Protein AF-A0A1C5U249-F1 (afdb_monomer)

pLDDT: mean 70.0, std 23.32, range [23.61, 98.5]

Radius of gyration: 36.92 Å; Cα contacts (8 Å, |Δi|>4): 1337; chains: 1; bounding box: 97×87×102 Å

Sequence (829 aa):
MNDYHTDPLNPDTDRDGLPDGDEPHIGLDPSDPETFEVPDADFVFEQSIPAESKALEDINTEDNAYELTVEFKSSGYAVNSAEIKQSPYSNAIKNDAVLGKSVEISYESTCKVDECVLYYKIKDNYTNNISDKYTAYTEELDGIKRLQAFRFDEDLHMLLSVETTYDLENNTVICEASELGTYCLMDIEMWLDSLGFEVEEPEIAVMALAETVTEEFIESSMIKANYNGHTYGICSVSGYDWDSAEDICEALGGHLVTINDSDEQCFIEEKLLSKGTKNSYWIGGQYTSSGWRWLTGEDFSACTKWTPTQPDNYLGQEDKLMMYRNTNPLCTSGTFGYWNDLNNDGTCNGEAFFGLNNFGFIYEKDSYKPKTYYIVIGNNFKKLTLVSPLKRGAWTNSDTDSLTDWQEFDSRNSMLAWDSDNEPVLPTLKTVLKLKGDVKISNELTRELNGLDDYLDVVRVAPFLSDPTVEDTDGDNLLDNFDPKPKSVNNNGAVMKELSIERIYNAYMLHLEDNVSEVYDIYTATGKDSEMSWEEFIEFYSGVVDFNFSLKNASETELKITTLQRCLEYLGFLDMGGSAYGAMGGATQSAIQNFQLNYGLNISEQVEFYGKWFIEIDDITYLTIANVAANHGFYVGDKPVEAHTEYKMLCNLTAEGYGKTFFDYIPSVVPILNIEQINNDISIYSDINGKFDTVYYLDYTEPLKNIITDMTNAAESFIYYPSFNGYVQFYTNVNHGGIWDVKVRESWNNTISTIHYFSQGFKFVYNDIIMNSENLGNYLYGCTGHATGFTLNILYKGSGYAASTGNTIDNQDDLDFIKRGYDYYDEIC

Secondary structure (DSSP, 8-state):
--SS---TT-SSSS-SSS-TTTHHHHT--TT-SEETTEEGGG--EEEEE-TTSGGGTTTS-TTSSEEEEEEEEESS-HHHHEEEEE-GGGTTT--TTB-S--EEEEE-TTS-EEEEEEEEEE-TTTSS-SS-SSTTT-GGGSGGGGEEEEEEETTTTEEEE--EEEETTTTEEEEE-SS-EEEEEEEHHHHHHHHT--PPPHHHHHHHHHHHHHHHHHHHHSEEEEETTEEEEEE------HHHHHHHHHHTTSEEPP--SHHHHHHHHHHTGGG--SSEEEEEEEEETTEEEETT---TTSS--BPTT----GGG---EEEEESSPPSS-TTS-TT-EEEE-TTS-STT-TT-SGGGEEEEEEEES-------EEETTT--EE--SS---TT----SS-SSS-TTTSB-TT-TT-EE-TTS-EEPPBHHHHTTSSS--HHHHTHHHHSTTHHHHHHH-EEE-BSS-TT-SSSSSSS--TTT-SSTT-S--TT-EEEE--HHHHHHHHHTT-SS-----SSSSS------S--HHHHHHHHS-S--SS---S-HHHHHHHHHHHHHHHHHTTS---TTPPSS---HHHHHHHHHHHHHTTPPPPPEEEETTEEEE---HHHHHHHHHHHHHTT--SSSS---TTSSHHHHHTTS-SS-TTTSTTSS-----SS-TTTTSSSSS----SS------EEEE-HHHHHHHHHHHHHHHHGGGG--SHHHHHHHHHHTSTTSTT-TTSHHHHHHHSTTSPPPPTT--EEETTEEE-HHHHHHHHHHHHHHHTT--HHHHHHHHHHHTTTT----SHHHHHHHHHHHHHHHHH-

Structure (mmCIF, N/CA/C/O backbone):
data_AF-A0A1C5U249-F1
#
_entry.id   AF-A0A1C5U249-F1
#
loop_
_atom_site.group_PDB
_atom_site.id
_atom_site.type_symbol
_atom_site.label_atom_id
_atom_site.label_alt_id
_atom_site.label_comp_id
_atom_site.label_asym_id
_atom_site.label_entity_id
_atom_site.label_seq_id
_atom_site.pdbx_PDB_ins_code
_atom_site.Cartn_x
_atom_site.Cartn_y
_atom_site.Cartn_z
_atom_site.occupancy
_atom_site.B_iso_or_equiv
_atom_site.auth_seq_id
_atom_site.auth_comp_id
_atom_site.auth_asym_id
_atom_site.auth_atom_id
_atom_site.pdbx_PDB_model_num
ATOM 1 N N . MET A 1 1 ? -37.284 7.489 39.355 1.00 51.53 1 MET A N 1
ATOM 2 C CA . MET A 1 1 ? -37.362 6.404 40.358 1.00 51.53 1 MET A CA 1
ATOM 3 C C . MET A 1 1 ? -36.491 5.293 39.793 1.00 51.53 1 MET A C 1
ATOM 5 O O . MET A 1 1 ? -35.504 5.662 39.173 1.00 51.53 1 MET A O 1
ATOM 9 N N . ASN A 1 2 ? -36.779 4.006 39.983 1.00 67.44 2 ASN A N 1
ATOM 10 C CA . ASN A 1 2 ? -36.387 3.048 38.951 1.00 67.44 2 ASN A CA 1
ATOM 11 C C . ASN A 1 2 ? -37.600 2.950 38.023 1.00 67.44 2 ASN A C 1
ATOM 13 O O . ASN A 1 2 ? -38.597 2.335 38.402 1.00 67.44 2 ASN A O 1
ATOM 17 N N . ASP A 1 3 ? -37.560 3.712 36.932 1.00 72.19 3 ASP A N 1
ATOM 18 C CA . ASP A 1 3 ? -38.716 3.929 36.058 1.00 72.19 3 ASP A CA 1
ATOM 19 C C . ASP A 1 3 ? -38.857 2.824 34.986 1.00 72.19 3 ASP A C 1
ATOM 21 O O . ASP A 1 3 ? -39.957 2.662 34.467 1.00 72.19 3 ASP A O 1
ATOM 25 N N . TYR A 1 4 ? -37.799 2.026 34.757 1.00 77.19 4 TYR A N 1
ATOM 26 C CA . TYR A 1 4 ? -37.741 0.890 33.814 1.00 77.19 4 TYR A CA 1
ATOM 27 C C . TYR A 1 4 ? -37.528 -0.482 34.491 1.00 77.19 4 TYR A C 1
ATOM 29 O O . TYR A 1 4 ? -37.341 -1.491 33.836 1.00 77.19 4 TYR A O 1
ATOM 37 N N . HIS A 1 5 ? -37.560 -0.548 35.825 1.00 82.50 5 HIS A N 1
ATOM 38 C CA . HIS A 1 5 ? -37.411 -1.788 36.609 1.00 82.50 5 HIS A CA 1
ATOM 39 C C . HIS A 1 5 ? -36.068 -2.551 36.498 1.00 82.50 5 HIS A C 1
ATOM 41 O O . HIS A 1 5 ? -35.963 -3.635 37.074 1.00 82.50 5 HIS A O 1
ATOM 47 N N . THR A 1 6 ? -35.034 -1.933 35.923 1.00 85.94 6 THR A N 1
ATOM 48 C CA . THR A 1 6 ? -33.656 -2.447 35.771 1.00 85.94 6 THR A CA 1
ATOM 49 C C . THR A 1 6 ? -32.936 -2.809 37.082 1.00 85.94 6 THR A C 1
ATOM 51 O O . THR A 1 6 ? -33.312 -2.325 38.156 1.00 85.94 6 THR A O 1
ATOM 54 N N . ASP A 1 7 ? -31.885 -3.637 37.041 1.00 82.81 7 ASP A N 1
ATOM 55 C CA . ASP A 1 7 ? -31.022 -3.908 38.206 1.00 82.81 7 ASP A CA 1
ATOM 56 C C . ASP A 1 7 ? -29.832 -2.928 38.249 1.00 82.81 7 ASP A C 1
ATOM 58 O O . ASP A 1 7 ? -28.909 -3.069 37.462 1.00 82.81 7 ASP A O 1
ATOM 62 N N . PRO A 1 8 ? -29.740 -1.986 39.213 1.00 82.56 8 PRO A N 1
ATOM 63 C CA . PRO A 1 8 ? -28.646 -1.007 39.266 1.00 82.56 8 PRO A CA 1
ATOM 64 C C . PRO A 1 8 ? -27.235 -1.582 39.505 1.00 82.56 8 PRO A C 1
ATOM 66 O O . PRO A 1 8 ? -26.289 -0.805 39.653 1.00 82.56 8 PRO A O 1
ATOM 69 N N . LEU A 1 9 ? -27.094 -2.904 39.653 1.00 84.25 9 LEU A N 1
ATOM 70 C CA . LEU A 1 9 ? -25.816 -3.618 39.729 1.00 84.25 9 LEU A CA 1
ATOM 71 C C . LEU A 1 9 ? -25.462 -4.378 38.440 1.00 84.25 9 LEU A C 1
ATOM 73 O O . LEU A 1 9 ? -24.367 -4.935 38.370 1.00 84.25 9 LEU A O 1
ATOM 77 N N . ASN A 1 10 ? -26.356 -4.403 37.452 1.00 83.81 10 ASN A N 1
ATOM 78 C CA . ASN A 1 10 ? -26.179 -5.049 36.160 1.00 83.81 10 ASN A CA 1
ATOM 79 C C . ASN A 1 10 ? -26.337 -3.975 35.064 1.00 83.81 10 ASN A C 1
ATOM 81 O O . ASN A 1 10 ? -27.384 -3.345 35.024 1.00 83.81 10 ASN A O 1
ATOM 85 N N . PRO A 1 11 ? -25.325 -3.690 34.227 1.00 84.62 11 PRO A N 1
ATOM 86 C CA . PRO A 1 11 ? -25.423 -2.620 33.226 1.00 84.62 11 PRO A CA 1
ATOM 87 C C . PRO A 1 11 ? -26.308 -2.967 32.014 1.00 84.62 11 PRO A C 1
ATOM 89 O O . PRO A 1 11 ? -26.599 -2.071 31.232 1.00 84.62 11 PRO A O 1
ATOM 92 N N . ASP A 1 12 ? -26.684 -4.238 31.880 1.00 86.19 12 ASP A N 1
ATOM 93 C CA . ASP A 1 12 ? -27.521 -4.843 30.836 1.00 86.19 12 ASP A CA 1
ATOM 94 C C . ASP A 1 12 ? -28.430 -5.862 31.556 1.00 86.19 12 ASP A C 1
ATOM 96 O O . ASP A 1 12 ? -27.982 -6.935 31.983 1.00 86.19 12 ASP A O 1
ATOM 100 N N . THR A 1 13 ? -29.668 -5.463 31.853 1.00 88.62 13 THR A N 1
ATOM 101 C CA . THR A 1 13 ? -30.573 -6.146 32.785 1.00 88.62 13 THR A CA 1
ATOM 102 C C . THR A 1 13 ? -31.124 -7.452 32.215 1.00 88.62 13 THR A C 1
ATOM 104 O O . THR A 1 13 ? -31.196 -8.442 32.960 1.00 88.62 13 THR A O 1
ATOM 107 N N . ASP A 1 14 ? -31.518 -7.472 30.943 1.00 84.38 14 ASP A N 1
ATOM 108 C CA . ASP A 1 14 ? -32.159 -8.619 30.293 1.00 84.38 14 ASP A CA 1
ATOM 109 C C . ASP A 1 14 ? -31.203 -9.504 29.475 1.00 84.38 14 ASP A C 1
ATOM 111 O O . ASP A 1 14 ? -31.507 -10.691 29.291 1.00 84.38 14 ASP A O 1
ATOM 115 N N . ARG A 1 15 ? -29.986 -9.011 29.201 1.00 85.62 15 ARG A N 1
ATOM 116 C CA . ARG A 1 15 ? -28.846 -9.714 28.594 1.00 85.62 15 ARG A CA 1
ATOM 117 C C . ARG A 1 15 ? -28.960 -9.889 27.088 1.00 85.62 15 ARG A C 1
ATOM 119 O O . ARG A 1 15 ? -28.537 -10.930 26.570 1.00 85.62 15 ARG A O 1
ATOM 126 N N . ASP A 1 16 ? -29.528 -8.901 26.407 1.00 81.50 16 ASP A N 1
ATOM 127 C CA . ASP A 1 16 ? -29.554 -8.837 24.946 1.00 81.50 16 ASP A CA 1
ATOM 128 C C . ASP A 1 16 ? -28.209 -8.361 24.343 1.00 81.50 16 ASP A C 1
ATOM 130 O O . ASP A 1 16 ? -27.890 -8.711 23.204 1.00 81.50 16 ASP A O 1
ATOM 134 N N . GLY A 1 17 ? -27.376 -7.665 25.129 1.00 82.19 17 GLY A N 1
ATOM 135 C CA . GLY A 1 17 ? -26.087 -7.103 24.714 1.00 82.19 17 GLY A CA 1
ATOM 136 C C . GLY A 1 17 ? -26.073 -5.582 24.506 1.00 82.19 17 GLY A C 1
ATOM 137 O O . GLY A 1 17 ? -25.045 -5.055 24.057 1.00 82.19 17 GLY A O 1
ATOM 138 N N . LEU A 1 18 ? -27.165 -4.884 24.831 1.00 85.56 18 LEU A N 1
ATOM 139 C CA . LEU A 1 18 ? -27.286 -3.430 24.888 1.00 85.56 18 LEU A CA 1
ATOM 140 C C . LEU A 1 18 ? -27.265 -2.931 26.352 1.00 85.56 18 LEU A C 1
ATOM 142 O O . LEU A 1 18 ? -27.715 -3.623 27.261 1.00 85.56 18 LEU A O 1
ATOM 146 N N . PRO A 1 19 ? -26.716 -1.733 26.638 1.00 88.12 19 PRO A N 1
ATOM 147 C CA . PRO A 1 19 ? -26.771 -1.179 27.990 1.00 88.12 19 PRO A CA 1
ATOM 148 C C . PRO A 1 19 ? -28.143 -0.585 28.352 1.00 88.12 19 PRO A C 1
ATOM 150 O O . PRO A 1 19 ? -28.661 0.257 27.613 1.00 88.12 19 PRO A O 1
ATOM 153 N N . ASP A 1 20 ? -28.599 -0.822 29.590 1.00 86.25 20 ASP A N 1
ATOM 154 C CA . ASP A 1 20 ? -29.842 -0.286 30.191 1.00 86.25 20 ASP A CA 1
ATOM 155 C C . ASP A 1 20 ? -30.018 1.242 30.028 1.00 86.25 20 ASP A C 1
ATOM 157 O O . ASP A 1 20 ? -31.112 1.808 30.136 1.00 86.25 20 ASP A O 1
ATOM 161 N N . GLY A 1 21 ? -28.889 1.951 29.925 1.00 87.56 21 GLY A N 1
ATOM 162 C CA . GLY A 1 21 ? -28.825 3.404 29.796 1.00 87.56 21 GLY A CA 1
ATOM 163 C C . GLY A 1 21 ? -29.001 3.916 28.368 1.00 87.56 21 GLY A C 1
ATOM 164 O O . GLY A 1 21 ? -29.367 5.080 28.205 1.00 87.56 21 GLY A O 1
ATOM 165 N N . ASP A 1 22 ? -28.768 3.067 27.369 1.00 90.25 22 ASP A N 1
ATOM 166 C CA . ASP A 1 22 ? -28.690 3.408 25.947 1.00 90.25 22 ASP A CA 1
ATOM 167 C C . ASP A 1 22 ? -29.998 3.091 25.217 1.00 90.25 22 ASP A C 1
ATOM 169 O O . ASP A 1 22 ? -30.484 3.901 24.426 1.00 90.25 22 ASP A O 1
ATOM 173 N N . GLU A 1 23 ? -30.636 1.973 25.547 1.00 89.94 23 GLU A N 1
ATOM 174 C CA . GLU A 1 23 ? -31.926 1.555 24.990 1.00 89.94 23 GLU A CA 1
ATOM 175 C C . GLU A 1 23 ? -33.030 2.632 25.053 1.00 89.94 23 GLU A C 1
ATOM 177 O O . GLU A 1 23 ? -33.683 2.882 24.029 1.00 89.94 23 GLU A O 1
ATOM 182 N N . PRO A 1 24 ? -33.214 3.397 26.156 1.00 91.06 24 PRO A N 1
ATOM 183 C CA . PRO A 1 24 ? -34.218 4.461 26.193 1.00 91.06 24 PRO A CA 1
ATOM 184 C C . PRO A 1 24 ? -33.909 5.652 25.269 1.00 91.06 24 PRO A C 1
ATOM 186 O O . PRO A 1 24 ? -34.801 6.469 25.025 1.00 91.06 24 PRO A O 1
ATOM 189 N N . HIS A 1 25 ? -32.672 5.791 24.769 1.00 89.50 25 HIS A N 1
ATOM 190 C CA . HIS A 1 25 ? -32.316 6.812 23.775 1.00 89.50 25 HIS A CA 1
ATOM 191 C C . HIS A 1 25 ? -32.785 6.443 22.362 1.00 89.50 25 HIS A C 1
ATOM 193 O O . HIS A 1 25 ? -33.129 7.345 21.594 1.00 89.50 25 HIS A O 1
ATOM 199 N N . ILE A 1 26 ? -32.858 5.146 22.049 1.00 89.50 26 ILE A N 1
ATOM 200 C CA . ILE A 1 26 ? -33.366 4.604 20.776 1.00 89.50 26 ILE A CA 1
ATOM 201 C C . ILE A 1 26 ? -34.835 4.143 20.857 1.00 89.50 26 ILE A C 1
ATOM 203 O O . ILE A 1 26 ? -35.501 4.003 19.833 1.00 89.50 26 ILE A O 1
ATOM 207 N N . GLY A 1 27 ? -35.397 4.060 22.067 1.00 89.00 27 GLY A N 1
ATOM 208 C CA . GLY A 1 27 ? -36.828 3.848 22.315 1.00 89.00 27 GLY A CA 1
ATOM 209 C C . GLY A 1 27 ? -37.219 2.404 22.633 1.00 89.00 27 GLY A C 1
ATOM 210 O O . GLY A 1 27 ? -38.396 2.067 22.485 1.00 89.00 27 GLY A O 1
ATOM 211 N N . LEU A 1 28 ? -36.245 1.600 23.056 1.00 90.56 28 LEU A N 1
ATOM 212 C CA . LEU A 1 28 ? -36.385 0.217 23.512 1.00 90.56 28 LEU A CA 1
ATOM 213 C C . LEU A 1 28 ? -36.671 0.167 25.034 1.00 90.56 28 LEU A C 1
ATOM 215 O O . LEU A 1 28 ? -36.662 1.213 25.701 1.00 90.56 28 LEU A O 1
ATOM 219 N N . ASP A 1 29 ? -37.005 -1.009 25.575 1.00 89.88 29 ASP A N 1
ATOM 220 C CA . ASP A 1 29 ? -37.320 -1.219 27.001 1.00 89.88 29 ASP A CA 1
ATOM 221 C C . ASP A 1 29 ? -36.227 -2.096 27.640 1.00 89.88 29 ASP A C 1
ATOM 223 O O . ASP A 1 29 ? -36.220 -3.284 27.333 1.00 89.88 29 ASP A O 1
ATOM 227 N N . PRO A 1 30 ? -35.382 -1.562 28.555 1.00 90.62 30 PRO A N 1
ATOM 228 C CA . PRO A 1 30 ? -34.212 -2.244 29.145 1.00 90.62 30 PRO A CA 1
ATOM 229 C C . PRO A 1 30 ? -34.579 -3.337 30.165 1.00 90.62 30 PRO A C 1
ATOM 231 O O . PRO A 1 30 ? -34.042 -3.445 31.272 1.00 90.62 30 PRO A O 1
ATOM 234 N N . SER A 1 31 ? -35.629 -4.085 29.862 1.00 89.06 31 SER A N 1
ATOM 235 C CA . SER A 1 31 ? -36.142 -5.209 30.628 1.00 89.06 31 SER A CA 1
ATOM 236 C C . SER A 1 31 ? -36.871 -6.248 29.759 1.00 89.06 31 SER A C 1
ATOM 238 O O . SER A 1 31 ? -37.415 -7.213 30.314 1.00 89.06 31 SER A O 1
ATOM 240 N N . ASP A 1 32 ? -36.901 -6.059 28.434 1.00 89.19 32 ASP A N 1
ATOM 241 C CA . ASP A 1 32 ? -37.526 -6.931 27.439 1.00 89.19 32 ASP A CA 1
ATOM 242 C C . ASP A 1 32 ? -36.605 -7.057 26.199 1.00 89.19 32 ASP A C 1
ATOM 244 O O . ASP A 1 32 ? -36.629 -6.182 25.339 1.00 89.19 32 ASP A O 1
ATOM 248 N N . PRO A 1 33 ? -35.845 -8.160 26.042 1.00 88.69 33 PRO A N 1
ATOM 249 C CA . PRO A 1 33 ? -34.730 -8.269 25.086 1.00 88.69 33 PRO A CA 1
ATOM 250 C C . PRO A 1 33 ? -35.163 -8.410 23.608 1.00 88.69 33 PRO A C 1
ATOM 252 O O . PRO A 1 33 ? -34.361 -8.788 22.748 1.00 88.69 33 PRO A O 1
ATOM 255 N N . GLU A 1 34 ? -36.453 -8.214 23.304 1.00 89.50 34 GLU A N 1
ATOM 256 C CA . GLU A 1 34 ? -37.037 -8.375 21.967 1.00 89.50 34 GLU A CA 1
ATOM 257 C C . GLU A 1 34 ? -38.200 -7.397 21.679 1.00 89.50 34 GLU A C 1
ATOM 259 O O . GLU A 1 34 ? -39.355 -7.608 22.073 1.00 89.50 34 GLU A O 1
ATOM 264 N N . THR A 1 35 ? -37.966 -6.403 20.829 1.00 86.25 35 THR A N 1
ATOM 265 C CA . THR A 1 35 ? -38.977 -5.476 20.322 1.00 86.25 35 THR A CA 1
ATOM 266 C C . THR A 1 35 ? -39.618 -6.008 19.033 1.00 86.25 35 THR A C 1
ATOM 268 O O . THR A 1 35 ? -39.006 -6.155 17.978 1.00 86.25 35 THR A O 1
ATOM 271 N N . PHE A 1 36 ? -40.929 -6.270 19.095 1.00 86.81 36 PHE A N 1
ATOM 272 C CA . PHE A 1 36 ? -41.739 -6.845 18.001 1.00 86.81 36 PHE A CA 1
ATOM 273 C C . PHE A 1 36 ? -41.323 -8.259 17.527 1.00 86.81 36 PHE A C 1
ATOM 275 O O . PHE A 1 36 ? -41.491 -8.567 16.346 1.00 86.81 36 PHE A O 1
ATOM 282 N N . GLU A 1 37 ? -40.880 -9.139 18.436 1.00 84.62 37 GLU A N 1
ATOM 283 C CA . GLU A 1 37 ? -40.365 -10.495 18.118 1.00 84.62 37 GLU A CA 1
ATOM 284 C C . GLU A 1 37 ? -39.041 -10.469 17.309 1.00 84.62 37 GLU A C 1
ATOM 286 O O . GLU A 1 37 ? -38.740 -11.402 16.559 1.00 84.62 37 GLU A O 1
ATOM 291 N N . VAL A 1 38 ? -38.262 -9.388 17.438 1.00 83.69 38 VAL A N 1
ATOM 292 C CA . VAL A 1 38 ? -36.900 -9.229 16.904 1.00 83.69 38 VAL A CA 1
ATOM 293 C C . VAL A 1 38 ? -35.984 -8.900 18.087 1.00 83.69 38 VAL A C 1
ATOM 295 O O . VAL A 1 38 ? -36.377 -8.036 18.863 1.00 83.69 38 VAL A O 1
ATOM 298 N N . PRO A 1 39 ? -34.810 -9.542 18.247 1.00 88.31 39 PRO A N 1
ATOM 299 C CA . PRO A 1 39 ? -33.842 -9.164 19.278 1.00 88.31 39 PRO A CA 1
ATOM 300 C C . PRO A 1 39 ? -33.421 -7.702 19.149 1.00 88.31 39 PRO A C 1
ATOM 302 O O . PRO A 1 39 ? -33.207 -7.215 18.036 1.00 88.31 39 PRO A O 1
ATOM 305 N N . ASP A 1 40 ? -33.263 -7.016 20.272 1.00 84.62 40 ASP A N 1
ATOM 306 C CA . ASP A 1 40 ? -33.030 -5.570 20.278 1.00 84.62 40 ASP A CA 1
ATOM 307 C C . ASP A 1 40 ? -31.628 -5.198 19.764 1.00 84.62 40 ASP A C 1
ATOM 309 O O . ASP A 1 40 ? -31.490 -4.301 18.922 1.00 84.62 40 ASP A O 1
ATOM 313 N N . ALA A 1 41 ? -30.622 -6.024 20.056 1.00 82.56 41 ALA A N 1
ATOM 314 C CA . ALA A 1 41 ? -29.324 -6.029 19.375 1.00 82.56 41 ALA A CA 1
ATOM 315 C C . ALA A 1 41 ? -29.374 -6.208 17.830 1.00 82.56 41 ALA A C 1
ATOM 317 O O . ALA A 1 41 ? -28.441 -5.787 17.141 1.00 82.56 41 ALA A O 1
ATOM 318 N N . ASP A 1 42 ? -30.444 -6.766 17.244 1.00 84.75 42 ASP A N 1
ATOM 319 C CA . ASP A 1 42 ? -30.645 -6.881 15.782 1.00 84.75 42 ASP A CA 1
ATOM 320 C C . ASP A 1 42 ? -31.487 -5.722 15.189 1.00 84.75 42 ASP A C 1
ATOM 322 O O . ASP A 1 42 ? -31.584 -5.580 13.959 1.00 84.75 42 ASP A O 1
ATOM 326 N N . PHE A 1 43 ? -32.111 -4.886 16.029 1.00 87.69 43 PHE A N 1
ATOM 327 C CA . PHE A 1 43 ? -33.082 -3.871 15.616 1.00 87.69 43 PHE A CA 1
ATOM 328 C C . PHE A 1 43 ? -32.412 -2.515 15.318 1.00 87.69 43 PHE A C 1
ATOM 330 O O . PHE A 1 43 ? -31.957 -1.802 16.211 1.00 87.69 43 PHE A O 1
ATOM 337 N N . VAL A 1 44 ? -32.341 -2.142 14.034 1.00 90.94 44 VAL A N 1
ATOM 338 C CA . VAL A 1 44 ? -31.569 -0.971 13.570 1.00 90.94 44 VAL A CA 1
ATOM 339 C C . VAL A 1 44 ? -32.387 0.325 13.462 1.00 90.94 44 VAL A C 1
ATOM 341 O O . VAL A 1 44 ? -33.528 0.330 12.992 1.00 90.94 44 VAL A O 1
ATOM 344 N N . PHE A 1 45 ? -31.754 1.448 13.806 1.00 92.56 45 PHE A N 1
ATOM 345 C CA . PHE A 1 45 ? -32.305 2.805 13.761 1.00 92.56 45 PHE A CA 1
ATOM 346 C C . PHE A 1 45 ? -31.409 3.752 12.955 1.00 92.56 45 PHE A C 1
ATOM 348 O O . PHE A 1 45 ? -30.187 3.658 13.028 1.00 92.56 45 PHE A O 1
ATOM 355 N N . GLU A 1 46 ? -32.013 4.710 12.246 1.00 95.56 46 GLU A N 1
ATOM 356 C CA . GLU A 1 46 ? -31.303 5.865 11.675 1.00 95.56 46 GLU A CA 1
ATOM 357 C C . GLU A 1 46 ? -30.926 6.841 12.803 1.00 95.56 46 GLU A C 1
ATOM 359 O O . GLU A 1 46 ? -31.796 7.370 13.501 1.00 95.56 46 GLU A O 1
ATOM 364 N N . GLN A 1 47 ? -29.626 7.064 12.994 1.00 95.56 47 GLN A N 1
ATOM 365 C CA . GLN A 1 47 ? -29.050 7.843 14.089 1.00 95.56 47 GLN A CA 1
ATOM 366 C C . GLN A 1 47 ? -27.953 8.771 13.559 1.00 95.56 47 GLN A C 1
ATOM 368 O O . GLN A 1 47 ? -27.144 8.375 12.727 1.00 95.56 47 GLN A O 1
ATOM 373 N N . SER A 1 48 ? -27.896 10.003 14.065 1.00 96.00 48 SER A N 1
ATOM 374 C CA . SER A 1 48 ? -26.902 11.005 13.662 1.00 96.00 48 SER A CA 1
ATOM 375 C C . SER A 1 48 ? -26.055 11.408 14.866 1.00 96.00 48 SER A C 1
ATOM 377 O O . SER A 1 48 ? -26.595 11.762 15.917 1.00 96.00 48 SER A O 1
ATOM 379 N N . ILE A 1 49 ? -24.732 11.351 14.714 1.00 97.12 49 ILE A N 1
ATOM 380 C CA . ILE A 1 49 ? -23.741 11.851 15.667 1.00 97.12 49 ILE A CA 1
ATOM 381 C C . ILE A 1 49 ? -23.325 13.248 15.175 1.00 97.12 49 ILE A C 1
ATOM 383 O O . ILE A 1 49 ? -22.496 13.353 14.263 1.00 97.12 49 ILE A O 1
ATOM 387 N N . PRO A 1 50 ? -23.911 14.331 15.723 1.00 96.31 50 PRO A N 1
ATOM 388 C CA . PRO A 1 50 ? -23.698 15.684 15.218 1.00 96.31 50 PRO A CA 1
ATOM 389 C C . PRO A 1 50 ? -22.286 16.182 15.538 1.00 96.31 50 PRO A C 1
ATOM 391 O O . PRO A 1 50 ? -21.665 15.727 16.498 1.00 96.31 50 PRO A O 1
ATOM 394 N N . ALA A 1 51 ? -21.790 17.155 14.770 1.00 95.56 51 ALA A N 1
ATOM 395 C CA . ALA A 1 51 ? -20.413 17.643 14.873 1.00 95.56 51 ALA A CA 1
ATOM 396 C C . ALA A 1 51 ? -19.994 18.137 16.274 1.00 95.56 51 ALA A C 1
ATOM 398 O O . ALA A 1 51 ? -18.823 18.024 16.634 1.00 95.56 51 ALA A O 1
ATOM 399 N N . GLU A 1 52 ? -20.922 18.667 17.075 1.00 95.00 52 GLU A N 1
ATOM 400 C CA . GLU A 1 52 ? -20.682 19.081 18.463 1.00 95.00 52 GLU A CA 1
ATOM 401 C C . GLU A 1 52 ? -20.731 17.936 19.494 1.00 95.00 52 GLU A C 1
ATOM 403 O O . GLU A 1 52 ? -20.577 18.182 20.695 1.00 95.00 52 GLU A O 1
ATOM 408 N N . SER A 1 53 ? -20.984 16.699 19.058 1.00 95.31 53 SER A N 1
ATOM 409 C CA . SER A 1 53 ? -20.994 15.521 19.923 1.00 95.31 53 SER A CA 1
ATOM 410 C C . SER A 1 53 ? -19.617 15.275 20.525 1.00 95.31 53 SER A C 1
ATOM 412 O O . SER A 1 53 ? -18.590 15.371 19.852 1.00 95.31 53 SER A O 1
ATOM 414 N N . LYS A 1 54 ? -19.601 14.851 21.791 1.00 91.62 54 LYS A N 1
ATOM 415 C CA . LYS A 1 54 ? -18.365 14.454 22.466 1.00 91.62 54 LYS A CA 1
ATOM 416 C C . LYS A 1 54 ? -17.672 13.281 21.752 1.00 91.62 54 LYS A C 1
ATOM 418 O O . LYS A 1 54 ? -16.450 13.240 21.717 1.00 91.62 54 LYS A O 1
ATOM 423 N N . ALA A 1 55 ? -18.437 12.389 21.120 1.00 91.81 55 ALA A N 1
ATOM 424 C CA . ALA A 1 55 ? -17.911 11.270 20.331 1.00 91.81 55 ALA A CA 1
ATOM 425 C C . ALA A 1 55 ? -17.075 11.700 19.105 1.00 91.81 55 ALA A C 1
ATOM 427 O O . ALA A 1 55 ? -16.447 10.859 18.477 1.00 91.81 55 ALA A O 1
ATOM 428 N N . LEU A 1 56 ? -17.061 12.994 18.757 1.00 96.62 56 LEU A N 1
ATOM 429 C CA . LEU A 1 56 ? -16.278 13.558 17.656 1.00 96.62 56 LEU A CA 1
ATOM 430 C C . LEU A 1 56 ? -15.244 14.601 18.121 1.00 96.62 56 LEU A C 1
ATOM 432 O O . LEU A 1 56 ? -14.623 15.248 17.276 1.00 96.62 56 LEU A O 1
ATOM 436 N N . GLU A 1 57 ? -15.028 14.782 19.434 1.00 94.44 57 GLU A N 1
ATOM 437 C CA . GLU A 1 57 ? -14.183 15.872 19.961 1.00 94.44 57 GLU A CA 1
ATOM 438 C C . GLU A 1 57 ? -12.708 15.774 19.523 1.00 94.44 57 GLU A C 1
ATOM 440 O O . GLU A 1 57 ? -12.064 16.800 19.292 1.00 94.44 57 GLU A O 1
ATOM 445 N N . ASP A 1 58 ? -12.207 14.556 19.294 1.00 92.19 58 ASP A N 1
ATOM 446 C CA . ASP A 1 58 ? -10.850 14.298 18.795 1.00 92.19 58 ASP A CA 1
ATOM 447 C C . ASP A 1 58 ? -10.680 14.600 17.294 1.00 92.19 58 ASP A C 1
ATOM 449 O O . ASP A 1 58 ? -9.570 14.903 16.844 1.00 92.19 58 ASP A O 1
ATOM 453 N N . ILE A 1 59 ? -11.759 14.553 16.505 1.00 97.44 59 ILE A N 1
ATOM 454 C CA . ILE A 1 59 ? -11.743 14.862 15.065 1.00 97.44 59 ILE A CA 1
ATOM 455 C C . ILE A 1 59 ? -12.070 16.333 14.807 1.00 97.44 59 ILE A C 1
ATOM 457 O O . ILE A 1 59 ? -11.377 16.993 14.029 1.00 97.44 59 ILE A O 1
ATOM 461 N N . ASN A 1 60 ? -13.084 16.876 15.479 1.00 97.50 60 ASN A N 1
ATOM 462 C CA . ASN A 1 60 ? -13.630 18.212 15.227 1.00 97.50 60 ASN A CA 1
ATOM 463 C C . ASN A 1 60 ? -12.862 19.318 15.967 1.00 97.50 60 ASN A C 1
ATOM 465 O O . ASN A 1 60 ? -13.436 20.201 16.606 1.00 97.50 60 ASN A O 1
ATOM 469 N N . THR A 1 61 ? -11.534 19.282 15.858 1.00 95.94 61 THR A N 1
ATOM 470 C CA . THR A 1 61 ? -10.640 20.275 16.456 1.00 95.94 61 THR A CA 1
ATOM 471 C C . THR A 1 61 ? -10.609 21.579 15.647 1.00 95.94 61 THR A C 1
ATOM 473 O O . THR A 1 61 ? -10.962 21.625 14.463 1.00 95.94 61 THR A O 1
ATOM 476 N N . GLU A 1 62 ? -10.192 22.682 16.283 1.00 93.50 62 GLU A N 1
ATOM 477 C CA . GLU A 1 62 ? -10.142 24.015 15.654 1.00 93.50 62 GLU A CA 1
ATOM 478 C C . GLU A 1 62 ? -9.255 24.023 14.393 1.00 93.50 62 GLU A C 1
ATOM 480 O O . GLU A 1 62 ? -9.621 24.631 13.386 1.00 93.50 62 GLU A O 1
ATOM 485 N N . ASP A 1 63 ? -8.151 23.276 14.432 1.00 93.12 63 ASP A N 1
ATOM 486 C CA . ASP A 1 63 ? -7.115 23.148 13.405 1.00 93.12 63 ASP A CA 1
ATOM 487 C C . ASP A 1 63 ? -7.399 22.108 12.305 1.00 93.12 63 ASP A C 1
ATOM 489 O O . ASP A 1 63 ? -6.766 22.175 11.251 1.00 93.12 63 ASP A O 1
ATOM 493 N N . ASN A 1 64 ? -8.346 21.178 12.494 1.00 97.19 64 ASN A N 1
ATOM 494 C CA . ASN A 1 64 ? -8.719 20.230 11.436 1.00 97.19 64 ASN A CA 1
ATOM 495 C C . ASN A 1 64 ? -9.360 20.966 10.238 1.00 97.19 64 ASN A C 1
ATOM 497 O O . ASN A 1 64 ? -9.991 22.010 10.407 1.00 97.19 64 ASN A O 1
ATOM 501 N N . ALA A 1 65 ? -9.237 20.430 9.023 1.00 97.31 65 ALA A N 1
ATOM 502 C CA . ALA A 1 65 ? -9.694 21.098 7.801 1.00 97.31 65 ALA A CA 1
ATOM 503 C C . ALA A 1 65 ? -11.226 21.133 7.623 1.00 97.31 65 ALA A C 1
ATOM 505 O O . ALA A 1 65 ? -11.758 21.947 6.863 1.00 97.31 65 ALA A O 1
ATOM 506 N N . TYR A 1 66 ? -11.937 20.263 8.336 1.00 98.31 66 TYR A N 1
ATOM 507 C CA . TYR A 1 66 ? -13.378 20.071 8.238 1.00 98.31 66 TYR A CA 1
ATOM 508 C C . TYR A 1 66 ? -14.017 19.882 9.623 1.00 98.31 66 TYR A C 1
ATOM 510 O O . TYR A 1 66 ? -13.326 19.690 10.625 1.00 98.31 66 TYR A O 1
ATOM 518 N N . GLU A 1 67 ? -15.345 19.948 9.666 1.00 98.12 67 GLU A N 1
ATOM 519 C CA . GLU A 1 67 ? -16.193 19.450 10.752 1.00 98.12 67 GLU A CA 1
ATOM 520 C C . GLU A 1 67 ? -16.873 18.165 10.251 1.00 98.12 67 GLU A C 1
ATOM 522 O O . GLU A 1 67 ? -17.546 18.184 9.221 1.00 98.12 67 GLU A O 1
ATOM 527 N N . LEU A 1 68 ? -16.668 17.042 10.936 1.00 98.44 68 LEU A N 1
ATOM 528 C CA . LEU A 1 68 ? -17.297 15.760 10.633 1.00 98.44 68 LEU A CA 1
ATOM 529 C C . LEU A 1 68 ? -18.671 15.668 11.305 1.00 98.44 68 LEU A C 1
ATOM 531 O O . LEU A 1 68 ? -18.849 16.094 12.444 1.00 98.44 68 LEU A O 1
ATOM 535 N N . THR A 1 69 ? -19.631 15.065 10.619 1.00 98.50 69 THR A N 1
ATOM 536 C CA . THR A 1 69 ? -20.852 14.478 11.189 1.00 98.50 69 THR A CA 1
ATOM 537 C C . THR A 1 69 ? -20.965 13.060 10.640 1.00 98.50 69 THR A C 1
ATOM 539 O O . THR A 1 69 ? -20.592 12.826 9.490 1.00 98.50 69 THR A O 1
ATOM 542 N N . VAL A 1 70 ? -21.424 12.113 11.457 1.00 98.00 70 VAL A N 1
ATOM 543 C CA . VAL A 1 70 ? -21.554 10.705 11.053 1.00 98.00 70 VAL A CA 1
ATOM 544 C C . VAL A 1 70 ? -22.987 10.254 11.263 1.00 98.00 70 VAL A C 1
ATOM 546 O O . VAL A 1 70 ? -23.543 10.454 12.341 1.00 98.00 70 VAL A O 1
ATOM 549 N N . GLU A 1 71 ? -23.576 9.647 10.240 1.00 97.75 71 GLU A N 1
ATOM 550 C CA . GLU A 1 71 ? -24.888 9.012 10.329 1.00 97.75 71 GLU A CA 1
ATOM 551 C C . GLU A 1 71 ? -24.734 7.499 10.226 1.00 97.75 71 GLU A C 1
ATOM 553 O O . GLU A 1 71 ? -24.013 6.990 9.369 1.00 97.75 71 GLU A O 1
ATOM 558 N N . PHE A 1 72 ? -25.416 6.788 11.116 1.00 95.94 72 PHE A N 1
ATOM 559 C CA . PHE A 1 72 ? -25.466 5.337 11.154 1.00 95.94 72 PHE A CA 1
ATOM 560 C C . PHE A 1 72 ? -26.898 4.855 10.988 1.00 95.94 72 PHE A C 1
ATOM 562 O O . PHE A 1 72 ? -27.852 5.476 11.460 1.00 95.94 72 PHE A O 1
ATOM 569 N N . LYS A 1 73 ? -27.028 3.677 10.390 1.00 95.38 73 LYS A N 1
ATOM 570 C CA . LYS A 1 73 ? -28.211 2.835 10.497 1.00 95.38 73 LYS A CA 1
ATOM 571 C C . LYS A 1 73 ? -27.817 1.582 11.259 1.00 95.38 73 LYS A C 1
ATOM 573 O O . LYS A 1 73 ? -27.247 0.655 10.683 1.00 95.38 73 LYS A O 1
ATOM 578 N N . SER A 1 74 ? -28.057 1.589 12.561 1.00 93.06 74 SER A N 1
ATOM 579 C CA . SER A 1 74 ? -27.466 0.618 13.483 1.00 93.06 74 SER A CA 1
ATOM 580 C C . SER A 1 74 ? -28.354 0.324 14.687 1.00 93.06 74 SER A C 1
ATOM 582 O O . SER A 1 74 ? -29.223 1.128 15.032 1.00 93.06 74 SER A O 1
ATOM 584 N N . SER A 1 75 ? -28.145 -0.834 15.314 1.00 90.50 75 SER A N 1
ATOM 585 C CA . SER A 1 75 ? -28.641 -1.121 16.665 1.00 90.50 75 SER A CA 1
ATOM 586 C C . SER A 1 75 ? -27.691 -0.542 17.723 1.00 90.50 75 SER A C 1
ATOM 588 O O . SER A 1 75 ? -26.590 -0.072 17.405 1.00 90.50 75 SER A O 1
ATOM 590 N N . GLY A 1 76 ? -28.141 -0.506 18.979 1.00 90.56 76 GLY A N 1
ATOM 591 C CA . GLY A 1 76 ? -27.475 0.249 20.044 1.00 90.56 76 GLY A CA 1
ATOM 592 C C . GLY A 1 76 ? -27.522 1.766 19.821 1.00 90.56 76 GLY A C 1
ATOM 593 O O . GLY A 1 76 ? -27.916 2.253 18.760 1.00 90.56 76 GLY A O 1
ATOM 594 N N . TYR A 1 77 ? -27.155 2.546 20.836 1.00 93.44 77 TYR A N 1
ATOM 595 C CA . TYR A 1 77 ? -27.203 4.007 20.758 1.00 93.44 77 TYR A CA 1
ATOM 596 C C . TYR A 1 77 ? -25.892 4.561 20.191 1.00 93.44 77 TYR A C 1
ATOM 598 O O . TYR A 1 77 ? -24.887 4.662 20.893 1.00 93.44 77 TYR A O 1
ATOM 606 N N . ALA A 1 78 ? -25.904 4.975 18.921 1.00 93.56 78 ALA A N 1
ATOM 607 C CA . ALA A 1 78 ? -24.693 5.237 18.137 1.00 93.56 78 ALA A CA 1
ATOM 608 C C . ALA A 1 78 ? -23.713 6.247 18.768 1.00 93.56 78 ALA A C 1
ATOM 610 O O . ALA A 1 78 ? -22.509 6.126 18.580 1.00 93.56 78 ALA A O 1
ATOM 611 N N . VAL A 1 79 ? -24.192 7.220 19.553 1.00 92.69 79 VAL A N 1
ATOM 612 C CA . VAL A 1 79 ? -23.328 8.206 20.241 1.00 92.69 79 VAL A CA 1
ATOM 613 C C . VAL A 1 79 ? -22.441 7.570 21.324 1.00 92.69 79 VAL A C 1
ATOM 615 O O . VAL A 1 79 ? -21.382 8.119 21.624 1.00 92.69 79 VAL A O 1
ATOM 618 N N . ASN A 1 80 ? -22.869 6.444 21.902 1.00 90.38 80 ASN A N 1
ATOM 619 C CA . ASN A 1 80 ? -22.121 5.683 22.904 1.00 90.38 80 ASN A CA 1
ATOM 620 C C . ASN A 1 80 ? -21.492 4.412 22.307 1.00 90.38 80 ASN A C 1
ATOM 622 O O . ASN A 1 80 ? -20.405 4.031 22.729 1.00 90.38 80 ASN A O 1
ATOM 626 N N . SER A 1 81 ? -22.151 3.783 21.326 1.00 90.06 81 SER A N 1
ATOM 627 C CA . SER A 1 81 ? -21.712 2.530 20.696 1.00 90.06 81 SER A CA 1
ATOM 628 C C . SER A 1 81 ? -20.707 2.705 19.548 1.00 90.06 81 SER A C 1
ATOM 630 O O . SER A 1 81 ? -20.088 1.721 19.154 1.00 90.06 81 SER A O 1
ATOM 632 N N . ALA A 1 82 ? -20.535 3.908 18.987 1.00 91.88 82 ALA A N 1
ATOM 633 C CA . ALA A 1 82 ? -19.503 4.187 17.986 1.00 91.88 82 ALA A CA 1
ATOM 634 C C . ALA A 1 82 ? -18.267 4.836 18.625 1.00 91.88 82 ALA A C 1
ATOM 636 O O . ALA A 1 82 ? -18.379 5.832 19.342 1.00 91.88 82 ALA A O 1
ATOM 637 N N . GLU A 1 83 ? -17.075 4.340 18.291 1.00 93.44 83 GLU A N 1
ATOM 638 C CA . GLU A 1 83 ? -15.813 5.006 18.612 1.00 93.44 83 GLU A CA 1
ATOM 639 C C . GLU A 1 83 ? -15.261 5.660 17.337 1.00 93.44 83 GLU A C 1
ATOM 641 O O . GLU A 1 83 ? -14.959 4.988 16.349 1.00 93.44 83 GLU A O 1
ATOM 646 N N . ILE A 1 84 ? -15.145 6.992 17.352 1.00 94.81 84 ILE A N 1
ATOM 647 C CA . ILE A 1 84 ? -14.672 7.782 16.212 1.00 94.81 84 ILE A CA 1
ATOM 648 C C . ILE A 1 84 ? -13.499 8.644 16.671 1.00 94.81 84 ILE A C 1
ATOM 650 O O . ILE A 1 84 ? -13.647 9.548 17.492 1.00 94.81 84 ILE A O 1
ATOM 654 N N . LYS A 1 85 ? -12.313 8.362 16.137 1.00 94.31 85 LYS A N 1
ATOM 655 C CA . LYS A 1 85 ? -11.049 8.958 16.592 1.00 94.31 85 LYS A CA 1
ATOM 656 C C . LYS A 1 85 ? -10.086 9.167 15.436 1.00 94.31 85 LYS A C 1
ATOM 658 O O . LYS A 1 85 ? -10.324 8.714 14.319 1.00 94.31 85 LYS A O 1
ATOM 663 N N . GLN A 1 86 ? -8.981 9.866 15.687 1.00 94.50 86 GLN A N 1
ATOM 664 C CA . GLN A 1 86 ? -7.917 9.957 14.691 1.00 94.50 86 GLN A CA 1
ATOM 665 C C . GLN A 1 86 ? -7.341 8.558 14.425 1.00 94.50 86 GLN A C 1
ATOM 667 O O . GLN A 1 86 ? -7.048 7.818 15.363 1.00 94.50 86 GLN A O 1
ATOM 672 N N . SER A 1 87 ? -7.187 8.201 13.150 1.00 94.75 87 SER A N 1
ATOM 673 C CA . SER A 1 87 ? -6.783 6.850 12.762 1.00 94.75 87 SER A CA 1
ATOM 674 C C . SER A 1 87 ? -5.369 6.498 13.234 1.00 94.75 87 SER A C 1
ATOM 676 O O . SER A 1 87 ? -4.469 7.331 13.074 1.00 94.75 87 SER A O 1
ATOM 678 N N . PRO A 1 88 ? -5.127 5.270 13.741 1.00 87.12 88 PRO A N 1
ATOM 679 C CA . PRO A 1 88 ? -3.777 4.823 14.071 1.00 87.12 88 PRO A CA 1
ATOM 680 C C . PRO A 1 88 ? -2.890 4.715 12.822 1.00 87.12 88 PRO A C 1
ATOM 682 O O . PRO A 1 88 ? -1.685 4.918 12.917 1.00 87.12 88 PRO A O 1
ATOM 685 N N . TYR A 1 89 ? -3.487 4.514 11.642 1.00 91.06 89 TYR A N 1
ATOM 686 C CA . TYR A 1 89 ? -2.797 4.490 10.352 1.00 91.06 89 TYR A CA 1
ATOM 687 C C . TYR A 1 89 ? -2.471 5.883 9.791 1.00 91.06 89 TYR A C 1
ATOM 689 O O . TYR A 1 89 ? -1.917 5.989 8.696 1.00 91.06 89 TYR A O 1
ATOM 697 N N . SER A 1 90 ? -2.792 6.970 10.512 1.00 91.38 90 SER A N 1
ATOM 698 C CA . SER A 1 90 ? -2.649 8.357 10.028 1.00 91.38 90 SER A CA 1
ATOM 699 C C . SER A 1 90 ? -1.262 8.690 9.472 1.00 91.38 90 SER A C 1
ATOM 701 O O . SER A 1 90 ? -1.180 9.484 8.540 1.00 91.38 90 SER A O 1
ATOM 703 N N . ASN A 1 91 ? -0.191 8.130 10.044 1.00 88.88 91 ASN A N 1
ATOM 704 C CA . ASN A 1 91 ? 1.178 8.383 9.592 1.00 88.88 91 ASN A CA 1
ATOM 705 C C . ASN A 1 91 ? 1.536 7.529 8.368 1.00 88.88 91 ASN A C 1
ATOM 707 O O . ASN A 1 91 ? 1.973 8.085 7.363 1.00 88.88 91 ASN A O 1
ATOM 711 N N . ALA A 1 92 ? 1.226 6.230 8.386 1.00 87.69 92 ALA A N 1
ATOM 712 C CA . ALA A 1 92 ? 1.456 5.341 7.249 1.00 87.69 92 ALA A CA 1
ATOM 713 C C . ALA A 1 92 ? 0.689 5.756 5.980 1.00 87.69 92 ALA A C 1
ATOM 715 O O . ALA A 1 92 ? 1.199 5.578 4.872 1.00 87.69 92 ALA A O 1
ATOM 716 N N . ILE A 1 93 ? -0.520 6.323 6.108 1.00 92.56 93 ILE A N 1
ATOM 717 C CA . ILE A 1 93 ? -1.323 6.791 4.958 1.00 92.56 93 ILE A CA 1
ATOM 718 C C . ILE A 1 93 ? -1.087 8.261 4.582 1.00 92.56 93 ILE A C 1
ATOM 720 O O . ILE A 1 93 ? -1.743 8.796 3.687 1.00 92.56 93 ILE A O 1
ATOM 724 N N . LYS A 1 94 ? -0.154 8.935 5.260 1.00 89.94 94 LYS A N 1
ATOM 725 C CA . LYS A 1 94 ? 0.101 10.366 5.096 1.00 89.94 94 LYS A CA 1
ATOM 726 C C . LYS A 1 94 ? 0.725 10.687 3.740 1.00 89.94 94 LYS A C 1
ATOM 728 O O . LYS A 1 94 ? 1.770 10.154 3.373 1.00 89.94 94 LYS A O 1
ATOM 733 N N . ASN A 1 95 ? 0.141 11.657 3.047 1.00 90.12 95 ASN A N 1
ATOM 734 C CA . ASN A 1 95 ? 0.753 12.349 1.916 1.00 90.12 95 ASN A CA 1
ATOM 735 C C . ASN A 1 95 ? 0.304 13.826 1.916 1.00 90.12 95 ASN A C 1
ATOM 737 O O . ASN A 1 95 ? -0.627 14.188 2.637 1.00 90.12 95 ASN A O 1
ATOM 741 N N . ASP A 1 96 ? 0.948 14.673 1.109 1.00 90.75 96 ASP A N 1
ATOM 742 C CA . ASP A 1 96 ? 0.662 16.119 1.059 1.00 90.75 96 ASP A CA 1
ATOM 743 C C . ASP A 1 96 ? -0.738 16.470 0.512 1.00 90.75 96 ASP A C 1
ATOM 745 O O . ASP A 1 96 ? -1.192 17.600 0.675 1.00 90.75 96 ASP A O 1
ATOM 749 N N . ALA A 1 97 ? -1.426 15.519 -0.126 1.00 93.69 97 ALA A N 1
ATOM 750 C CA . ALA A 1 97 ? -2.783 15.658 -0.644 1.00 93.69 97 ALA A CA 1
ATOM 751 C C . ALA A 1 97 ? -3.876 15.188 0.340 1.00 93.69 97 ALA A C 1
ATOM 753 O O . ALA A 1 97 ? -5.055 15.415 0.073 1.00 93.69 97 ALA A O 1
ATOM 754 N N . VAL A 1 98 ? -3.541 14.555 1.473 1.00 95.69 98 VAL A N 1
ATOM 755 C CA . VAL A 1 98 ? -4.536 14.224 2.510 1.00 95.69 98 VAL A CA 1
ATOM 756 C C . VAL A 1 98 ? -4.946 15.498 3.253 1.00 95.69 98 VAL A C 1
ATOM 758 O O . VAL A 1 98 ? -4.132 16.166 3.892 1.00 95.69 98 VAL A O 1
ATOM 761 N N . LEU A 1 99 ? -6.233 15.832 3.182 1.00 96.06 99 LEU A N 1
ATOM 762 C CA . LEU A 1 99 ? -6.820 17.021 3.783 1.00 96.06 99 LEU A CA 1
ATOM 763 C C . LEU A 1 99 ? -7.369 16.726 5.186 1.00 96.06 99 LEU A C 1
ATOM 765 O O . LEU A 1 99 ? -8.379 16.044 5.350 1.00 96.06 99 LEU A O 1
ATOM 769 N N . GLY A 1 100 ? -6.757 17.344 6.197 1.00 95.94 100 GLY A N 1
ATOM 770 C CA . GLY A 1 100 ? -7.190 17.231 7.590 1.00 95.94 100 GLY A CA 1
ATOM 771 C C . GLY A 1 100 ? -6.721 15.938 8.259 1.00 95.94 100 GLY A C 1
ATOM 772 O O . GLY A 1 100 ? -5.694 15.370 7.892 1.00 95.94 100 GLY A O 1
ATOM 773 N N . LYS A 1 101 ? -7.449 15.495 9.287 1.00 97.06 101 LYS A N 1
ATOM 774 C CA . LYS A 1 101 ? -7.171 14.231 9.984 1.00 97.06 101 LYS A CA 1
ATOM 775 C C . LYS A 1 101 ? -7.712 13.035 9.197 1.00 97.06 101 LYS A C 1
ATOM 777 O O . LYS A 1 101 ? -8.788 13.121 8.607 1.00 97.06 101 LYS A O 1
ATOM 782 N N . SER A 1 102 ? -7.018 11.905 9.270 1.00 97.00 102 SER A N 1
ATOM 783 C CA . SER A 1 102 ? -7.595 10.598 8.938 1.00 97.00 102 SER A CA 1
ATOM 784 C C . SER A 1 102 ? -8.413 10.089 10.126 1.00 97.00 102 SER A C 1
ATOM 786 O O . SER A 1 102 ? -8.016 10.277 11.278 1.00 97.00 102 SER A O 1
ATOM 788 N N . VAL A 1 103 ? -9.550 9.456 9.859 1.00 96.75 103 VAL A N 1
ATOM 789 C CA . VAL A 1 103 ? -10.547 9.049 10.857 1.00 96.75 103 VAL A CA 1
ATOM 790 C C . VAL A 1 103 ? -10.599 7.531 10.916 1.00 96.75 103 VAL A C 1
ATOM 792 O O . VAL A 1 103 ? -10.716 6.896 9.877 1.00 96.75 103 VAL A O 1
ATOM 795 N N . GLU A 1 104 ? -10.522 6.957 12.111 1.00 95.88 104 GLU A N 1
ATOM 796 C CA . GLU A 1 104 ? -10.885 5.564 12.374 1.00 95.88 104 GLU A CA 1
ATOM 797 C C . GLU A 1 104 ? -12.296 5.528 12.947 1.00 95.88 104 GLU A C 1
ATOM 799 O O . GLU A 1 104 ? -12.636 6.340 13.814 1.00 95.88 104 GLU A O 1
ATOM 804 N N . ILE A 1 105 ? -13.100 4.594 12.445 1.00 94.25 105 ILE A N 1
ATOM 805 C CA . ILE A 1 105 ? -14.486 4.390 12.851 1.00 94.25 105 ILE A CA 1
ATOM 806 C C . ILE A 1 105 ? -14.657 2.921 13.203 1.00 94.25 105 ILE A C 1
ATOM 808 O O . ILE A 1 105 ? -14.564 2.063 12.326 1.00 94.25 105 ILE A O 1
ATOM 812 N N . SER A 1 106 ? -14.972 2.647 14.461 1.00 92.50 106 SER A N 1
ATOM 813 C CA . SER A 1 106 ? -15.395 1.334 14.942 1.00 92.50 106 SER A CA 1
ATOM 814 C C . SER A 1 106 ? -16.745 1.444 15.656 1.00 92.50 106 SER A C 1
ATOM 816 O O . SER A 1 106 ? -17.239 2.537 15.947 1.00 92.50 106 SER A O 1
ATOM 818 N N . TYR A 1 107 ? -17.382 0.300 15.886 1.00 89.69 107 TYR A N 1
ATOM 819 C CA . TYR A 1 107 ? -18.683 0.202 16.541 1.00 89.69 107 TYR A CA 1
ATOM 820 C C . TYR A 1 107 ? -18.688 -1.027 17.455 1.00 89.69 107 TYR A C 1
ATOM 822 O O . TYR A 1 107 ? -17.984 -2.001 17.172 1.00 89.69 107 TYR A O 1
ATOM 830 N N . GLU A 1 108 ? -19.451 -0.979 18.545 1.00 85.56 108 GLU A N 1
ATOM 831 C CA . GLU A 1 108 ? -19.542 -2.065 19.522 1.00 85.56 108 GLU A CA 1
ATOM 832 C C . GLU A 1 108 ? -19.938 -3.399 18.880 1.00 85.56 108 GLU A C 1
ATOM 834 O O . GLU A 1 108 ? -20.899 -3.487 18.118 1.00 85.56 108 GLU A O 1
ATOM 839 N N . SER A 1 109 ? -19.194 -4.456 19.215 1.00 80.00 109 SER A N 1
ATOM 840 C CA . SER A 1 109 ? -19.275 -5.752 18.518 1.00 80.00 109 SER A CA 1
ATOM 841 C C . SER A 1 109 ? -20.567 -6.544 18.759 1.00 80.00 109 SER A C 1
ATOM 843 O O . SER A 1 109 ? -20.859 -7.471 18.003 1.00 80.00 109 SER A O 1
ATOM 845 N N . THR A 1 110 ? -21.342 -6.190 19.790 1.00 78.69 110 THR A N 1
ATOM 846 C CA . THR A 1 110 ? -22.691 -6.730 20.035 1.00 78.69 110 THR A CA 1
ATOM 847 C C . THR A 1 110 ? -23.746 -6.096 19.132 1.00 78.69 110 THR A C 1
ATOM 849 O O . THR A 1 110 ? -24.824 -6.658 18.966 1.00 78.69 110 THR A O 1
ATOM 852 N N . CYS A 1 111 ? -23.444 -4.941 18.540 1.00 82.00 111 CYS A N 1
ATOM 853 C CA . CYS A 1 111 ? -24.375 -4.176 17.734 1.00 82.00 111 CYS A CA 1
ATOM 854 C C . CYS A 1 111 ? -24.165 -4.417 16.235 1.00 82.00 111 CYS A C 1
ATOM 856 O O . CYS A 1 111 ? -23.076 -4.719 15.744 1.00 82.00 111 CYS A O 1
ATOM 858 N N . LYS A 1 112 ? -25.239 -4.215 15.480 1.00 87.94 112 LYS A N 1
ATOM 859 C CA . LYS A 1 112 ? -25.306 -4.387 14.034 1.00 87.94 112 LYS A CA 1
ATOM 860 C C . LYS A 1 112 ? -25.312 -3.025 13.350 1.00 87.94 112 LYS A C 1
ATOM 862 O O . LYS A 1 112 ? -26.123 -2.169 13.692 1.00 87.94 112 LYS A O 1
ATOM 867 N N . VAL A 1 113 ? -24.462 -2.846 12.340 1.00 92.19 113 VAL A N 1
ATOM 868 C CA . VAL A 1 113 ? -24.430 -1.654 11.476 1.00 92.19 113 VAL A CA 1
ATOM 869 C C . VAL A 1 113 ? -24.788 -2.073 10.051 1.00 92.19 113 VAL A C 1
ATOM 871 O O . VAL A 1 113 ? -24.087 -2.890 9.460 1.00 92.19 113 VAL A O 1
ATOM 874 N N . ASP A 1 114 ? -25.880 -1.530 9.510 1.00 93.25 114 ASP A N 1
ATOM 875 C CA . ASP A 1 114 ? -26.310 -1.761 8.123 1.00 93.25 114 ASP A CA 1
ATOM 876 C C . ASP A 1 114 ? -25.739 -0.704 7.162 1.00 93.25 114 ASP A C 1
ATOM 878 O O . ASP A 1 114 ? -25.355 -1.041 6.045 1.00 93.25 114 ASP A O 1
ATOM 882 N N . GLU A 1 115 ? -25.698 0.569 7.573 1.00 94.62 115 GLU A N 1
ATOM 883 C CA . GLU A 1 115 ? -25.234 1.703 6.753 1.00 94.62 115 GLU A CA 1
ATOM 884 C C . GLU A 1 115 ? -24.444 2.703 7.625 1.00 94.62 115 GLU A C 1
ATOM 886 O O . GLU A 1 115 ? -24.767 2.901 8.800 1.00 94.62 115 GLU A O 1
ATOM 891 N N . CYS A 1 116 ? -23.420 3.341 7.050 1.00 95.44 116 CYS A N 1
ATOM 892 C CA . CYS A 1 116 ? -22.617 4.401 7.668 1.00 95.44 116 CYS A CA 1
ATOM 893 C C . CYS A 1 116 ? -22.320 5.488 6.621 1.00 95.44 116 CYS A C 1
ATOM 895 O O . CYS A 1 116 ? -21.914 5.174 5.501 1.00 95.44 116 CYS A O 1
ATOM 897 N N . VAL A 1 117 ? -22.528 6.763 6.959 1.00 97.25 117 VAL A N 1
ATOM 898 C CA . VAL A 1 117 ? -22.334 7.900 6.042 1.00 97.25 117 VAL A CA 1
ATOM 899 C C . VAL A 1 117 ? -21.565 9.020 6.737 1.00 97.25 117 VAL A C 1
ATOM 901 O O . VAL A 1 117 ? -21.910 9.447 7.840 1.00 97.25 117 VAL A O 1
ATOM 904 N N . LEU A 1 118 ? -20.512 9.508 6.078 1.00 97.94 118 LEU A N 1
ATOM 905 C CA . LEU A 1 118 ? -19.586 10.508 6.610 1.00 97.94 118 LEU A CA 1
ATOM 906 C C . LEU A 1 118 ? -19.783 11.847 5.902 1.00 97.94 118 LEU A C 1
ATOM 908 O O . LEU A 1 118 ? -19.632 11.944 4.683 1.00 97.94 118 LEU A O 1
ATOM 912 N N . TYR A 1 119 ? -20.076 12.887 6.678 1.00 98.44 119 TYR A N 1
ATOM 913 C CA . TYR A 1 119 ? -20.326 14.245 6.205 1.00 98.44 119 TYR A CA 1
ATOM 914 C C . TYR A 1 119 ? -19.163 15.155 6.611 1.00 98.44 119 TYR A C 1
ATOM 916 O O . TYR A 1 119 ? -19.097 15.637 7.742 1.00 98.44 119 TYR A O 1
ATOM 924 N N . TYR A 1 120 ? -18.242 15.400 5.681 1.00 98.50 120 TYR A N 1
ATOM 925 C CA . TYR A 1 120 ? -17.075 16.263 5.855 1.00 98.50 120 TYR A CA 1
ATOM 926 C C . TYR A 1 120 ? -17.411 17.698 5.441 1.00 98.50 120 TYR A C 1
ATOM 928 O O . TYR A 1 120 ? -17.292 18.070 4.272 1.00 98.50 120 TYR A O 1
ATOM 936 N N . LYS A 1 121 ? -17.835 18.530 6.391 1.00 98.38 121 LYS A N 1
ATOM 937 C CA . LYS A 1 121 ? -18.126 19.946 6.146 1.00 98.38 121 LYS A CA 1
ATOM 938 C C . LYS A 1 121 ? -16.828 20.754 6.131 1.00 98.38 121 LYS A C 1
ATOM 940 O O . LYS A 1 121 ? -16.225 21.006 7.174 1.00 98.38 121 LYS A O 1
ATOM 945 N N . ILE A 1 122 ? -16.379 21.147 4.944 1.00 98.50 122 ILE A N 1
ATOM 946 C CA . ILE A 1 122 ? -15.083 21.795 4.718 1.00 98.50 122 ILE A CA 1
ATOM 947 C C . ILE A 1 122 ? -15.118 23.240 5.229 1.00 98.50 122 ILE A C 1
ATOM 949 O O . ILE A 1 122 ? -16.004 24.017 4.866 1.00 98.50 122 ILE A O 1
ATOM 953 N N . LYS A 1 123 ? -14.142 23.629 6.060 1.00 97.56 123 LYS A N 1
ATOM 954 C CA . LYS A 1 123 ? -14.039 25.006 6.571 1.00 97.56 123 LYS A CA 1
ATOM 955 C C . LYS A 1 123 ? -13.609 25.957 5.446 1.00 97.56 123 LYS A C 1
ATOM 957 O O . LYS A 1 123 ? -12.773 25.602 4.616 1.00 97.56 123 LYS A O 1
ATOM 962 N N . ASP A 1 124 ? -14.135 27.186 5.444 1.00 94.75 124 ASP A N 1
ATOM 963 C CA . ASP A 1 124 ? -13.994 28.181 4.359 1.00 94.75 124 ASP A CA 1
ATOM 964 C C . ASP A 1 124 ? -12.559 28.393 3.836 1.00 94.75 124 ASP A C 1
ATOM 966 O O . ASP A 1 124 ? -12.358 28.722 2.669 1.00 94.75 124 ASP A O 1
ATOM 970 N N . ASN A 1 125 ? -11.541 28.233 4.683 1.00 93.25 125 ASN A N 1
ATOM 971 C CA . ASN A 1 125 ? -10.139 28.415 4.309 1.00 93.25 125 ASN A CA 1
ATOM 972 C C . ASN A 1 125 ? -9.519 27.230 3.540 1.00 93.25 125 ASN A C 1
ATOM 974 O O . ASN A 1 125 ? -8.396 27.371 3.064 1.00 93.25 125 ASN A O 1
ATOM 978 N N . TYR A 1 126 ? -10.238 26.112 3.391 1.00 95.25 126 TYR A N 1
ATOM 979 C CA . TYR A 1 126 ? -9.828 24.923 2.627 1.00 95.25 126 TYR A CA 1
ATOM 980 C C . TYR A 1 126 ? -10.741 24.629 1.420 1.00 95.25 126 TYR A C 1
ATOM 982 O O . TYR A 1 126 ? -10.497 23.677 0.675 1.00 95.25 126 TYR A O 1
ATOM 990 N N . THR A 1 127 ? -11.790 25.432 1.198 1.00 93.69 127 THR A N 1
ATOM 991 C CA . THR A 1 127 ? -12.759 25.206 0.109 1.00 93.69 127 THR A CA 1
ATOM 992 C C . THR A 1 127 ? -12.188 25.506 -1.273 1.00 93.69 127 THR A C 1
ATOM 994 O O . THR A 1 127 ? -12.527 24.798 -2.215 1.00 93.69 127 THR A O 1
ATOM 997 N N . ASN A 1 128 ? -11.303 26.499 -1.398 1.00 92.69 128 ASN A N 1
ATOM 998 C CA . ASN A 1 128 ? -10.656 26.857 -2.665 1.00 92.69 128 ASN A CA 1
ATOM 999 C C . ASN A 1 128 ? -9.525 25.886 -3.029 1.00 92.69 128 ASN A C 1
ATOM 1001 O O . ASN A 1 128 ? -8.873 25.318 -2.151 1.00 92.69 128 ASN A O 1
ATOM 1005 N N . ASN A 1 129 ? -9.267 25.768 -4.328 1.00 90.94 129 ASN A N 1
ATOM 1006 C CA . ASN A 1 129 ? -8.133 25.060 -4.907 1.00 90.94 129 ASN A CA 1
ATOM 1007 C C . ASN A 1 129 ? -6.783 25.618 -4.434 1.00 90.94 129 ASN A C 1
ATOM 1009 O O . ASN A 1 129 ? -6.652 26.796 -4.092 1.00 90.94 129 ASN A O 1
ATOM 1013 N N . ILE A 1 130 ? -5.772 24.746 -4.431 1.00 85.38 130 ILE A N 1
ATOM 1014 C CA . ILE A 1 130 ? -4.388 25.089 -4.070 1.00 85.38 130 ILE A CA 1
ATOM 1015 C C . ILE A 1 130 ? -3.510 25.221 -5.323 1.00 85.38 130 ILE A C 1
ATOM 1017 O O . ILE A 1 130 ? -2.622 26.074 -5.350 1.00 85.38 130 ILE A O 1
ATOM 1021 N N . SER A 1 131 ? -3.761 24.396 -6.349 1.00 78.69 131 SER A N 1
ATOM 1022 C CA . SER A 1 131 ? -2.964 24.344 -7.582 1.00 78.69 131 SER A CA 1
ATOM 1023 C C . SER A 1 131 ? -3.609 25.119 -8.740 1.00 78.69 131 SER A C 1
ATOM 1025 O O . SER A 1 131 ? -2.897 25.815 -9.465 1.00 78.69 131 SER A O 1
ATOM 1027 N N . ASP A 1 132 ? -4.940 25.027 -8.914 1.00 82.62 132 ASP A N 1
ATOM 1028 C CA . ASP A 1 132 ? -5.686 25.577 -10.071 1.00 82.62 132 ASP A CA 1
ATOM 1029 C C . ASP A 1 132 ? -5.185 25.056 -11.441 1.00 82.62 132 ASP A C 1
ATOM 1031 O O . ASP A 1 132 ? -5.512 25.592 -12.504 1.00 82.62 132 ASP A O 1
ATOM 1035 N N . LYS A 1 133 ? -4.365 24.000 -11.442 1.00 86.12 133 LYS A N 1
ATOM 1036 C CA . LYS A 1 133 ? -3.717 23.458 -12.641 1.00 86.12 133 LYS A CA 1
ATOM 1037 C C . LYS A 1 133 ? -4.706 22.700 -13.522 1.00 86.12 133 LYS A C 1
ATOM 1039 O O . LYS A 1 133 ? -4.583 22.745 -14.747 1.00 86.12 133 LYS A O 1
ATOM 1044 N N . TYR A 1 134 ? -5.681 22.018 -12.920 1.00 88.50 134 TYR A N 1
ATOM 1045 C CA . TYR A 1 134 ? -6.629 21.162 -13.632 1.00 88.50 134 TYR A CA 1
ATOM 1046 C C . TYR A 1 134 ? -8.002 21.825 -13.822 1.00 88.50 134 TYR A C 1
ATOM 1048 O O . TYR A 1 134 ? -8.713 21.479 -14.768 1.00 88.50 134 TYR A O 1
ATOM 1056 N N . THR A 1 135 ? -8.344 22.840 -13.017 1.00 85.25 135 THR A N 1
ATOM 1057 C CA . THR A 1 135 ? -9.595 23.623 -13.144 1.00 85.25 135 THR A CA 1
ATOM 1058 C C . THR A 1 135 ? -9.732 24.355 -14.487 1.00 85.25 135 THR A C 1
ATOM 1060 O O . THR A 1 135 ? -10.841 24.645 -14.932 1.00 85.25 135 THR A O 1
ATOM 1063 N N . ALA A 1 136 ? -8.624 24.590 -15.199 1.00 82.56 136 ALA A N 1
ATOM 1064 C CA . ALA A 1 136 ? -8.628 25.097 -16.575 1.00 82.56 136 ALA A CA 1
ATOM 1065 C C . ALA A 1 136 ? -9.202 24.105 -17.614 1.00 82.56 136 ALA A C 1
ATOM 1067 O O . ALA A 1 136 ? -9.603 24.531 -18.700 1.00 82.56 136 ALA A O 1
ATOM 1068 N N . TYR A 1 137 ? -9.237 22.807 -17.291 1.00 86.94 137 TYR A N 1
ATOM 1069 C CA . TYR A 1 137 ? -9.665 21.720 -18.179 1.00 86.94 137 TYR A CA 1
ATOM 1070 C C . TYR A 1 137 ? -10.981 21.066 -17.732 1.00 86.94 137 TYR A C 1
ATOM 1072 O O . TYR A 1 137 ? -11.755 20.633 -18.585 1.00 86.94 137 TYR A O 1
ATOM 1080 N N . THR A 1 138 ? -11.263 21.017 -16.424 1.00 88.94 138 THR A N 1
ATOM 1081 C CA . THR A 1 138 ? -12.489 20.418 -15.870 1.00 88.94 138 THR A CA 1
ATOM 1082 C C . THR A 1 138 ? -13.051 21.194 -14.673 1.00 88.94 138 THR A C 1
ATOM 1084 O O . THR A 1 138 ? -12.337 21.530 -13.730 1.00 88.94 138 THR A O 1
ATOM 1087 N N . GLU A 1 139 ? -14.370 21.415 -14.674 1.00 89.56 139 GLU A N 1
ATOM 1088 C CA . GLU A 1 139 ? -15.124 21.937 -13.521 1.00 89.56 139 GLU A CA 1
ATOM 1089 C C . GLU A 1 139 ? -15.372 20.856 -12.444 1.00 89.56 139 GLU A C 1
ATOM 1091 O O . GLU A 1 139 ? -15.968 21.138 -11.403 1.00 89.56 139 GLU A O 1
ATOM 1096 N N . GLU A 1 140 ? -14.950 19.603 -12.663 1.00 89.81 140 GLU A N 1
ATOM 1097 C CA . GLU A 1 140 ? -15.074 18.520 -11.677 1.00 89.81 140 GLU A CA 1
ATOM 1098 C C . GLU A 1 140 ? -13.972 18.513 -10.616 1.00 89.81 140 GLU A C 1
ATOM 1100 O O . GLU A 1 140 ? -14.089 17.790 -9.627 1.00 89.81 140 GLU A O 1
ATOM 1105 N N . LEU A 1 141 ? -12.960 19.367 -10.766 1.00 91.56 141 LEU A N 1
ATOM 1106 C CA . LEU A 1 141 ? -11.949 19.644 -9.745 1.00 91.56 141 LEU A CA 1
ATOM 1107 C C . LEU A 1 141 ? -12.083 21.063 -9.157 1.00 91.56 141 LEU A C 1
ATOM 1109 O O . LEU A 1 141 ? -11.191 21.504 -8.445 1.00 91.56 141 LEU A O 1
ATOM 1113 N N . ASP A 1 142 ? -13.180 21.785 -9.411 1.00 91.94 142 ASP A N 1
ATOM 1114 C CA . ASP A 1 142 ? -13.402 23.127 -8.847 1.00 91.94 142 ASP A CA 1
ATOM 1115 C C . ASP A 1 142 ? -13.910 23.084 -7.391 1.00 91.94 142 ASP A C 1
ATOM 1117 O O . ASP A 1 142 ? -14.818 22.321 -7.034 1.00 91.94 142 ASP A O 1
ATOM 1121 N N . GLY A 1 143 ? -13.328 23.920 -6.533 1.00 94.31 143 GLY A N 1
ATOM 1122 C CA . GLY A 1 143 ? -13.678 24.035 -5.121 1.00 94.31 143 GLY A CA 1
ATOM 1123 C C . GLY A 1 143 ? -13.583 22.700 -4.377 1.00 94.31 143 GLY A C 1
ATOM 1124 O O . GLY A 1 143 ? -12.623 21.942 -4.536 1.00 94.31 143 GLY A O 1
ATOM 1125 N N . ILE A 1 144 ? -14.594 22.376 -3.562 1.00 95.69 144 ILE A N 1
ATOM 1126 C CA . ILE A 1 144 ? -14.627 21.114 -2.801 1.00 95.69 144 ILE A CA 1
ATOM 1127 C C . ILE A 1 144 ? -14.769 19.861 -3.680 1.00 95.69 144 ILE A C 1
ATOM 1129 O O . ILE A 1 144 ? -14.545 18.760 -3.184 1.00 95.69 144 ILE A O 1
ATOM 1133 N N . LYS A 1 145 ? -15.099 19.987 -4.976 1.00 93.38 145 LYS A N 1
ATOM 1134 C CA . LYS A 1 145 ? -15.223 18.821 -5.864 1.00 93.38 145 LYS A CA 1
ATOM 1135 C C . LYS A 1 145 ? -13.893 18.108 -6.114 1.00 93.38 145 LYS A C 1
ATOM 1137 O O . LYS A 1 145 ? -13.910 16.936 -6.482 1.00 93.38 145 LYS A O 1
ATOM 1142 N N . ARG A 1 146 ? -12.753 18.777 -5.911 1.00 93.81 146 ARG A N 1
ATOM 1143 C CA . ARG A 1 146 ? -11.432 18.128 -5.978 1.00 93.81 146 ARG A CA 1
ATOM 1144 C C . ARG A 1 146 ? -11.195 17.112 -4.861 1.00 93.81 146 ARG A C 1
ATOM 1146 O O . ARG A 1 146 ? -10.215 16.387 -4.924 1.00 93.81 146 ARG A O 1
ATOM 1153 N N . LEU A 1 147 ? -12.043 17.085 -3.835 1.00 94.81 147 LEU A N 1
ATOM 1154 C CA . LEU A 1 147 ? -11.892 16.211 -2.679 1.00 94.81 147 LEU A CA 1
ATOM 1155 C C . LEU A 1 147 ? -12.599 14.871 -2.929 1.00 94.81 147 LEU A C 1
ATOM 1157 O O . LEU A 1 147 ? -13.726 14.839 -3.423 1.00 94.81 147 LEU A O 1
ATOM 1161 N N . GLN A 1 148 ? -11.943 13.769 -2.577 1.00 93.06 148 GLN A N 1
ATOM 1162 C CA . GLN A 1 148 ? -12.436 12.398 -2.736 1.00 93.06 148 GLN A CA 1
ATOM 1163 C C . GLN A 1 148 ? -12.150 11.610 -1.456 1.00 93.06 148 GLN A C 1
ATOM 1165 O O . GLN A 1 148 ? -11.040 11.690 -0.928 1.00 93.06 148 GLN A O 1
ATOM 1170 N N . ALA A 1 149 ? -13.112 10.836 -0.957 1.00 94.12 149 ALA A N 1
ATOM 1171 C CA . ALA A 1 149 ? -12.857 9.943 0.167 1.00 94.12 149 ALA A CA 1
ATOM 1172 C C . ALA A 1 149 ? -12.105 8.678 -0.281 1.00 94.12 149 ALA A C 1
ATOM 1174 O O . ALA A 1 149 ? -12.415 8.075 -1.313 1.00 94.12 149 ALA A O 1
ATOM 1175 N N . PHE A 1 150 ? -11.136 8.259 0.529 1.00 94.12 150 PHE A N 1
ATOM 1176 C CA . PHE A 1 150 ? -10.453 6.974 0.426 1.00 94.12 150 PHE A CA 1
ATOM 1177 C C . PHE A 1 150 ? -10.560 6.232 1.759 1.00 94.12 150 PHE A C 1
ATOM 1179 O O . PHE A 1 150 ? -10.545 6.848 2.824 1.00 94.12 150 PHE A O 1
ATOM 1186 N N . ARG A 1 151 ? -10.635 4.905 1.693 1.00 93.50 151 ARG A N 1
ATOM 1187 C CA . ARG A 1 151 ? -10.557 3.991 2.834 1.00 93.50 151 ARG A CA 1
ATOM 1188 C C . ARG A 1 151 ? -9.218 3.267 2.797 1.00 93.50 151 ARG A C 1
ATOM 1190 O O . ARG A 1 151 ? -8.798 2.853 1.720 1.00 93.50 151 ARG A O 1
ATOM 1197 N N . PHE A 1 152 ? -8.568 3.076 3.938 1.00 93.56 152 PHE A N 1
ATOM 1198 C CA . PHE A 1 152 ? -7.432 2.159 4.030 1.00 93.56 152 PHE A CA 1
ATOM 1199 C C . PHE A 1 152 ? -7.931 0.723 4.224 1.00 93.56 152 PHE A C 1
ATOM 1201 O O . PHE A 1 152 ? -8.700 0.444 5.141 1.00 93.56 152 PHE A O 1
ATOM 1208 N N . ASP A 1 153 ? -7.518 -0.172 3.332 1.00 91.06 153 ASP A N 1
ATOM 1209 C CA . ASP A 1 153 ? -7.835 -1.596 3.362 1.00 91.06 153 ASP A CA 1
ATOM 1210 C C . ASP A 1 153 ? -6.642 -2.358 3.956 1.00 91.06 153 ASP A C 1
ATOM 1212 O O . ASP A 1 153 ? -5.552 -2.377 3.374 1.00 91.06 153 ASP A O 1
ATOM 1216 N N . GLU A 1 154 ? -6.831 -2.934 5.148 1.00 84.06 154 GLU A N 1
ATOM 1217 C CA . GLU A 1 154 ? -5.761 -3.608 5.894 1.00 84.06 154 GLU A CA 1
ATOM 1218 C C . GLU A 1 154 ? -5.297 -4.907 5.225 1.00 84.06 154 GLU A C 1
ATOM 1220 O O . GLU A 1 154 ? -4.101 -5.182 5.240 1.00 84.06 154 GLU A O 1
ATOM 1225 N N . ASP A 1 155 ? -6.205 -5.674 4.609 1.00 82.75 155 ASP A N 1
ATOM 1226 C CA . ASP A 1 155 ? -5.893 -6.953 3.952 1.00 82.75 155 ASP A CA 1
ATOM 1227 C C . ASP A 1 155 ? -5.147 -6.754 2.624 1.00 82.75 155 ASP A C 1
ATOM 1229 O O . ASP A 1 155 ? -4.336 -7.592 2.224 1.00 82.75 155 ASP A O 1
ATOM 1233 N N . LEU A 1 156 ? -5.426 -5.654 1.916 1.00 82.69 156 LEU A N 1
ATOM 1234 C CA . LEU A 1 156 ? -4.708 -5.285 0.695 1.00 82.69 156 LEU A CA 1
ATOM 1235 C C . LEU A 1 156 ? -3.492 -4.387 0.952 1.00 82.69 156 LEU A C 1
ATOM 1237 O O . LEU A 1 156 ? -2.675 -4.224 0.046 1.00 82.69 156 LEU A O 1
ATOM 1241 N N . HIS A 1 157 ? -3.367 -3.802 2.144 1.00 84.69 157 HIS A N 1
ATOM 1242 C CA . HIS A 1 157 ? -2.393 -2.759 2.481 1.00 84.69 157 HIS A CA 1
ATOM 1243 C C . HIS A 1 157 ? -2.427 -1.544 1.526 1.00 84.69 157 HIS A C 1
ATOM 1245 O O . HIS A 1 157 ? -1.392 -0.925 1.248 1.00 84.69 157 HIS A O 1
ATOM 1251 N N . MET A 1 158 ? -3.617 -1.182 1.026 1.00 90.06 158 MET A N 1
ATOM 1252 C CA . MET A 1 158 ? -3.820 -0.101 0.050 1.00 90.06 158 MET A CA 1
ATOM 1253 C C . MET A 1 158 ? -4.912 0.889 0.463 1.00 90.06 158 MET A C 1
ATOM 1255 O O . MET A 1 158 ? -5.894 0.515 1.097 1.00 90.06 158 MET A O 1
ATOM 1259 N N . LEU A 1 159 ? -4.791 2.146 0.030 1.00 91.75 159 LEU A N 1
ATOM 1260 C CA . LEU A 1 159 ? -5.937 3.050 -0.046 1.00 91.75 159 LEU A CA 1
ATOM 1261 C C . LEU A 1 159 ? -6.833 2.652 -1.224 1.00 91.75 159 LEU A C 1
ATOM 1263 O O . LEU A 1 159 ? -6.368 2.484 -2.349 1.00 91.75 159 LEU A O 1
ATOM 1267 N N . LEU A 1 160 ? -8.134 2.555 -0.977 1.00 91.00 160 LEU A N 1
ATOM 1268 C CA . LEU A 1 160 ? -9.166 2.325 -1.980 1.00 91.00 160 LEU A CA 1
ATOM 1269 C C . LEU A 1 160 ? -10.084 3.544 -2.032 1.00 91.00 160 LEU A C 1
ATOM 1271 O O . LEU A 1 160 ? -10.535 4.038 -1.001 1.00 91.00 160 LEU A O 1
ATOM 1275 N N . SER A 1 161 ? -10.366 4.042 -3.229 1.00 89.12 161 SER A N 1
ATOM 1276 C CA . SER A 1 161 ? -11.305 5.146 -3.433 1.00 89.12 161 SER A CA 1
ATOM 1277 C C . SER A 1 161 ? -12.739 4.723 -3.114 1.00 89.12 161 SER A C 1
ATOM 1279 O O . SER A 1 161 ? -13.180 3.654 -3.539 1.00 89.12 161 SER A O 1
ATOM 1281 N N . VAL A 1 162 ? -13.467 5.588 -2.408 1.00 88.94 162 VAL A N 1
ATOM 1282 C CA . VAL A 1 162 ? -14.843 5.363 -1.940 1.00 88.94 162 VAL A CA 1
ATOM 1283 C C . VAL A 1 162 ? -15.787 6.318 -2.664 1.00 88.94 162 VAL A C 1
ATOM 1285 O O . VAL A 1 162 ? -15.401 7.450 -2.970 1.00 88.94 162 VAL A O 1
ATOM 1288 N N . GLU A 1 163 ? -17.014 5.885 -2.961 1.00 85.50 163 GLU A N 1
ATOM 1289 C CA . GLU A 1 163 ? -18.008 6.738 -3.619 1.00 85.50 163 GLU A CA 1
ATOM 1290 C C . GLU A 1 163 ? -18.242 8.024 -2.809 1.00 85.50 163 GLU A C 1
ATOM 1292 O O . GLU A 1 163 ? -18.375 8.008 -1.586 1.00 85.50 163 GLU A O 1
ATOM 1297 N N . THR A 1 164 ? -18.191 9.165 -3.499 1.00 90.62 164 THR A N 1
ATOM 1298 C CA . THR A 1 164 ? -18.181 10.494 -2.882 1.00 90.62 164 THR A CA 1
ATOM 1299 C C . THR A 1 164 ? -19.135 11.416 -3.631 1.00 90.62 164 THR A C 1
ATOM 1301 O O . THR A 1 164 ? -19.040 11.558 -4.851 1.00 90.62 164 THR A O 1
ATOM 1304 N N . THR A 1 165 ? -20.029 12.078 -2.898 1.00 93.25 165 THR A N 1
ATOM 1305 C CA . THR A 1 165 ? -20.952 13.095 -3.419 1.00 93.25 165 THR A CA 1
ATOM 1306 C C . THR A 1 165 ? -20.758 14.434 -2.695 1.00 93.25 165 THR A C 1
ATOM 1308 O O . THR A 1 165 ? -19.963 14.538 -1.760 1.00 93.25 165 THR A O 1
ATOM 1311 N N . TYR A 1 166 ? -21.418 15.498 -3.164 1.00 94.94 166 TYR A N 1
ATOM 1312 C CA . TYR A 1 166 ? -21.115 16.871 -2.744 1.00 94.94 166 TYR A CA 1
ATOM 1313 C C . TYR A 1 166 ? -22.379 17.702 -2.512 1.00 94.94 166 TYR A C 1
ATOM 1315 O O . TYR A 1 166 ? -23.205 17.854 -3.414 1.00 94.94 166 TYR A O 1
ATOM 1323 N N . ASP A 1 167 ? -22.468 18.334 -1.344 1.00 97.38 167 ASP A N 1
ATOM 1324 C CA . ASP A 1 167 ? -23.355 19.466 -1.087 1.00 97.38 167 ASP A CA 1
ATOM 1325 C C . ASP A 1 167 ? -22.554 20.771 -1.224 1.00 97.38 167 ASP A C 1
ATOM 1327 O O . ASP A 1 167 ? -21.834 21.203 -0.320 1.00 97.38 167 ASP A O 1
ATOM 1331 N N . LEU A 1 168 ? -22.693 21.402 -2.391 1.00 95.50 168 LEU A N 1
ATOM 1332 C CA . LEU A 1 168 ? -22.027 22.661 -2.730 1.00 95.50 168 LEU A CA 1
ATOM 1333 C C . LEU A 1 168 ? -22.662 23.894 -2.056 1.00 95.50 168 LEU A C 1
ATOM 1335 O O . LEU A 1 168 ? -22.063 24.965 -2.094 1.00 95.50 168 LEU A O 1
ATOM 1339 N N . GLU A 1 169 ? -23.863 23.789 -1.471 1.00 95.75 169 GLU A N 1
ATOM 1340 C CA . GLU A 1 169 ? -24.486 24.899 -0.728 1.00 95.75 169 GLU A CA 1
ATOM 1341 C C . GLU A 1 169 ? -23.931 24.975 0.702 1.00 95.75 169 GLU A C 1
ATOM 1343 O O . GLU A 1 169 ? -23.718 26.071 1.222 1.00 95.75 169 GLU A O 1
ATOM 1348 N N . ASN A 1 170 ? -23.632 23.819 1.307 1.00 95.38 170 ASN A N 1
ATOM 1349 C CA . ASN A 1 170 ? -23.096 23.714 2.669 1.00 95.38 170 ASN A CA 1
ATOM 1350 C C . ASN A 1 170 ? -21.584 23.415 2.745 1.00 95.38 170 ASN A C 1
ATOM 1352 O O . ASN A 1 170 ? -21.058 23.268 3.848 1.00 95.38 170 ASN A O 1
ATOM 1356 N N . ASN A 1 171 ? -20.880 23.371 1.605 1.00 97.75 171 ASN A N 1
ATOM 1357 C CA . ASN A 1 171 ? -19.466 22.979 1.491 1.00 97.75 171 ASN A CA 1
ATOM 1358 C C . ASN A 1 171 ? -19.166 21.598 2.109 1.00 97.75 171 ASN A C 1
ATOM 1360 O O . ASN A 1 171 ? -18.121 21.408 2.730 1.00 97.75 171 ASN A O 1
ATOM 1364 N N . THR A 1 172 ? -20.065 20.627 1.938 1.00 98.44 172 THR A N 1
ATOM 1365 C CA . THR A 1 172 ? -19.940 19.294 2.548 1.00 98.44 172 THR A CA 1
ATOM 1366 C C . THR A 1 172 ? -19.615 18.235 1.502 1.00 98.44 172 THR A C 1
ATOM 1368 O O . THR A 1 172 ? -20.310 18.106 0.495 1.00 98.44 172 THR A O 1
ATOM 1371 N N . VAL A 1 173 ? -18.571 17.450 1.760 1.00 98.00 173 VAL A N 1
ATOM 1372 C CA . VAL A 1 173 ? -18.243 16.231 1.011 1.00 98.00 173 VAL A CA 1
ATOM 1373 C C . VAL A 1 173 ? -18.866 15.042 1.743 1.00 98.00 173 VAL A C 1
ATOM 1375 O O . VAL A 1 173 ? -18.748 14.948 2.963 1.00 98.00 173 VAL A O 1
ATOM 1378 N N . ILE A 1 174 ? -19.555 14.162 1.022 1.00 97.25 174 ILE A N 1
ATOM 1379 C CA . ILE A 1 174 ? -20.351 13.065 1.587 1.00 97.25 174 ILE A CA 1
ATOM 1380 C C . ILE A 1 174 ? -19.784 11.738 1.084 1.00 97.25 174 ILE A C 1
ATOM 1382 O O . ILE A 1 174 ? -19.629 11.562 -0.122 1.00 97.25 174 ILE A O 1
ATOM 1386 N N . CYS A 1 175 ? -19.483 10.816 1.994 1.00 93.56 175 CYS A N 1
ATOM 1387 C CA . CYS A 1 175 ? -18.906 9.501 1.711 1.00 93.56 175 CYS A CA 1
ATOM 1388 C C . CYS A 1 175 ? -19.818 8.398 2.262 1.00 93.56 175 CYS A C 1
ATOM 1390 O O . CYS A 1 175 ? -20.132 8.407 3.453 1.00 93.56 175 CYS A O 1
ATOM 1392 N N . GLU A 1 176 ? -20.224 7.450 1.416 1.00 90.81 176 GLU A N 1
ATOM 1393 C CA . GLU A 1 176 ? -20.956 6.252 1.847 1.00 90.81 176 GLU A CA 1
ATOM 1394 C C . GLU A 1 176 ? -19.949 5.171 2.272 1.00 90.81 176 GLU A C 1
ATOM 1396 O O . GLU A 1 176 ? -19.293 4.523 1.452 1.00 90.81 176 GLU A O 1
ATOM 1401 N N . ALA A 1 177 ? -19.792 4.996 3.584 1.00 87.38 177 ALA A N 1
ATOM 1402 C CA . ALA A 1 177 ? -18.839 4.071 4.177 1.00 87.38 177 ALA A CA 1
ATOM 1403 C C . ALA A 1 177 ? -19.401 2.640 4.149 1.00 87.38 177 ALA A C 1
ATOM 1405 O O . ALA A 1 177 ? -20.035 2.179 5.096 1.00 87.38 177 ALA A O 1
ATOM 1406 N N . SER A 1 178 ? -19.148 1.928 3.045 1.00 80.12 178 SER A N 1
ATOM 1407 C CA . SER A 1 178 ? -19.597 0.534 2.841 1.00 80.12 178 SER A CA 1
ATOM 1408 C C . SER A 1 178 ? -19.116 -0.465 3.907 1.00 80.12 178 SER A C 1
ATOM 1410 O O . SER A 1 178 ? -19.703 -1.533 4.059 1.00 80.12 178 SER A O 1
ATOM 1412 N N . GLU A 1 179 ? -18.047 -0.126 4.629 1.00 88.75 179 GLU A N 1
ATOM 1413 C CA . GLU A 1 179 ? -17.441 -0.908 5.706 1.00 88.75 179 GLU A CA 1
ATOM 1414 C C . GLU A 1 179 ? -16.841 0.050 6.751 1.00 88.75 179 GLU A C 1
ATOM 1416 O O . GLU A 1 179 ? -16.485 1.185 6.428 1.00 88.75 179 GLU A O 1
ATOM 1421 N N . LEU A 1 180 ? -16.672 -0.396 7.994 1.00 92.69 180 LEU A N 1
ATOM 1422 C CA . LEU A 1 180 ? -15.989 0.384 9.035 1.00 92.69 180 LEU A CA 1
ATOM 1423 C C . LEU A 1 180 ? -14.448 0.343 8.871 1.00 92.69 180 LEU A C 1
ATOM 1425 O O . LEU A 1 180 ? -13.926 -0.345 7.981 1.00 92.69 180 LEU A O 1
ATOM 1429 N N . GLY A 1 181 ? -13.724 1.111 9.692 1.00 92.75 181 GLY A N 1
ATOM 1430 C CA . GLY A 1 181 ? -12.259 1.242 9.668 1.00 92.75 181 GLY A CA 1
ATOM 1431 C C . GLY A 1 181 ? -11.759 2.654 9.334 1.00 92.75 181 GLY A C 1
ATOM 1432 O O . GLY A 1 181 ? -12.426 3.652 9.622 1.00 92.75 181 GLY A O 1
ATOM 1433 N N . THR A 1 182 ? -10.578 2.738 8.712 1.00 95.81 182 THR A N 1
ATOM 1434 C CA . THR A 1 182 ? -9.869 4.004 8.459 1.00 95.81 182 THR A CA 1
ATOM 1435 C C . THR A 1 182 ? -10.284 4.681 7.154 1.00 95.81 182 THR A C 1
ATOM 1437 O O . THR A 1 182 ? -10.201 4.086 6.081 1.00 95.81 182 THR A O 1
ATOM 1440 N N . TYR A 1 183 ? -10.604 5.974 7.235 1.00 96.75 183 TYR A N 1
ATOM 1441 C CA . TYR A 1 183 ? -10.943 6.856 6.119 1.00 96.75 183 TYR A CA 1
ATOM 1442 C C . TYR A 1 183 ? -10.083 8.128 6.103 1.00 96.75 183 TYR A C 1
ATOM 1444 O O . TYR A 1 183 ? -9.781 8.711 7.146 1.00 96.75 183 TYR A O 1
ATOM 1452 N N . CYS A 1 184 ? -9.735 8.615 4.914 1.00 96.69 184 CYS A N 1
ATOM 1453 C CA . CYS A 1 184 ? -9.105 9.918 4.709 1.00 96.69 184 CYS A CA 1
ATOM 1454 C C . CYS A 1 184 ? -9.742 10.661 3.524 1.00 96.69 184 CYS A C 1
ATOM 1456 O O . CYS A 1 184 ? -10.340 10.057 2.632 1.00 96.69 184 CYS A O 1
ATOM 1458 N N . LEU A 1 185 ? -9.630 11.990 3.524 1.00 96.38 185 LEU A N 1
ATOM 1459 C CA . LEU A 1 185 ? -10.128 12.844 2.449 1.00 96.38 185 LEU A CA 1
ATOM 1460 C C . LEU A 1 185 ? -8.934 13.345 1.629 1.00 96.38 185 LEU A C 1
ATOM 1462 O O . LEU A 1 185 ? -8.032 13.956 2.191 1.00 96.38 185 LEU A O 1
ATOM 1466 N N . MET A 1 186 ? -8.908 13.079 0.325 1.00 94.12 186 MET A N 1
ATOM 1467 C CA . MET A 1 186 ? -7.765 13.360 -0.549 1.00 94.12 186 MET A CA 1
ATOM 1468 C C . MET A 1 186 ? -8.093 14.440 -1.583 1.00 94.12 186 MET A C 1
ATOM 1470 O O . MET A 1 186 ? -9.122 14.375 -2.253 1.00 94.12 186 MET A O 1
ATOM 1474 N N . ASP A 1 187 ? -7.201 15.415 -1.728 1.00 94.94 187 ASP A N 1
ATOM 1475 C CA . ASP A 1 187 ? -7.229 16.465 -2.744 1.00 94.94 187 ASP A CA 1
ATOM 1476 C C . ASP A 1 187 ? -6.638 15.940 -4.062 1.00 94.94 187 ASP A C 1
ATOM 1478 O O . ASP A 1 187 ? -5.430 15.755 -4.204 1.00 94.94 187 ASP A O 1
ATOM 1482 N N . ILE A 1 188 ? -7.503 15.669 -5.038 1.00 92.50 188 ILE A N 1
ATOM 1483 C CA . ILE A 1 188 ? -7.129 15.024 -6.299 1.00 92.50 188 ILE A CA 1
ATOM 1484 C C . ILE A 1 188 ? -6.250 15.920 -7.182 1.00 92.50 188 ILE A C 1
ATOM 1486 O O . ILE A 1 188 ? -5.423 15.381 -7.916 1.00 92.50 188 ILE A O 1
ATOM 1490 N N . GLU A 1 189 ? -6.337 17.256 -7.090 1.00 91.25 189 GLU A N 1
ATOM 1491 C CA . GLU A 1 189 ? -5.381 18.121 -7.803 1.00 91.25 189 GLU A CA 1
ATOM 1492 C C . GLU A 1 189 ? -3.970 17.934 -7.237 1.00 91.25 189 GLU A C 1
ATOM 1494 O O . GLU A 1 189 ? -3.031 17.647 -7.984 1.00 91.25 189 GLU A O 1
ATOM 1499 N N . MET A 1 190 ? -3.829 18.050 -5.910 1.00 91.88 190 MET A N 1
ATOM 1500 C CA . MET A 1 190 ? -2.539 17.880 -5.235 1.00 91.88 190 MET A CA 1
ATOM 1501 C C . MET A 1 190 ? -1.983 16.469 -5.419 1.00 91.88 190 MET A C 1
ATOM 1503 O O . MET A 1 190 ? -0.775 16.297 -5.586 1.00 91.88 190 MET A O 1
ATOM 1507 N N . TRP A 1 191 ? -2.851 15.458 -5.423 1.00 91.06 191 TRP A N 1
ATOM 1508 C CA . TRP A 1 191 ? -2.447 14.078 -5.639 1.00 91.06 191 TRP A CA 1
ATOM 1509 C C . TRP A 1 191 ? -1.905 13.856 -7.055 1.00 91.06 191 TRP A C 1
ATOM 1511 O O . TRP A 1 191 ? -0.773 13.390 -7.196 1.00 91.06 191 TRP A O 1
ATOM 1521 N N . LEU A 1 192 ? -2.638 14.262 -8.099 1.00 89.62 192 LEU A N 1
ATOM 1522 C CA . LEU A 1 192 ? -2.175 14.167 -9.491 1.00 89.62 192 LEU A CA 1
ATOM 1523 C C . LEU A 1 192 ? -0.865 14.942 -9.715 1.00 89.62 192 LEU A C 1
ATOM 1525 O O . LEU A 1 192 ? 0.041 14.444 -10.388 1.00 89.62 192 LEU A O 1
ATOM 1529 N N . ASP A 1 193 ? -0.721 16.115 -9.090 1.00 87.88 193 ASP A N 1
ATOM 1530 C CA . ASP A 1 193 ? 0.538 16.868 -9.081 1.00 87.88 193 ASP A CA 1
ATOM 1531 C C . ASP A 1 193 ? 1.683 16.109 -8.396 1.00 87.88 193 ASP A C 1
ATOM 1533 O O . ASP A 1 193 ? 2.788 16.067 -8.938 1.00 87.88 193 ASP A O 1
ATOM 1537 N N . SER A 1 194 ? 1.432 15.453 -7.258 1.00 86.31 194 SER A N 1
ATOM 1538 C CA . SER A 1 194 ? 2.444 14.664 -6.536 1.00 86.31 194 SER A CA 1
ATOM 1539 C C . SER A 1 194 ? 2.952 13.448 -7.326 1.00 86.31 194 SER A C 1
ATOM 1541 O O . SER A 1 194 ? 4.124 13.078 -7.227 1.00 86.31 194 SER A O 1
ATOM 1543 N N . LEU A 1 195 ? 2.099 12.855 -8.169 1.00 83.88 195 LEU A N 1
ATOM 1544 C CA . LEU A 1 195 ? 2.478 11.770 -9.081 1.00 83.88 195 LEU A CA 1
ATOM 1545 C C . LEU A 1 195 ? 3.295 12.285 -10.285 1.00 83.88 195 LEU A C 1
ATOM 1547 O O . LEU A 1 195 ? 4.101 11.550 -10.878 1.00 83.88 195 LEU A O 1
ATOM 1551 N N . GLY A 1 196 ? 3.134 13.571 -10.610 1.00 84.69 196 GLY A N 1
ATOM 1552 C CA . GLY A 1 196 ? 3.706 14.227 -11.781 1.00 84.69 196 GLY A CA 1
ATOM 1553 C C . GLY A 1 196 ? 2.879 13.999 -13.044 1.00 84.69 196 GLY A C 1
ATOM 1554 O O . GLY A 1 196 ? 3.457 13.804 -14.111 1.00 84.69 196 GLY A O 1
ATOM 1555 N N . PHE A 1 197 ? 1.549 13.961 -12.926 1.00 86.31 197 PHE A N 1
ATOM 1556 C CA . PHE A 1 197 ? 0.656 13.956 -14.083 1.00 86.31 197 PHE A CA 1
ATOM 1557 C C . PHE A 1 197 ? 0.613 15.350 -14.734 1.00 86.31 197 PHE A C 1
ATOM 1559 O O . PHE A 1 197 ? 0.531 16.379 -14.058 1.00 86.31 197 PHE A O 1
ATOM 1566 N N . GLU A 1 198 ? 0.654 15.392 -16.062 1.00 86.31 198 GLU A N 1
ATOM 1567 C CA . GLU A 1 198 ? 0.460 16.601 -16.862 1.00 86.31 198 GLU A CA 1
ATOM 1568 C C . GLU A 1 198 ? -0.593 16.310 -17.933 1.00 86.31 198 GLU A C 1
ATOM 1570 O O . GLU A 1 198 ? -0.590 15.238 -18.534 1.00 86.31 198 GLU A O 1
ATOM 1575 N N . VAL A 1 199 ? -1.514 17.253 -18.150 1.00 86.19 199 VAL A N 1
ATOM 1576 C CA . VAL A 1 199 ? -2.577 17.105 -19.153 1.00 86.19 199 VAL A CA 1
ATOM 1577 C C . VAL A 1 199 ? -1.958 17.208 -20.543 1.00 86.19 199 VAL A C 1
ATOM 1579 O O . VAL A 1 199 ? -1.292 18.195 -20.854 1.00 86.19 199 VAL A O 1
ATOM 1582 N N . GLU A 1 200 ? -2.190 16.208 -21.390 1.00 79.00 200 GLU A N 1
ATOM 1583 C CA . GLU A 1 200 ? -1.627 16.200 -22.738 1.00 79.00 200 GLU A CA 1
ATOM 1584 C C . GLU A 1 200 ? -2.286 17.249 -23.642 1.00 79.00 200 GLU A C 1
ATOM 1586 O O . GLU A 1 200 ? -3.490 17.202 -23.912 1.00 79.00 200 GLU A O 1
ATOM 1591 N N . GLU A 1 201 ? -1.479 18.158 -24.191 1.00 68.44 201 GLU A N 1
ATOM 1592 C CA . GLU A 1 201 ? -1.944 19.147 -25.165 1.00 68.44 201 GLU A CA 1
ATOM 1593 C C . GLU A 1 201 ? -2.394 18.472 -26.481 1.00 68.44 201 GLU A C 1
ATOM 1595 O O . GLU A 1 201 ? -1.652 17.647 -27.031 1.00 68.44 201 GLU A O 1
ATOM 1600 N N . PRO A 1 202 ? -3.556 18.837 -27.067 1.00 56.47 202 PRO A N 1
ATOM 1601 C CA . PRO A 1 202 ? -4.123 18.130 -28.221 1.00 56.47 202 PRO A CA 1
ATOM 1602 C C . PRO A 1 202 ? -3.230 18.071 -29.470 1.00 56.47 202 PRO A C 1
ATOM 1604 O O . PRO A 1 202 ? -3.362 17.153 -30.278 1.00 56.47 202 PRO A O 1
ATOM 1607 N N . GLU A 1 203 ? -2.332 19.044 -29.662 1.00 56.81 203 GLU A N 1
ATOM 1608 C CA . GLU A 1 203 ? -1.378 19.035 -30.781 1.00 56.81 203 GLU A CA 1
ATOM 1609 C C . GLU A 1 203 ? -0.250 18.008 -30.574 1.00 56.81 203 GLU A C 1
ATOM 1611 O O . GLU A 1 203 ? 0.201 17.403 -31.547 1.00 56.81 203 GLU A O 1
ATOM 1616 N N . ILE A 1 204 ? 0.152 17.761 -29.320 1.00 54.94 204 ILE A N 1
ATOM 1617 C CA . ILE A 1 204 ? 1.158 16.754 -28.955 1.00 54.94 204 ILE A CA 1
ATOM 1618 C C . ILE A 1 204 ? 0.547 15.358 -29.074 1.00 54.94 204 ILE A C 1
ATOM 1620 O O . ILE A 1 204 ? 1.125 14.509 -29.746 1.00 54.94 204 ILE A O 1
ATOM 1624 N N . ALA A 1 205 ? -0.661 15.147 -28.541 1.00 51.69 205 ALA A N 1
ATOM 1625 C CA . ALA A 1 205 ? -1.358 13.860 -28.617 1.00 51.69 205 ALA A CA 1
ATOM 1626 C C . ALA A 1 205 ? -1.562 13.375 -30.069 1.00 51.69 205 ALA A C 1
ATOM 1628 O O . ALA A 1 205 ? -1.418 12.191 -30.359 1.00 51.69 205 ALA A O 1
ATOM 1629 N N . VAL A 1 206 ? -1.831 14.276 -31.025 1.00 48.06 206 VAL A N 1
ATOM 1630 C CA . VAL A 1 206 ? -1.950 13.917 -32.456 1.00 48.06 206 VAL A CA 1
ATOM 1631 C C . VAL A 1 206 ? -0.606 13.516 -33.080 1.00 48.06 206 VAL A C 1
ATOM 1633 O O . VAL A 1 206 ? -0.591 12.681 -33.988 1.00 48.06 206 VAL A O 1
ATOM 1636 N N . MET A 1 207 ? 0.512 14.086 -32.620 1.00 51.97 207 MET A N 1
ATOM 1637 C CA . MET A 1 207 ? 1.851 13.676 -33.056 1.00 51.97 207 MET A CA 1
ATOM 1638 C C . MET A 1 207 ? 2.263 12.350 -32.409 1.00 51.97 207 MET A C 1
ATOM 1640 O O . MET A 1 207 ? 2.654 11.443 -33.139 1.00 51.97 207 MET A O 1
ATOM 1644 N N . ALA A 1 208 ? 2.046 12.194 -31.101 1.00 50.31 208 ALA A N 1
ATOM 1645 C CA . ALA A 1 208 ? 2.270 10.947 -30.375 1.00 50.31 208 ALA A CA 1
ATOM 1646 C C . ALA A 1 208 ? 1.470 9.787 -30.991 1.00 50.31 208 ALA A C 1
ATOM 1648 O O . ALA A 1 208 ? 2.055 8.775 -31.354 1.00 50.31 208 ALA A O 1
ATOM 1649 N N . LEU A 1 209 ? 0.168 9.956 -31.268 1.00 49.03 209 LEU A N 1
ATOM 1650 C CA . LEU A 1 209 ? -0.623 8.940 -31.980 1.00 49.03 209 LEU A CA 1
ATOM 1651 C C . LEU A 1 209 ? -0.055 8.590 -33.365 1.00 49.03 209 LEU A C 1
ATOM 1653 O O . LEU A 1 209 ? -0.181 7.447 -33.801 1.00 49.03 209 LEU A O 1
ATOM 1657 N N . ALA A 1 210 ? 0.541 9.542 -34.087 1.00 51.84 210 ALA A N 1
ATOM 1658 C CA . ALA A 1 210 ? 1.161 9.265 -35.383 1.00 51.84 210 ALA A CA 1
ATOM 1659 C C . ALA A 1 210 ? 2.491 8.502 -35.242 1.00 51.84 210 ALA A C 1
ATOM 1661 O O . ALA A 1 210 ? 2.795 7.652 -36.085 1.00 51.84 210 ALA A O 1
ATOM 1662 N N . GLU A 1 211 ? 3.253 8.774 -34.183 1.00 57.28 211 GLU A N 1
ATOM 1663 C CA . GLU A 1 211 ? 4.491 8.077 -33.823 1.00 57.28 211 GLU A CA 1
ATOM 1664 C C . GLU A 1 211 ? 4.183 6.657 -33.318 1.00 57.28 211 GLU A C 1
ATOM 1666 O O . GLU A 1 211 ? 4.618 5.700 -33.956 1.00 57.28 211 GLU A O 1
ATOM 1671 N N . THR A 1 212 ? 3.290 6.482 -32.339 1.00 57.09 212 THR A N 1
ATOM 1672 C CA . THR A 1 212 ? 2.840 5.169 -31.835 1.00 57.09 212 THR A CA 1
ATOM 1673 C C . THR A 1 212 ? 2.240 4.286 -32.936 1.00 57.09 212 THR A C 1
ATOM 1675 O O . THR A 1 212 ? 2.579 3.110 -33.039 1.00 57.09 212 THR A O 1
ATOM 1678 N N . VAL A 1 213 ? 1.408 4.829 -33.838 1.00 59.84 213 VAL A N 1
ATOM 1679 C CA . VAL A 1 213 ? 0.887 4.062 -34.994 1.00 59.84 213 VAL A CA 1
ATOM 1680 C C . VAL A 1 213 ? 2.005 3.661 -35.967 1.00 59.84 213 VAL A C 1
ATOM 1682 O O . VAL A 1 213 ? 1.905 2.630 -36.641 1.00 59.84 213 VAL A O 1
ATOM 1685 N N . THR A 1 214 ? 3.081 4.446 -36.055 1.00 71.50 214 THR A N 1
ATOM 1686 C CA . THR A 1 214 ? 4.263 4.104 -36.858 1.00 71.50 214 THR A CA 1
ATOM 1687 C C . THR A 1 214 ? 5.104 3.024 -36.171 1.00 71.50 214 THR A C 1
ATOM 1689 O O . THR A 1 214 ? 5.536 2.085 -36.839 1.00 71.50 214 THR A O 1
ATOM 1692 N N . GLU A 1 215 ? 5.277 3.099 -34.852 1.00 75.38 215 GLU A N 1
ATOM 1693 C CA . GLU A 1 215 ? 5.973 2.111 -34.023 1.00 75.38 215 GLU A CA 1
ATOM 1694 C C . GLU A 1 215 ? 5.263 0.753 -34.022 1.00 75.38 215 GLU A C 1
ATOM 1696 O O . GLU A 1 215 ? 5.888 -0.246 -34.375 1.00 75.38 215 GLU A O 1
ATOM 1701 N N . GLU A 1 216 ? 3.952 0.701 -33.751 1.00 74.69 216 GLU A N 1
ATOM 1702 C CA . GLU A 1 216 ? 3.153 -0.533 -33.829 1.00 74.69 216 GLU A CA 1
ATOM 1703 C C . GLU A 1 216 ? 3.216 -1.160 -35.230 1.00 74.69 216 GLU A C 1
ATOM 1705 O O . GLU A 1 216 ? 3.331 -2.383 -35.387 1.00 74.69 216 GLU A O 1
ATOM 1710 N N . PHE A 1 217 ? 3.161 -0.336 -36.284 1.00 81.00 217 PHE A N 1
ATOM 1711 C CA . PHE A 1 217 ? 3.299 -0.811 -37.660 1.00 81.00 217 PHE A CA 1
ATOM 1712 C C . PHE A 1 217 ? 4.693 -1.396 -37.924 1.00 81.00 217 PHE A C 1
ATOM 1714 O O . PHE A 1 217 ? 4.810 -2.456 -38.542 1.00 81.00 217 PHE A O 1
ATOM 1721 N N . ILE A 1 218 ? 5.753 -0.740 -37.449 1.00 83.62 218 ILE A N 1
ATOM 1722 C CA . ILE A 1 218 ? 7.122 -1.236 -37.586 1.00 83.62 218 ILE A CA 1
ATOM 1723 C C . ILE A 1 218 ? 7.302 -2.531 -36.793 1.00 83.62 218 ILE A C 1
ATOM 1725 O O . ILE A 1 218 ? 7.757 -3.520 -37.371 1.00 83.62 218 ILE A O 1
ATOM 1729 N N . GLU A 1 219 ? 6.899 -2.569 -35.523 1.00 84.00 219 GLU A N 1
ATOM 1730 C CA . GLU A 1 219 ? 7.039 -3.730 -34.646 1.00 84.00 219 GLU A CA 1
ATOM 1731 C C . GLU A 1 219 ? 6.280 -4.946 -35.194 1.00 84.00 219 GLU A C 1
ATOM 1733 O O . GLU A 1 219 ? 6.846 -6.040 -35.289 1.00 84.00 219 GLU A O 1
ATOM 1738 N N . SER A 1 220 ? 5.032 -4.755 -35.634 1.00 79.75 220 SER A N 1
ATOM 1739 C CA . SER A 1 220 ? 4.223 -5.812 -36.258 1.00 79.75 220 SER A CA 1
ATOM 1740 C C . SER A 1 220 ? 4.738 -6.244 -37.639 1.00 79.75 220 SER A C 1
ATOM 1742 O O . SER A 1 220 ? 4.441 -7.357 -38.084 1.00 79.75 220 SER A O 1
ATOM 1744 N N . SER A 1 221 ? 5.551 -5.416 -38.308 1.00 86.38 221 SER A N 1
ATOM 1745 C CA . SER A 1 221 ? 6.254 -5.784 -39.545 1.00 86.38 221 SER A CA 1
ATOM 1746 C C . SER A 1 221 ? 7.549 -6.575 -39.314 1.00 86.38 221 SER A C 1
ATOM 1748 O O . SER A 1 221 ? 8.051 -7.204 -40.254 1.00 86.38 221 SER A O 1
ATOM 1750 N N . MET A 1 222 ? 8.106 -6.561 -38.095 1.00 94.00 222 MET A N 1
ATOM 1751 C CA . MET A 1 222 ? 9.362 -7.246 -37.795 1.00 94.00 222 MET A CA 1
ATOM 1752 C C . MET A 1 222 ? 9.194 -8.762 -37.773 1.00 94.00 222 MET A C 1
ATOM 1754 O O . MET A 1 222 ? 8.268 -9.315 -37.179 1.00 94.00 222 MET A O 1
ATOM 1758 N N . ILE A 1 223 ? 10.175 -9.468 -38.334 1.00 93.94 223 ILE A N 1
ATOM 1759 C CA . ILE A 1 223 ? 10.303 -10.907 -38.098 1.00 93.94 223 ILE A CA 1
ATOM 1760 C C . ILE A 1 223 ? 11.155 -11.094 -36.844 1.00 93.94 223 ILE A C 1
ATOM 1762 O O . ILE A 1 223 ? 12.354 -10.826 -36.879 1.00 93.94 223 ILE A O 1
ATOM 1766 N N . LYS A 1 224 ? 10.535 -11.546 -35.751 1.00 93.69 224 LYS A N 1
ATOM 1767 C CA . LYS A 1 224 ? 11.192 -11.709 -34.445 1.00 93.69 224 LYS A CA 1
ATOM 1768 C C . LYS A 1 224 ? 11.740 -13.124 -34.204 1.00 93.69 224 LYS A C 1
ATOM 1770 O O . LYS A 1 224 ? 11.252 -14.099 -34.787 1.00 93.69 224 LYS A O 1
ATOM 1775 N N . ALA A 1 225 ? 12.754 -13.231 -33.348 1.00 89.06 225 ALA A N 1
ATOM 1776 C CA . ALA A 1 225 ? 13.292 -14.480 -32.806 1.00 89.06 225 ALA A CA 1
ATOM 1777 C C . ALA A 1 225 ? 14.000 -14.222 -31.464 1.00 89.06 225 ALA A C 1
ATOM 1779 O O . ALA A 1 225 ? 14.586 -13.160 -31.280 1.00 89.06 225 ALA A O 1
ATOM 1780 N N . ASN A 1 226 ? 14.003 -15.209 -30.566 1.00 89.25 226 ASN A N 1
ATOM 1781 C CA . ASN A 1 226 ? 14.602 -15.080 -29.233 1.00 89.25 226 ASN A CA 1
ATOM 1782 C C . ASN A 1 226 ? 15.857 -15.959 -29.129 1.00 89.25 226 ASN A C 1
ATOM 1784 O O . ASN A 1 226 ? 15.863 -17.080 -29.650 1.00 89.25 226 ASN A O 1
ATOM 1788 N N . TYR A 1 227 ? 16.887 -15.473 -28.438 1.00 83.12 227 TYR A N 1
ATOM 1789 C CA . TYR A 1 227 ? 18.142 -16.187 -28.184 1.00 83.12 227 TYR A CA 1
ATOM 1790 C C . TYR A 1 227 ? 18.811 -15.655 -26.915 1.00 83.12 227 TYR A C 1
ATOM 1792 O O . TYR A 1 227 ? 18.717 -14.472 -26.635 1.00 83.12 227 TYR A O 1
ATOM 1800 N N . ASN A 1 228 ? 19.423 -16.541 -26.125 1.00 79.06 228 ASN A N 1
ATOM 1801 C CA . ASN A 1 228 ? 20.205 -16.223 -24.918 1.00 79.06 228 ASN A CA 1
ATOM 1802 C C . ASN A 1 228 ? 19.575 -15.250 -23.884 1.00 79.06 228 ASN A C 1
ATOM 1804 O O . ASN A 1 228 ? 20.293 -14.616 -23.125 1.00 79.06 228 ASN A O 1
ATOM 1808 N N . GLY A 1 229 ? 18.245 -15.123 -23.825 1.00 70.94 229 GLY A N 1
ATOM 1809 C CA . GLY A 1 229 ? 17.589 -14.131 -22.958 1.00 70.94 229 GLY A CA 1
ATOM 1810 C C . GLY A 1 229 ? 17.413 -12.745 -23.589 1.00 70.94 229 GLY A C 1
ATOM 1811 O O . GLY A 1 229 ? 17.079 -11.801 -22.885 1.00 70.94 229 GLY A O 1
ATOM 1812 N N . HIS A 1 230 ? 17.519 -12.624 -24.910 1.00 84.31 230 HIS A N 1
ATOM 1813 C CA . HIS A 1 230 ? 17.238 -11.416 -25.687 1.00 84.31 230 HIS A CA 1
ATOM 1814 C C . HIS A 1 230 ? 16.190 -11.722 -26.776 1.00 84.31 230 HIS A C 1
ATOM 1816 O O . HIS A 1 230 ? 16.068 -12.851 -27.275 1.00 84.31 230 HIS A O 1
ATOM 1822 N N . THR A 1 231 ? 15.402 -10.711 -27.134 1.00 91.75 231 THR A N 1
ATOM 1823 C CA . THR A 1 231 ? 14.437 -10.718 -28.239 1.00 91.75 231 THR A CA 1
ATOM 1824 C C . THR A 1 231 ? 14.974 -9.853 -29.367 1.00 91.75 231 THR A C 1
ATOM 1826 O O . THR A 1 231 ? 15.154 -8.651 -29.205 1.00 91.75 231 THR A O 1
ATOM 1829 N N . TYR A 1 232 ? 15.158 -10.446 -30.539 1.00 95.25 232 TYR A N 1
ATOM 1830 C CA . TYR A 1 232 ? 15.688 -9.765 -31.714 1.00 95.25 232 TYR A CA 1
ATOM 1831 C C . TYR A 1 232 ? 14.616 -9.663 -32.798 1.00 95.25 232 TYR A C 1
ATOM 1833 O O . TYR A 1 232 ? 13.750 -10.536 -32.922 1.00 95.25 232 TYR A O 1
ATOM 1841 N N . GLY A 1 233 ? 14.686 -8.627 -33.631 1.00 96.06 233 GLY A N 1
ATOM 1842 C CA . GLY A 1 233 ? 13.742 -8.384 -34.720 1.00 96.06 233 GLY A CA 1
ATOM 1843 C C . GLY A 1 233 ? 14.437 -7.860 -35.967 1.00 96.06 233 GLY A C 1
ATOM 1844 O O . GLY A 1 233 ? 15.304 -7.004 -35.879 1.00 96.06 233 GLY A O 1
ATOM 1845 N N . ILE A 1 234 ? 14.062 -8.347 -37.152 1.00 97.62 234 ILE A N 1
ATOM 1846 C CA . ILE A 1 234 ? 14.542 -7.773 -38.418 1.00 97.62 234 ILE A CA 1
ATOM 1847 C C . ILE A 1 234 ? 13.443 -6.955 -39.094 1.00 97.62 234 ILE A C 1
ATOM 1849 O O . ILE A 1 234 ? 12.438 -7.497 -39.564 1.00 97.62 234 ILE A O 1
ATOM 1853 N N . CYS A 1 235 ? 13.656 -5.642 -39.165 1.00 96.06 235 CYS A N 1
ATOM 1854 C CA . CYS A 1 235 ? 12.774 -4.696 -39.831 1.00 96.06 235 CYS A CA 1
ATOM 1855 C C . CYS A 1 235 ? 13.218 -4.500 -41.283 1.00 96.06 235 CYS A C 1
ATOM 1857 O O . CYS A 1 235 ? 14.348 -4.102 -41.559 1.00 96.06 235 CYS A O 1
ATOM 1859 N N . SER A 1 236 ? 12.325 -4.780 -42.236 1.00 95.81 236 SER A N 1
ATOM 1860 C CA . SER A 1 236 ? 12.578 -4.565 -43.672 1.00 95.81 236 SER A CA 1
ATOM 1861 C C . SER A 1 236 ? 11.792 -3.386 -44.259 1.00 95.81 236 SER A C 1
ATOM 1863 O O . SER A 1 236 ? 11.642 -3.297 -45.481 1.00 95.81 236 SER A O 1
ATOM 1865 N N . VAL A 1 237 ? 11.288 -2.486 -43.411 1.00 91.88 237 VAL A N 1
ATOM 1866 C CA . VAL A 1 237 ? 10.803 -1.168 -43.840 1.00 91.88 237 VAL A CA 1
ATOM 1867 C C . VAL A 1 237 ? 12.024 -0.314 -44.211 1.00 91.88 237 VAL A C 1
ATOM 1869 O O . VAL A 1 237 ? 13.091 -0.455 -43.620 1.00 91.88 237 VAL A O 1
ATOM 1872 N N . SER A 1 238 ? 11.898 0.518 -45.244 1.00 88.31 238 SER A N 1
ATOM 1873 C CA . SER A 1 238 ? 12.992 1.354 -45.758 1.00 88.31 238 SER A CA 1
ATOM 1874 C C . SER A 1 238 ? 12.685 2.832 -45.622 1.00 88.31 238 SER A C 1
ATOM 1876 O O . SER A 1 238 ? 11.521 3.221 -45.617 1.00 88.31 238 SER A O 1
ATOM 1878 N N . GLY A 1 239 ? 13.745 3.640 -45.648 1.00 87.88 239 GLY A N 1
ATOM 1879 C CA . GLY A 1 239 ? 13.671 5.097 -45.541 1.00 87.88 239 GLY A CA 1
ATOM 1880 C C . GLY A 1 239 ? 14.372 5.656 -44.305 1.00 87.88 239 GLY A C 1
ATOM 1881 O O . GLY A 1 239 ? 14.540 6.865 -44.239 1.00 87.88 239 GLY A O 1
ATOM 1882 N N . TYR A 1 240 ? 14.813 4.789 -43.392 1.00 92.94 240 TYR A N 1
ATOM 1883 C CA . TYR A 1 240 ? 15.504 5.149 -42.155 1.00 92.94 240 TYR A CA 1
ATOM 1884 C C . TYR A 1 240 ? 17.023 5.077 -42.340 1.00 92.94 240 TYR A C 1
ATOM 1886 O O . TYR A 1 240 ? 17.557 4.027 -42.724 1.00 92.94 240 TYR A O 1
ATOM 1894 N N . ASP A 1 241 ? 17.699 6.199 -42.095 1.00 96.25 241 ASP A N 1
ATOM 1895 C CA . ASP A 1 241 ? 19.142 6.230 -41.841 1.00 96.25 241 ASP A CA 1
ATOM 1896 C C . ASP A 1 241 ? 19.477 5.522 -40.516 1.00 96.25 241 ASP A C 1
ATOM 1898 O O . ASP A 1 241 ? 18.580 5.022 -39.834 1.00 96.25 241 ASP A O 1
ATOM 1902 N N . TRP A 1 242 ? 20.764 5.357 -40.208 1.00 97.19 242 TRP A N 1
ATOM 1903 C CA . TRP A 1 242 ? 21.179 4.597 -39.025 1.00 97.19 242 TRP A CA 1
ATOM 1904 C C . TRP A 1 242 ? 20.716 5.279 -37.732 1.00 97.19 242 TRP A C 1
ATOM 1906 O O . TRP A 1 242 ? 20.181 4.591 -36.870 1.00 97.19 242 TRP A O 1
ATOM 1916 N N . ASP A 1 243 ? 20.840 6.610 -37.633 1.00 94.94 243 ASP A N 1
ATOM 1917 C CA . ASP A 1 243 ? 20.381 7.371 -36.459 1.00 94.94 243 ASP A CA 1
ATOM 1918 C C . ASP A 1 243 ? 18.853 7.192 -36.272 1.00 94.94 243 ASP A C 1
ATOM 1920 O O . ASP A 1 243 ? 18.417 6.742 -35.218 1.00 94.94 243 ASP A O 1
ATOM 1924 N N . SER A 1 244 ? 18.043 7.378 -37.328 1.00 91.62 244 SER A N 1
ATOM 1925 C CA . SER A 1 244 ? 16.585 7.145 -37.266 1.00 91.62 244 SER A CA 1
ATOM 1926 C C . SER A 1 244 ? 16.214 5.693 -36.934 1.00 91.62 244 SER A C 1
ATOM 1928 O O . SER A 1 244 ? 15.147 5.426 -36.387 1.00 91.62 244 SER A O 1
ATOM 1930 N N . ALA A 1 245 ? 17.043 4.726 -37.338 1.00 94.69 245 ALA A N 1
ATOM 1931 C CA . ALA A 1 245 ? 16.821 3.317 -37.038 1.00 94.69 245 ALA A CA 1
ATOM 1932 C C . ALA A 1 245 ? 17.162 2.980 -35.581 1.00 94.69 245 ALA A C 1
ATOM 1934 O O . ALA A 1 245 ? 16.524 2.085 -35.031 1.00 94.69 245 ALA A O 1
ATOM 1935 N N . GLU A 1 246 ? 18.107 3.692 -34.960 1.00 94.62 246 GLU A N 1
ATOM 1936 C CA . GLU A 1 246 ? 18.367 3.604 -33.522 1.00 94.62 246 GLU A CA 1
ATOM 1937 C C . GLU A 1 246 ? 17.232 4.236 -32.718 1.00 94.62 246 GLU A C 1
ATOM 1939 O O . GLU A 1 246 ? 16.686 3.551 -31.860 1.00 94.62 246 GLU A O 1
ATOM 1944 N N . ASP A 1 247 ? 16.791 5.452 -33.066 1.00 87.88 247 ASP A N 1
ATOM 1945 C CA . ASP A 1 247 ? 15.671 6.139 -32.398 1.00 87.88 247 ASP A CA 1
ATOM 1946 C C . ASP A 1 247 ? 14.423 5.226 -32.309 1.00 87.88 247 ASP A C 1
ATOM 1948 O O . ASP A 1 247 ? 13.784 5.097 -31.264 1.00 87.88 247 ASP A O 1
ATOM 1952 N N . ILE A 1 248 ? 14.106 4.513 -33.399 1.00 86.88 248 ILE A N 1
ATOM 1953 C CA . ILE A 1 248 ? 12.999 3.541 -33.457 1.00 86.88 248 ILE A CA 1
ATOM 1954 C C . ILE A 1 248 ? 13.266 2.306 -32.581 1.00 86.88 248 ILE A C 1
ATOM 1956 O O . ILE A 1 248 ? 12.335 1.745 -31.997 1.00 86.88 248 ILE A O 1
ATOM 1960 N N . CYS A 1 249 ? 14.513 1.841 -32.492 1.00 90.56 249 CYS A N 1
ATOM 1961 C CA . CYS A 1 249 ? 14.857 0.728 -31.613 1.00 90.56 249 CYS A CA 1
ATOM 1962 C C . CYS A 1 249 ? 14.765 1.126 -30.132 1.00 90.56 249 CYS A C 1
ATOM 1964 O O . CYS A 1 249 ? 14.204 0.356 -29.347 1.00 90.56 249 CYS A O 1
ATOM 1966 N N . GLU A 1 250 ? 15.243 2.319 -29.765 1.00 85.31 250 GLU A N 1
ATOM 1967 C CA . GLU A 1 250 ? 15.130 2.882 -28.416 1.00 85.31 250 GLU A CA 1
ATOM 1968 C C . GLU A 1 250 ? 13.659 3.050 -28.003 1.00 85.31 250 GLU A C 1
ATOM 1970 O O . GLU A 1 250 ? 13.282 2.596 -26.916 1.00 85.31 250 GLU A O 1
ATOM 1975 N N . ALA A 1 251 ? 12.811 3.595 -28.888 1.00 78.06 251 ALA A N 1
ATOM 1976 C CA . ALA A 1 251 ? 11.368 3.756 -28.671 1.00 78.06 251 ALA A CA 1
ATOM 1977 C C . ALA A 1 251 ? 10.652 2.414 -28.421 1.00 78.06 251 ALA A C 1
ATOM 1979 O O . ALA A 1 251 ? 9.910 2.262 -27.450 1.00 78.06 251 ALA A O 1
ATOM 1980 N N . LEU A 1 252 ? 10.980 1.372 -29.197 1.00 80.31 252 LEU A N 1
ATOM 1981 C CA . LEU A 1 252 ? 10.510 -0.007 -28.967 1.00 80.31 252 LEU A CA 1
ATOM 1982 C C . LEU A 1 252 ? 11.158 -0.682 -27.732 1.00 80.31 252 LEU A C 1
ATOM 1984 O O . LEU A 1 252 ? 10.983 -1.883 -27.465 1.00 80.31 252 LEU A O 1
ATOM 1988 N N . GLY A 1 253 ? 11.921 0.073 -26.945 1.00 80.31 253 GLY A N 1
ATOM 1989 C CA . GLY A 1 253 ? 12.533 -0.355 -25.700 1.00 80.31 253 GLY A CA 1
ATOM 1990 C C . GLY A 1 253 ? 13.708 -1.311 -25.884 1.00 80.31 253 GLY A C 1
ATOM 1991 O O . GLY A 1 253 ? 13.955 -2.094 -24.968 1.00 80.31 253 GLY A O 1
ATOM 1992 N N . GLY A 1 254 ? 14.409 -1.247 -27.015 1.00 89.00 254 GLY A N 1
ATOM 1993 C CA . GLY A 1 254 ? 15.628 -1.990 -27.344 1.00 89.00 254 GLY A CA 1
ATOM 1994 C C . GLY A 1 254 ? 16.753 -1.057 -27.813 1.00 89.00 254 GLY A C 1
ATOM 1995 O O . GLY A 1 254 ? 16.847 0.057 -27.306 1.00 89.00 254 GLY A O 1
ATOM 1996 N N . HIS A 1 255 ? 17.573 -1.527 -28.754 1.00 94.94 255 HIS A N 1
ATOM 1997 C CA . HIS A 1 255 ? 18.590 -0.790 -29.528 1.00 94.94 255 HIS A CA 1
ATOM 1998 C C . HIS A 1 255 ? 18.861 -1.529 -30.858 1.00 94.94 255 HIS A C 1
ATOM 2000 O O . HIS A 1 255 ? 18.358 -2.637 -31.080 1.00 94.94 255 HIS A O 1
ATOM 2006 N N . LEU A 1 256 ? 19.641 -0.948 -31.772 1.00 97.81 256 LEU A N 1
ATOM 2007 C CA . LEU A 1 256 ? 20.201 -1.682 -32.908 1.00 97.81 256 LEU A CA 1
ATOM 2008 C C . LEU A 1 256 ? 21.116 -2.801 -32.396 1.00 97.81 256 LEU A C 1
ATOM 2010 O O . LEU A 1 256 ? 21.934 -2.590 -31.500 1.00 97.81 256 LEU A O 1
ATOM 2014 N N . VAL A 1 257 ? 21.001 -3.983 -33.003 1.00 97.50 257 VAL A N 1
ATOM 2015 C CA . VAL A 1 257 ? 21.654 -5.214 -32.529 1.00 97.50 257 VAL A CA 1
ATOM 2016 C C . VAL A 1 257 ? 23.162 -5.059 -32.357 1.00 97.50 257 VAL A C 1
ATOM 2018 O O . VAL A 1 257 ? 23.856 -4.574 -33.261 1.00 97.50 257 VAL A O 1
ATOM 2021 N N . THR A 1 258 ? 23.666 -5.498 -31.213 1.00 95.38 258 THR A N 1
ATOM 2022 C CA . THR A 1 258 ? 25.092 -5.657 -30.945 1.00 95.38 258 THR A CA 1
ATOM 2023 C C . THR A 1 258 ? 25.459 -7.132 -31.107 1.00 95.38 258 THR A C 1
ATOM 2025 O O . THR A 1 258 ? 24.597 -7.995 -31.251 1.00 95.38 258 THR A O 1
ATOM 2028 N N . ILE A 1 259 ? 26.746 -7.429 -31.307 1.00 94.50 259 ILE A N 1
ATOM 2029 C CA . ILE A 1 259 ? 27.185 -8.798 -31.610 1.00 94.50 259 ILE A CA 1
ATOM 2030 C C . ILE A 1 259 ? 28.463 -9.088 -30.832 1.00 94.50 259 ILE A C 1
ATOM 2032 O O . ILE A 1 259 ? 29.552 -8.619 -31.174 1.00 94.50 259 ILE A O 1
ATOM 2036 N N . ASN A 1 260 ? 28.305 -9.871 -29.775 1.00 86.81 260 ASN A N 1
ATOM 2037 C CA . ASN A 1 260 ? 29.300 -10.139 -28.749 1.00 86.81 260 ASN A CA 1
ATOM 2038 C C . ASN A 1 260 ? 30.132 -11.390 -29.040 1.00 86.81 260 ASN A C 1
ATOM 2040 O O . ASN A 1 260 ? 31.328 -11.423 -28.742 1.00 86.81 260 ASN A O 1
ATOM 2044 N N . ASP A 1 261 ? 29.536 -12.408 -29.668 1.00 88.44 261 ASP A N 1
ATOM 2045 C CA . ASP A 1 261 ? 30.214 -13.666 -29.986 1.00 88.44 261 ASP A CA 1
ATOM 2046 C C . ASP A 1 261 ? 29.850 -14.248 -31.371 1.00 88.44 261 ASP A C 1
ATOM 2048 O O . ASP A 1 261 ? 29.117 -13.666 -32.180 1.00 88.44 261 ASP A O 1
ATOM 2052 N N . SER A 1 262 ? 30.456 -15.394 -31.701 1.00 89.75 262 SER A N 1
ATOM 2053 C CA . SER A 1 262 ? 30.258 -16.073 -32.984 1.00 89.75 262 SER A CA 1
ATOM 2054 C C . SER A 1 262 ? 28.930 -16.821 -33.104 1.00 89.75 262 SER A C 1
ATOM 2056 O O . SER A 1 262 ? 28.471 -17.052 -34.225 1.00 89.75 262 SER A O 1
ATOM 2058 N N . ASP A 1 263 ? 28.341 -17.226 -31.983 1.00 89.88 263 ASP A N 1
ATOM 2059 C CA . ASP A 1 263 ? 27.106 -18.004 -31.933 1.00 89.88 263 ASP A CA 1
ATOM 2060 C C . ASP A 1 263 ? 25.895 -17.068 -32.063 1.00 89.88 263 ASP A C 1
ATOM 2062 O O . ASP A 1 263 ? 24.960 -17.379 -32.802 1.00 89.88 263 ASP A O 1
ATOM 2066 N N . GLU A 1 264 ? 25.974 -15.867 -31.489 1.00 92.69 264 GLU A N 1
ATOM 2067 C CA . GLU A 1 264 ? 25.070 -14.746 -31.746 1.00 92.69 264 GLU A CA 1
ATOM 2068 C C . GLU A 1 264 ? 25.114 -14.302 -33.215 1.00 92.69 264 GLU A C 1
ATOM 2070 O O . GLU A 1 264 ? 24.081 -14.305 -33.888 1.00 92.69 264 GLU A O 1
ATOM 2075 N N . GLN A 1 265 ? 26.301 -14.039 -33.782 1.00 95.19 265 GLN A N 1
ATOM 2076 C CA . GLN A 1 265 ? 26.446 -13.736 -35.218 1.00 95.19 265 GLN A CA 1
ATOM 2077 C C . GLN A 1 265 ? 25.805 -14.829 -36.099 1.00 95.19 265 GLN A C 1
ATOM 2079 O O . GLN A 1 265 ? 25.157 -14.530 -37.106 1.00 95.19 265 GLN A O 1
ATOM 2084 N N . CYS A 1 266 ? 25.965 -16.102 -35.718 1.00 93.44 266 CYS A N 1
ATOM 2085 C CA . CYS A 1 266 ? 25.355 -17.244 -36.398 1.00 93.44 266 CYS A CA 1
ATOM 2086 C C . CYS A 1 266 ? 23.822 -17.260 -36.247 1.00 93.44 266 CYS A C 1
ATOM 2088 O O . CYS A 1 266 ? 23.102 -17.473 -37.225 1.00 93.44 266 CYS A O 1
ATOM 2090 N N . PHE A 1 267 ? 23.304 -16.983 -35.048 1.00 95.62 267 PHE A N 1
ATOM 2091 C CA . PHE A 1 267 ? 21.873 -16.868 -34.777 1.00 95.62 267 PHE A CA 1
ATOM 2092 C C . PHE A 1 267 ? 21.223 -15.746 -35.602 1.00 95.62 267 PHE A C 1
ATOM 2094 O O . PHE A 1 267 ? 20.220 -15.999 -36.279 1.00 95.62 267 PHE A O 1
ATOM 2101 N N . ILE A 1 268 ? 21.811 -14.544 -35.617 1.00 97.75 268 ILE A N 1
ATOM 2102 C CA . ILE A 1 268 ? 21.335 -13.404 -36.414 1.00 97.75 268 ILE A CA 1
ATOM 2103 C C . ILE A 1 268 ? 21.302 -13.776 -37.903 1.00 97.75 268 ILE A C 1
ATOM 2105 O O . ILE A 1 268 ? 20.286 -13.573 -38.576 1.00 97.75 268 ILE A O 1
ATOM 2109 N N . GLU A 1 269 ? 22.367 -14.398 -38.414 1.00 97.50 269 GLU A N 1
ATOM 2110 C CA . GLU A 1 269 ? 22.439 -14.887 -39.793 1.00 97.50 269 GLU A CA 1
ATOM 2111 C C . GLU A 1 269 ? 21.336 -15.901 -40.126 1.00 97.50 269 GLU A C 1
ATOM 2113 O O . GLU A 1 269 ? 20.569 -15.711 -41.078 1.00 97.50 269 GLU A O 1
ATOM 2118 N N . GLU A 1 270 ? 21.224 -16.976 -39.345 1.00 94.12 270 GLU A N 1
ATOM 2119 C CA . GLU A 1 270 ? 20.287 -18.060 -39.624 1.00 94.12 270 GLU A CA 1
ATOM 2120 C C . GLU A 1 270 ? 18.825 -17.660 -39.418 1.00 94.12 270 GLU A C 1
ATOM 2122 O O . GLU A 1 270 ? 17.966 -18.052 -40.217 1.00 94.12 270 GLU A O 1
ATOM 2127 N N . LYS A 1 271 ? 18.506 -16.947 -38.331 1.00 95.75 271 LYS A N 1
ATOM 2128 C CA . LYS A 1 271 ? 17.121 -16.750 -37.877 1.00 95.75 271 LYS A CA 1
ATOM 2129 C C . LYS A 1 271 ? 16.511 -15.432 -38.332 1.00 95.75 271 LYS A C 1
ATOM 2131 O O . LYS A 1 271 ? 15.282 -15.381 -38.426 1.00 95.75 271 LYS A O 1
ATOM 2136 N N . LEU A 1 272 ? 17.316 -14.416 -38.642 1.00 97.31 272 LEU A N 1
ATOM 2137 C CA . LEU A 1 272 ? 16.841 -13.077 -39.001 1.00 97.31 272 LEU A CA 1
ATOM 2138 C C . LEU A 1 272 ? 17.288 -12.677 -40.410 1.00 97.31 272 LEU A C 1
ATOM 2140 O O . LEU A 1 272 ? 16.450 -12.560 -41.305 1.00 97.31 272 LEU A O 1
ATOM 2144 N N . LEU A 1 273 ? 18.596 -12.534 -40.641 1.00 97.62 273 LEU A N 1
ATOM 2145 C CA . LEU A 1 273 ? 19.165 -12.014 -41.890 1.00 97.62 273 LEU A CA 1
ATOM 2146 C C . LEU A 1 273 ? 18.729 -12.839 -43.112 1.00 97.62 273 LEU A C 1
ATOM 2148 O O . LEU A 1 273 ? 18.352 -12.283 -44.147 1.00 97.62 273 LEU A O 1
ATOM 2152 N N . SER A 1 274 ? 18.684 -14.169 -42.973 1.00 95.81 274 SER A N 1
ATOM 2153 C CA . SER A 1 274 ? 18.179 -15.095 -43.999 1.00 95.81 274 SER A CA 1
ATOM 2154 C C . SER A 1 274 ? 16.744 -14.786 -44.465 1.00 95.81 274 SER A C 1
ATOM 2156 O O . SER A 1 274 ? 16.407 -15.022 -45.631 1.00 95.81 274 SER A O 1
ATOM 2158 N N . LYS A 1 275 ? 15.908 -14.224 -43.580 1.00 94.81 275 LYS A N 1
ATOM 2159 C CA . LYS A 1 275 ? 14.497 -13.876 -43.815 1.00 94.81 275 LYS A CA 1
ATOM 2160 C C . LYS A 1 275 ? 14.288 -12.422 -44.242 1.00 94.81 275 LYS A C 1
ATOM 2162 O O . LYS A 1 275 ? 13.218 -12.101 -44.757 1.00 94.81 275 LYS A O 1
ATOM 2167 N N . GLY A 1 276 ? 15.290 -11.558 -44.062 1.00 94.12 276 GLY A N 1
ATOM 2168 C CA . GLY A 1 276 ? 15.260 -10.178 -44.544 1.00 94.12 276 GLY A CA 1
ATOM 2169 C C . GLY A 1 276 ? 15.015 -10.092 -46.057 1.00 94.12 276 GLY A C 1
ATOM 2170 O O . GLY A 1 276 ? 15.245 -11.055 -46.792 1.00 94.12 276 GLY A O 1
ATOM 2171 N N . THR A 1 277 ? 14.559 -8.937 -46.543 1.00 95.81 277 THR A N 1
ATOM 2172 C CA . THR A 1 277 ? 14.288 -8.673 -47.973 1.00 95.81 277 THR A CA 1
ATOM 2173 C C . THR A 1 277 ? 15.155 -7.566 -48.588 1.00 95.81 277 THR A C 1
ATOM 2175 O O . THR A 1 277 ? 15.069 -7.329 -49.794 1.00 95.81 277 THR A O 1
ATOM 2178 N N . LYS A 1 278 ? 15.998 -6.901 -47.789 1.00 96.50 278 LYS A N 1
ATOM 2179 C CA . LYS A 1 278 ? 16.850 -5.767 -48.189 1.00 96.50 278 LYS A CA 1
ATOM 2180 C C . LYS A 1 278 ? 18.265 -6.209 -48.580 1.00 96.50 278 LYS A C 1
ATOM 2182 O O . LYS A 1 278 ? 18.595 -7.387 -48.471 1.00 96.50 278 LYS A O 1
ATOM 2187 N N . ASN A 1 279 ? 19.091 -5.304 -49.106 1.00 96.75 279 ASN A N 1
ATOM 2188 C CA . ASN A 1 279 ? 20.475 -5.632 -49.480 1.00 96.75 279 ASN A CA 1
ATOM 2189 C C . ASN A 1 279 ? 21.396 -5.669 -48.260 1.00 96.75 279 ASN A C 1
ATOM 2191 O O . ASN A 1 279 ? 22.241 -6.563 -48.173 1.00 96.75 279 ASN A O 1
ATOM 2195 N N . SER A 1 280 ? 21.183 -4.736 -47.335 1.00 96.44 280 SER A N 1
ATOM 2196 C CA . SER A 1 280 ? 21.947 -4.558 -46.102 1.00 96.44 280 SER A CA 1
ATOM 2197 C C . SER A 1 280 ? 21.022 -4.182 -44.945 1.00 96.44 280 SER A C 1
ATOM 2199 O O . SER A 1 280 ? 19.877 -3.775 -45.165 1.00 96.44 280 SER A O 1
ATOM 2201 N N . TYR A 1 281 ? 21.525 -4.332 -43.723 1.00 98.06 281 TYR A N 1
ATOM 2202 C CA . TYR A 1 281 ? 20.823 -3.993 -42.490 1.00 98.06 281 TYR A CA 1
ATOM 2203 C C . TYR A 1 281 ? 21.733 -3.204 -41.550 1.00 98.06 281 TYR A C 1
ATOM 2205 O O . TYR A 1 281 ? 22.897 -3.571 -41.395 1.00 98.06 281 TYR A O 1
ATOM 2213 N N . TRP A 1 282 ? 21.209 -2.149 -40.928 1.00 98.44 282 TRP A N 1
ATOM 2214 C CA . TRP A 1 282 ? 21.890 -1.448 -39.838 1.00 98.44 282 TRP A CA 1
ATOM 2215 C C . TRP A 1 282 ? 22.027 -2.334 -38.598 1.00 98.44 282 TRP A C 1
ATOM 2217 O O . TRP A 1 282 ? 21.114 -3.109 -38.294 1.00 98.44 282 TRP A O 1
ATOM 2227 N N . ILE A 1 283 ? 23.171 -2.207 -37.920 1.00 98.12 283 ILE A N 1
ATOM 2228 C CA . ILE A 1 283 ? 23.506 -2.853 -36.641 1.00 98.12 283 ILE A CA 1
ATOM 2229 C C . ILE A 1 283 ? 24.234 -1.842 -35.736 1.00 98.12 283 ILE A C 1
ATOM 2231 O O . ILE A 1 283 ? 24.796 -0.866 -36.237 1.00 98.12 283 ILE A O 1
ATOM 2235 N N . GLY A 1 284 ? 24.240 -2.054 -34.421 1.00 97.25 284 GLY A N 1
ATOM 2236 C CA . GLY A 1 284 ? 24.522 -1.040 -33.394 1.00 97.25 284 GLY A CA 1
ATOM 2237 C C . GLY A 1 284 ? 25.979 -0.597 -33.214 1.00 97.25 284 GLY A C 1
ATOM 2238 O O . GLY A 1 28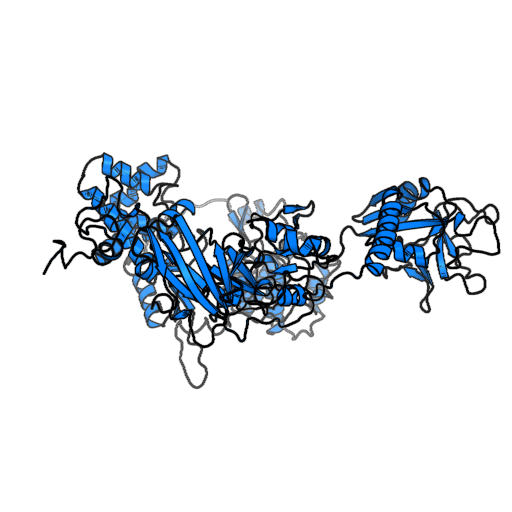4 ? 26.378 -0.195 -32.120 1.00 97.25 284 GLY A O 1
ATOM 2239 N N . GLY A 1 285 ? 26.809 -0.705 -34.252 1.00 95.38 285 GLY A N 1
ATOM 2240 C CA . GLY A 1 285 ? 28.205 -0.274 -34.224 1.00 95.38 285 GLY A CA 1
ATOM 2241 C C . GLY A 1 285 ? 28.374 1.163 -34.716 1.00 95.38 285 GLY A C 1
ATOM 2242 O O . GLY A 1 285 ? 27.852 1.524 -35.771 1.00 95.38 285 GLY A O 1
ATOM 2243 N N . GLN A 1 286 ? 29.164 1.961 -33.997 1.00 95.19 286 GLN A N 1
ATOM 2244 C CA . GLN A 1 286 ? 29.538 3.318 -34.415 1.00 95.19 286 GLN A CA 1
ATOM 2245 C C . GLN A 1 286 ? 31.025 3.619 -34.180 1.00 95.19 286 GLN A C 1
ATOM 2247 O O . GLN A 1 286 ? 31.624 3.171 -33.195 1.00 95.19 286 GLN A O 1
ATOM 2252 N N . TYR A 1 287 ? 31.622 4.414 -35.068 1.00 93.62 287 TYR A N 1
ATOM 2253 C CA . TYR A 1 287 ? 32.989 4.906 -34.942 1.00 93.62 287 TYR A CA 1
ATOM 2254 C C . TYR A 1 287 ? 33.039 6.223 -34.164 1.00 93.62 287 TYR A C 1
ATOM 2256 O O . TYR A 1 287 ? 32.334 7.184 -34.456 1.00 93.62 287 TYR A O 1
ATOM 2264 N N . THR A 1 288 ? 33.929 6.292 -33.180 1.00 87.00 288 THR A N 1
ATOM 2265 C CA . THR A 1 288 ? 34.107 7.456 -32.304 1.00 87.00 288 THR A CA 1
ATOM 2266 C C . THR A 1 288 ? 35.571 7.886 -32.233 1.00 87.00 288 THR A C 1
ATOM 2268 O O . THR A 1 288 ? 36.462 7.2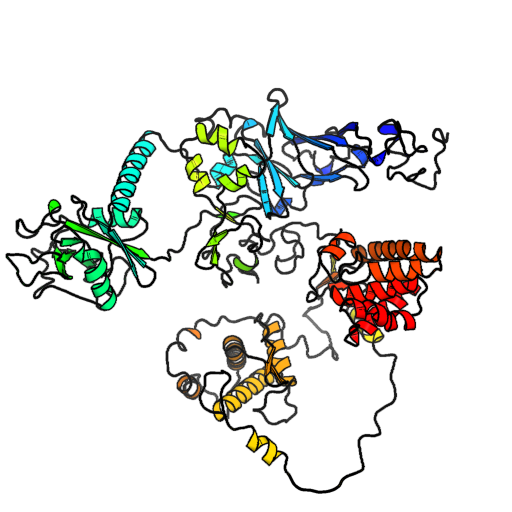48 -32.794 1.00 87.00 288 THR A O 1
ATOM 2271 N N . SER A 1 289 ? 35.864 8.955 -31.488 1.00 85.19 289 SER A N 1
ATOM 2272 C CA . SER A 1 289 ? 37.242 9.396 -31.219 1.00 85.19 289 SER A CA 1
ATOM 2273 C C . SER A 1 289 ? 38.111 8.341 -30.510 1.00 85.19 289 SER A C 1
ATOM 2275 O O . SER A 1 289 ? 39.337 8.426 -30.588 1.00 85.19 289 SER A O 1
ATOM 2277 N N . SER A 1 290 ? 37.497 7.348 -29.857 1.00 84.62 290 SER A N 1
ATOM 2278 C CA . SER A 1 290 ? 38.150 6.182 -29.242 1.00 84.62 290 SER A CA 1
ATOM 2279 C C . SER A 1 290 ? 38.182 4.924 -30.126 1.00 84.62 290 SER A C 1
ATOM 2281 O O . SER A 1 290 ? 38.757 3.923 -29.710 1.00 84.62 290 SER A O 1
ATOM 2283 N N . GLY A 1 291 ? 37.615 4.966 -31.337 1.00 90.94 291 GLY A N 1
ATOM 2284 C CA . GLY A 1 291 ? 37.485 3.817 -32.240 1.00 90.94 291 GLY A CA 1
ATOM 2285 C C . GLY A 1 291 ? 36.046 3.305 -32.372 1.00 90.94 291 GLY A C 1
ATOM 2286 O O . GLY A 1 291 ? 35.097 3.986 -31.974 1.00 90.94 291 GLY A O 1
ATOM 2287 N N . TRP A 1 292 ? 35.895 2.112 -32.952 1.00 94.12 292 TRP A N 1
ATOM 2288 C CA . TRP A 1 292 ? 34.611 1.408 -33.038 1.00 94.12 292 TRP A CA 1
ATOM 2289 C C . TRP A 1 292 ? 34.140 0.944 -31.661 1.00 94.12 292 TRP A C 1
ATOM 2291 O O . TRP A 1 292 ? 34.937 0.434 -30.874 1.00 94.12 292 TRP A O 1
ATOM 2301 N N . ARG A 1 293 ? 32.844 1.110 -31.398 1.00 93.69 293 ARG A N 1
ATOM 2302 C CA . ARG A 1 293 ? 32.159 0.612 -30.203 1.00 93.69 293 ARG A CA 1
ATOM 2303 C C . ARG A 1 293 ? 30.755 0.127 -30.552 1.00 93.69 293 ARG A C 1
ATOM 2305 O O . ARG A 1 293 ? 30.149 0.641 -31.496 1.00 93.69 293 ARG A O 1
ATOM 2312 N N . TRP A 1 294 ? 30.239 -0.793 -29.748 1.00 94.75 294 TRP A N 1
ATOM 2313 C CA . TRP A 1 294 ? 28.807 -1.065 -29.668 1.00 94.75 294 TRP A CA 1
ATOM 2314 C C . TRP A 1 294 ? 28.088 0.057 -28.904 1.00 94.75 294 TRP A C 1
ATOM 2316 O O . TRP A 1 294 ? 28.698 0.743 -28.077 1.00 94.75 294 TRP A O 1
ATOM 2326 N N . LEU A 1 295 ? 26.803 0.267 -29.196 1.00 89.00 295 LEU A N 1
ATOM 2327 C CA . LEU A 1 295 ? 25.947 1.254 -28.523 1.00 89.00 295 LEU A CA 1
ATOM 2328 C C . LEU A 1 295 ? 25.804 0.998 -27.017 1.00 89.00 295 LEU A C 1
ATOM 2330 O O . LEU A 1 295 ? 25.955 1.921 -26.219 1.00 89.00 295 LEU A O 1
ATOM 2334 N N . THR A 1 296 ? 25.629 -0.269 -26.656 1.00 83.56 296 THR A N 1
ATOM 2335 C CA . THR A 1 296 ? 25.590 -0.841 -25.296 1.00 83.56 296 THR A CA 1
ATOM 2336 C C . THR A 1 296 ? 26.874 -0.635 -24.481 1.00 83.56 296 THR A C 1
ATOM 2338 O O . THR A 1 296 ? 26.861 -0.748 -23.258 1.00 83.56 296 THR A O 1
ATOM 2341 N N . GLY A 1 297 ? 28.002 -0.333 -25.138 1.00 83.69 297 GLY A N 1
ATOM 2342 C CA . GLY A 1 297 ? 29.323 -0.230 -24.508 1.00 83.69 297 GLY A CA 1
ATOM 2343 C C . GLY A 1 297 ? 30.097 -1.550 -24.391 1.00 83.69 297 GLY A C 1
ATOM 2344 O O . GLY A 1 297 ? 31.173 -1.561 -23.793 1.00 83.69 297 GLY A O 1
ATOM 2345 N N . GLU A 1 298 ? 29.588 -2.636 -24.973 1.00 85.25 298 GLU A N 1
ATOM 2346 C CA . GLU A 1 298 ? 30.249 -3.946 -25.019 1.00 85.25 298 GLU A CA 1
ATOM 2347 C C . GLU A 1 298 ? 31.574 -3.924 -25.810 1.00 85.25 298 GLU A C 1
ATOM 2349 O O . GLU A 1 298 ? 31.816 -3.046 -26.650 1.00 85.25 298 GLU A O 1
ATOM 2354 N N . ASP A 1 299 ? 32.456 -4.902 -25.558 1.00 87.12 299 ASP A N 1
ATOM 2355 C CA . ASP A 1 299 ? 33.762 -4.989 -26.227 1.00 87.12 299 ASP A CA 1
ATOM 2356 C C . ASP A 1 299 ? 33.603 -5.366 -27.706 1.00 87.12 299 ASP A C 1
ATOM 2358 O O . ASP A 1 299 ? 33.538 -6.535 -28.085 1.00 87.12 299 ASP A O 1
ATOM 2362 N N . PHE A 1 300 ? 33.628 -4.344 -28.558 1.00 90.38 300 PHE A N 1
ATOM 2363 C CA . PHE A 1 300 ? 33.571 -4.464 -30.014 1.00 90.38 300 PHE A CA 1
ATOM 2364 C C . PHE A 1 300 ? 34.660 -5.376 -30.615 1.00 90.38 300 PHE A C 1
ATOM 2366 O O . PHE A 1 300 ? 34.550 -5.797 -31.763 1.00 90.38 300 PHE A O 1
ATOM 2373 N N . SER A 1 301 ? 35.736 -5.687 -29.882 1.00 87.38 301 SER A N 1
ATOM 2374 C CA . SER A 1 301 ? 36.776 -6.610 -30.347 1.00 87.38 301 SER A CA 1
ATOM 2375 C C . SER A 1 301 ? 36.482 -8.094 -30.077 1.00 87.38 301 SER A C 1
ATOM 2377 O O . SER A 1 301 ? 37.164 -8.942 -30.659 1.00 87.38 301 SER A O 1
ATOM 2379 N N . ALA A 1 302 ? 35.464 -8.417 -29.267 1.00 81.38 302 ALA A N 1
ATOM 2380 C CA . ALA A 1 302 ? 35.095 -9.789 -28.901 1.00 81.38 302 ALA A CA 1
ATOM 2381 C C . ALA A 1 302 ? 34.612 -10.620 -30.106 1.00 81.38 302 ALA A C 1
ATOM 2383 O O . ALA A 1 302 ? 35.051 -11.757 -30.299 1.00 81.38 302 ALA A O 1
ATOM 2384 N N . CYS A 1 303 ? 33.799 -10.018 -30.978 1.00 86.19 303 CYS A N 1
ATOM 2385 C CA . CYS A 1 303 ? 33.396 -10.578 -32.262 1.00 86.19 303 CYS A CA 1
ATOM 2386 C C . CYS A 1 303 ? 33.508 -9.506 -33.350 1.00 86.19 303 CYS A C 1
ATOM 2388 O O . CYS A 1 303 ? 32.980 -8.410 -33.204 1.00 86.19 303 CYS A O 1
ATOM 2390 N N . THR A 1 304 ? 34.178 -9.810 -34.467 1.00 90.75 304 THR A N 1
ATOM 2391 C CA . THR A 1 304 ? 34.149 -8.941 -35.655 1.00 90.75 304 THR A CA 1
ATOM 2392 C C . THR A 1 304 ? 34.049 -9.751 -36.941 1.00 90.75 304 THR A C 1
ATOM 2394 O O . THR A 1 304 ? 34.797 -10.710 -37.149 1.00 90.75 304 THR A O 1
ATOM 2397 N N . LYS A 1 305 ? 33.149 -9.343 -37.846 1.00 94.75 305 LYS A N 1
ATOM 2398 C CA . LYS A 1 305 ? 32.964 -9.980 -39.164 1.00 94.75 305 LYS A CA 1
ATOM 2399 C C . LYS A 1 305 ? 33.132 -8.996 -40.325 1.00 94.75 305 LYS A C 1
ATOM 2401 O O . LYS A 1 305 ? 32.410 -9.038 -41.318 1.00 94.75 305 LYS A O 1
ATOM 2406 N N . TRP A 1 306 ? 34.119 -8.109 -40.211 1.00 96.06 306 TRP A N 1
ATOM 2407 C CA . TRP A 1 306 ? 34.478 -7.144 -41.251 1.00 96.06 306 TRP A CA 1
ATOM 2408 C C . TRP A 1 306 ? 34.696 -7.792 -42.620 1.00 96.06 306 TRP A C 1
ATOM 2410 O O . TRP A 1 306 ? 35.404 -8.795 -42.760 1.00 96.06 306 TRP A O 1
ATOM 2420 N N . THR A 1 307 ? 34.121 -7.175 -43.651 1.00 95.88 307 THR A N 1
ATOM 2421 C CA . THR A 1 307 ? 34.471 -7.451 -45.046 1.00 95.88 307 THR A CA 1
ATOM 2422 C C . THR A 1 307 ? 35.983 -7.271 -45.231 1.00 95.88 307 THR A C 1
ATOM 2424 O O . THR A 1 307 ? 36.553 -6.329 -44.682 1.00 95.88 307 THR A O 1
ATOM 2427 N N . PRO A 1 308 ? 36.678 -8.135 -45.994 1.00 93.50 308 PRO A N 1
ATOM 2428 C CA . PRO A 1 308 ? 38.083 -7.925 -46.324 1.00 93.50 308 PRO A CA 1
ATOM 2429 C C . PRO A 1 308 ? 38.362 -6.494 -46.806 1.00 93.50 308 PRO A C 1
ATOM 2431 O O . PRO A 1 308 ? 37.689 -6.020 -47.713 1.00 93.50 308 PRO A O 1
ATOM 2434 N N . THR A 1 309 ? 39.381 -5.869 -46.206 1.00 88.25 309 THR A N 1
ATOM 2435 C CA . THR A 1 309 ? 39.785 -4.449 -46.323 1.00 88.25 309 THR A CA 1
ATOM 2436 C C . THR A 1 309 ? 38.926 -3.405 -45.606 1.00 88.25 309 THR A C 1
ATOM 2438 O O . THR A 1 309 ? 39.291 -2.241 -45.692 1.00 88.25 309 THR A O 1
ATOM 2441 N N . GLN A 1 310 ? 37.892 -3.800 -44.858 1.00 91.56 310 GLN A N 1
ATOM 2442 C CA . GLN A 1 310 ? 37.117 -2.909 -43.986 1.00 91.56 310 GLN A CA 1
ATOM 2443 C C . GLN A 1 310 ? 37.549 -3.007 -42.507 1.00 91.56 310 GLN A C 1
ATOM 2445 O O . GLN A 1 310 ? 38.109 -4.039 -42.114 1.00 91.56 310 GLN A O 1
ATOM 2450 N N . PRO A 1 311 ? 37.308 -1.970 -41.679 1.00 92.25 311 PRO A N 1
ATOM 2451 C CA . PRO A 1 311 ? 36.756 -0.660 -42.044 1.00 92.25 311 PRO A CA 1
ATOM 2452 C C . PRO A 1 311 ? 37.780 0.234 -42.760 1.00 92.25 311 PRO A C 1
ATOM 2454 O O . PRO A 1 311 ? 38.944 0.287 -42.346 1.00 92.25 311 PRO A O 1
ATOM 2457 N N . ASP A 1 312 ? 37.364 0.920 -43.827 1.00 88.75 312 ASP A N 1
ATOM 2458 C CA . ASP A 1 312 ? 38.221 1.783 -44.656 1.00 88.75 312 ASP A CA 1
ATOM 2459 C C . ASP A 1 312 ? 37.975 3.291 -44.460 1.00 88.75 312 ASP A C 1
ATOM 2461 O O . ASP A 1 312 ? 38.859 4.098 -44.780 1.00 88.75 312 ASP A O 1
ATOM 2465 N N . ASN A 1 313 ? 36.863 3.651 -43.806 1.00 86.81 313 ASN A N 1
ATOM 2466 C CA . ASN A 1 313 ? 36.411 5.006 -43.504 1.00 86.81 313 ASN A CA 1
ATOM 2467 C C . ASN A 1 313 ? 36.455 5.918 -44.741 1.00 86.81 313 ASN A C 1
ATOM 2469 O O . ASN A 1 313 ? 37.198 6.915 -44.790 1.00 86.81 313 ASN A O 1
ATOM 2473 N N . TYR A 1 314 ? 35.687 5.561 -45.774 1.00 80.44 314 TYR A N 1
ATOM 2474 C CA . TYR A 1 314 ? 35.744 6.240 -47.059 1.00 80.44 314 TYR A CA 1
ATOM 2475 C C . TYR A 1 314 ? 35.456 7.741 -46.908 1.00 80.44 314 TYR A C 1
ATOM 2477 O O . TYR A 1 314 ? 34.497 8.180 -46.275 1.00 80.44 314 TYR A O 1
ATOM 2485 N N . LEU A 1 315 ? 36.344 8.565 -47.476 1.00 79.56 315 LEU A N 1
ATOM 2486 C CA . LEU A 1 315 ? 36.331 10.036 -47.378 1.00 79.56 315 LEU A CA 1
ATOM 2487 C C . LEU A 1 315 ? 36.353 10.620 -45.945 1.00 79.56 315 LEU A C 1
ATOM 2489 O O . LEU A 1 315 ? 36.277 11.844 -45.806 1.00 79.56 315 LEU A O 1
ATOM 2493 N N . GLY A 1 316 ? 36.536 9.803 -44.902 1.00 81.06 316 GLY A N 1
ATOM 2494 C CA . GLY A 1 316 ? 36.472 10.242 -43.506 1.00 81.06 316 GLY A CA 1
ATOM 2495 C C . GLY A 1 316 ? 35.044 10.479 -42.999 1.00 81.06 316 GLY A C 1
ATOM 2496 O O . GLY A 1 316 ? 34.867 11.351 -42.146 1.00 81.06 316 GLY A O 1
ATOM 2497 N N . GLN A 1 317 ? 34.043 9.810 -43.585 1.00 83.75 317 GLN A N 1
ATOM 2498 C CA . GLN A 1 317 ? 32.610 10.040 -43.335 1.00 83.75 317 GLN A CA 1
ATOM 2499 C C . GLN A 1 317 ? 31.825 8.765 -42.984 1.00 83.75 317 GLN A C 1
ATOM 2501 O O . GLN A 1 317 ? 30.665 8.866 -42.594 1.00 83.75 317 GLN A O 1
ATOM 2506 N N . GLU A 1 318 ? 32.451 7.590 -43.074 1.00 90.00 318 GLU A N 1
ATOM 2507 C CA . GLU A 1 318 ? 31.796 6.311 -42.806 1.00 90.00 318 GLU A CA 1
ATOM 2508 C C . GLU A 1 318 ? 31.979 5.930 -41.328 1.00 90.00 318 GLU A C 1
ATOM 2510 O O . GLU A 1 318 ? 33.007 5.387 -40.922 1.00 90.00 318 GLU A O 1
ATOM 2515 N N . ASP A 1 319 ? 30.992 6.293 -40.502 1.00 93.25 319 ASP A N 1
ATOM 2516 C CA . ASP A 1 319 ? 31.014 6.143 -39.043 1.00 93.25 319 ASP A CA 1
ATOM 2517 C C . ASP A 1 319 ? 29.956 5.175 -38.486 1.00 93.25 319 ASP A C 1
ATOM 2519 O O . ASP A 1 319 ? 29.961 4.918 -37.282 1.00 93.25 319 ASP A O 1
ATOM 2523 N N . LYS A 1 320 ? 29.073 4.616 -39.326 1.00 96.69 320 LYS A N 1
ATOM 2524 C CA . LYS A 1 320 ? 27.993 3.695 -38.921 1.00 96.69 320 LYS A CA 1
ATOM 2525 C C . LYS A 1 320 ? 28.215 2.279 -39.440 1.00 96.69 320 LYS A C 1
ATOM 2527 O O . LYS A 1 320 ? 28.780 2.100 -40.516 1.00 96.69 320 LYS A O 1
ATOM 2532 N N . LEU A 1 321 ? 27.755 1.266 -38.706 1.00 97.25 321 LEU A N 1
ATOM 2533 C CA . LEU A 1 321 ? 27.951 -0.143 -39.059 1.00 97.25 321 LEU A CA 1
ATOM 2534 C C . LEU A 1 321 ? 26.722 -0.767 -39.737 1.00 97.25 321 LEU A C 1
ATOM 2536 O O . LEU A 1 321 ? 25.589 -0.632 -39.274 1.00 97.25 321 LEU A O 1
ATOM 2540 N N . MET A 1 322 ? 26.954 -1.534 -40.805 1.00 96.69 322 MET A N 1
ATOM 2541 C CA . MET A 1 322 ? 25.932 -2.375 -41.437 1.00 96.69 322 MET A CA 1
ATOM 2542 C C . MET A 1 322 ? 26.401 -3.809 -41.674 1.00 96.69 322 MET A C 1
ATOM 2544 O O . MET A 1 322 ? 27.596 -4.080 -41.787 1.00 96.69 322 MET A O 1
ATOM 2548 N N . MET A 1 323 ? 25.437 -4.722 -41.820 1.00 97.62 323 MET A N 1
ATOM 2549 C CA . MET A 1 323 ? 25.628 -6.120 -42.210 1.00 97.62 323 MET A CA 1
ATOM 2550 C C . MET A 1 323 ? 25.047 -6.391 -43.607 1.00 97.62 323 MET A C 1
ATOM 2552 O O . MET A 1 323 ? 23.896 -6.056 -43.901 1.00 97.62 323 MET A O 1
ATOM 2556 N N . TYR A 1 324 ? 25.835 -7.020 -44.482 1.00 97.81 324 TYR A N 1
ATOM 2557 C CA . TYR A 1 324 ? 25.405 -7.434 -45.817 1.00 97.81 324 TYR A CA 1
ATOM 2558 C C . TYR A 1 324 ? 24.444 -8.621 -45.727 1.00 97.81 324 TYR A C 1
ATOM 2560 O O . TYR A 1 324 ? 24.779 -9.661 -45.164 1.00 97.81 324 TYR A O 1
ATOM 2568 N N . ARG A 1 325 ? 23.289 -8.525 -46.391 1.00 96.94 325 ARG A N 1
ATOM 2569 C CA . ARG A 1 325 ? 22.408 -9.670 -46.665 1.00 96.94 325 ARG A CA 1
ATOM 2570 C C . ARG A 1 325 ? 22.615 -10.208 -48.080 1.00 96.94 325 ARG A C 1
ATOM 2572 O O . ARG A 1 325 ? 22.663 -11.414 -48.292 1.00 96.94 325 ARG A O 1
ATOM 2579 N N . ASN A 1 326 ? 22.756 -9.326 -49.064 1.00 96.50 326 ASN A N 1
ATOM 2580 C CA . ASN A 1 326 ? 23.058 -9.706 -50.443 1.00 96.50 326 ASN A CA 1
ATOM 2581 C C . ASN A 1 326 ? 24.551 -9.499 -50.736 1.00 96.50 326 ASN A C 1
ATOM 2583 O O . ASN A 1 326 ? 25.185 -8.619 -50.166 1.00 96.50 326 ASN A O 1
ATOM 2587 N N . THR A 1 327 ? 25.123 -10.289 -51.648 1.00 96.50 327 THR A N 1
ATOM 2588 C CA . THR A 1 327 ? 26.486 -10.042 -52.144 1.00 96.50 327 THR A CA 1
ATOM 2589 C C . THR A 1 327 ? 26.510 -8.771 -52.992 1.00 96.50 327 THR A C 1
ATOM 2591 O O . THR A 1 327 ? 25.760 -8.690 -53.970 1.00 96.50 327 THR A O 1
ATOM 2594 N N . ASN A 1 328 ? 27.376 -7.804 -52.668 1.00 93.88 328 ASN A N 1
ATOM 2595 C CA . ASN A 1 328 ? 27.553 -6.612 -53.497 1.00 93.88 328 ASN A CA 1
ATOM 2596 C C . ASN A 1 328 ? 28.154 -7.035 -54.864 1.00 93.88 328 ASN A C 1
ATOM 2598 O O . ASN A 1 328 ? 29.224 -7.650 -54.906 1.00 93.88 328 ASN A O 1
ATOM 2602 N N . PRO A 1 329 ? 27.500 -6.733 -56.007 1.00 91.62 329 PRO A N 1
ATOM 2603 C CA . PRO A 1 329 ? 27.993 -7.114 -57.333 1.00 91.62 329 PRO A CA 1
ATOM 2604 C C . PRO A 1 329 ? 29.291 -6.399 -57.752 1.00 91.62 329 PRO A C 1
ATOM 2606 O O . PRO A 1 329 ? 29.947 -6.854 -58.689 1.00 91.62 329 PRO A O 1
ATOM 2609 N N . LEU A 1 330 ? 29.654 -5.294 -57.092 1.00 89.19 330 LEU A N 1
ATOM 2610 C CA . LEU A 1 330 ? 30.891 -4.538 -57.313 1.00 89.19 330 LEU A CA 1
ATOM 2611 C C . LEU A 1 330 ? 32.004 -4.923 -56.323 1.00 89.19 330 LEU A C 1
ATOM 2613 O O . LEU A 1 330 ? 33.180 -4.841 -56.673 1.00 89.19 330 LEU A O 1
ATOM 2617 N N . CYS A 1 331 ? 31.644 -5.430 -55.140 1.00 86.31 331 CYS A N 1
ATOM 2618 C CA . CYS A 1 331 ? 32.569 -5.936 -54.127 1.00 86.31 331 CYS A CA 1
ATOM 2619 C C . CYS A 1 331 ? 32.117 -7.322 -53.641 1.00 86.31 331 CYS A C 1
ATOM 2621 O O . CYS A 1 331 ? 31.442 -7.450 -52.625 1.00 86.31 331 CYS A O 1
ATOM 2623 N N . THR A 1 332 ? 32.493 -8.391 -54.354 1.00 89.69 332 THR A N 1
ATOM 2624 C CA . THR A 1 332 ? 31.992 -9.754 -54.067 1.00 89.69 332 THR A CA 1
ATOM 2625 C C . THR A 1 332 ? 32.459 -10.346 -52.732 1.00 89.69 332 THR A C 1
ATOM 2627 O O . THR A 1 332 ? 31.996 -11.417 -52.346 1.00 89.69 332 THR A O 1
ATOM 2630 N N . SER A 1 333 ? 33.402 -9.693 -52.050 1.00 89.38 333 SER A N 1
ATOM 2631 C CA . SER A 1 333 ? 33.793 -9.994 -50.670 1.00 89.38 333 SER A CA 1
ATOM 2632 C C . SER A 1 333 ? 32.830 -9.404 -49.634 1.00 89.38 333 SER A C 1
ATOM 2634 O O . SER A 1 333 ? 32.707 -9.981 -48.559 1.00 89.38 333 SER A O 1
ATOM 2636 N N . GLY A 1 334 ? 32.119 -8.318 -49.962 1.00 93.44 334 GLY A N 1
ATOM 2637 C CA . GLY A 1 334 ? 30.955 -7.848 -49.212 1.00 93.44 334 GLY A CA 1
ATOM 2638 C C . GLY A 1 334 ? 29.778 -8.773 -49.502 1.00 93.44 334 GLY A C 1
ATOM 2639 O O . GLY A 1 334 ? 29.153 -8.697 -50.561 1.00 93.44 334 GLY A O 1
ATOM 2640 N N . THR A 1 335 ? 29.541 -9.729 -48.609 1.00 96.19 335 THR A N 1
ATOM 2641 C CA . THR A 1 335 ? 28.596 -10.832 -48.814 1.00 96.19 335 THR A CA 1
ATOM 2642 C C . THR A 1 335 ? 27.896 -11.216 -47.516 1.00 96.19 335 THR A C 1
ATOM 2644 O O . THR A 1 335 ? 28.294 -10.756 -46.453 1.00 96.19 335 THR A O 1
ATOM 2647 N N . PHE A 1 336 ? 26.856 -12.050 -47.611 1.00 97.50 336 PHE A N 1
ATOM 2648 C CA . PHE A 1 336 ? 25.978 -12.451 -46.505 1.00 97.50 336 PHE A CA 1
ATOM 2649 C C . PHE A 1 336 ? 26.717 -12.621 -45.160 1.00 97.50 336 PHE A C 1
ATOM 2651 O O . PHE A 1 336 ? 27.652 -13.419 -45.061 1.00 97.50 336 PHE A O 1
ATOM 2658 N N . GLY A 1 337 ? 26.290 -11.862 -44.148 1.00 95.50 337 GLY A N 1
ATOM 2659 C CA . GLY A 1 337 ? 26.822 -11.880 -42.782 1.00 95.50 337 GLY A CA 1
ATOM 2660 C C . GLY A 1 337 ? 28.034 -10.975 -42.528 1.00 95.50 337 GLY A C 1
ATOM 2661 O O . GLY A 1 337 ? 28.331 -10.679 -41.376 1.00 95.50 337 GLY A O 1
ATOM 2662 N N . TYR A 1 338 ? 28.738 -10.507 -43.563 1.00 97.50 338 TYR A N 1
ATOM 2663 C CA . TYR A 1 338 ? 29.898 -9.624 -43.390 1.00 97.50 338 TYR A CA 1
ATOM 2664 C C . TYR A 1 338 ? 29.497 -8.166 -43.150 1.00 97.50 338 TYR A C 1
ATOM 2666 O O . TYR A 1 338 ? 28.441 -7.717 -43.596 1.00 97.50 338 TYR A O 1
ATOM 2674 N N . TRP A 1 339 ? 30.362 -7.424 -42.461 1.00 97.25 339 TRP A N 1
ATOM 2675 C CA . TRP A 1 339 ? 30.122 -6.038 -42.062 1.00 97.25 339 TRP A CA 1
ATOM 2676 C C . TRP A 1 339 ? 30.865 -5.028 -42.949 1.00 97.25 339 TRP A C 1
ATOM 2678 O O . TRP A 1 339 ? 31.880 -5.361 -43.569 1.00 97.25 339 TRP A O 1
ATOM 2688 N N . ASN A 1 340 ? 30.367 -3.794 -42.993 1.00 95.44 340 ASN A N 1
ATOM 2689 C CA . ASN A 1 340 ? 30.967 -2.629 -43.654 1.00 95.44 340 ASN A CA 1
ATOM 2690 C C . ASN A 1 340 ? 30.635 -1.395 -42.809 1.00 95.44 340 ASN A C 1
ATOM 2692 O O . ASN A 1 340 ? 29.537 -1.308 -42.259 1.00 95.44 340 ASN A O 1
ATOM 2696 N N . ASP A 1 341 ? 31.559 -0.454 -42.737 1.00 94.81 341 ASP A N 1
ATOM 2697 C CA . ASP A 1 341 ? 31.308 0.911 -42.298 1.00 94.81 341 ASP A CA 1
ATOM 2698 C C . ASP A 1 341 ? 30.643 1.702 -43.426 1.00 94.81 341 ASP A C 1
ATOM 2700 O O . ASP A 1 341 ? 30.816 1.378 -44.598 1.00 94.81 341 ASP A O 1
ATOM 2704 N N . LEU A 1 342 ? 29.799 2.675 -43.100 1.00 93.44 342 LEU A N 1
ATOM 2705 C CA . LEU A 1 342 ? 29.102 3.479 -44.098 1.00 93.44 342 LEU A CA 1
ATOM 2706 C C . LEU A 1 342 ? 28.691 4.845 -43.538 1.00 93.44 342 LEU A C 1
ATOM 2708 O O . LEU A 1 342 ? 28.659 5.052 -42.324 1.00 93.44 342 LEU A O 1
ATOM 2712 N N . ASN A 1 343 ? 28.336 5.769 -44.432 1.00 93.06 343 ASN A N 1
ATOM 2713 C CA . ASN A 1 343 ? 27.689 7.027 -44.062 1.00 93.06 343 ASN A CA 1
ATOM 2714 C C . ASN A 1 343 ? 26.328 6.741 -43.403 1.00 93.06 343 ASN A C 1
ATOM 2716 O O . ASN A 1 343 ? 25.621 5.828 -43.839 1.00 93.06 343 ASN A O 1
ATOM 2720 N N . ASN A 1 344 ? 25.912 7.581 -42.447 1.00 93.06 344 ASN A N 1
ATOM 2721 C CA . ASN A 1 344 ? 24.601 7.485 -41.787 1.00 93.06 344 ASN A CA 1
ATOM 2722 C C . ASN A 1 344 ? 23.422 7.319 -42.776 1.00 93.06 344 ASN A C 1
ATOM 2724 O O . ASN A 1 344 ? 22.560 6.465 -42.586 1.00 93.06 344 ASN A O 1
ATOM 2728 N N . ASP A 1 345 ? 23.433 8.054 -43.894 1.00 91.19 345 ASP A N 1
ATOM 2729 C CA . ASP A 1 345 ? 22.384 8.036 -44.930 1.00 91.19 345 ASP A CA 1
ATOM 2730 C C . ASP A 1 345 ? 22.351 6.770 -45.815 1.00 91.19 345 ASP A C 1
ATOM 2732 O O . ASP A 1 345 ? 21.636 6.705 -46.825 1.00 91.19 345 ASP A O 1
ATOM 2736 N N . GLY A 1 346 ? 23.140 5.751 -45.476 1.00 89.06 346 GLY A N 1
ATOM 2737 C CA . GLY A 1 346 ? 23.190 4.506 -46.224 1.00 89.06 346 GLY A CA 1
ATOM 2738 C C . GLY A 1 346 ? 23.869 4.631 -47.582 1.00 89.06 346 GLY A C 1
ATOM 2739 O O . GLY A 1 346 ? 23.757 3.691 -48.360 1.00 89.06 346 GLY A O 1
ATOM 2740 N N . THR A 1 347 ? 24.539 5.737 -47.926 1.00 89.19 347 THR A N 1
ATOM 2741 C CA . THR A 1 347 ? 25.191 5.897 -49.237 1.00 89.19 347 THR A CA 1
ATOM 2742 C C . THR A 1 347 ? 26.682 5.565 -49.212 1.00 89.19 347 THR A C 1
ATOM 2744 O O . THR A 1 347 ? 27.407 5.951 -48.305 1.00 89.19 347 THR A O 1
ATOM 2747 N N . CYS A 1 348 ? 27.169 4.914 -50.274 1.00 84.56 348 CYS A N 1
ATOM 2748 C CA . CYS A 1 348 ? 28.599 4.781 -50.556 1.00 84.56 348 CYS A CA 1
ATOM 2749 C C . CYS A 1 348 ? 28.840 4.919 -52.069 1.00 84.56 348 CYS A C 1
ATOM 2751 O O . CYS A 1 348 ? 28.156 4.282 -52.876 1.00 84.56 348 CYS A O 1
ATOM 2753 N N . ASN A 1 349 ? 29.759 5.814 -52.459 1.00 80.88 349 ASN A N 1
ATOM 2754 C CA . ASN A 1 349 ? 30.252 6.052 -53.832 1.00 80.88 349 ASN A CA 1
ATOM 2755 C C . ASN A 1 349 ? 29.181 6.161 -54.959 1.00 80.88 349 ASN A C 1
ATOM 2757 O O . ASN A 1 349 ? 29.466 5.950 -56.139 1.00 80.88 349 ASN A O 1
ATOM 2761 N N . GLY A 1 350 ? 27.929 6.488 -54.620 1.00 79.56 350 GLY A N 1
ATOM 2762 C CA . GLY A 1 350 ? 26.805 6.502 -55.566 1.00 79.56 350 GLY A CA 1
ATOM 2763 C C . GLY A 1 350 ? 26.400 5.122 -56.112 1.00 79.56 350 GLY A C 1
ATOM 2764 O O . GLY A 1 350 ? 25.730 5.052 -57.145 1.00 79.56 350 GLY A O 1
ATOM 2765 N N . GLU A 1 351 ? 26.801 4.022 -55.465 1.00 87.94 351 GLU A N 1
ATOM 2766 C CA . GLU A 1 351 ? 26.439 2.670 -55.893 1.00 87.94 351 GLU A CA 1
ATOM 2767 C C . GLU A 1 351 ? 24.963 2.364 -55.603 1.00 87.94 351 GLU A C 1
ATOM 2769 O O . GLU A 1 351 ? 24.504 2.418 -54.465 1.00 87.94 351 GLU A O 1
ATOM 2774 N N . ALA A 1 352 ? 24.223 1.933 -56.628 1.00 89.25 352 ALA A N 1
ATOM 2775 C CA . ALA A 1 352 ? 22.801 1.587 -56.514 1.00 89.25 352 ALA A CA 1
ATOM 2776 C C . ALA A 1 352 ? 22.504 0.318 -55.679 1.00 89.25 352 ALA A C 1
ATOM 2778 O O . ALA A 1 352 ? 21.340 -0.055 -55.533 1.00 89.25 352 ALA A O 1
ATOM 2779 N N . PHE A 1 353 ? 23.538 -0.365 -55.172 1.00 93.00 353 PHE A N 1
ATOM 2780 C CA . PHE A 1 353 ? 23.399 -1.443 -54.191 1.00 93.00 353 PHE A CA 1
ATOM 2781 C C . PHE A 1 353 ? 23.031 -0.893 -52.804 1.00 93.00 353 PHE A C 1
ATOM 2783 O O . PHE A 1 353 ? 22.237 -1.509 -52.091 1.00 93.00 353 PHE A O 1
ATOM 2790 N N . PHE A 1 354 ? 23.573 0.277 -52.462 1.00 92.50 354 PHE A N 1
ATOM 2791 C CA . PHE A 1 354 ? 23.368 0.970 -51.195 1.00 92.50 354 PHE A CA 1
ATOM 2792 C C . PHE A 1 354 ? 22.199 1.983 -51.280 1.00 92.50 354 PHE A C 1
ATOM 2794 O O . PHE A 1 354 ? 21.453 2.012 -52.264 1.00 92.50 354 PHE A O 1
ATOM 2801 N N . GLY A 1 355 ? 22.010 2.791 -50.236 1.00 90.62 355 GLY A N 1
ATOM 2802 C CA . GLY A 1 355 ? 20.967 3.811 -50.076 1.00 90.62 355 GLY A CA 1
ATOM 2803 C C . GLY A 1 355 ? 19.705 3.292 -49.379 1.00 90.62 355 GLY A C 1
ATOM 2804 O O . GLY A 1 355 ? 19.322 2.139 -49.566 1.00 90.62 355 GLY A O 1
ATOM 2805 N N . LEU A 1 356 ? 19.017 4.155 -48.623 1.00 91.00 356 LEU A N 1
ATOM 2806 C CA . LEU A 1 356 ? 17.950 3.801 -47.660 1.00 91.00 356 LEU A CA 1
ATOM 2807 C C . LEU A 1 356 ? 16.822 2.881 -48.180 1.00 91.00 356 LEU A C 1
ATOM 2809 O O . LEU A 1 356 ? 16.250 2.112 -47.413 1.00 91.00 356 LEU A O 1
ATOM 2813 N N . ASN A 1 357 ? 16.516 2.893 -49.484 1.00 91.19 357 ASN A N 1
ATOM 2814 C CA . ASN A 1 357 ? 15.540 1.981 -50.116 1.00 91.19 357 ASN A CA 1
ATOM 2815 C C . ASN A 1 357 ? 15.974 0.499 -50.124 1.00 91.19 357 ASN A C 1
ATOM 2817 O O . ASN A 1 357 ? 15.140 -0.408 -50.233 1.00 91.19 357 ASN A O 1
ATOM 2821 N N . ASN A 1 358 ? 17.284 0.273 -50.040 1.00 94.12 358 ASN A N 1
ATOM 2822 C CA . ASN A 1 358 ? 17.960 -1.018 -50.028 1.00 94.12 358 ASN A CA 1
ATOM 2823 C C . ASN A 1 358 ? 18.390 -1.446 -48.614 1.00 94.12 358 ASN A C 1
ATOM 2825 O O . ASN A 1 358 ? 19.000 -2.508 -48.481 1.00 94.12 358 ASN A O 1
ATOM 2829 N N . PHE A 1 359 ? 18.066 -0.649 -47.592 1.00 96.00 359 PHE A N 1
ATOM 2830 C CA . PHE A 1 359 ? 18.363 -0.911 -46.186 1.00 96.00 359 PHE A CA 1
ATOM 2831 C C . PHE A 1 359 ? 17.100 -1.257 -45.395 1.00 96.00 359 PHE A C 1
ATOM 2833 O O . PHE A 1 359 ? 15.988 -0.847 -45.744 1.00 96.00 359 PHE A O 1
ATOM 2840 N N . GLY A 1 360 ? 17.311 -2.036 -44.342 1.00 96.38 360 GLY A N 1
ATOM 2841 C CA . GLY A 1 360 ? 16.456 -2.133 -43.163 1.00 96.38 360 GLY A CA 1
ATOM 2842 C C . GLY A 1 360 ? 17.347 -2.077 -41.919 1.00 96.38 360 GLY A C 1
ATOM 2843 O O . GLY A 1 360 ? 18.504 -1.665 -42.012 1.00 96.38 360 GLY A O 1
ATOM 2844 N N . PHE A 1 361 ? 16.861 -2.556 -40.781 1.00 97.94 361 PHE A N 1
ATOM 2845 C CA . PHE A 1 361 ? 17.654 -2.642 -39.551 1.00 97.94 361 PHE A CA 1
ATOM 2846 C C . PHE A 1 361 ? 17.358 -3.916 -38.756 1.00 97.94 361 PHE A C 1
ATOM 2848 O O . PHE A 1 361 ? 16.338 -4.577 -38.985 1.00 97.94 361 PHE A O 1
ATOM 2855 N N . ILE A 1 362 ? 18.279 -4.293 -37.870 1.00 98.00 362 ILE A N 1
ATOM 2856 C CA . ILE A 1 362 ? 18.084 -5.392 -36.924 1.00 98.00 362 ILE A CA 1
ATOM 2857 C C . ILE A 1 362 ? 18.076 -4.796 -35.518 1.00 98.00 362 ILE A C 1
ATOM 2859 O O . ILE A 1 362 ? 19.031 -4.152 -35.099 1.00 98.00 362 ILE A O 1
ATOM 2863 N N . TYR A 1 363 ? 16.958 -5.011 -34.841 1.00 95.94 363 TYR A N 1
ATOM 2864 C CA . TYR A 1 363 ? 16.646 -4.621 -33.477 1.00 95.94 363 TYR A CA 1
ATOM 2865 C C . TYR A 1 363 ? 17.025 -5.737 -32.507 1.00 95.94 363 TYR A C 1
ATOM 2867 O O . TYR A 1 363 ? 16.863 -6.923 -32.819 1.00 95.94 363 TYR A O 1
ATOM 2875 N N . GLU A 1 364 ? 17.426 -5.338 -31.312 1.00 94.44 364 GLU A N 1
ATOM 2876 C CA . GLU A 1 364 ? 17.665 -6.184 -30.156 1.00 94.44 364 GLU A CA 1
ATOM 2877 C C . GLU A 1 364 ? 17.035 -5.566 -28.910 1.00 94.44 364 GLU A C 1
ATOM 2879 O O . GLU A 1 364 ? 16.986 -4.348 -28.751 1.00 94.44 364 GLU A O 1
ATOM 2884 N N . LYS A 1 365 ? 16.538 -6.424 -28.023 1.00 89.31 365 LYS A N 1
ATOM 2885 C CA . LYS A 1 365 ? 16.049 -6.055 -26.702 1.00 89.31 365 LYS A CA 1
ATOM 2886 C C . LYS A 1 365 ? 16.327 -7.177 -25.725 1.00 89.31 365 LYS A C 1
ATOM 2888 O O . LYS A 1 365 ? 15.769 -8.269 -25.858 1.00 89.31 365 LYS A O 1
ATOM 2893 N N . ASP A 1 366 ? 17.118 -6.877 -24.709 1.00 78.12 366 ASP A N 1
ATOM 2894 C CA . ASP A 1 366 ? 17.288 -7.728 -23.539 1.00 78.12 366 ASP A CA 1
ATOM 2895 C C . ASP A 1 366 ? 15.920 -8.100 -22.963 1.00 78.12 366 ASP A C 1
ATOM 2897 O O . ASP A 1 366 ? 15.036 -7.251 -22.806 1.00 78.12 366 ASP A O 1
ATOM 2901 N N . SER A 1 367 ? 15.752 -9.358 -22.557 1.00 60.97 367 SER A N 1
ATOM 2902 C CA . SER A 1 367 ? 14.569 -9.767 -21.782 1.00 60.97 367 SER A CA 1
ATOM 2903 C C . SER A 1 367 ? 14.679 -9.312 -20.320 1.00 60.97 367 SER A C 1
ATOM 2905 O O . SER A 1 367 ? 13.880 -9.716 -19.484 1.00 60.97 367 SER A O 1
ATOM 2907 N N . TYR A 1 368 ? 15.661 -8.456 -20.015 1.00 36.19 368 TYR A N 1
ATOM 2908 C CA . TYR A 1 368 ? 15.895 -7.856 -18.715 1.00 36.19 368 TYR A CA 1
ATOM 2909 C C . TYR A 1 368 ? 16.333 -6.392 -18.869 1.00 36.19 368 TYR A C 1
ATOM 2911 O O . TYR A 1 368 ? 17.521 -6.080 -18.882 1.00 36.19 368 TYR A O 1
ATOM 2919 N N . LYS A 1 369 ? 15.368 -5.468 -18.946 1.00 39.50 369 LYS A N 1
ATOM 2920 C CA . LYS A 1 369 ? 15.642 -4.062 -18.611 1.00 39.50 369 LYS A CA 1
ATOM 2921 C C . LYS A 1 369 ? 15.456 -3.863 -17.104 1.00 39.50 369 LYS A C 1
ATOM 2923 O O . LYS A 1 369 ? 14.465 -4.369 -16.571 1.00 39.50 369 LYS A O 1
ATOM 2928 N N . PRO A 1 370 ? 16.310 -3.073 -16.422 1.00 32.94 370 PRO A N 1
ATOM 2929 C CA . PRO A 1 370 ? 15.933 -2.487 -15.143 1.00 32.94 370 PRO A CA 1
ATOM 2930 C C . PRO A 1 370 ? 14.666 -1.663 -15.380 1.00 32.94 370 PRO A C 1
ATOM 2932 O O . PRO A 1 370 ? 14.656 -0.661 -16.096 1.00 32.94 370 PRO A O 1
ATOM 2935 N N . LYS A 1 371 ? 13.559 -2.171 -14.856 1.00 37.25 371 LYS A N 1
ATOM 2936 C CA . LYS A 1 371 ? 12.225 -1.654 -15.119 1.00 37.25 371 LYS A CA 1
ATOM 2937 C C . LYS A 1 371 ? 12.018 -0.476 -14.177 1.00 37.25 371 LYS A C 1
ATOM 2939 O O . LYS A 1 371 ? 11.791 -0.680 -12.987 1.00 37.25 371 LYS A O 1
ATOM 2944 N N . THR A 1 372 ? 12.133 0.748 -14.697 1.00 39.00 372 THR A N 1
ATOM 2945 C CA . THR A 1 372 ? 11.722 1.962 -13.976 1.00 39.00 372 THR A CA 1
ATOM 2946 C C . THR A 1 372 ? 10.208 1.928 -13.826 1.00 39.00 372 THR A C 1
ATOM 2948 O O . THR A 1 372 ? 9.457 2.490 -14.621 1.00 39.00 372 THR A O 1
ATOM 2951 N N . TYR A 1 373 ? 9.751 1.185 -12.828 1.00 48.97 373 TYR A N 1
ATOM 2952 C CA . TYR A 1 373 ? 8.364 1.174 -12.431 1.00 48.97 373 TYR A CA 1
ATOM 2953 C C . TYR A 1 373 ? 8.025 2.553 -11.853 1.00 48.97 373 TYR A C 1
ATOM 2955 O O . TYR A 1 373 ? 8.660 3.005 -10.902 1.00 48.97 373 TYR A O 1
ATOM 2963 N N . TYR A 1 374 ? 6.990 3.200 -12.384 1.00 58.38 374 TYR A N 1
ATOM 2964 C CA . TYR A 1 374 ? 6.320 4.295 -11.684 1.00 58.38 374 TYR A CA 1
ATOM 2965 C C . TYR A 1 374 ? 5.488 3.660 -10.565 1.00 58.38 374 TYR A C 1
ATOM 2967 O O . TYR A 1 374 ? 4.294 3.430 -10.742 1.00 58.38 374 TYR A O 1
ATOM 2975 N N . ILE A 1 375 ? 6.150 3.273 -9.469 1.00 68.94 375 ILE A N 1
ATOM 2976 C CA . ILE A 1 375 ? 5.495 2.677 -8.301 1.00 68.94 375 ILE A CA 1
ATOM 2977 C C . ILE A 1 375 ? 4.886 3.792 -7.465 1.00 68.94 375 ILE A C 1
ATOM 2979 O O . ILE A 1 375 ? 5.553 4.780 -7.153 1.00 68.94 375 ILE A O 1
ATOM 2983 N N . VAL A 1 376 ? 3.640 3.594 -7.057 1.00 81.38 376 VAL A N 1
ATOM 2984 C CA . VAL A 1 376 ? 3.069 4.252 -5.888 1.00 81.38 376 VAL A CA 1
ATOM 2985 C C . VAL A 1 376 ? 2.920 3.239 -4.758 1.00 81.38 376 VAL A C 1
ATOM 2987 O O . VAL A 1 376 ? 2.540 2.086 -4.986 1.00 81.38 376 VAL A O 1
ATOM 2990 N N . ILE A 1 377 ? 3.252 3.664 -3.543 1.00 84.00 377 ILE A N 1
ATOM 2991 C CA . ILE A 1 377 ? 3.070 2.863 -2.331 1.00 84.00 377 ILE A CA 1
ATOM 2992 C C . ILE A 1 377 ? 1.569 2.744 -2.059 1.00 84.00 377 ILE A C 1
ATOM 2994 O O . ILE A 1 377 ? 0.862 3.752 -2.050 1.00 84.00 377 ILE A O 1
ATOM 2998 N N . GLY A 1 378 ? 1.071 1.526 -1.837 1.00 80.81 378 GLY A N 1
ATOM 2999 C CA . GLY A 1 378 ? -0.362 1.265 -1.675 1.00 80.81 378 GLY A CA 1
ATOM 3000 C C . GLY A 1 378 ? -1.040 2.106 -0.588 1.00 80.81 378 GLY A C 1
ATOM 3001 O O . GLY A 1 378 ? -2.109 2.663 -0.823 1.00 80.81 378 GLY A O 1
ATOM 3002 N N . ASN A 1 379 ? -0.422 2.225 0.589 1.00 83.56 379 ASN A N 1
ATOM 3003 C CA . ASN A 1 379 ? -1.014 2.871 1.768 1.00 83.56 379 ASN A CA 1
ATOM 3004 C C . ASN A 1 379 ? -1.118 4.399 1.696 1.00 83.56 379 ASN A C 1
ATOM 3006 O O . ASN A 1 379 ? -1.961 4.950 2.386 1.00 83.56 379 ASN A O 1
ATOM 3010 N N . ASN A 1 380 ? -0.310 5.099 0.900 1.00 84.31 380 ASN A N 1
ATOM 3011 C CA . ASN A 1 380 ? -0.333 6.570 0.849 1.00 84.31 380 ASN A CA 1
ATOM 3012 C C . ASN A 1 380 ? -0.319 7.140 -0.579 1.00 84.31 380 ASN A C 1
ATOM 3014 O O . ASN A 1 380 ? -0.259 8.354 -0.741 1.00 84.31 380 ASN A O 1
ATOM 3018 N N . PHE A 1 381 ? -0.340 6.296 -1.614 1.00 86.81 381 PHE A N 1
ATOM 3019 C CA . PHE A 1 381 ? -0.180 6.665 -3.025 1.00 86.81 381 PHE A CA 1
ATOM 3020 C C . PHE A 1 381 ? 0.964 7.659 -3.325 1.00 86.81 381 PHE A C 1
ATOM 3022 O O . PHE A 1 381 ? 0.913 8.403 -4.306 1.00 86.81 381 PHE A O 1
ATOM 3029 N N . LYS A 1 382 ? 2.024 7.646 -2.510 1.00 84.44 382 LYS A N 1
ATOM 3030 C CA . LYS A 1 382 ? 3.270 8.392 -2.721 1.00 84.44 382 LYS A CA 1
ATOM 3031 C C . LYS A 1 382 ? 4.080 7.704 -3.814 1.00 84.44 382 LYS A C 1
ATOM 3033 O O . LYS A 1 382 ? 4.267 6.486 -3.781 1.00 84.44 382 LYS A O 1
ATOM 3038 N N . LYS A 1 383 ? 4.591 8.479 -4.772 1.00 80.56 383 LYS A N 1
ATOM 3039 C CA . LYS A 1 383 ? 5.516 7.976 -5.794 1.00 80.56 383 LYS A CA 1
ATOM 3040 C C . LYS A 1 383 ? 6.836 7.550 -5.150 1.00 80.56 383 LYS A C 1
ATOM 3042 O O . LYS A 1 383 ? 7.482 8.342 -4.468 1.00 80.56 383 LYS A O 1
ATOM 3047 N N . LEU A 1 384 ? 7.247 6.317 -5.422 1.00 73.19 384 LEU A N 1
ATOM 3048 C CA . LEU A 1 384 ? 8.445 5.683 -4.885 1.00 73.19 384 LEU A CA 1
ATOM 3049 C C . LEU A 1 384 ? 9.505 5.501 -5.979 1.00 73.19 384 LEU A C 1
ATOM 3051 O O . LEU A 1 384 ? 9.188 5.295 -7.150 1.00 73.19 384 LEU A O 1
ATOM 3055 N N . THR A 1 385 ? 10.779 5.574 -5.599 1.00 67.25 385 THR A N 1
ATOM 3056 C CA . THR A 1 385 ? 11.920 5.184 -6.440 1.00 67.25 385 THR A CA 1
ATOM 3057 C C . THR A 1 385 ? 12.794 4.235 -5.631 1.00 67.25 385 THR A C 1
ATOM 3059 O O . THR A 1 385 ? 13.569 4.683 -4.795 1.00 67.25 385 THR A O 1
ATOM 3062 N N . LEU A 1 386 ? 12.638 2.934 -5.872 1.00 61.38 386 LEU A N 1
ATOM 3063 C CA . LEU A 1 386 ? 13.472 1.899 -5.261 1.00 61.38 386 LEU A CA 1
ATOM 3064 C C . LEU A 1 386 ? 14.885 1.912 -5.851 1.00 61.38 386 LEU A C 1
ATOM 3066 O O . LEU A 1 386 ? 15.076 2.244 -7.026 1.00 61.38 386 LEU A O 1
ATOM 3070 N N . VAL A 1 387 ? 15.867 1.474 -5.062 1.00 58.75 387 VAL A N 1
ATOM 3071 C CA . VAL A 1 387 ? 17.266 1.352 -5.509 1.00 58.75 387 VAL A CA 1
ATOM 3072 C C . VAL A 1 387 ? 17.437 0.214 -6.534 1.00 58.75 387 VAL A C 1
ATOM 3074 O O . VAL A 1 387 ? 18.354 0.248 -7.358 1.00 58.75 387 VAL A O 1
ATOM 3077 N N . SER A 1 388 ? 16.528 -0.769 -6.556 1.00 59.06 388 SER A N 1
ATOM 3078 C CA . SER A 1 388 ? 16.445 -1.795 -7.605 1.00 59.06 388 SER A CA 1
ATOM 3079 C C . SER A 1 388 ? 15.004 -2.305 -7.809 1.00 59.06 388 SER A C 1
ATOM 3081 O O . SER A 1 388 ? 14.152 -2.059 -6.959 1.00 59.06 388 SER A O 1
ATOM 3083 N N . PRO A 1 389 ? 14.695 -3.038 -8.896 1.00 63.66 389 PRO A N 1
ATOM 3084 C CA . PRO A 1 389 ? 13.389 -3.680 -9.071 1.00 63.66 389 PRO A CA 1
ATOM 3085 C C . PRO A 1 389 ? 13.040 -4.670 -7.944 1.00 63.66 389 PRO A C 1
ATOM 3087 O O . PRO A 1 389 ? 13.885 -5.477 -7.556 1.00 63.66 389 PRO A O 1
ATOM 3090 N N . LEU A 1 390 ? 11.776 -4.677 -7.493 1.00 67.81 390 LEU A N 1
ATOM 3091 C CA . LEU A 1 390 ? 11.251 -5.685 -6.560 1.00 67.81 390 LEU A CA 1
ATOM 3092 C C . LEU A 1 390 ? 11.415 -7.092 -7.143 1.00 67.81 390 LEU A C 1
ATOM 3094 O O . LEU A 1 390 ? 10.713 -7.473 -8.082 1.00 67.81 390 LEU A O 1
ATOM 3098 N N . LYS A 1 391 ? 12.330 -7.871 -6.567 1.00 62.44 391 LYS A N 1
ATOM 3099 C CA . LYS A 1 391 ? 12.666 -9.218 -7.027 1.00 62.44 391 LYS A CA 1
ATOM 3100 C C . LYS A 1 391 ? 12.721 -10.185 -5.856 1.00 62.44 391 LYS A C 1
ATOM 3102 O O . LYS A 1 391 ? 13.219 -9.859 -4.780 1.00 62.44 391 LYS A O 1
ATOM 3107 N N . ARG A 1 392 ? 12.225 -11.402 -6.084 1.00 57.78 392 ARG A N 1
ATOM 3108 C CA . ARG A 1 392 ? 12.067 -12.416 -5.043 1.00 57.78 392 ARG A CA 1
ATOM 3109 C C . ARG A 1 392 ? 13.387 -12.761 -4.353 1.00 57.78 392 ARG A C 1
ATOM 3111 O O . ARG A 1 392 ? 14.284 -13.310 -4.987 1.00 57.78 392 ARG A O 1
ATOM 3118 N N . GLY A 1 393 ? 13.467 -12.488 -3.048 1.00 48.12 393 GLY A N 1
ATOM 3119 C CA . GLY A 1 393 ? 14.670 -12.729 -2.244 1.00 48.12 393 GLY A CA 1
ATOM 3120 C C . GLY A 1 393 ? 15.834 -11.785 -2.563 1.00 48.12 393 GLY A C 1
ATOM 3121 O O . GLY A 1 393 ? 16.986 -12.154 -2.345 1.00 48.12 393 GLY A O 1
ATOM 3122 N N . ALA A 1 394 ? 15.559 -10.602 -3.121 1.00 48.97 394 ALA A N 1
ATOM 3123 C CA . ALA A 1 394 ? 16.573 -9.573 -3.305 1.00 48.97 394 ALA A CA 1
ATOM 3124 C C . ALA A 1 394 ? 17.016 -8.972 -1.961 1.00 48.97 394 ALA A C 1
ATOM 3126 O O . ALA A 1 394 ? 16.211 -8.752 -1.057 1.00 48.97 394 ALA A O 1
ATOM 3127 N N . TRP A 1 395 ? 18.311 -8.665 -1.883 1.00 49.03 395 TRP A N 1
ATOM 3128 C CA . TRP A 1 395 ? 18.973 -8.043 -0.731 1.00 49.03 395 TRP A CA 1
ATOM 3129 C C . TRP A 1 395 ? 19.053 -6.513 -0.845 1.00 49.03 395 TRP A C 1
ATOM 3131 O O . TRP A 1 395 ? 19.900 -5.887 -0.214 1.00 49.03 395 TRP A O 1
ATOM 3141 N N . THR A 1 396 ? 18.238 -5.914 -1.714 1.00 54.09 396 THR A N 1
ATOM 3142 C CA . THR A 1 396 ? 18.185 -4.460 -1.872 1.00 54.09 396 THR A CA 1
ATOM 3143 C C . THR A 1 396 ? 17.358 -3.875 -0.745 1.00 54.09 396 THR A C 1
ATOM 3145 O O . THR A 1 396 ? 16.223 -4.293 -0.550 1.00 54.09 396 THR A O 1
ATOM 3148 N N . ASN A 1 397 ? 17.932 -2.914 -0.036 1.00 56.50 397 ASN A N 1
ATOM 3149 C CA . ASN A 1 397 ? 17.243 -2.082 0.931 1.00 56.50 397 ASN A CA 1
ATOM 3150 C C . ASN A 1 397 ? 17.426 -0.616 0.489 1.00 56.50 397 ASN A C 1
ATOM 3152 O O . ASN A 1 397 ? 18.545 -0.204 0.153 1.00 56.50 397 ASN A O 1
ATOM 3156 N N . SER A 1 398 ? 16.322 0.128 0.433 1.00 61.91 398 SER A N 1
ATOM 3157 C CA . SER A 1 398 ? 16.252 1.511 -0.031 1.00 61.91 398 SER A CA 1
ATOM 3158 C C . SER A 1 398 ? 16.314 2.577 1.085 1.00 61.91 398 SER A C 1
ATOM 3160 O O . SER A 1 398 ? 16.610 3.729 0.755 1.00 61.91 398 SER A O 1
ATOM 3162 N N . ASP A 1 399 ? 16.137 2.233 2.370 1.00 50.53 399 ASP A N 1
ATOM 3163 C CA . ASP A 1 399 ? 16.251 3.146 3.533 1.00 50.53 399 ASP A CA 1
ATOM 3164 C C . ASP A 1 399 ? 17.398 2.850 4.514 1.00 50.53 399 ASP A C 1
ATOM 3166 O O . ASP A 1 399 ? 17.797 3.727 5.279 1.00 50.53 399 ASP A O 1
ATOM 3170 N N . THR A 1 400 ? 18.016 1.678 4.393 1.00 48.97 400 THR A N 1
ATOM 3171 C CA . THR A 1 400 ? 19.113 1.132 5.204 1.00 48.97 400 THR A CA 1
ATOM 3172 C C . THR A 1 400 ? 18.756 0.641 6.612 1.00 48.97 400 THR A C 1
ATOM 3174 O O . THR A 1 400 ? 19.659 0.510 7.444 1.00 48.97 400 THR A O 1
ATOM 3177 N N . ASP A 1 401 ? 17.492 0.277 6.846 1.00 46.38 401 ASP A N 1
ATOM 3178 C CA . ASP A 1 401 ? 17.068 -0.534 7.993 1.00 46.38 401 ASP A CA 1
ATOM 3179 C C . ASP A 1 401 ? 17.641 -1.992 7.938 1.00 46.38 401 ASP A C 1
ATOM 3181 O O . ASP A 1 401 ? 18.662 -2.269 7.298 1.00 46.38 401 ASP A O 1
ATOM 3185 N N . SER A 1 402 ? 17.055 -2.952 8.668 1.00 47.38 402 SER A N 1
ATOM 3186 C CA . SER A 1 402 ? 17.457 -4.372 8.618 1.00 47.38 402 SER A CA 1
ATOM 3187 C C . SER A 1 402 ? 16.577 -5.280 7.748 1.00 47.38 402 SER A C 1
ATOM 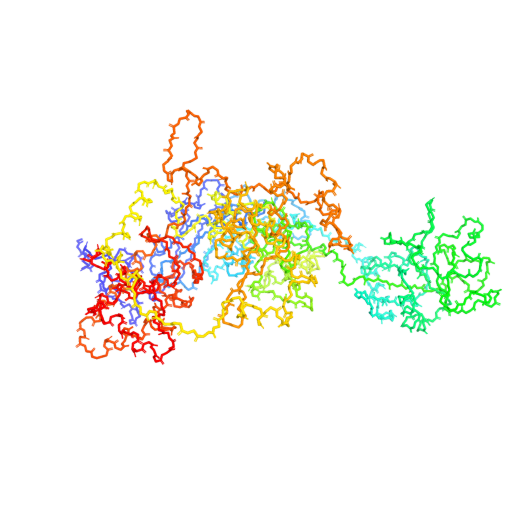3189 O O . SER A 1 402 ? 16.916 -6.455 7.576 1.00 47.38 402 SER A O 1
ATOM 3191 N N . LEU A 1 403 ? 15.452 -4.779 7.241 1.00 46.72 403 LEU A N 1
ATOM 3192 C CA . LEU A 1 403 ? 14.635 -5.448 6.242 1.00 46.72 403 LEU A CA 1
ATOM 3193 C C . LEU A 1 403 ? 15.250 -5.230 4.847 1.00 46.72 403 LEU A C 1
ATOM 3195 O O . LEU A 1 403 ? 16.383 -4.769 4.672 1.00 46.72 403 LEU A O 1
ATOM 3199 N N . THR A 1 404 ? 14.530 -5.656 3.820 1.00 58.47 404 THR A N 1
ATOM 3200 C CA . THR A 1 404 ? 14.839 -5.360 2.422 1.00 58.47 404 THR A CA 1
ATOM 3201 C C . THR A 1 404 ? 13.542 -4.959 1.746 1.00 58.47 404 THR A C 1
ATOM 3203 O O . THR A 1 404 ? 12.482 -5.441 2.157 1.00 58.47 404 THR A O 1
ATOM 3206 N N . ASP A 1 405 ? 13.623 -4.226 0.630 1.00 63.19 405 ASP A N 1
ATOM 3207 C CA . ASP A 1 405 ? 12.463 -3.844 -0.188 1.00 63.19 405 ASP A CA 1
ATOM 3208 C C . ASP A 1 405 ? 11.556 -5.065 -0.488 1.00 63.19 405 ASP A C 1
ATOM 3210 O O . ASP A 1 405 ? 10.358 -4.942 -0.728 1.00 63.19 405 ASP A O 1
ATOM 3214 N N . TRP A 1 406 ? 12.139 -6.274 -0.509 1.00 66.75 406 TRP A N 1
ATOM 3215 C CA . TRP A 1 406 ? 11.437 -7.543 -0.686 1.00 66.75 406 TRP A CA 1
ATOM 3216 C C . TRP A 1 406 ? 10.772 -8.105 0.584 1.00 66.75 406 TRP A C 1
ATOM 3218 O O . TRP A 1 406 ? 9.717 -8.730 0.481 1.00 66.75 406 TRP A O 1
ATOM 3228 N N . GLN A 1 407 ? 11.392 -7.966 1.758 1.00 59.56 407 GLN A N 1
ATOM 3229 C CA . GLN A 1 407 ? 10.806 -8.407 3.033 1.00 59.56 407 GLN A CA 1
ATOM 3230 C C . GLN A 1 407 ? 9.641 -7.512 3.453 1.00 59.56 407 GLN A C 1
ATOM 3232 O O . GLN A 1 407 ? 8.662 -8.002 4.010 1.00 59.56 407 GLN A O 1
ATOM 3237 N N . GLU A 1 408 ? 9.739 -6.230 3.125 1.00 64.81 408 GLU A N 1
ATOM 3238 C CA . GLU A 1 408 ? 8.689 -5.238 3.311 1.00 64.81 408 GLU A CA 1
ATOM 3239 C C . GLU A 1 408 ? 7.567 -5.368 2.280 1.00 64.81 408 GLU A C 1
ATOM 3241 O O . GLU A 1 408 ? 6.455 -4.918 2.512 1.00 64.81 408 GLU A O 1
ATOM 3246 N N . PHE A 1 409 ? 7.811 -5.967 1.116 1.00 78.12 409 PHE A N 1
ATOM 3247 C CA . PHE A 1 409 ? 6.783 -6.158 0.096 1.00 78.12 409 PHE A CA 1
ATOM 3248 C C . PHE A 1 409 ? 5.796 -7.267 0.493 1.00 78.12 409 PHE A C 1
ATOM 3250 O O . PHE A 1 409 ? 6.200 -8.398 0.787 1.00 78.12 409 PHE A O 1
ATOM 3257 N N . ASP A 1 410 ? 4.484 -6.999 0.420 1.00 78.56 410 ASP A N 1
ATOM 3258 C CA . ASP A 1 410 ? 3.468 -8.030 0.663 1.00 78.56 410 ASP A CA 1
ATOM 3259 C C . ASP A 1 410 ? 3.364 -8.989 -0.532 1.00 78.56 410 ASP A C 1
ATOM 3261 O O . ASP A 1 410 ? 2.436 -8.976 -1.339 1.00 78.56 410 ASP A O 1
ATOM 3265 N N . SER A 1 411 ? 4.330 -9.897 -0.617 1.00 70.00 411 SER A N 1
ATOM 3266 C CA . SER A 1 411 ? 4.382 -10.967 -1.614 1.00 70.00 411 SER A CA 1
ATOM 3267 C C . SER A 1 411 ? 3.241 -11.995 -1.511 1.00 70.00 411 SER A C 1
ATOM 3269 O O . SER A 1 411 ? 3.198 -12.932 -2.310 1.00 70.00 411 SER A O 1
ATOM 3271 N N . ARG A 1 412 ? 2.313 -11.863 -0.552 1.00 70.25 412 ARG A N 1
ATOM 3272 C CA . ARG A 1 412 ? 1.116 -12.717 -0.427 1.00 70.25 412 ARG A CA 1
ATOM 3273 C C . ARG A 1 412 ? -0.175 -11.988 -0.800 1.00 70.25 412 ARG A C 1
ATOM 3275 O O . ARG A 1 412 ? -1.234 -12.615 -0.755 1.00 70.25 412 ARG A O 1
ATOM 3282 N N . ASN A 1 413 ? -0.085 -10.719 -1.193 1.00 76.31 413 ASN A N 1
ATOM 3283 C CA . ASN A 1 413 ? -1.233 -9.892 -1.518 1.00 76.31 413 ASN A CA 1
ATOM 3284 C C . ASN A 1 413 ? -2.110 -10.517 -2.609 1.00 76.31 413 ASN A C 1
ATOM 3286 O O . ASN A 1 413 ? -1.616 -10.958 -3.653 1.00 76.31 413 ASN A O 1
ATOM 3290 N N . SER A 1 414 ? -3.428 -10.508 -2.400 1.00 78.56 414 SER A N 1
ATOM 3291 C CA . SER A 1 414 ? -4.377 -11.174 -3.304 1.00 78.56 414 SER A CA 1
ATOM 3292 C C . SER A 1 414 ? -4.447 -10.561 -4.712 1.00 78.56 414 SER A C 1
ATOM 3294 O O . SER A 1 414 ? -4.905 -11.227 -5.642 1.00 78.56 414 SER A O 1
ATOM 3296 N N . MET A 1 415 ? -3.963 -9.325 -4.892 1.00 79.62 415 MET A N 1
ATOM 3297 C CA . MET A 1 415 ? -3.921 -8.643 -6.189 1.00 79.62 415 MET A CA 1
ATOM 3298 C C . MET A 1 415 ? -2.728 -9.022 -7.074 1.00 79.62 415 MET A C 1
ATOM 3300 O O . MET A 1 415 ? -2.714 -8.661 -8.253 1.00 79.62 415 MET A O 1
ATOM 3304 N N . LEU A 1 416 ? -1.707 -9.692 -6.533 1.00 80.25 416 LEU A N 1
ATOM 3305 C CA . LEU A 1 416 ? -0.470 -9.945 -7.267 1.00 80.25 416 LEU A CA 1
ATOM 3306 C C . LEU A 1 416 ? -0.601 -11.127 -8.226 1.00 80.25 416 LEU A C 1
ATOM 3308 O O . LEU A 1 416 ? -0.928 -12.251 -7.841 1.00 80.25 416 LEU A O 1
ATOM 3312 N N . ALA A 1 417 ? -0.244 -10.879 -9.484 1.00 78.38 417 ALA A N 1
ATOM 3313 C CA . ALA A 1 417 ? 0.093 -11.929 -10.432 1.00 78.38 417 ALA A CA 1
ATOM 3314 C C . ALA A 1 417 ? 1.617 -12.142 -10.468 1.00 78.38 417 ALA A C 1
ATOM 3316 O O . ALA A 1 417 ? 2.391 -11.318 -9.985 1.00 78.38 417 ALA A O 1
ATOM 3317 N N . TRP A 1 418 ? 2.045 -13.252 -11.064 1.00 73.62 418 TRP A N 1
ATOM 3318 C CA . TRP A 1 418 ? 3.453 -13.626 -11.208 1.00 73.62 418 TRP A CA 1
ATOM 3319 C C . TRP A 1 418 ? 3.729 -13.975 -12.665 1.00 73.62 418 TRP A C 1
ATOM 3321 O O . TRP A 1 418 ? 2.900 -14.627 -13.309 1.00 73.62 418 TRP A O 1
ATOM 3331 N N . ASP A 1 419 ? 4.866 -13.529 -13.189 1.00 68.12 419 ASP A N 1
ATOM 3332 C CA . ASP A 1 419 ? 5.292 -13.846 -14.551 1.00 68.12 419 ASP A CA 1
ATOM 3333 C C . ASP A 1 419 ? 6.104 -15.155 -14.634 1.00 68.12 419 ASP A C 1
ATOM 3335 O O . ASP A 1 419 ? 6.216 -15.919 -13.672 1.00 68.12 419 ASP A O 1
ATOM 3339 N N . SER A 1 420 ? 6.634 -15.451 -15.825 1.00 59.12 420 SER A N 1
ATOM 3340 C CA . SER A 1 420 ? 7.442 -16.647 -16.099 1.00 59.12 420 SER A CA 1
ATOM 3341 C C . SER A 1 420 ? 8.720 -16.747 -15.270 1.00 59.12 420 SER A C 1
ATOM 3343 O O . SER A 1 420 ? 9.255 -17.846 -15.123 1.00 59.12 420 SER A O 1
ATOM 3345 N N . ASP A 1 421 ? 9.191 -15.625 -14.736 1.00 54.56 421 ASP A N 1
ATOM 3346 C CA . ASP A 1 421 ? 10.479 -15.478 -14.069 1.00 54.56 421 ASP A CA 1
ATOM 3347 C C . ASP A 1 421 ? 10.310 -15.357 -12.539 1.00 54.56 421 ASP A C 1
ATOM 3349 O O . ASP A 1 421 ? 11.286 -15.245 -11.794 1.00 54.56 421 ASP A O 1
ATOM 3353 N N . ASN A 1 422 ? 9.067 -15.511 -12.057 1.00 56.72 422 ASN A N 1
ATOM 3354 C CA . ASN A 1 422 ? 8.620 -15.319 -10.675 1.00 56.72 422 ASN A CA 1
ATOM 3355 C C . ASN A 1 422 ? 8.853 -13.893 -10.141 1.00 56.72 422 ASN A C 1
ATOM 3357 O O . ASN A 1 422 ? 9.068 -13.719 -8.937 1.00 56.72 422 ASN A O 1
ATOM 3361 N N . GLU A 1 423 ? 8.785 -12.878 -11.004 1.00 66.38 423 GLU A N 1
ATOM 3362 C CA . GLU A 1 423 ? 8.722 -11.480 -10.574 1.00 66.38 423 GLU A CA 1
ATOM 3363 C C . GLU A 1 423 ? 7.256 -11.045 -10.350 1.00 66.38 423 GLU A C 1
ATOM 3365 O O . GLU A 1 423 ? 6.338 -11.568 -11.000 1.00 66.38 423 GLU A O 1
ATOM 3370 N N . PRO A 1 424 ? 6.994 -10.131 -9.392 1.00 72.62 424 PRO A N 1
ATOM 3371 C CA . PRO A 1 424 ? 5.643 -9.673 -9.098 1.00 72.62 424 PRO A CA 1
ATOM 3372 C C . PRO A 1 424 ? 5.112 -8.766 -10.216 1.00 72.62 424 PRO A C 1
ATOM 3374 O O . PRO A 1 424 ? 5.636 -7.684 -10.496 1.00 72.62 424 PRO A O 1
ATOM 3377 N N . VAL A 1 425 ? 4.003 -9.176 -10.824 1.00 81.94 425 VAL A N 1
ATOM 3378 C CA . VAL A 1 425 ? 3.242 -8.357 -11.768 1.00 81.94 425 VAL A CA 1
ATOM 3379 C C . VAL A 1 425 ? 2.299 -7.467 -10.962 1.00 81.94 425 VAL A C 1
ATOM 3381 O O . VAL A 1 425 ? 1.181 -7.854 -10.623 1.00 81.94 425 VAL A O 1
ATOM 3384 N N . LEU A 1 426 ? 2.789 -6.269 -10.636 1.00 84.75 426 LEU A N 1
ATOM 3385 C CA . LEU A 1 426 ? 2.049 -5.255 -9.884 1.00 84.75 426 LEU A CA 1
ATOM 3386 C C . LEU A 1 426 ? 0.766 -4.805 -10.621 1.00 84.75 426 LEU A C 1
ATOM 3388 O O . LEU A 1 426 ? 0.811 -4.622 -11.847 1.00 84.75 426 LEU A O 1
ATOM 3392 N N . PRO A 1 427 ? -0.351 -4.558 -9.907 1.00 86.81 427 PRO A N 1
ATOM 3393 C CA . PRO A 1 427 ? -1.561 -3.979 -10.490 1.00 86.81 427 PRO A CA 1
ATOM 3394 C C . PRO A 1 427 ? -1.335 -2.542 -10.991 1.00 86.81 427 PRO A C 1
ATOM 3396 O O . PRO A 1 427 ? -0.451 -1.826 -10.512 1.00 86.81 427 PRO A O 1
ATOM 3399 N N . THR A 1 428 ? -2.147 -2.100 -11.959 1.00 86.88 428 THR A N 1
ATOM 3400 C CA . THR A 1 428 ? -2.162 -0.689 -12.394 1.00 86.88 428 THR A CA 1
ATOM 3401 C C . THR A 1 428 ? -2.923 0.176 -11.394 1.00 86.88 428 THR A C 1
ATOM 3403 O O . THR A 1 428 ? -3.837 -0.310 -10.722 1.00 86.88 428 THR A O 1
ATOM 3406 N N . LEU A 1 429 ? -2.600 1.469 -11.313 1.00 85.94 429 LEU A N 1
ATOM 3407 C CA . LEU A 1 429 ? -3.347 2.403 -10.464 1.00 85.94 429 LEU A CA 1
ATOM 3408 C C . LEU A 1 429 ? -4.828 2.464 -10.876 1.00 85.94 429 LEU A C 1
ATOM 3410 O O . LEU A 1 429 ? -5.709 2.420 -10.021 1.00 85.94 429 LEU A O 1
ATOM 3414 N N . LYS A 1 430 ? -5.112 2.415 -12.183 1.00 86.38 430 LYS A N 1
ATOM 3415 C CA . LYS A 1 430 ? -6.467 2.253 -12.737 1.00 86.38 430 LYS A CA 1
ATOM 3416 C C . LYS A 1 430 ? -7.191 1.001 -12.236 1.00 86.38 430 LYS A C 1
ATOM 3418 O O . LYS A 1 430 ? -8.401 1.044 -12.042 1.00 86.38 430 LYS A O 1
ATOM 3423 N N . THR A 1 431 ? -6.473 -0.106 -12.029 1.00 87.19 431 THR A N 1
ATOM 3424 C CA . THR A 1 431 ? -7.047 -1.349 -11.488 1.00 87.19 431 THR A CA 1
ATOM 3425 C C . THR A 1 431 ? -7.428 -1.171 -10.019 1.00 87.19 431 THR A C 1
ATOM 3427 O O . THR A 1 431 ? -8.546 -1.513 -9.644 1.00 87.19 431 THR A O 1
ATOM 3430 N N . VAL A 1 432 ? -6.537 -0.593 -9.203 1.00 88.19 432 VAL A N 1
ATOM 3431 C CA . VAL A 1 432 ? -6.781 -0.352 -7.766 1.00 88.19 432 VAL A CA 1
ATOM 3432 C C . VAL A 1 432 ? -7.954 0.611 -7.552 1.00 88.19 432 VAL A C 1
ATOM 3434 O O . VAL A 1 432 ? -8.867 0.307 -6.786 1.00 88.19 432 VAL A O 1
ATOM 3437 N N . LEU A 1 433 ? -8.007 1.712 -8.310 1.00 86.94 433 LEU A N 1
ATOM 3438 C CA . LEU A 1 433 ? -9.105 2.690 -8.261 1.00 86.94 433 LEU A CA 1
ATOM 3439 C C . LEU A 1 433 ? -10.484 2.119 -8.655 1.00 86.94 433 LEU A C 1
ATOM 3441 O O . LEU A 1 433 ? -11.498 2.750 -8.370 1.00 86.94 433 LEU A O 1
ATOM 3445 N N . LYS A 1 434 ? -10.547 0.942 -9.297 1.00 84.88 434 LYS A N 1
ATOM 3446 C CA . LYS A 1 434 ? -11.801 0.295 -9.734 1.00 84.88 434 LYS A CA 1
ATOM 3447 C C . LYS A 1 434 ? -12.268 -0.860 -8.841 1.00 84.88 434 LYS A C 1
ATOM 3449 O O . LYS A 1 434 ? -13.306 -1.452 -9.127 1.00 84.88 434 LYS A O 1
ATOM 3454 N N . LEU A 1 435 ? -11.555 -1.192 -7.759 1.00 79.88 435 LEU A N 1
ATOM 3455 C CA . LEU A 1 435 ? -11.895 -2.352 -6.914 1.00 79.88 435 LEU A CA 1
ATOM 3456 C C . LEU A 1 435 ? -13.211 -2.215 -6.134 1.00 79.88 435 LEU A C 1
ATOM 3458 O O . LEU A 1 435 ? -13.841 -3.230 -5.840 1.00 79.88 435 LEU A O 1
ATOM 3462 N N . LYS A 1 436 ? -13.613 -0.988 -5.778 1.00 68.25 436 LYS A N 1
ATOM 3463 C CA . LYS A 1 436 ? -14.773 -0.715 -4.906 1.00 68.25 436 LYS A CA 1
ATOM 3464 C C . LYS A 1 436 ? -15.860 0.166 -5.545 1.00 68.25 436 LYS A C 1
ATOM 3466 O O . LYS A 1 436 ? -16.833 0.479 -4.871 1.00 68.25 436 LYS A O 1
ATOM 3471 N N . GLY A 1 437 ? -15.759 0.517 -6.832 1.00 57.66 437 GLY A N 1
ATOM 3472 C CA . GLY A 1 437 ? -16.827 1.237 -7.541 1.00 57.66 437 GLY A CA 1
ATOM 3473 C C . GLY A 1 437 ? -16.404 1.899 -8.855 1.00 57.66 437 GLY A C 1
ATOM 3474 O O . GLY A 1 437 ? -15.225 1.921 -9.210 1.00 57.66 437 GLY A O 1
ATOM 3475 N N . ASP A 1 438 ? -17.383 2.468 -9.563 1.00 54.50 438 ASP A N 1
ATOM 3476 C CA . ASP A 1 438 ? -17.168 3.353 -10.716 1.00 54.50 438 ASP A CA 1
ATOM 3477 C C . ASP A 1 438 ? -16.763 4.750 -10.206 1.00 54.50 438 ASP A C 1
ATOM 3479 O O . ASP A 1 438 ? -17.580 5.649 -10.032 1.00 54.50 438 ASP A O 1
ATOM 3483 N N . VAL A 1 439 ? -15.477 4.911 -9.894 1.00 63.34 439 VAL A N 1
ATOM 3484 C CA . VAL A 1 439 ? -14.946 6.085 -9.183 1.00 63.34 439 VAL A CA 1
ATOM 3485 C C . VAL A 1 439 ? -14.707 7.268 -10.123 1.00 63.34 439 VAL A C 1
ATOM 3487 O O . VAL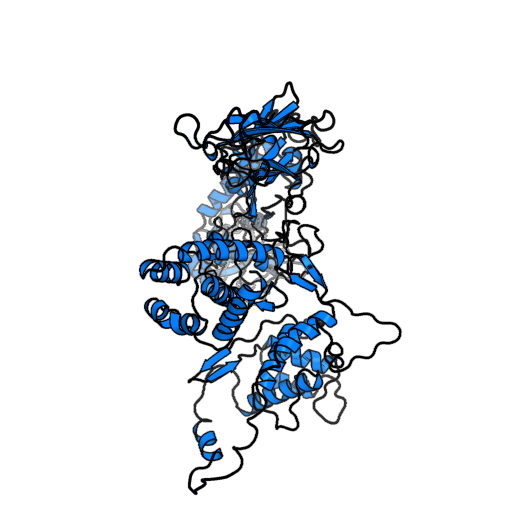 A 1 439 ? -14.133 7.093 -11.201 1.00 63.34 439 VAL A O 1
ATOM 3490 N N . LYS A 1 440 ? -15.037 8.480 -9.649 1.00 71.38 440 LYS A N 1
ATOM 3491 C CA . LYS A 1 440 ? -14.907 9.790 -10.326 1.00 71.38 440 LYS A CA 1
ATOM 3492 C C . LYS A 1 440 ? -13.606 9.984 -11.113 1.00 71.38 440 LYS A C 1
ATOM 3494 O O . LYS A 1 440 ? -13.596 10.464 -12.246 1.00 71.38 440 LYS A O 1
ATOM 3499 N N . ILE A 1 441 ? -12.492 9.587 -10.502 1.00 71.94 441 ILE A N 1
ATOM 3500 C CA . ILE A 1 441 ? -11.142 9.691 -11.073 1.00 71.94 441 ILE A CA 1
ATOM 3501 C C . ILE A 1 441 ? -11.006 8.849 -12.346 1.00 71.94 441 ILE A C 1
ATOM 3503 O O . ILE A 1 441 ? -10.292 9.231 -13.263 1.00 71.94 441 ILE A O 1
ATOM 3507 N N . SER A 1 442 ? -11.699 7.713 -12.409 1.00 65.19 442 SER A N 1
ATOM 3508 C CA . SER A 1 442 ? -11.529 6.685 -13.434 1.00 65.19 442 SER A CA 1
ATOM 3509 C C . SER A 1 442 ? -12.512 6.765 -14.610 1.00 65.19 442 SER A C 1
ATOM 3511 O O . SER A 1 442 ? -12.287 6.082 -15.613 1.00 65.19 442 SER A O 1
ATOM 3513 N N . ASN A 1 443 ? -13.571 7.580 -14.499 1.00 71.62 443 ASN A N 1
ATOM 3514 C CA . ASN A 1 443 ? -14.662 7.670 -15.480 1.00 71.62 443 ASN A CA 1
ATOM 3515 C C . ASN A 1 443 ? -14.946 9.112 -15.943 1.00 71.62 443 ASN A C 1
ATOM 3517 O O . ASN A 1 443 ? -14.968 9.384 -17.145 1.00 71.62 443 ASN A O 1
ATOM 3521 N N . GLU A 1 444 ? -15.169 10.045 -15.015 1.00 80.50 444 GLU A N 1
ATOM 3522 C CA . GLU A 1 444 ? -15.418 11.456 -15.328 1.00 80.50 444 GLU A CA 1
ATOM 3523 C C . GLU A 1 444 ? -14.115 12.175 -15.691 1.00 80.50 444 GLU A C 1
ATOM 3525 O O . GLU A 1 444 ? -14.022 12.773 -16.765 1.00 80.50 444 GLU A O 1
ATOM 3530 N N . LEU A 1 445 ? -13.092 12.083 -14.832 1.00 86.69 445 LEU A N 1
ATOM 3531 C CA . LEU A 1 445 ? -11.833 12.805 -15.042 1.00 86.69 445 LEU A CA 1
ATOM 3532 C C . LEU A 1 445 ? -11.022 12.248 -16.218 1.00 86.69 445 LEU A C 1
ATOM 3534 O O . LEU A 1 445 ? -10.469 13.033 -16.979 1.00 86.69 445 LEU A O 1
ATOM 3538 N N . THR A 1 446 ? -11.002 10.930 -16.443 1.00 85.06 446 THR A N 1
ATOM 3539 C CA . THR A 1 446 ? -10.326 10.303 -17.604 1.00 85.06 446 THR A CA 1
ATOM 3540 C C . THR A 1 446 ? -10.885 10.752 -18.953 1.00 85.06 446 THR A C 1
ATOM 3542 O O . THR A 1 446 ? -10.184 10.705 -19.961 1.00 85.06 446 THR A O 1
ATOM 3545 N N . ARG A 1 447 ? -12.140 11.217 -18.989 1.00 84.88 447 ARG A N 1
ATOM 3546 C CA . ARG A 1 447 ? -12.785 11.769 -20.187 1.00 84.88 447 ARG A CA 1
ATOM 3547 C C . ARG A 1 447 ? -12.450 13.246 -20.422 1.00 84.88 447 ARG A C 1
ATOM 3549 O O . ARG A 1 447 ? -12.552 13.713 -21.555 1.00 84.88 447 ARG A O 1
ATOM 3556 N N . GLU A 1 448 ? -12.131 13.991 -19.367 1.00 88.19 448 GLU A N 1
ATOM 3557 C CA . GLU A 1 448 ? -11.982 15.455 -19.402 1.00 88.19 448 GLU A CA 1
ATOM 3558 C C . GLU A 1 448 ? -10.520 15.916 -19.311 1.00 88.19 448 GLU A C 1
ATOM 3560 O O . GLU A 1 448 ? -10.163 16.940 -19.890 1.00 88.19 448 GLU A O 1
ATOM 3565 N N . LEU A 1 449 ? -9.659 15.129 -18.663 1.00 88.81 449 LEU A N 1
ATOM 3566 C CA . LEU A 1 449 ? -8.215 15.326 -18.587 1.00 88.81 449 LEU A CA 1
ATOM 3567 C C . LEU A 1 449 ? -7.519 14.396 -19.589 1.00 88.81 449 LEU A C 1
ATOM 3569 O O . LEU A 1 449 ? -7.350 13.201 -19.348 1.00 88.81 449 LEU A O 1
ATOM 3573 N N . ASN A 1 450 ? -7.121 14.955 -20.733 1.00 85.75 450 ASN A N 1
ATOM 3574 C CA . ASN A 1 450 ? -6.455 14.209 -21.801 1.00 85.75 450 ASN A CA 1
ATOM 3575 C C . ASN A 1 450 ? -5.144 13.555 -21.310 1.00 85.75 450 ASN A C 1
ATOM 3577 O O . ASN A 1 450 ? -4.375 14.183 -20.581 1.00 85.75 450 ASN A O 1
ATOM 3581 N N . GLY A 1 451 ? -4.910 12.299 -21.703 1.00 83.12 451 GLY A N 1
ATOM 3582 C CA . GLY A 1 451 ? -3.774 11.475 -21.260 1.00 83.12 451 GLY A CA 1
ATOM 3583 C C . GLY A 1 451 ? -3.937 10.799 -19.886 1.00 83.12 451 GLY A C 1
ATOM 3584 O O . GLY A 1 451 ? -3.156 9.909 -19.553 1.00 83.12 451 GLY A O 1
ATOM 3585 N N . LEU A 1 452 ? -4.952 11.151 -19.080 1.00 86.44 452 LEU A N 1
ATOM 3586 C CA . LEU A 1 452 ? -5.104 10.584 -17.729 1.00 86.44 452 LEU A CA 1
ATOM 3587 C C . LEU A 1 452 ? -5.398 9.074 -17.743 1.00 86.44 452 LEU A C 1
ATOM 3589 O O . LEU A 1 452 ? -4.879 8.341 -16.903 1.00 86.44 452 LEU A O 1
ATOM 3593 N N . ASP A 1 453 ? -6.214 8.593 -18.686 1.00 84.81 453 ASP A N 1
ATOM 3594 C CA . ASP A 1 453 ? -6.617 7.179 -18.739 1.00 84.81 453 ASP A CA 1
ATOM 3595 C C . ASP A 1 453 ? -5.439 6.232 -19.032 1.00 84.81 453 ASP A C 1
ATOM 3597 O O . ASP A 1 453 ? -5.363 5.147 -18.445 1.00 84.81 453 ASP A O 1
ATOM 3601 N N . ASP A 1 454 ? -4.512 6.675 -19.887 1.00 80.88 454 ASP A N 1
ATOM 3602 C CA . ASP A 1 454 ? -3.274 5.972 -20.234 1.00 80.88 454 ASP A CA 1
ATOM 3603 C C . ASP A 1 454 ? -2.241 6.084 -19.101 1.00 80.88 454 ASP A C 1
ATOM 3605 O O . ASP A 1 454 ? -1.625 5.091 -18.709 1.00 80.88 454 ASP A O 1
ATOM 3609 N N . TYR A 1 455 ? -2.110 7.269 -18.491 1.00 82.62 455 TYR A N 1
ATOM 3610 C CA . TYR A 1 455 ? -1.238 7.491 -17.333 1.00 82.62 455 TYR A CA 1
ATOM 3611 C C . TYR A 1 455 ? -1.572 6.539 -16.169 1.00 82.62 455 TYR A C 1
ATOM 3613 O O . TYR A 1 455 ? -0.682 5.881 -15.620 1.00 82.62 455 TYR A O 1
ATOM 3621 N N . LEU A 1 456 ? -2.860 6.392 -15.834 1.00 85.12 456 LEU A N 1
ATOM 3622 C CA . LEU A 1 456 ? -3.328 5.486 -14.777 1.00 85.12 456 LEU A CA 1
ATOM 3623 C C . LEU A 1 456 ? -3.090 3.993 -15.098 1.00 85.12 456 LEU A C 1
ATOM 3625 O O . LEU A 1 456 ? -3.027 3.182 -14.168 1.00 85.12 456 LEU A O 1
ATOM 3629 N N . ASP A 1 457 ? -2.938 3.622 -16.375 1.00 83.06 457 ASP A N 1
ATOM 3630 C CA . ASP A 1 457 ? -2.579 2.261 -16.811 1.00 83.06 457 ASP A CA 1
ATOM 3631 C C . ASP A 1 457 ? -1.062 2.003 -16.862 1.00 83.06 457 ASP A C 1
ATOM 3633 O O . ASP A 1 457 ? -0.629 0.844 -16.858 1.00 83.06 457 ASP A O 1
ATOM 3637 N N . VAL A 1 458 ? -0.228 3.049 -16.845 1.00 75.31 458 VAL A N 1
ATOM 3638 C CA . VAL A 1 458 ? 1.241 2.943 -16.755 1.00 75.31 458 VAL A CA 1
ATOM 3639 C C . VAL A 1 458 ? 1.729 2.964 -15.301 1.00 75.31 458 VAL A C 1
ATOM 3641 O O . VAL A 1 458 ? 2.622 2.186 -14.948 1.00 75.31 458 VAL A O 1
ATOM 3644 N N . VAL A 1 459 ? 1.120 3.764 -14.421 1.00 79.75 459 VAL A N 1
ATOM 3645 C CA . VAL A 1 459 ? 1.452 3.758 -12.983 1.00 79.75 459 VAL A CA 1
ATOM 3646 C C . VAL A 1 459 ? 1.104 2.401 -12.355 1.00 79.75 459 VAL A C 1
ATOM 3648 O O . VAL A 1 459 ? 0.053 1.815 -12.626 1.00 79.75 459 VAL A O 1
ATOM 3651 N N . ARG A 1 460 ? 2.011 1.872 -11.528 1.00 84.69 460 ARG A N 1
ATOM 3652 C CA . ARG A 1 460 ? 1.875 0.592 -10.817 1.00 84.69 460 ARG A CA 1
ATOM 3653 C C . ARG A 1 460 ? 1.730 0.826 -9.321 1.00 84.69 460 ARG A C 1
ATOM 3655 O O . ARG A 1 460 ? 2.366 1.723 -8.783 1.00 84.69 460 ARG A O 1
ATOM 3662 N N . VAL A 1 461 ? 0.937 0.002 -8.647 1.00 86.56 461 VAL A N 1
ATOM 3663 C CA . VAL A 1 461 ? 0.760 0.073 -7.189 1.00 86.56 461 VAL A CA 1
ATOM 3664 C C . VAL A 1 461 ? 1.435 -1.130 -6.548 1.00 86.56 461 VAL A C 1
ATOM 3666 O O . VAL A 1 461 ? 1.183 -2.262 -6.957 1.00 86.56 461 VAL A O 1
ATOM 3669 N N . ALA A 1 462 ? 2.293 -0.895 -5.557 1.00 86.94 462 ALA A N 1
ATOM 3670 C CA . ALA A 1 462 ? 2.920 -1.959 -4.780 1.00 86.94 462 ALA A CA 1
ATOM 3671 C C . ALA A 1 462 ? 2.325 -2.001 -3.361 1.00 86.94 462 ALA A C 1
ATOM 3673 O O . ALA A 1 462 ? 2.391 -0.988 -2.655 1.00 86.94 462 ALA A O 1
ATOM 3674 N N . PRO A 1 463 ? 1.743 -3.137 -2.931 1.00 86.56 463 PRO A N 1
ATOM 3675 C CA . PRO A 1 463 ? 1.403 -3.352 -1.535 1.00 86.56 463 PRO A CA 1
ATOM 3676 C C . PRO A 1 463 ? 2.683 -3.672 -0.756 1.00 86.56 463 PRO A C 1
ATOM 3678 O O . PRO A 1 463 ? 3.376 -4.649 -1.041 1.00 86.56 463 PRO A O 1
ATOM 3681 N N . PHE A 1 464 ? 2.992 -2.840 0.227 1.00 84.88 464 PHE A N 1
ATOM 3682 C CA . PHE A 1 464 ? 4.049 -3.095 1.202 1.00 84.88 464 PHE A CA 1
ATOM 3683 C C . PHE A 1 464 ? 3.433 -3.332 2.588 1.00 84.88 464 PHE A C 1
ATOM 3685 O O . PHE A 1 464 ? 2.255 -3.048 2.808 1.00 84.88 464 PHE A O 1
ATOM 3692 N N . LEU A 1 465 ? 4.227 -3.831 3.523 1.00 77.69 465 LEU A N 1
ATOM 3693 C CA . LEU A 1 465 ? 3.945 -4.026 4.942 1.00 77.69 465 LEU A CA 1
ATOM 3694 C C . LEU A 1 465 ? 4.386 -2.789 5.751 1.00 77.69 465 LEU A C 1
ATOM 3696 O O . LEU A 1 465 ? 3.679 -2.417 6.680 1.00 77.69 465 LEU A O 1
ATOM 3700 N N . SER A 1 466 ? 5.434 -2.101 5.288 1.00 77.19 466 SER A N 1
ATOM 3701 C CA . SER A 1 466 ? 6.030 -0.824 5.743 1.00 77.19 466 SER A CA 1
ATOM 3702 C C . SER A 1 466 ? 6.201 0.156 4.549 1.00 77.19 466 SER A C 1
ATOM 3704 O O . SER A 1 466 ? 5.716 -0.130 3.453 1.00 77.19 466 SER A O 1
ATOM 3706 N N . ASP A 1 467 ? 6.786 1.345 4.718 1.00 85.25 467 ASP A N 1
ATOM 3707 C CA . ASP A 1 467 ? 7.283 2.213 3.633 1.00 85.25 467 ASP A CA 1
ATOM 3708 C C . ASP A 1 467 ? 8.805 1.993 3.502 1.00 85.25 467 ASP A C 1
ATOM 3710 O O . ASP A 1 467 ? 9.527 2.482 4.365 1.00 85.25 467 ASP A O 1
ATOM 3714 N N . PRO A 1 468 ? 9.312 1.377 2.410 1.00 77.31 468 PRO A N 1
ATOM 3715 C CA . PRO A 1 468 ? 10.732 1.012 2.220 1.00 77.31 468 PRO A CA 1
ATOM 3716 C C . PRO A 1 468 ? 11.657 2.223 1.976 1.00 77.31 468 PRO A C 1
ATOM 3718 O O . PRO A 1 468 ? 12.645 2.163 1.240 1.00 77.31 468 PRO A O 1
ATOM 3721 N N . THR A 1 469 ? 11.258 3.398 2.462 1.00 77.69 469 THR A N 1
ATOM 3722 C CA . THR A 1 469 ? 12.041 4.634 2.477 1.00 77.69 469 THR A CA 1
ATOM 3723 C C . THR A 1 469 ? 12.156 5.231 3.887 1.00 77.69 469 THR A C 1
ATOM 3725 O O . THR A 1 469 ? 12.628 6.367 4.008 1.00 77.69 469 THR A O 1
ATOM 3728 N N . VAL A 1 470 ? 11.709 4.518 4.933 1.00 74.88 470 VAL A N 1
ATOM 3729 C CA . VAL A 1 470 ? 11.606 5.003 6.317 1.00 74.88 470 VAL A CA 1
ATOM 3730 C C . VAL A 1 470 ? 11.743 3.843 7.323 1.00 74.88 470 VAL A C 1
ATOM 3732 O O . VAL A 1 470 ? 10.858 3.012 7.413 1.00 74.88 470 VAL A O 1
ATOM 3735 N N . GLU A 1 471 ? 12.773 3.875 8.181 1.00 61.34 471 GLU A N 1
ATOM 3736 C CA . GLU A 1 471 ? 13.061 2.822 9.188 1.00 61.34 471 GLU A CA 1
ATOM 3737 C C . GLU A 1 471 ? 11.952 2.592 10.259 1.00 61.34 471 GLU A C 1
ATOM 3739 O O . GLU A 1 471 ? 12.008 1.615 11.008 1.00 61.34 471 GLU A O 1
ATOM 3744 N N . ASP A 1 472 ? 11.005 3.529 10.378 1.00 65.88 472 ASP A N 1
ATOM 3745 C CA . ASP A 1 472 ? 9.872 3.591 11.322 1.00 65.88 472 ASP A CA 1
ATOM 3746 C C . ASP A 1 472 ? 8.693 4.228 10.559 1.00 65.88 472 ASP A C 1
ATOM 3748 O O . ASP A 1 472 ? 8.627 5.453 10.374 1.00 65.88 472 ASP A O 1
ATOM 3752 N N . THR A 1 473 ? 7.815 3.387 10.012 1.00 81.50 473 THR A N 1
ATOM 3753 C CA . THR A 1 473 ? 6.798 3.793 9.032 1.00 81.50 473 THR A CA 1
ATOM 3754 C C . THR A 1 473 ? 5.618 4.538 9.655 1.00 81.50 473 THR A C 1
ATOM 3756 O O . THR A 1 473 ? 5.005 5.394 8.998 1.00 81.50 473 THR A O 1
ATOM 3759 N N . ASP A 1 474 ? 5.274 4.246 10.910 1.00 75.50 474 ASP A N 1
ATOM 3760 C CA . ASP A 1 474 ? 4.137 4.860 11.594 1.00 75.50 474 ASP A CA 1
ATOM 3761 C C . ASP A 1 474 ? 4.518 5.930 12.631 1.00 75.50 474 ASP A C 1
ATOM 3763 O O . ASP A 1 474 ? 3.655 6.706 13.054 1.00 75.50 474 ASP A O 1
ATOM 3767 N N . GLY A 1 475 ? 5.800 6.065 12.966 1.00 71.62 475 GLY A N 1
ATOM 3768 C CA . GLY A 1 475 ? 6.335 7.066 13.877 1.00 71.62 475 GLY A CA 1
ATOM 3769 C C . GLY A 1 475 ? 6.071 6.799 15.361 1.00 71.62 475 GLY A C 1
ATOM 3770 O O . GLY A 1 475 ? 6.155 7.752 16.151 1.00 71.62 475 GLY A O 1
ATOM 3771 N N . ASP A 1 476 ? 5.715 5.575 15.769 1.00 59.19 476 ASP A N 1
ATOM 3772 C CA . ASP A 1 476 ? 5.531 5.208 17.180 1.00 59.19 476 ASP A CA 1
ATOM 3773 C C . ASP A 1 476 ? 6.859 5.006 17.946 1.00 59.19 476 ASP A C 1
ATOM 3775 O O . ASP A 1 476 ? 6.857 4.998 19.184 1.00 59.19 476 ASP A O 1
ATOM 3779 N N . ASN A 1 477 ? 8.003 5.071 17.245 1.00 55.97 477 ASN A N 1
ATOM 3780 C CA . ASN A 1 477 ? 9.383 4.849 17.709 1.00 55.97 477 ASN A CA 1
ATOM 3781 C C . ASN A 1 477 ? 9.782 3.366 17.860 1.00 55.97 477 ASN A C 1
ATOM 3783 O O . ASN A 1 477 ? 10.802 3.072 18.501 1.00 55.97 477 ASN A O 1
ATOM 3787 N N . LEU A 1 478 ? 9.023 2.437 17.280 1.00 49.97 478 LEU A N 1
ATOM 3788 C CA . LEU A 1 478 ? 9.487 1.100 16.927 1.00 49.97 478 LEU A CA 1
ATOM 3789 C C . LEU A 1 478 ? 10.041 1.120 15.497 1.00 49.97 478 LEU A C 1
ATOM 3791 O O . LEU A 1 478 ? 9.526 1.805 14.627 1.00 49.97 478 LEU A O 1
ATOM 3795 N N . LEU A 1 479 ? 11.122 0.379 15.260 1.00 53.97 479 LEU A N 1
ATOM 3796 C CA . LEU A 1 479 ? 11.593 0.150 13.895 1.00 53.97 479 LEU A CA 1
ATOM 3797 C C . LEU A 1 479 ? 10.743 -0.956 13.260 1.00 53.97 479 LEU A C 1
ATOM 3799 O O . LEU A 1 479 ? 10.366 -1.906 13.955 1.00 53.97 479 LEU A O 1
ATOM 3803 N N . ASP A 1 480 ? 10.504 -0.883 11.953 1.00 52.66 480 ASP A N 1
ATOM 3804 C CA . ASP A 1 480 ? 9.556 -1.761 11.243 1.00 52.66 480 ASP A CA 1
ATOM 3805 C C . ASP A 1 480 ? 9.912 -3.263 11.327 1.00 52.66 480 ASP A C 1
ATOM 3807 O O . ASP A 1 480 ? 9.057 -4.141 11.201 1.00 52.66 480 ASP A O 1
ATOM 3811 N N . ASN A 1 481 ? 11.177 -3.585 11.608 1.00 46.72 481 ASN A N 1
ATOM 3812 C CA . ASN A 1 481 ? 11.666 -4.945 11.859 1.00 46.72 481 ASN A CA 1
ATOM 3813 C C . ASN A 1 481 ? 11.305 -5.515 13.253 1.00 46.72 481 ASN A C 1
ATOM 3815 O O . ASN A 1 481 ? 11.431 -6.724 13.476 1.00 46.72 481 ASN A O 1
ATOM 3819 N N . PHE A 1 482 ? 10.908 -4.658 14.197 1.00 46.06 482 PHE A N 1
ATOM 3820 C CA . PHE A 1 482 ? 10.527 -4.990 15.573 1.00 46.06 482 PHE A CA 1
ATOM 3821 C C . PHE A 1 482 ? 9.057 -4.676 15.881 1.00 46.06 482 PHE A C 1
ATOM 3823 O O . PHE A 1 482 ? 8.534 -5.181 16.880 1.00 46.06 482 PHE A O 1
ATOM 3830 N N . ASP A 1 483 ? 8.399 -3.875 15.047 1.00 50.91 483 ASP A N 1
ATOM 3831 C CA . ASP A 1 483 ? 6.990 -3.532 15.185 1.00 50.91 483 ASP A CA 1
ATOM 3832 C C . ASP A 1 483 ? 6.072 -4.691 14.717 1.00 50.91 483 ASP A C 1
ATOM 3834 O O . ASP A 1 483 ? 6.173 -5.151 13.575 1.00 50.91 483 ASP A O 1
ATOM 3838 N N . PRO A 1 484 ? 5.157 -5.211 15.563 1.00 51.91 484 PRO A N 1
ATOM 3839 C CA . PRO A 1 484 ? 4.145 -6.171 15.125 1.00 51.91 484 PRO A CA 1
ATOM 3840 C C . PRO A 1 484 ? 3.058 -5.562 14.216 1.00 51.91 484 PRO A C 1
ATOM 3842 O O . PRO A 1 484 ? 2.305 -6.331 13.607 1.00 51.91 484 PRO A O 1
ATOM 3845 N N . LYS A 1 485 ? 2.945 -4.228 14.119 1.00 60.88 485 LYS A N 1
ATOM 3846 C CA . LYS A 1 485 ? 2.045 -3.506 13.208 1.00 60.88 485 LYS A CA 1
ATOM 3847 C C . LYS A 1 485 ? 2.702 -2.235 12.606 1.00 60.88 485 LYS A C 1
ATOM 3849 O O . LYS A 1 485 ? 2.142 -1.164 12.828 1.00 60.88 485 LYS A O 1
ATOM 3854 N N . PRO A 1 486 ? 3.705 -2.350 11.697 1.00 69.19 486 PRO A N 1
ATOM 3855 C CA . PRO A 1 486 ? 4.507 -1.241 11.112 1.00 69.19 486 PRO A CA 1
ATOM 3856 C C . PRO A 1 486 ? 3.768 -0.047 10.481 1.00 69.19 486 PRO A C 1
ATOM 3858 O O . PRO A 1 486 ? 4.371 0.850 9.911 1.00 69.19 486 PRO A O 1
ATOM 3861 N N . LYS A 1 487 ? 2.437 -0.046 10.456 1.00 81.62 487 LYS A N 1
ATOM 3862 C CA . LYS A 1 487 ? 1.608 1.016 9.883 1.00 81.62 487 LYS A CA 1
ATOM 3863 C C . LYS A 1 487 ? 0.641 1.643 10.878 1.00 81.62 487 LYS A C 1
ATOM 3865 O O . LYS A 1 487 ? -0.082 2.550 10.474 1.00 81.62 487 LYS A O 1
ATOM 3870 N N . SER A 1 488 ? 0.548 1.147 12.110 1.00 80.81 488 SER A N 1
ATOM 3871 C CA . SER A 1 488 ? -0.494 1.518 13.065 1.00 80.81 488 SER A CA 1
ATOM 3872 C C . SER A 1 488 ? 0.053 1.625 14.485 1.00 80.81 488 SER A C 1
ATOM 3874 O O . SER A 1 488 ? 0.166 0.615 15.187 1.00 80.81 488 SER A O 1
ATOM 3876 N N . VAL A 1 489 ? 0.112 2.871 14.971 1.00 67.31 489 VAL A N 1
ATOM 3877 C CA . VAL A 1 489 ? 0.599 3.243 16.315 1.00 67.31 489 VAL A CA 1
ATOM 3878 C C . VAL A 1 489 ? -0.211 2.610 17.464 1.00 67.31 489 VAL A C 1
ATOM 3880 O O . VAL A 1 489 ? 0.073 2.791 18.648 1.00 67.31 489 VAL A O 1
ATOM 3883 N N . ASN A 1 490 ? -1.295 1.903 17.127 1.00 65.00 490 ASN A N 1
ATOM 3884 C CA . ASN A 1 490 ? -2.042 1.027 18.014 1.00 65.00 490 ASN A CA 1
ATOM 3885 C C . ASN A 1 490 ? -1.561 -0.429 17.891 1.00 65.00 490 ASN A C 1
ATOM 3887 O O . ASN A 1 490 ? -2.139 -1.248 17.168 1.00 65.00 490 ASN A O 1
ATOM 3891 N N . ASN A 1 491 ? -0.577 -0.767 18.717 1.00 53.47 491 ASN A N 1
ATOM 3892 C CA . ASN A 1 491 ? -0.000 -2.102 18.842 1.00 53.47 491 ASN A CA 1
ATOM 3893 C C . ASN A 1 491 ? -0.865 -3.120 19.632 1.00 53.47 491 ASN A C 1
ATOM 3895 O O . ASN A 1 491 ? -0.356 -4.035 20.279 1.00 53.47 491 ASN A O 1
ATOM 3899 N N . ASN A 1 492 ? -2.199 -2.967 19.606 1.00 46.16 492 ASN A N 1
ATOM 3900 C CA . ASN A 1 492 ? -3.197 -3.804 20.300 1.00 46.16 492 ASN A CA 1
ATOM 3901 C C . ASN A 1 492 ? -2.885 -4.060 21.796 1.00 46.16 492 ASN A C 1
ATOM 3903 O O . ASN A 1 492 ? -3.183 -5.121 22.345 1.00 46.16 492 ASN A O 1
ATOM 3907 N N . GLY A 1 493 ? -2.270 -3.085 22.473 1.00 39.19 493 GLY A N 1
ATOM 3908 C CA . GLY A 1 493 ? -1.890 -3.191 23.885 1.00 39.19 493 GLY A CA 1
ATOM 3909 C C . GLY A 1 493 ? -0.602 -3.975 24.163 1.00 39.19 493 GLY A C 1
ATOM 3910 O O . GLY A 1 493 ? -0.262 -4.152 25.334 1.00 39.19 493 GLY A O 1
ATOM 3911 N N . ALA A 1 494 ? 0.139 -4.406 23.136 1.00 35.34 494 ALA A N 1
ATOM 3912 C CA . ALA A 1 494 ? 1.529 -4.811 23.310 1.00 35.34 494 ALA A CA 1
ATOM 3913 C C . ALA A 1 494 ? 2.355 -3.585 23.729 1.00 35.34 494 ALA A C 1
ATOM 3915 O O . ALA A 1 494 ? 2.280 -2.524 23.111 1.00 35.34 494 ALA A O 1
ATOM 3916 N N . VAL A 1 495 ? 3.128 -3.719 24.807 1.00 35.56 495 VAL A N 1
ATOM 3917 C CA . VAL A 1 495 ? 3.986 -2.643 25.322 1.00 35.56 495 VAL A CA 1
ATOM 3918 C C . VAL A 1 495 ? 5.420 -3.141 25.354 1.00 35.56 495 VAL A C 1
ATOM 3920 O O . VAL A 1 495 ? 5.695 -4.169 25.976 1.00 35.56 495 VAL A O 1
ATOM 3923 N N . MET A 1 496 ? 6.335 -2.377 24.752 1.00 33.94 496 MET A N 1
ATOM 3924 C CA . MET A 1 496 ? 7.775 -2.533 24.959 1.00 33.94 496 MET A CA 1
ATOM 3925 C C . MET A 1 496 ? 8.101 -2.316 26.436 1.00 33.94 496 MET A C 1
ATOM 3927 O O . MET A 1 496 ? 8.117 -1.183 26.924 1.00 33.94 496 MET A O 1
ATOM 3931 N N . LYS A 1 497 ? 8.349 -3.402 27.170 1.00 34.03 497 LYS A N 1
ATOM 3932 C CA . LYS A 1 497 ? 8.742 -3.329 28.582 1.00 34.03 497 LYS A CA 1
ATOM 3933 C C . LYS A 1 497 ? 10.244 -3.515 28.740 1.00 34.03 497 LYS A C 1
ATOM 3935 O O . LYS A 1 497 ? 10.873 -4.318 28.062 1.00 34.03 497 LYS A O 1
ATOM 3940 N N . GLU A 1 498 ? 10.805 -2.775 29.687 1.00 31.94 498 GLU A N 1
ATOM 3941 C CA . GLU A 1 498 ? 12.167 -2.965 30.180 1.00 31.94 498 GLU A CA 1
ATOM 3942 C C . GLU A 1 498 ? 12.195 -4.156 31.153 1.00 31.94 498 GLU A C 1
ATOM 3944 O O . GLU A 1 498 ? 11.483 -4.171 32.164 1.00 31.94 498 GLU A O 1
ATOM 3949 N N . LEU A 1 499 ? 13.029 -5.162 30.868 1.00 31.62 499 LEU A N 1
ATOM 3950 C CA . LEU A 1 499 ? 13.339 -6.216 31.838 1.00 31.62 499 LEU A CA 1
ATOM 3951 C C . LEU A 1 499 ? 14.308 -5.681 32.894 1.00 31.62 499 LEU A C 1
ATOM 3953 O O . LEU A 1 499 ? 15.502 -5.535 32.641 1.00 31.62 499 LEU A O 1
ATOM 3957 N N . SER A 1 500 ? 13.822 -5.459 34.117 1.00 32.91 500 SER A N 1
ATOM 3958 C CA . SER A 1 500 ? 14.718 -5.247 35.253 1.00 32.91 500 SER A CA 1
ATOM 3959 C C . SER A 1 500 ? 15.386 -6.563 35.675 1.00 32.91 500 SER A C 1
ATOM 3961 O O . SER A 1 500 ? 14.773 -7.634 35.661 1.00 32.91 500 SER A O 1
ATOM 3963 N N . ILE A 1 501 ? 16.647 -6.477 36.111 1.00 30.88 501 ILE A N 1
ATOM 3964 C CA . ILE A 1 501 ? 17.479 -7.618 36.548 1.00 30.88 501 ILE A CA 1
ATOM 3965 C C . ILE A 1 501 ? 16.774 -8.491 37.610 1.00 30.88 501 ILE A C 1
ATOM 3967 O O . ILE A 1 501 ? 16.912 -9.713 37.615 1.00 30.88 501 ILE A O 1
ATOM 3971 N N . GLU A 1 502 ? 15.962 -7.880 38.477 1.00 32.44 502 GLU A N 1
ATOM 3972 C CA . GLU A 1 502 ? 15.181 -8.568 39.514 1.00 32.44 502 GLU A CA 1
ATOM 3973 C C . GLU A 1 502 ? 14.092 -9.498 38.935 1.00 32.44 502 GLU A C 1
ATOM 3975 O O . GLU A 1 502 ? 13.798 -10.540 39.520 1.00 32.44 502 GLU A O 1
ATOM 3980 N N . ARG A 1 503 ? 13.528 -9.181 37.759 1.00 33.22 503 ARG A N 1
ATOM 3981 C CA . ARG A 1 503 ? 12.510 -10.015 37.092 1.00 33.22 503 ARG A CA 1
ATOM 3982 C C . ARG A 1 503 ? 13.135 -11.197 36.351 1.00 33.22 503 ARG A C 1
ATOM 3984 O O . ARG A 1 503 ? 12.633 -12.312 36.477 1.00 33.22 503 ARG A O 1
ATOM 3991 N N . ILE A 1 504 ? 14.283 -10.988 35.699 1.00 33.41 504 ILE A N 1
ATOM 3992 C CA . ILE A 1 504 ? 15.093 -12.067 35.097 1.00 33.41 504 ILE A CA 1
ATOM 3993 C C . ILE A 1 504 ? 15.476 -13.105 36.168 1.00 33.41 504 ILE A C 1
ATOM 3995 O O . ILE A 1 504 ? 15.354 -14.310 35.953 1.00 33.41 504 ILE A O 1
ATOM 3999 N N . TYR A 1 505 ? 15.873 -12.641 37.356 1.00 31.23 505 TYR A N 1
ATOM 4000 C CA . TYR A 1 505 ? 16.226 -13.502 38.487 1.00 31.23 505 TYR A CA 1
ATOM 4001 C C . TYR A 1 505 ? 15.050 -14.362 38.985 1.00 31.23 505 TYR A C 1
ATOM 4003 O O . TYR A 1 505 ? 15.228 -15.550 39.259 1.00 31.23 505 TYR A O 1
ATOM 4011 N N . ASN A 1 506 ? 13.839 -13.800 39.060 1.00 33.09 506 ASN A N 1
ATOM 4012 C CA . ASN A 1 506 ? 12.649 -14.536 39.500 1.00 33.09 506 ASN A CA 1
ATOM 4013 C C . ASN A 1 506 ? 12.177 -15.567 38.460 1.00 33.09 506 ASN A C 1
ATOM 4015 O O . ASN A 1 506 ? 11.849 -16.693 38.836 1.00 33.09 506 ASN A O 1
ATOM 4019 N N . ALA A 1 507 ? 12.227 -15.234 37.164 1.00 31.09 507 ALA A N 1
ATOM 4020 C CA . ALA A 1 507 ? 11.947 -16.183 36.082 1.00 31.09 507 ALA A CA 1
ATOM 4021 C C . ALA A 1 507 ? 12.928 -17.375 36.081 1.00 31.09 507 ALA A C 1
ATOM 4023 O O . ALA A 1 507 ? 12.538 -18.506 35.798 1.00 31.09 507 ALA A O 1
ATOM 4024 N N . TYR A 1 508 ? 14.191 -17.139 36.458 1.00 30.52 508 TYR A N 1
ATOM 4025 C CA . TYR A 1 508 ? 15.223 -18.175 36.564 1.00 30.52 508 TYR A CA 1
ATOM 4026 C C . TYR A 1 508 ? 15.077 -19.057 37.821 1.00 30.52 508 TYR A C 1
ATOM 4028 O O . TYR A 1 508 ? 15.345 -20.259 37.781 1.00 30.52 508 TYR A O 1
ATOM 4036 N N . MET A 1 509 ? 14.628 -18.490 38.947 1.00 29.02 509 MET A N 1
ATOM 4037 C CA . MET A 1 509 ? 14.488 -19.223 40.216 1.00 29.02 509 MET A CA 1
ATOM 4038 C C . MET A 1 509 ? 13.324 -20.226 40.243 1.00 29.02 509 MET A C 1
ATOM 4040 O O . MET A 1 509 ? 13.395 -21.210 40.977 1.00 29.02 509 MET A O 1
ATOM 4044 N N . LEU A 1 510 ? 12.300 -20.049 39.403 1.00 31.58 510 LEU A N 1
ATOM 4045 C CA . LEU A 1 510 ? 11.165 -20.978 39.264 1.00 31.58 510 LEU A CA 1
ATOM 4046 C C . LEU A 1 510 ? 11.504 -22.294 38.523 1.00 31.58 510 LEU A C 1
ATOM 4048 O O . LEU A 1 510 ? 10.613 -23.091 38.229 1.00 31.58 510 LEU A O 1
ATOM 4052 N N . HIS A 1 511 ? 12.782 -22.548 38.218 1.00 29.09 511 HIS A N 1
ATOM 4053 C CA . HIS A 1 511 ? 13.235 -23.736 37.481 1.00 29.09 511 HIS A CA 1
ATOM 4054 C C . HIS A 1 511 ? 14.222 -24.648 38.229 1.00 29.09 511 HIS A C 1
ATOM 4056 O O . HIS A 1 511 ? 14.822 -25.531 37.619 1.00 29.09 511 HIS A O 1
ATOM 4062 N N . LEU A 1 512 ? 14.386 -24.480 39.550 1.00 28.05 512 LEU A N 1
ATOM 4063 C CA . LEU A 1 512 ? 15.363 -25.255 40.338 1.00 28.05 512 LEU A CA 1
ATOM 4064 C C . LEU A 1 512 ? 14.818 -25.995 41.575 1.00 28.05 512 LEU A C 1
ATOM 4066 O O . LEU A 1 512 ? 15.606 -26.579 42.321 1.00 28.05 512 LEU A O 1
ATOM 4070 N N . GLU A 1 513 ? 13.498 -26.076 41.761 1.00 30.39 513 GLU A N 1
ATOM 4071 C CA . GLU A 1 513 ? 12.874 -26.942 42.778 1.00 30.39 513 GLU A CA 1
ATOM 4072 C C . GLU A 1 513 ? 12.238 -28.206 42.164 1.00 30.39 513 GLU A C 1
ATOM 4074 O O . GLU A 1 513 ? 11.023 -28.342 42.169 1.00 30.39 513 GLU A O 1
ATOM 4079 N N . ASP A 1 514 ? 13.065 -29.121 41.625 1.00 28.16 514 ASP A N 1
ATOM 4080 C CA . ASP A 1 514 ? 12.903 -30.590 41.775 1.00 28.16 514 ASP A CA 1
ATOM 4081 C C . ASP A 1 514 ? 13.944 -31.407 40.968 1.00 28.16 514 ASP A C 1
ATOM 4083 O O . ASP A 1 514 ? 13.683 -31.875 39.861 1.00 28.16 514 ASP A O 1
ATOM 4087 N N . ASN A 1 515 ? 15.136 -31.637 41.545 1.00 26.47 515 ASN A N 1
ATOM 4088 C CA . ASN A 1 515 ? 15.708 -32.990 41.736 1.00 26.47 515 ASN A CA 1
ATOM 4089 C C . ASN A 1 515 ? 17.130 -32.961 42.327 1.00 26.47 515 ASN A C 1
ATOM 4091 O O . ASN A 1 515 ? 18.138 -32.838 41.631 1.00 26.47 515 ASN A O 1
ATOM 4095 N N . VAL A 1 516 ? 17.225 -33.198 43.637 1.00 33.16 516 VAL A N 1
ATOM 4096 C CA . VAL A 1 516 ? 18.489 -33.507 44.319 1.00 33.16 516 VAL A CA 1
ATOM 4097 C C . VAL A 1 516 ? 18.558 -35.014 44.578 1.00 33.16 516 VAL A C 1
ATOM 4099 O O . VAL A 1 516 ? 18.156 -35.441 45.657 1.00 33.16 516 VAL A O 1
ATOM 4102 N N . SER A 1 517 ? 19.054 -35.811 43.613 1.00 30.97 517 SER A N 1
ATOM 4103 C CA . SER A 1 517 ? 19.698 -37.138 43.815 1.00 30.97 517 SER A CA 1
ATOM 4104 C C . SER A 1 517 ? 19.740 -38.005 42.537 1.00 30.97 517 SER A C 1
ATOM 4106 O O . SER A 1 517 ? 18.855 -38.833 42.363 1.00 30.97 517 SER A O 1
ATOM 4108 N N . GLU A 1 518 ? 20.815 -37.940 41.734 1.00 27.56 518 GLU A N 1
ATOM 4109 C CA . GLU A 1 518 ? 21.357 -39.116 41.002 1.00 27.56 518 GLU A CA 1
ATOM 4110 C C . GLU A 1 518 ? 22.742 -38.832 40.368 1.00 27.56 518 GLU A C 1
ATOM 4112 O O . GLU A 1 518 ? 22.881 -38.530 39.189 1.00 27.56 518 GLU A O 1
ATOM 4117 N N . VAL A 1 519 ? 23.813 -38.908 41.174 1.00 28.27 519 VAL A N 1
ATOM 4118 C CA . VAL A 1 519 ? 25.209 -38.649 40.733 1.00 28.27 519 VAL A CA 1
ATOM 4119 C C . VAL A 1 519 ? 26.151 -39.780 41.195 1.00 28.27 519 VAL A C 1
ATOM 4121 O O . VAL A 1 519 ? 27.253 -39.512 41.668 1.00 28.27 519 VAL A O 1
ATOM 4124 N N . TYR A 1 520 ? 25.724 -41.058 41.159 1.00 28.94 520 TYR A N 1
ATOM 4125 C CA . TYR A 1 520 ? 26.518 -42.129 41.808 1.00 28.94 520 TYR A CA 1
ATOM 4126 C C . TYR A 1 520 ? 26.656 -43.524 41.154 1.00 28.94 520 TYR A C 1
ATOM 4128 O O . TYR A 1 520 ? 27.449 -44.299 41.677 1.00 28.94 520 TYR A O 1
ATOM 4136 N N . ASP A 1 521 ? 26.022 -43.860 40.018 1.00 28.94 521 ASP A N 1
ATOM 4137 C CA . ASP A 1 521 ? 26.006 -45.264 39.516 1.00 28.94 521 ASP A CA 1
ATOM 4138 C C . ASP A 1 521 ? 26.427 -45.484 38.037 1.00 28.94 521 ASP A C 1
ATOM 4140 O O . ASP A 1 521 ? 25.911 -46.364 37.351 1.00 28.94 521 ASP A O 1
ATOM 4144 N N . ILE A 1 522 ? 27.418 -44.736 37.522 1.00 27.25 522 ILE A N 1
ATOM 4145 C CA . ILE A 1 522 ? 28.040 -45.024 36.197 1.00 27.25 522 ILE A CA 1
ATOM 4146 C C . ILE A 1 522 ? 29.513 -45.473 36.305 1.00 27.25 522 ILE A C 1
ATOM 4148 O O . ILE A 1 522 ? 30.038 -46.152 35.418 1.00 27.25 522 ILE A O 1
ATOM 4152 N N . TYR A 1 523 ? 30.189 -45.206 37.428 1.00 27.16 523 TYR A N 1
ATOM 4153 C CA . TYR A 1 523 ? 31.519 -45.768 37.675 1.00 27.16 523 TYR A CA 1
ATOM 4154 C C . TYR A 1 523 ? 31.434 -47.201 38.223 1.00 27.16 523 TYR A C 1
ATOM 4156 O O . TYR A 1 523 ? 31.128 -47.427 39.388 1.00 27.16 523 TYR A O 1
ATOM 4164 N N . THR A 1 524 ? 31.870 -48.146 37.383 1.00 28.88 524 THR A N 1
ATOM 4165 C CA . THR A 1 524 ? 32.162 -49.572 37.651 1.00 28.88 524 THR A CA 1
ATOM 4166 C C . THR A 1 524 ? 30.994 -50.575 37.629 1.00 28.88 524 THR A C 1
ATOM 4168 O O . THR A 1 524 ? 30.296 -50.772 38.613 1.00 28.88 524 THR A O 1
ATOM 4171 N N . ALA A 1 525 ? 30.923 -51.361 36.542 1.00 25.30 525 ALA A N 1
ATOM 4172 C CA . ALA A 1 525 ? 31.240 -52.807 36.523 1.00 25.30 525 ALA A CA 1
ATOM 4173 C C . ALA A 1 525 ? 30.326 -53.642 35.596 1.00 25.30 525 ALA A C 1
ATOM 4175 O O . ALA A 1 525 ? 29.175 -53.892 35.930 1.00 25.30 525 ALA A O 1
ATOM 4176 N N . THR A 1 526 ? 30.874 -54.186 34.495 1.00 30.48 526 THR A N 1
ATOM 4177 C CA . THR A 1 526 ? 30.569 -55.548 33.951 1.00 30.48 526 THR A CA 1
ATOM 4178 C C . THR A 1 526 ? 31.448 -55.944 32.739 1.00 30.48 526 THR A C 1
ATOM 4180 O O . THR A 1 526 ? 31.044 -56.738 31.893 1.00 30.48 526 THR A O 1
ATOM 4183 N N . GLY A 1 527 ? 32.677 -55.423 32.634 1.00 35.72 527 GLY A N 1
ATOM 4184 C CA . GLY A 1 527 ? 33.525 -55.619 31.449 1.00 35.72 527 GLY A CA 1
ATOM 4185 C C . GLY A 1 527 ? 33.848 -57.082 31.089 1.00 35.72 527 GLY A C 1
ATOM 4186 O O . GLY A 1 527 ? 34.043 -57.924 31.971 1.00 35.72 527 GLY A O 1
ATOM 4187 N N . LYS A 1 528 ? 33.959 -57.342 29.777 1.00 29.41 528 LYS A N 1
ATOM 4188 C CA . LYS A 1 528 ? 34.651 -58.485 29.159 1.00 29.41 528 LYS A CA 1
ATOM 4189 C C . LYS A 1 528 ? 35.212 -58.099 27.783 1.00 29.41 528 LYS A C 1
ATOM 4191 O O . LYS A 1 528 ? 34.475 -57.579 26.953 1.00 29.41 528 LYS A O 1
ATOM 4196 N N . ASP A 1 529 ? 36.481 -58.422 27.562 1.00 32.22 529 ASP A N 1
ATOM 4197 C CA . ASP A 1 529 ? 37.192 -58.427 26.269 1.00 32.22 529 ASP A CA 1
ATOM 4198 C C . ASP A 1 529 ? 36.584 -59.510 25.328 1.00 32.22 529 ASP A C 1
ATOM 4200 O O . ASP A 1 529 ? 35.976 -60.457 25.836 1.00 32.22 529 ASP A O 1
ATOM 4204 N N . SER A 1 530 ? 36.692 -59.545 23.990 1.00 31.88 530 SER A N 1
ATOM 4205 C CA . SER A 1 530 ? 37.240 -58.694 22.898 1.00 31.88 530 SER A CA 1
ATOM 4206 C C . SER A 1 530 ? 36.664 -59.255 21.550 1.00 31.88 530 SER A C 1
ATOM 4208 O O . SER A 1 530 ? 35.859 -60.184 21.611 1.00 31.88 530 SER A O 1
ATOM 4210 N N . GLU A 1 531 ? 36.927 -58.820 20.304 1.00 43.69 531 GLU A N 1
ATOM 4211 C CA . GLU A 1 531 ? 37.939 -57.950 19.660 1.00 43.69 531 GLU A CA 1
ATOM 4212 C C . GLU A 1 531 ? 37.285 -57.145 18.492 1.00 43.69 531 GLU A C 1
ATOM 4214 O O . GLU A 1 531 ? 36.806 -57.769 17.549 1.00 43.69 531 GLU A O 1
ATOM 4219 N N . MET A 1 532 ? 37.255 -55.798 18.542 1.00 31.45 532 MET A N 1
ATOM 4220 C CA . MET A 1 532 ? 37.174 -54.851 17.394 1.00 31.45 532 MET A CA 1
ATOM 4221 C C . MET A 1 532 ? 37.400 -53.428 17.938 1.00 31.45 532 MET A C 1
ATOM 4223 O O . MET A 1 532 ? 36.806 -53.083 18.963 1.00 31.45 532 MET A O 1
ATOM 4227 N N . SER A 1 533 ? 38.269 -52.621 17.327 1.00 37.09 533 SER A N 1
ATOM 4228 C CA . SER A 1 533 ? 38.615 -51.288 17.847 1.00 37.09 533 SER A CA 1
ATOM 4229 C C . SER A 1 533 ? 37.718 -50.181 17.276 1.00 37.09 533 SER A C 1
ATOM 4231 O O . SER A 1 533 ? 37.151 -50.303 16.188 1.00 37.09 533 SER A O 1
ATOM 4233 N N . TRP A 1 534 ? 37.566 -49.078 18.018 1.00 32.72 534 TRP A N 1
ATOM 4234 C CA . TRP A 1 534 ? 36.811 -47.915 17.533 1.00 32.72 534 TRP A CA 1
ATOM 4235 C C . TRP A 1 534 ? 37.517 -47.222 16.360 1.00 32.72 534 TRP A C 1
ATOM 4237 O O . TRP A 1 534 ? 36.850 -46.632 15.513 1.00 32.72 534 TRP A O 1
ATOM 4247 N N . GLU A 1 535 ? 38.842 -47.346 16.263 1.00 32.78 535 GLU A N 1
ATOM 4248 C CA . GLU A 1 535 ? 39.619 -46.895 15.110 1.00 32.78 535 GLU A CA 1
ATOM 4249 C C . GLU A 1 535 ? 39.291 -47.714 13.842 1.00 32.78 535 GLU A C 1
ATOM 4251 O O . GLU A 1 535 ? 39.060 -47.118 12.793 1.00 32.78 535 GLU A O 1
ATOM 4256 N N . GLU A 1 536 ? 39.155 -49.046 13.936 1.00 33.69 536 GLU A N 1
ATOM 4257 C CA . GLU A 1 536 ? 38.735 -49.904 12.805 1.00 33.69 536 GLU A CA 1
ATOM 4258 C C . GLU A 1 536 ? 37.312 -49.567 12.312 1.00 33.69 536 GLU A C 1
ATOM 4260 O O . GLU A 1 536 ? 37.023 -49.624 11.116 1.00 33.69 536 GLU A O 1
ATOM 4265 N N . PHE A 1 537 ? 36.414 -49.184 13.227 1.00 32.81 537 PHE A N 1
ATOM 4266 C CA . PHE A 1 537 ? 35.046 -48.774 12.891 1.00 32.81 537 PHE A CA 1
ATOM 4267 C C . PHE A 1 537 ? 35.001 -47.439 12.125 1.00 32.81 537 PHE A C 1
ATOM 4269 O O . PHE A 1 537 ? 34.189 -47.273 11.213 1.00 32.81 537 PHE A O 1
ATOM 4276 N N . ILE A 1 538 ? 35.891 -46.501 12.464 1.00 31.58 538 ILE A N 1
ATOM 4277 C CA . ILE A 1 538 ? 36.024 -45.204 11.783 1.00 31.58 538 ILE A CA 1
ATOM 4278 C C . ILE A 1 538 ? 36.698 -45.372 10.410 1.00 31.58 538 ILE A C 1
ATOM 4280 O O . ILE A 1 538 ? 36.279 -44.738 9.442 1.00 31.58 538 ILE A O 1
ATOM 4284 N N . GLU A 1 539 ? 37.680 -46.271 10.289 1.00 31.98 539 GLU A N 1
ATOM 4285 C CA . GLU A 1 539 ? 38.371 -46.568 9.022 1.00 31.98 539 GLU A CA 1
ATOM 4286 C C . GLU A 1 539 ? 37.461 -47.267 7.983 1.00 31.98 539 GLU A C 1
ATOM 4288 O O . GLU A 1 539 ? 37.707 -47.184 6.781 1.00 31.98 539 GLU A O 1
ATOM 4293 N N . PHE A 1 540 ? 36.366 -47.905 8.419 1.00 30.23 540 PHE A N 1
ATOM 4294 C CA . PHE A 1 540 ? 35.379 -48.535 7.530 1.00 30.23 540 PHE A CA 1
ATOM 4295 C C . PHE A 1 540 ? 34.384 -47.545 6.891 1.00 30.23 540 PHE A C 1
ATOM 4297 O O . PHE A 1 540 ? 33.897 -47.807 5.792 1.00 30.23 540 PHE A O 1
ATOM 4304 N N . TYR A 1 541 ? 34.082 -46.417 7.548 1.00 29.19 541 TYR A N 1
ATOM 4305 C CA . TYR A 1 541 ? 33.110 -45.419 7.060 1.00 29.19 541 TYR A CA 1
ATOM 4306 C C . TYR A 1 541 ? 33.738 -44.162 6.439 1.00 29.19 541 TYR A C 1
ATOM 4308 O O . TYR A 1 541 ? 33.021 -43.329 5.891 1.00 29.19 541 TYR A O 1
ATOM 4316 N N . SER A 1 542 ? 35.067 -44.037 6.443 1.00 26.23 542 SER A N 1
ATOM 4317 C CA . SER A 1 542 ? 35.801 -42.961 5.758 1.00 26.23 542 SER A CA 1
ATOM 4318 C C . SER A 1 542 ? 36.032 -43.212 4.252 1.00 26.23 542 SER A C 1
ATOM 4320 O O . SER A 1 542 ? 36.828 -42.514 3.623 1.00 26.23 542 SER A O 1
ATOM 4322 N N . GLY A 1 543 ? 35.333 -44.183 3.646 1.00 28.05 543 GLY A N 1
ATOM 4323 C CA . GLY A 1 543 ? 35.433 -44.521 2.221 1.00 28.05 543 GLY A CA 1
ATOM 4324 C C . GLY A 1 543 ? 34.090 -44.500 1.478 1.00 28.05 543 GLY A C 1
ATOM 4325 O O . GLY A 1 543 ? 33.166 -45.203 1.870 1.00 28.05 543 GLY A O 1
ATOM 4326 N N . VAL A 1 544 ? 34.054 -43.794 0.333 1.00 23.61 544 VAL A N 1
ATOM 4327 C CA . VAL A 1 544 ? 32.900 -43.570 -0.583 1.00 23.61 544 VAL A CA 1
ATOM 4328 C C . VAL A 1 544 ? 31.922 -42.474 -0.097 1.00 23.61 544 VAL A C 1
ATOM 4330 O O . VAL A 1 544 ? 30.866 -42.778 0.439 1.00 23.61 544 VAL A O 1
ATOM 4333 N N . VAL A 1 545 ? 32.322 -41.194 -0.108 1.00 25.78 545 VAL A N 1
ATOM 4334 C CA . VAL A 1 545 ? 32.207 -40.223 -1.238 1.00 25.78 545 VAL A CA 1
ATOM 4335 C C . VAL A 1 545 ? 30.810 -39.576 -1.397 1.00 25.78 545 VAL A C 1
ATOM 4337 O O . VAL A 1 545 ? 29.806 -40.272 -1.477 1.00 25.78 545 VAL A O 1
ATOM 4340 N N . ASP A 1 546 ? 30.838 -38.241 -1.525 1.00 26.05 546 ASP A N 1
ATOM 4341 C CA . ASP A 1 546 ? 29.797 -37.269 -1.922 1.00 26.05 546 ASP A CA 1
ATOM 4342 C C . ASP A 1 546 ? 28.563 -37.063 -1.021 1.00 26.05 546 ASP A C 1
ATOM 4344 O O . ASP A 1 546 ? 27.579 -37.782 -1.134 1.00 26.05 546 ASP A O 1
ATOM 4348 N N . PHE A 1 547 ? 28.569 -35.953 -0.266 1.00 25.00 547 PHE A N 1
ATOM 4349 C CA . PHE A 1 547 ? 27.545 -34.894 -0.358 1.00 25.00 547 PHE A CA 1
ATOM 4350 C C . PHE A 1 547 ? 28.239 -33.518 -0.231 1.00 25.00 547 PHE A C 1
ATOM 4352 O O . PHE A 1 547 ? 29.250 -33.390 0.462 1.00 25.00 547 PHE A O 1
ATOM 4359 N N . ASN A 1 548 ? 27.793 -32.526 -1.008 1.00 28.89 548 ASN A N 1
ATOM 4360 C CA . ASN A 1 548 ? 28.647 -31.420 -1.469 1.00 28.89 548 ASN A CA 1
ATOM 4361 C C . ASN A 1 548 ? 28.898 -30.293 -0.446 1.00 28.89 548 ASN A C 1
ATOM 4363 O O . ASN A 1 548 ? 28.186 -29.301 -0.433 1.00 28.89 548 ASN A O 1
ATOM 4367 N N . PHE A 1 549 ? 30.073 -30.318 0.186 1.00 30.48 549 PHE A N 1
ATOM 4368 C CA . PHE A 1 549 ? 31.015 -29.217 -0.060 1.00 30.48 549 PHE A CA 1
ATOM 4369 C C . PHE A 1 549 ? 31.845 -29.598 -1.292 1.00 30.48 549 PHE A C 1
ATOM 4371 O O . PHE A 1 549 ? 32.515 -30.630 -1.280 1.00 30.48 549 PHE A O 1
ATOM 4378 N N . SER A 1 550 ? 31.853 -28.780 -2.347 1.00 28.25 550 SER A N 1
ATOM 4379 C CA . SER A 1 550 ? 32.611 -29.077 -3.576 1.00 28.25 550 SER A CA 1
ATOM 4380 C C . SER A 1 550 ? 34.124 -28.795 -3.432 1.00 28.25 550 SER A C 1
ATOM 4382 O O . SER A 1 550 ? 34.661 -27.923 -4.115 1.00 28.25 550 SER A O 1
ATOM 4384 N N . LEU A 1 551 ? 34.842 -29.544 -2.582 1.00 30.75 551 LEU A N 1
ATOM 4385 C CA . LEU A 1 551 ? 36.318 -29.582 -2.539 1.00 30.75 551 LEU A CA 1
ATOM 4386 C C . LEU A 1 551 ? 36.849 -31.011 -2.306 1.00 30.75 551 LEU A C 1
ATOM 4388 O O . LEU A 1 551 ? 36.188 -31.861 -1.720 1.00 30.75 551 LEU A O 1
ATOM 4392 N N . LYS A 1 552 ? 38.039 -31.309 -2.847 1.00 27.92 552 LYS A N 1
ATOM 4393 C CA . LYS A 1 552 ? 38.402 -32.669 -3.304 1.00 27.92 552 LYS A CA 1
ATOM 4394 C C . LYS A 1 552 ? 39.134 -33.582 -2.309 1.00 27.92 552 LYS A C 1
ATOM 4396 O O . LYS A 1 552 ? 39.405 -34.721 -2.684 1.00 27.92 552 LYS A O 1
ATOM 4401 N N . ASN A 1 553 ? 39.483 -33.144 -1.094 1.00 32.84 553 ASN A N 1
ATOM 4402 C CA . ASN A 1 553 ? 40.241 -33.967 -0.133 1.00 32.84 553 ASN A CA 1
ATOM 4403 C C . ASN A 1 553 ? 39.851 -33.713 1.334 1.00 32.84 553 ASN A C 1
ATOM 4405 O O . ASN A 1 553 ? 39.774 -32.568 1.771 1.00 32.84 553 ASN A O 1
ATOM 4409 N N . ALA A 1 554 ? 39.752 -34.780 2.136 1.00 32.81 554 ALA A N 1
ATOM 4410 C CA . ALA A 1 554 ? 39.389 -34.710 3.560 1.00 32.81 554 ALA A CA 1
ATOM 4411 C C . ALA A 1 554 ? 40.316 -33.819 4.419 1.00 32.81 554 ALA A C 1
ATOM 4413 O O . ALA A 1 554 ? 39.859 -33.191 5.372 1.00 32.81 554 ALA A O 1
ATOM 4414 N N . SER A 1 555 ? 41.598 -33.704 4.053 1.00 32.19 555 SER A N 1
ATOM 4415 C CA . SER A 1 555 ? 42.566 -32.837 4.742 1.00 32.19 555 SER A CA 1
ATOM 4416 C C . SER A 1 555 ? 42.285 -31.338 4.585 1.00 32.19 555 SER A C 1
ATOM 4418 O O . SER A 1 555 ? 42.778 -30.545 5.380 1.00 32.19 555 SER A O 1
ATOM 4420 N N . GLU A 1 556 ? 41.528 -30.923 3.563 1.00 38.12 556 GLU A N 1
ATOM 4421 C CA . GLU A 1 556 ? 41.093 -29.526 3.404 1.00 38.12 556 GLU A CA 1
ATOM 4422 C C . GLU A 1 556 ? 39.877 -29.224 4.290 1.00 38.12 556 GLU A C 1
ATOM 4424 O O . GLU A 1 556 ? 39.803 -28.143 4.872 1.00 38.12 556 GLU A O 1
ATOM 4429 N N . THR A 1 557 ? 38.967 -30.188 4.463 1.00 45.53 557 THR A N 1
ATOM 4430 C CA . THR A 1 557 ? 37.797 -30.068 5.348 1.00 45.53 557 THR A CA 1
ATOM 4431 C C . THR A 1 557 ? 38.210 -29.959 6.816 1.00 45.53 557 THR A C 1
ATOM 4433 O O . THR A 1 557 ? 37.774 -29.041 7.506 1.00 45.53 557 THR A O 1
ATOM 4436 N N . GLU A 1 558 ? 39.109 -30.831 7.283 1.00 46.91 558 GLU A N 1
ATOM 4437 C CA . GLU A 1 558 ? 39.652 -30.784 8.650 1.00 46.91 558 GLU A CA 1
ATOM 4438 C C . GLU A 1 558 ? 40.392 -29.460 8.922 1.00 46.91 558 GLU A C 1
ATOM 4440 O O . GLU A 1 558 ? 40.260 -28.873 10.000 1.00 46.91 558 GLU A O 1
ATOM 4445 N N . LEU A 1 559 ? 41.113 -28.937 7.920 1.00 44.69 559 LEU A N 1
ATOM 4446 C CA . LEU A 1 559 ? 41.796 -27.645 8.002 1.00 44.69 559 LEU A CA 1
ATOM 4447 C C . LEU A 1 559 ? 40.803 -26.472 8.047 1.00 44.69 559 LEU A C 1
ATOM 4449 O O . LEU A 1 559 ? 40.976 -25.588 8.882 1.00 44.69 559 LEU A O 1
ATOM 4453 N N . LYS A 1 560 ? 39.747 -26.474 7.218 1.00 49.53 560 LYS A N 1
ATOM 4454 C CA . LYS A 1 560 ? 38.669 -25.468 7.270 1.00 49.53 560 LYS A CA 1
ATOM 4455 C C . LYS A 1 560 ? 37.972 -25.466 8.634 1.00 49.53 560 LYS A C 1
ATOM 4457 O O . LYS A 1 560 ? 37.844 -24.409 9.243 1.00 49.53 560 LYS A O 1
ATOM 4462 N N . ILE A 1 561 ? 37.577 -26.635 9.147 1.00 54.22 561 ILE A N 1
ATOM 4463 C CA . ILE A 1 561 ? 36.928 -26.767 10.464 1.00 54.22 561 ILE A CA 1
ATOM 4464 C C . ILE A 1 561 ? 37.870 -26.288 11.576 1.00 54.22 561 ILE A C 1
ATOM 4466 O O . ILE A 1 561 ? 37.457 -25.508 12.429 1.00 54.22 561 ILE A O 1
ATOM 4470 N N . THR A 1 562 ? 39.151 -26.667 11.524 1.00 51.00 562 THR A N 1
ATOM 4471 C CA . THR A 1 562 ? 40.181 -26.188 12.460 1.00 51.00 562 THR A CA 1
ATOM 4472 C C . THR A 1 562 ? 40.343 -24.669 12.413 1.00 51.00 562 THR A C 1
ATOM 4474 O O . THR A 1 562 ? 40.427 -24.028 13.458 1.00 51.00 562 THR A O 1
ATOM 4477 N N . THR A 1 563 ? 40.393 -24.072 11.221 1.00 48.22 563 THR A N 1
ATOM 4478 C CA . THR A 1 563 ? 40.506 -22.618 11.061 1.00 48.22 563 THR A CA 1
ATOM 4479 C C . THR A 1 563 ? 39.265 -21.909 11.588 1.00 48.22 563 THR A C 1
ATOM 4481 O O . THR A 1 563 ? 39.413 -20.975 12.366 1.00 48.22 563 THR A O 1
ATOM 4484 N N . LEU A 1 564 ? 38.062 -22.379 11.250 1.00 58.12 564 LEU A N 1
ATOM 4485 C CA . LEU A 1 564 ? 36.803 -21.832 11.757 1.00 58.12 564 LEU A CA 1
ATOM 4486 C C . LEU A 1 564 ? 36.723 -21.911 13.289 1.00 58.12 564 LEU A C 1
ATOM 4488 O O . LEU A 1 564 ? 36.461 -20.899 13.930 1.00 58.12 564 LEU A O 1
ATOM 4492 N N . GLN A 1 565 ? 37.008 -23.077 13.879 1.00 55.22 565 GLN A N 1
ATOM 4493 C CA . GLN A 1 565 ? 37.029 -23.262 15.334 1.00 55.22 565 GLN A CA 1
ATOM 4494 C C . GLN A 1 565 ? 38.007 -22.294 16.004 1.00 55.22 565 GLN A C 1
ATOM 4496 O O . GLN A 1 565 ? 37.644 -21.629 16.967 1.00 55.22 565 GLN A O 1
ATOM 4501 N N . ARG A 1 566 ? 39.222 -22.149 15.463 1.00 48.31 566 ARG A N 1
ATOM 4502 C CA . ARG A 1 566 ? 40.232 -21.233 16.013 1.00 48.31 566 ARG A CA 1
ATOM 4503 C C . ARG A 1 566 ? 39.893 -19.756 15.797 1.00 48.31 566 ARG A C 1
ATOM 4505 O O . ARG A 1 566 ? 40.270 -18.948 16.636 1.00 48.31 566 ARG A O 1
ATOM 4512 N N . CYS A 1 567 ? 39.189 -19.399 14.722 1.00 47.34 567 CYS A N 1
ATOM 4513 C CA . CYS A 1 567 ? 38.659 -18.049 14.519 1.00 47.34 567 CYS A CA 1
ATOM 4514 C C . CYS A 1 567 ? 37.538 -17.740 15.522 1.00 47.34 567 CYS A C 1
ATOM 4516 O O . CYS A 1 567 ? 37.600 -16.708 16.178 1.00 47.34 567 CYS A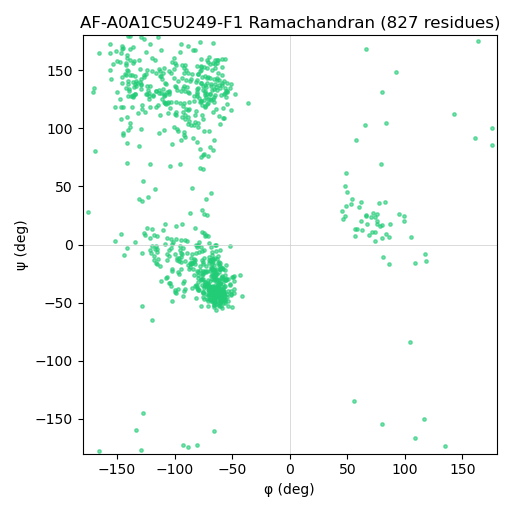 O 1
ATOM 4518 N N . LEU A 1 568 ? 36.561 -18.640 15.690 1.00 50.84 568 LEU A N 1
ATOM 4519 C CA . LEU A 1 568 ? 35.475 -18.491 16.667 1.00 50.84 568 LEU A CA 1
ATOM 4520 C C . LEU A 1 568 ? 36.004 -18.440 18.104 1.00 50.84 568 LEU A C 1
ATOM 4522 O O . LEU A 1 568 ? 35.549 -17.616 18.885 1.00 50.84 568 LEU A O 1
ATOM 4526 N N . GLU A 1 569 ? 36.992 -19.266 18.444 1.00 50.69 569 GLU A N 1
ATOM 4527 C CA . GLU A 1 569 ? 37.611 -19.289 19.773 1.00 50.69 569 GLU A CA 1
ATOM 4528 C C . GLU A 1 569 ? 38.506 -18.068 20.026 1.00 50.69 569 GLU A C 1
ATOM 4530 O O . GLU A 1 569 ? 38.481 -17.501 21.114 1.00 50.69 569 GLU A O 1
ATOM 4535 N N . TYR A 1 570 ? 39.218 -17.571 19.008 1.00 45.12 570 TYR A N 1
ATOM 4536 C CA . TYR A 1 570 ? 39.913 -16.283 19.098 1.00 45.12 570 TYR A CA 1
ATOM 4537 C C . TYR A 1 570 ? 38.948 -15.101 19.271 1.00 45.12 570 TYR A C 1
ATOM 4539 O O . TYR A 1 570 ? 39.249 -14.159 20.000 1.00 45.12 570 TYR A O 1
ATOM 4547 N N . LEU A 1 571 ? 37.785 -15.163 18.619 1.00 45.88 571 LEU A N 1
ATOM 4548 C CA . LEU A 1 571 ? 36.696 -14.199 18.768 1.00 45.88 571 LEU A CA 1
ATOM 4549 C C . LEU A 1 571 ? 35.843 -14.429 20.030 1.00 45.88 571 LEU A C 1
ATOM 4551 O O . LEU A 1 571 ? 34.900 -13.681 20.255 1.00 45.88 571 LEU A O 1
ATOM 4555 N N . GLY A 1 572 ? 36.141 -15.439 20.855 1.00 44.94 572 GLY A N 1
ATOM 4556 C CA . GLY A 1 572 ? 35.421 -15.711 22.105 1.00 44.94 572 GLY A CA 1
ATOM 4557 C C . GLY A 1 572 ? 34.020 -16.326 21.959 1.00 44.94 572 GLY A C 1
ATOM 4558 O O . GLY A 1 572 ? 33.299 -16.409 22.947 1.00 44.94 572 GLY A O 1
ATOM 4559 N N . PHE A 1 573 ? 33.629 -16.779 20.764 1.00 45.12 573 PHE A N 1
ATOM 4560 C CA . PHE A 1 573 ? 32.355 -17.473 20.505 1.00 45.12 573 PHE A CA 1
ATOM 4561 C C . PHE A 1 573 ? 32.396 -18.978 20.825 1.00 45.12 573 PHE A C 1
ATOM 4563 O O . PHE A 1 573 ? 31.351 -19.622 20.891 1.00 45.12 573 PHE A O 1
ATOM 4570 N N . LEU A 1 574 ? 33.591 -19.552 20.987 1.00 48.69 574 LEU A N 1
ATOM 4571 C CA . LEU A 1 574 ? 33.831 -20.979 21.215 1.00 48.69 574 LEU A CA 1
ATOM 4572 C C . LEU A 1 574 ? 34.934 -21.161 22.270 1.00 48.69 574 LEU A C 1
ATOM 4574 O O . LEU A 1 574 ? 35.888 -20.396 22.284 1.00 48.69 574 LEU A O 1
ATOM 4578 N N . ASP A 1 575 ? 34.840 -22.197 23.101 1.00 56.78 575 ASP A N 1
ATOM 4579 C CA . ASP A 1 575 ? 35.944 -22.700 23.933 1.00 56.78 575 ASP A CA 1
ATOM 4580 C C . ASP A 1 575 ? 36.054 -24.208 23.689 1.00 56.78 575 ASP A C 1
ATOM 4582 O O . ASP A 1 575 ? 35.091 -24.954 23.886 1.00 56.78 575 ASP A O 1
ATOM 4586 N N . MET A 1 576 ? 37.210 -24.666 23.210 1.00 52.88 576 MET A N 1
ATOM 4587 C CA . MET A 1 576 ? 37.452 -26.082 22.930 1.00 52.88 576 MET A CA 1
ATOM 4588 C C . MET A 1 576 ? 37.918 -26.859 24.172 1.00 52.88 576 MET A C 1
ATOM 4590 O O . MET A 1 576 ? 38.035 -28.087 24.116 1.00 52.88 576 MET A O 1
ATOM 4594 N N . GLY A 1 577 ? 38.211 -26.195 25.296 1.00 48.56 577 GLY A N 1
ATOM 4595 C CA . GLY A 1 577 ? 38.558 -26.829 26.573 1.00 48.56 577 GLY A CA 1
ATOM 4596 C C . GLY A 1 577 ? 39.835 -27.682 26.538 1.00 48.56 577 GLY A C 1
ATOM 4597 O O . GLY A 1 577 ? 40.014 -28.574 27.369 1.00 48.56 577 GLY A O 1
ATOM 4598 N N . GLY A 1 578 ? 40.711 -27.459 25.552 1.00 49.19 578 GLY A N 1
ATOM 4599 C CA . GLY A 1 578 ? 41.885 -28.299 25.275 1.00 49.19 578 GLY A CA 1
ATOM 4600 C C . GLY A 1 578 ? 41.613 -29.541 24.411 1.00 49.19 578 GLY A C 1
ATOM 4601 O O . GLY A 1 578 ? 42.506 -30.378 24.258 1.00 49.19 578 GLY A O 1
ATOM 4602 N N . SER A 1 579 ? 40.412 -29.671 23.840 1.00 50.16 579 SER A N 1
ATOM 4603 C CA . SER A 1 579 ? 40.073 -30.694 22.842 1.00 50.16 579 SER A CA 1
ATOM 4604 C C . SER A 1 579 ? 40.831 -30.473 21.527 1.00 50.16 579 SER A C 1
ATOM 4606 O O . SER A 1 579 ? 41.247 -29.360 21.209 1.00 50.16 579 SER A O 1
ATOM 4608 N N . ALA A 1 580 ? 41.008 -31.532 20.735 1.00 46.50 580 ALA A N 1
ATOM 4609 C CA . ALA A 1 580 ? 41.633 -31.419 19.419 1.00 46.50 580 ALA A CA 1
ATOM 4610 C C . ALA A 1 580 ? 40.694 -30.741 18.402 1.00 46.50 580 ALA A C 1
ATOM 4612 O O . ALA A 1 580 ? 39.514 -31.081 18.314 1.00 46.50 580 ALA A O 1
ATOM 4613 N N . TYR A 1 581 ? 41.241 -29.814 17.615 1.00 47.78 581 TYR A N 1
ATOM 4614 C CA . TYR A 1 581 ? 40.555 -29.198 16.476 1.00 47.78 581 TYR A C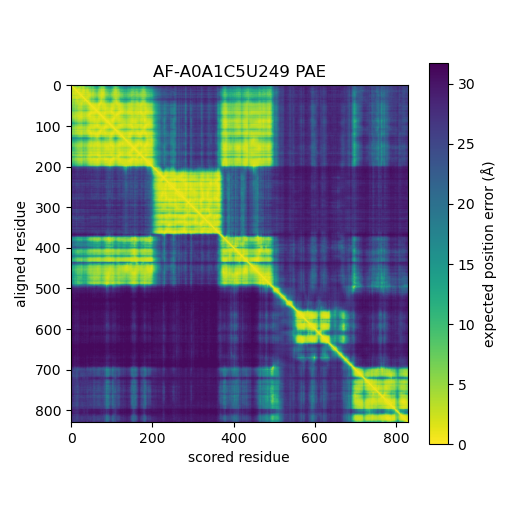A 1
ATOM 4615 C C . T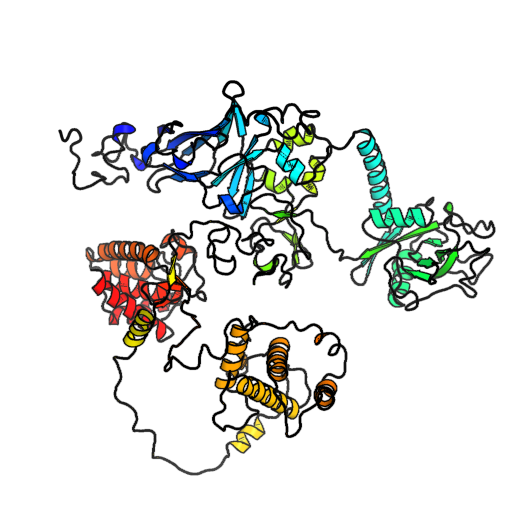YR A 1 581 ? 40.352 -30.178 15.315 1.00 47.78 581 TYR A C 1
ATOM 4617 O O . TYR A 1 581 ? 41.064 -31.175 15.209 1.00 47.78 581 TYR A O 1
ATOM 4625 N N . GLY A 1 582 ? 39.418 -29.847 14.419 1.00 44.31 582 GLY A N 1
ATOM 4626 C CA . GLY A 1 582 ? 39.222 -30.528 13.132 1.00 44.31 582 GLY A CA 1
ATOM 4627 C C . GLY A 1 582 ? 37.960 -31.390 13.045 1.00 44.31 582 GLY A C 1
ATOM 4628 O O . GLY A 1 582 ? 37.506 -31.693 11.944 1.00 44.31 582 GLY A O 1
ATOM 4629 N N . ALA A 1 583 ? 37.339 -31.714 14.183 1.00 51.09 583 ALA A N 1
ATOM 4630 C CA . ALA A 1 583 ? 36.047 -32.396 14.251 1.00 51.09 583 ALA A CA 1
ATOM 4631 C C . ALA A 1 583 ? 34.929 -31.415 14.634 1.00 51.09 583 ALA A C 1
ATOM 4633 O O . ALA A 1 583 ? 35.043 -30.696 15.627 1.00 51.09 583 ALA A O 1
ATOM 4634 N N . MET A 1 584 ? 33.837 -31.398 13.867 1.00 48.12 584 MET A N 1
ATOM 4635 C CA . MET A 1 584 ? 32.682 -30.533 14.117 1.00 48.12 584 MET A CA 1
ATOM 4636 C C . MET A 1 584 ? 31.685 -31.217 15.060 1.00 48.12 584 MET A C 1
ATOM 4638 O O . MET A 1 584 ? 31.107 -32.246 14.717 1.00 48.12 584 MET A O 1
ATOM 4642 N N . GLY A 1 585 ? 31.496 -30.647 16.250 1.00 48.25 585 GLY A N 1
ATOM 4643 C CA . GLY A 1 585 ? 30.520 -31.101 17.245 1.00 48.25 585 GLY A CA 1
ATOM 4644 C C . GLY A 1 585 ? 29.597 -29.972 17.705 1.00 48.25 585 GLY A C 1
ATOM 4645 O O . GLY A 1 585 ? 29.788 -28.818 17.320 1.00 48.25 585 GLY A O 1
ATOM 4646 N N . GLY A 1 586 ? 28.630 -30.302 18.569 1.00 44.81 586 GLY A N 1
ATOM 4647 C CA . GLY A 1 586 ? 27.567 -29.382 19.004 1.00 44.81 586 GLY A CA 1
ATOM 4648 C C . GLY A 1 586 ? 28.057 -28.022 19.514 1.00 44.81 586 GLY A C 1
ATOM 4649 O O . GLY A 1 586 ? 27.504 -26.999 19.136 1.00 44.81 586 GLY A O 1
ATOM 4650 N N . ALA A 1 587 ? 29.157 -27.977 20.274 1.00 44.16 587 ALA A N 1
ATOM 4651 C CA . ALA A 1 587 ? 29.737 -26.712 20.742 1.00 44.16 587 ALA A CA 1
ATOM 4652 C C . ALA A 1 587 ? 30.192 -25.796 19.586 1.00 44.16 587 ALA A C 1
ATOM 4654 O O . ALA A 1 587 ? 29.933 -24.596 19.602 1.00 44.16 587 ALA A O 1
ATOM 4655 N N . THR A 1 588 ? 30.823 -26.358 18.547 1.00 49.28 588 THR A N 1
ATOM 4656 C CA . THR A 1 588 ? 31.204 -25.605 17.339 1.00 49.28 588 THR A CA 1
ATOM 4657 C C . THR A 1 588 ? 29.972 -25.143 16.565 1.00 49.28 588 THR A C 1
ATOM 4659 O O . THR A 1 588 ? 29.951 -24.016 16.088 1.00 49.28 588 THR A O 1
ATOM 4662 N N . GLN A 1 589 ? 28.943 -25.988 16.473 1.00 51.66 589 GLN A N 1
ATOM 4663 C CA . GLN A 1 589 ? 27.672 -25.674 15.814 1.00 51.66 589 GLN A CA 1
ATOM 4664 C C . GLN A 1 589 ? 26.953 -24.497 16.488 1.00 51.66 589 GLN A C 1
ATOM 4666 O O . GLN A 1 589 ? 26.634 -23.517 15.817 1.00 51.66 589 GLN A O 1
ATOM 4671 N N . SER A 1 590 ? 26.795 -24.528 17.814 1.00 45.59 590 SER A N 1
ATOM 4672 C CA . SER A 1 590 ? 26.211 -23.416 18.573 1.00 45.59 590 SER A CA 1
ATOM 4673 C C . SER A 1 590 ? 27.046 -22.134 18.473 1.00 45.59 590 SER A C 1
ATOM 4675 O O . SER A 1 590 ? 26.479 -21.054 18.360 1.00 45.59 590 SER A O 1
ATOM 4677 N N . ALA A 1 591 ? 28.381 -22.230 18.445 1.00 46.22 591 ALA A N 1
ATOM 4678 C CA . ALA A 1 591 ? 29.251 -21.067 18.250 1.00 46.22 591 ALA A CA 1
ATOM 4679 C C . ALA A 1 591 ? 29.060 -20.395 16.876 1.00 46.22 591 ALA A C 1
ATOM 4681 O O . ALA A 1 591 ? 29.087 -19.168 16.791 1.00 46.22 591 ALA A O 1
ATOM 4682 N N . ILE A 1 592 ? 28.832 -21.178 15.813 1.00 50.94 592 ILE A N 1
ATOM 4683 C CA . ILE A 1 592 ? 28.514 -20.651 14.475 1.00 50.94 592 ILE A CA 1
ATOM 4684 C C . ILE A 1 592 ? 27.160 -19.944 14.492 1.00 50.94 592 ILE A C 1
ATOM 4686 O O . ILE A 1 592 ? 27.075 -18.810 14.042 1.00 50.94 592 ILE A O 1
ATOM 4690 N N . GLN A 1 593 ? 26.121 -20.577 15.041 1.00 48.88 593 GLN A N 1
ATOM 4691 C CA . GLN A 1 593 ? 24.772 -20.000 15.060 1.00 48.88 593 GLN A CA 1
ATOM 4692 C C . GLN A 1 593 ? 24.697 -18.739 15.940 1.00 48.88 593 GLN A C 1
ATOM 4694 O O . GLN A 1 593 ? 24.071 -17.758 15.551 1.00 48.88 593 GLN A O 1
ATOM 4699 N N . ASN A 1 594 ? 25.420 -18.704 17.065 1.00 43.94 594 ASN A N 1
ATOM 4700 C CA . ASN A 1 594 ? 25.585 -17.495 17.881 1.00 43.94 594 ASN A CA 1
ATOM 4701 C C . ASN A 1 594 ? 26.333 -16.382 17.130 1.00 43.94 594 ASN A C 1
ATOM 4703 O O . ASN A 1 594 ? 26.000 -15.209 17.279 1.00 43.94 594 ASN A O 1
ATOM 4707 N N . PHE A 1 595 ? 27.331 -16.727 16.309 1.00 47.25 595 PHE A N 1
ATOM 4708 C CA . PHE A 1 595 ? 27.982 -15.755 15.432 1.00 47.25 595 PHE A CA 1
ATOM 4709 C C . PHE A 1 595 ? 27.019 -15.255 14.347 1.00 47.25 595 PHE A C 1
ATOM 4711 O O . PHE A 1 595 ? 26.939 -14.053 14.121 1.00 47.25 595 PHE A O 1
ATOM 4718 N N . GLN A 1 596 ? 26.251 -16.142 13.709 1.00 48.72 596 GLN A N 1
ATOM 4719 C CA . GLN A 1 596 ? 25.263 -15.765 12.696 1.00 48.72 596 GLN A CA 1
ATOM 4720 C C . GLN A 1 596 ? 24.239 -14.775 13.266 1.00 48.72 596 GLN A C 1
ATOM 4722 O O . GLN A 1 596 ? 24.065 -13.697 12.704 1.00 48.72 596 GLN A O 1
ATOM 4727 N N . LEU A 1 597 ? 23.680 -15.069 14.445 1.00 43.66 597 LEU A N 1
ATOM 4728 C CA . LEU A 1 597 ? 22.790 -14.166 15.181 1.00 43.66 597 LEU A CA 1
ATOM 4729 C C . LEU A 1 597 ? 23.445 -12.808 15.500 1.00 43.66 597 LEU A C 1
ATOM 4731 O O . LEU A 1 597 ? 22.851 -11.769 15.232 1.00 43.66 597 LEU A O 1
ATOM 4735 N N . ASN A 1 598 ? 24.683 -12.791 16.009 1.00 39.38 598 ASN A N 1
ATOM 4736 C CA . ASN A 1 598 ? 25.376 -11.544 16.371 1.00 39.38 598 ASN A CA 1
ATOM 4737 C C . ASN A 1 598 ? 25.785 -10.665 15.173 1.00 39.38 598 ASN A C 1
ATOM 4739 O O . ASN A 1 598 ? 26.147 -9.504 15.379 1.00 39.38 598 ASN A O 1
ATOM 4743 N N . TYR A 1 599 ? 25.755 -11.195 13.948 1.00 42.69 599 TYR A N 1
ATOM 4744 C CA . TYR A 1 599 ? 26.150 -10.494 12.720 1.00 42.69 599 TYR A CA 1
ATOM 4745 C C . TYR A 1 599 ? 25.040 -10.461 11.650 1.00 42.69 599 TYR A C 1
ATOM 4747 O O . TYR A 1 599 ? 25.325 -10.137 10.499 1.00 42.69 599 TYR A O 1
ATOM 4755 N N . GLY A 1 600 ? 23.789 -10.779 12.012 1.00 40.22 600 GLY A N 1
ATOM 4756 C CA . GLY A 1 600 ? 22.630 -10.701 11.109 1.00 40.22 600 GLY A CA 1
ATOM 4757 C C . GLY A 1 600 ? 22.665 -11.687 9.934 1.00 40.22 600 GLY A C 1
ATOM 4758 O O . GLY A 1 600 ? 22.083 -11.422 8.887 1.00 40.22 600 GLY A O 1
ATOM 4759 N N . LEU A 1 601 ? 23.380 -12.805 10.072 1.00 43.50 601 LEU A N 1
ATOM 4760 C CA . LEU A 1 601 ? 23.506 -13.821 9.028 1.00 43.50 601 LEU A CA 1
ATOM 4761 C C . LEU A 1 601 ? 22.403 -14.879 9.163 1.00 43.50 601 LEU A C 1
ATOM 4763 O O . LEU A 1 601 ? 21.983 -15.217 10.272 1.00 43.50 601 LEU A O 1
ATOM 4767 N N . ASN A 1 602 ? 21.993 -15.463 8.035 1.00 45.78 602 ASN A N 1
ATOM 4768 C CA . ASN A 1 602 ? 21.060 -16.591 8.014 1.00 45.78 602 ASN A CA 1
ATOM 4769 C C . ASN A 1 602 ? 21.578 -17.738 8.891 1.00 45.78 602 ASN A C 1
ATOM 4771 O O . ASN A 1 602 ? 22.728 -18.149 8.755 1.00 45.78 602 ASN A O 1
ATOM 4775 N N . ILE A 1 603 ? 20.723 -18.282 9.759 1.00 45.09 603 ILE A N 1
ATOM 4776 C CA . ILE A 1 603 ? 21.072 -19.438 10.591 1.00 45.09 603 ILE A CA 1
ATOM 4777 C C . ILE A 1 603 ? 21.231 -20.662 9.684 1.00 45.09 603 ILE A C 1
ATOM 4779 O O . ILE A 1 603 ? 20.307 -21.021 8.959 1.00 45.09 603 ILE A O 1
ATOM 4783 N N . SER A 1 604 ? 22.391 -21.318 9.745 1.00 47.97 604 SER A N 1
ATOM 4784 C CA . SER A 1 604 ? 22.674 -22.497 8.922 1.00 47.97 604 SER A CA 1
ATOM 4785 C C . SER A 1 604 ? 21.679 -23.636 9.173 1.00 47.97 604 SER A C 1
ATOM 4787 O O . SER A 1 604 ? 21.482 -24.053 10.320 1.00 47.97 604 SER A O 1
ATOM 4789 N N . GLU A 1 605 ? 21.093 -24.161 8.093 1.00 43.38 605 GLU A N 1
ATOM 4790 C CA . GLU A 1 605 ? 20.075 -25.215 8.139 1.00 43.38 605 GLU A CA 1
ATOM 4791 C C . GLU A 1 605 ? 20.631 -26.562 8.631 1.00 43.38 605 GLU A C 1
ATOM 4793 O O . GLU A 1 605 ? 21.802 -26.903 8.420 1.00 43.38 605 GLU A O 1
ATOM 4798 N N . GLN A 1 606 ? 19.762 -27.353 9.276 1.00 43.78 606 GLN A N 1
ATOM 4799 C CA . GLN A 1 606 ? 20.070 -28.728 9.664 1.00 43.78 606 GLN A CA 1
ATOM 4800 C C . GLN A 1 606 ? 19.630 -29.723 8.586 1.00 43.78 606 GLN A C 1
ATOM 4802 O O . GLN A 1 606 ? 18.442 -29.870 8.305 1.00 43.78 606 GLN A O 1
ATOM 4807 N N . VAL A 1 607 ? 20.591 -30.466 8.038 1.00 37.34 607 VAL A N 1
ATOM 4808 C CA . VAL A 1 607 ? 20.374 -31.482 7.003 1.00 37.34 607 VAL A CA 1
ATOM 4809 C C . VAL A 1 607 ? 20.553 -32.874 7.612 1.00 37.34 607 VAL A C 1
ATOM 4811 O O . VAL A 1 607 ? 21.616 -33.198 8.151 1.00 37.34 607 VAL A O 1
ATOM 4814 N N . GLU A 1 608 ? 19.524 -33.719 7.537 1.00 36.53 608 GLU A N 1
ATOM 4815 C CA . GLU A 1 608 ? 19.602 -35.104 8.013 1.00 36.53 608 GLU A CA 1
ATOM 4816 C C . GLU A 1 608 ? 20.239 -36.021 6.958 1.00 36.53 608 GLU A C 1
ATOM 4818 O O . GLU A 1 608 ? 19.783 -36.103 5.817 1.00 36.53 608 GLU A O 1
ATOM 4823 N N . PHE A 1 609 ? 21.266 -36.780 7.349 1.00 30.70 609 PHE A N 1
ATOM 4824 C CA . PHE A 1 609 ? 21.879 -37.791 6.494 1.00 30.70 609 PHE A CA 1
ATOM 4825 C C . PHE A 1 609 ? 22.156 -39.087 7.273 1.00 30.70 609 PHE A C 1
ATOM 4827 O O . PHE A 1 609 ? 22.904 -39.108 8.249 1.00 30.70 609 PHE A O 1
ATOM 4834 N N . TYR A 1 610 ? 21.522 -40.190 6.851 1.00 25.30 610 TYR A N 1
ATOM 4835 C CA . TYR A 1 610 ? 21.569 -41.509 7.511 1.00 25.30 610 TYR A CA 1
ATOM 4836 C C . TYR A 1 610 ? 21.288 -41.492 9.033 1.00 25.30 610 TYR A C 1
ATOM 4838 O O . TYR A 1 610 ? 21.977 -42.163 9.806 1.00 25.30 610 TYR A O 1
ATOM 4846 N N . GLY A 1 611 ? 20.261 -40.761 9.481 1.00 30.11 611 GLY A N 1
ATOM 4847 C CA . GLY A 1 611 ? 19.868 -40.738 10.899 1.00 30.11 611 GLY A CA 1
ATOM 4848 C C . GLY A 1 611 ? 20.789 -39.901 11.791 1.00 30.11 611 GLY A C 1
ATOM 4849 O O . GLY A 1 611 ? 20.845 -40.121 13.002 1.00 30.11 611 GLY A O 1
ATOM 4850 N N . LYS A 1 612 ? 21.560 -38.983 11.198 1.00 32.25 612 LYS A N 1
ATOM 4851 C CA . LYS A 1 612 ? 22.357 -37.973 11.898 1.00 32.25 612 LYS A CA 1
ATOM 4852 C C . LYS A 1 612 ? 22.128 -36.609 11.265 1.00 32.25 612 LYS A C 1
ATOM 4854 O O . LYS A 1 612 ? 22.092 -36.494 10.044 1.00 32.25 612 LYS A O 1
ATOM 4859 N N . TRP A 1 613 ? 22.019 -35.594 12.110 1.00 40.47 613 TRP A N 1
ATOM 4860 C CA . TRP A 1 613 ? 21.828 -34.208 11.706 1.00 40.47 613 TRP A CA 1
ATOM 4861 C C . TRP A 1 613 ? 23.181 -33.510 11.554 1.00 40.47 613 TRP A C 1
ATOM 4863 O O . TRP A 1 613 ? 24.048 -33.612 12.426 1.00 40.47 613 TRP A O 1
ATOM 4873 N N . PHE A 1 614 ? 23.355 -32.816 10.437 1.00 38.50 614 PHE A N 1
ATOM 4874 C CA . PHE A 1 614 ? 24.524 -32.006 10.105 1.00 38.50 614 PHE A CA 1
ATOM 4875 C C . PHE A 1 614 ? 24.088 -30.557 9.900 1.00 38.50 614 PHE A C 1
ATOM 4877 O O . PHE A 1 614 ? 22.914 -30.305 9.658 1.00 38.50 614 PHE A O 1
ATOM 4884 N N . ILE A 1 615 ? 25.021 -29.610 9.989 1.00 45.75 615 ILE A N 1
ATOM 4885 C CA . ILE A 1 615 ? 24.762 -28.200 9.674 1.00 45.75 615 ILE A CA 1
ATOM 4886 C C . ILE A 1 615 ? 25.529 -27.850 8.404 1.00 45.75 615 ILE A C 1
ATOM 4888 O O . ILE A 1 615 ? 26.744 -28.058 8.354 1.00 45.75 615 ILE A O 1
ATOM 4892 N N . GLU A 1 616 ? 24.833 -27.323 7.398 1.00 46.81 616 GLU A N 1
ATOM 4893 C CA . GLU A 1 616 ? 25.464 -26.795 6.187 1.00 46.81 616 GLU A CA 1
ATOM 4894 C C . GLU A 1 616 ? 25.839 -25.324 6.409 1.00 46.81 616 GLU A C 1
ATOM 4896 O O . GLU A 1 616 ? 24.988 -24.440 6.487 1.00 46.81 616 GLU A O 1
ATOM 4901 N N . ILE A 1 617 ? 27.137 -25.068 6.586 1.00 49.75 617 ILE A N 1
ATOM 4902 C CA . ILE A 1 617 ? 27.670 -23.719 6.800 1.00 49.75 617 ILE A CA 1
ATOM 4903 C C . ILE A 1 617 ? 27.943 -23.107 5.436 1.00 49.75 617 ILE A C 1
ATOM 4905 O O . ILE A 1 617 ? 28.803 -23.596 4.708 1.00 49.75 617 ILE A O 1
ATOM 4909 N N . ASP A 1 618 ? 27.249 -22.031 5.098 1.00 49.56 618 ASP A N 1
ATOM 4910 C CA . ASP A 1 618 ? 27.477 -21.331 3.844 1.00 49.56 618 ASP A CA 1
ATOM 4911 C C . ASP A 1 618 ? 28.849 -20.615 3.834 1.00 49.56 618 ASP A C 1
ATOM 4913 O O . ASP A 1 618 ? 29.426 -20.267 4.875 1.00 49.56 618 ASP A O 1
ATOM 4917 N N . ASP A 1 619 ? 29.397 -20.384 2.637 1.00 47.28 619 ASP A N 1
ATOM 4918 C CA . ASP A 1 619 ? 30.711 -19.749 2.496 1.00 47.28 619 ASP A CA 1
ATOM 4919 C C . ASP A 1 619 ? 30.719 -18.286 3.004 1.00 47.28 619 ASP A C 1
ATOM 4921 O O . ASP A 1 619 ? 31.782 -17.803 3.399 1.00 47.28 619 ASP A O 1
ATOM 4925 N N . ILE A 1 620 ? 29.576 -17.582 3.065 1.00 45.28 620 ILE A N 1
ATOM 4926 C CA . ILE A 1 620 ? 29.489 -16.198 3.576 1.00 45.28 620 ILE A CA 1
ATOM 4927 C C . ILE A 1 620 ? 29.670 -16.198 5.097 1.00 45.28 620 ILE A C 1
ATOM 4929 O O . ILE A 1 620 ? 30.509 -15.451 5.605 1.00 45.28 620 ILE A O 1
ATOM 4933 N N . THR A 1 621 ? 28.986 -17.085 5.821 1.00 49.59 621 THR A N 1
ATOM 4934 C CA . THR A 1 621 ? 29.187 -17.315 7.257 1.00 49.59 621 THR A CA 1
ATOM 4935 C C . THR A 1 621 ? 30.644 -17.669 7.553 1.00 49.59 621 THR A C 1
ATOM 4937 O O . THR A 1 621 ? 31.286 -17.023 8.388 1.00 49.59 621 THR A O 1
ATOM 4940 N N . TYR A 1 622 ? 31.213 -18.641 6.828 1.00 48.34 622 TYR A N 1
ATOM 4941 C CA . TYR A 1 622 ? 32.605 -19.061 7.019 1.00 48.34 622 TYR A CA 1
ATOM 4942 C C . TYR A 1 622 ? 33.600 -17.905 6.801 1.00 48.34 622 TYR A C 1
ATOM 4944 O O . TYR A 1 622 ? 34.507 -17.686 7.614 1.00 48.34 622 TYR A O 1
ATOM 4952 N N . LEU A 1 623 ? 33.452 -17.157 5.701 1.00 45.84 623 LEU A N 1
ATOM 4953 C CA . LEU A 1 623 ? 34.361 -16.065 5.347 1.00 45.84 623 LEU A CA 1
ATOM 4954 C C . LEU A 1 623 ? 34.198 -14.859 6.277 1.00 45.84 623 LEU A C 1
ATOM 4956 O O . LEU A 1 623 ? 35.202 -14.228 6.606 1.00 45.84 623 LEU A O 1
ATOM 4960 N N . THR A 1 624 ? 32.986 -14.578 6.760 1.00 47.59 624 THR A N 1
ATOM 4961 C CA . THR A 1 624 ? 32.726 -13.488 7.714 1.00 47.59 624 THR A CA 1
ATOM 4962 C C . THR A 1 624 ? 33.396 -13.771 9.057 1.00 47.59 624 THR A C 1
ATOM 4964 O O . THR A 1 624 ? 34.153 -12.928 9.537 1.00 47.59 624 THR A O 1
ATOM 4967 N N . ILE A 1 625 ? 33.251 -14.986 9.603 1.00 50.78 625 ILE A N 1
ATOM 4968 C CA . ILE A 1 625 ? 33.960 -15.440 10.817 1.00 50.78 625 ILE A CA 1
ATOM 4969 C C . ILE A 1 625 ? 35.479 -15.255 10.672 1.00 50.78 625 ILE A C 1
ATOM 4971 O O . ILE A 1 625 ? 36.140 -14.692 11.549 1.00 50.78 625 ILE A O 1
ATOM 4975 N N . ALA A 1 626 ? 36.050 -15.702 9.550 1.00 45.78 626 ALA A N 1
ATOM 4976 C CA . ALA A 1 626 ? 37.487 -15.608 9.306 1.00 45.78 626 ALA A CA 1
ATOM 4977 C C . ALA A 1 626 ? 37.976 -14.158 9.116 1.00 45.78 626 ALA A C 1
ATOM 4979 O O . ALA A 1 626 ? 39.049 -13.804 9.612 1.00 45.78 626 ALA A O 1
ATOM 4980 N N . ASN A 1 627 ? 37.202 -13.313 8.428 1.00 45.38 627 ASN A N 1
ATOM 4981 C CA . ASN A 1 627 ? 37.542 -11.910 8.186 1.00 45.38 627 ASN A CA 1
ATOM 4982 C C . ASN A 1 627 ? 37.446 -11.078 9.473 1.00 45.38 627 ASN A C 1
ATOM 4984 O O . ASN A 1 627 ? 38.357 -10.314 9.787 1.00 45.38 627 ASN A O 1
ATOM 4988 N N . VAL A 1 628 ? 36.392 -11.277 10.270 1.00 46.56 628 VAL A N 1
ATOM 4989 C CA . VAL A 1 628 ? 36.234 -10.630 11.580 1.00 46.56 628 VAL A CA 1
ATOM 4990 C C . VAL A 1 628 ? 37.384 -11.025 12.513 1.00 46.56 628 VAL A C 1
ATOM 4992 O O . VAL A 1 628 ? 37.984 -10.139 13.121 1.00 46.56 628 VAL A O 1
ATOM 4995 N N . ALA A 1 629 ? 37.784 -12.302 12.558 1.00 44.94 629 ALA A N 1
ATOM 4996 C CA . ALA A 1 629 ? 38.948 -12.746 13.332 1.00 44.94 629 ALA A CA 1
ATOM 4997 C C . ALA A 1 629 ? 40.250 -12.071 12.865 1.00 44.94 629 ALA A C 1
ATOM 4999 O O . ALA A 1 629 ? 40.999 -11.531 13.683 1.00 44.94 629 ALA A O 1
ATOM 5000 N N . ALA A 1 630 ? 40.509 -12.045 11.554 1.00 43.12 630 ALA A N 1
ATOM 5001 C CA . ALA A 1 630 ? 41.700 -11.412 10.987 1.00 43.12 630 ALA A CA 1
ATOM 5002 C C . ALA A 1 630 ? 41.762 -9.902 11.289 1.00 43.12 630 ALA A C 1
ATOM 5004 O O . ALA A 1 630 ? 42.810 -9.405 11.704 1.00 43.12 630 ALA A O 1
ATOM 5005 N N . ASN A 1 631 ? 40.637 -9.189 11.167 1.00 44.84 631 ASN A N 1
ATOM 5006 C CA . ASN A 1 631 ? 40.536 -7.757 11.468 1.00 44.84 631 ASN A CA 1
ATOM 5007 C C . ASN A 1 631 ? 40.747 -7.439 12.958 1.00 44.84 631 ASN A C 1
ATOM 5009 O O . ASN A 1 631 ? 41.291 -6.385 13.283 1.00 44.84 631 ASN A O 1
ATOM 5013 N N . HIS A 1 632 ? 40.403 -8.365 13.859 1.00 43.66 632 HIS A N 1
ATOM 5014 C CA . HIS A 1 632 ? 40.708 -8.257 15.292 1.00 43.66 632 HIS A CA 1
ATOM 5015 C C . HIS A 1 632 ? 42.152 -8.658 15.651 1.00 43.66 632 HIS A C 1
ATOM 5017 O O . HIS A 1 632 ? 42.562 -8.500 16.799 1.00 43.66 632 HIS A O 1
ATOM 5023 N N . GLY A 1 633 ? 42.958 -9.099 14.676 1.00 42.38 633 GLY A N 1
ATOM 5024 C CA . GLY A 1 633 ? 44.375 -9.420 14.859 1.00 42.38 633 GLY A CA 1
ATOM 5025 C C . GLY A 1 633 ? 44.681 -10.909 15.038 1.00 42.38 633 GLY A C 1
ATOM 5026 O O . GLY A 1 633 ? 45.711 -11.246 15.627 1.00 42.38 633 GLY A O 1
ATOM 5027 N N . PHE A 1 634 ? 43.821 -11.806 14.548 1.00 42.31 634 PHE A N 1
ATOM 5028 C CA . PHE A 1 634 ? 44.104 -13.240 14.517 1.00 42.31 634 PHE A CA 1
ATOM 5029 C C . PHE A 1 634 ? 45.242 -13.573 13.539 1.00 42.31 634 PHE A C 1
ATOM 5031 O O . PHE A 1 634 ? 45.224 -13.159 12.380 1.00 42.31 634 PHE A O 1
ATOM 5038 N N . TYR A 1 635 ? 46.202 -14.390 13.982 1.00 43.12 635 TYR A N 1
ATOM 5039 C CA . TYR A 1 635 ? 47.286 -14.913 13.143 1.00 43.12 635 TYR A CA 1
ATOM 5040 C C . TYR A 1 635 ? 47.407 -16.430 13.298 1.00 43.12 635 TYR A C 1
ATOM 5042 O O . TYR A 1 635 ? 47.370 -16.968 14.406 1.00 43.12 635 TYR A O 1
ATOM 5050 N N . VAL A 1 636 ? 47.653 -17.128 12.188 1.00 41.12 636 VAL A N 1
ATOM 5051 C CA . VAL A 1 636 ? 47.894 -18.577 12.176 1.00 41.12 636 VAL A CA 1
ATOM 5052 C C . VAL A 1 636 ? 49.406 -18.859 12.214 1.00 41.12 636 VAL A C 1
ATOM 5054 O O . VAL A 1 636 ? 49.980 -19.337 11.247 1.00 41.12 636 VAL A O 1
ATOM 5057 N N . GLY A 1 637 ? 50.074 -18.574 13.342 1.00 45.41 637 GLY A N 1
ATOM 5058 C CA . GLY A 1 637 ? 51.478 -18.967 13.573 1.00 45.41 637 GLY A CA 1
ATOM 5059 C C . GLY A 1 637 ? 52.404 -17.888 14.159 1.00 45.41 637 GLY A C 1
ATOM 5060 O O . GLY A 1 637 ? 51.979 -16.800 14.529 1.00 45.41 637 GLY A O 1
ATOM 5061 N N . ASP A 1 638 ? 53.703 -18.207 14.238 1.00 31.67 638 ASP A N 1
ATOM 5062 C CA . ASP A 1 638 ? 54.712 -17.504 15.062 1.00 31.67 638 ASP A CA 1
ATOM 5063 C C . ASP A 1 638 ? 55.399 -16.277 14.407 1.00 31.67 638 ASP A C 1
ATOM 5065 O O . ASP A 1 638 ? 56.545 -15.943 14.734 1.00 31.67 638 ASP A O 1
ATOM 5069 N N . LYS A 1 639 ? 54.750 -15.578 13.467 1.00 29.53 639 LYS A N 1
ATOM 5070 C CA . LYS A 1 639 ? 55.247 -14.287 12.942 1.00 29.53 639 LYS A CA 1
ATOM 5071 C C . LYS A 1 639 ? 54.101 -13.317 12.651 1.00 29.53 639 LYS A C 1
ATOM 5073 O O . LYS A 1 639 ? 53.066 -13.765 12.178 1.00 29.53 639 LYS A O 1
ATOM 5078 N N . PRO A 1 640 ? 54.297 -11.996 12.835 1.00 32.12 640 PRO A N 1
ATOM 5079 C CA . PRO A 1 640 ? 53.348 -11.007 12.337 1.00 32.12 640 PRO A CA 1
ATOM 5080 C C . PRO A 1 640 ? 53.372 -11.044 10.805 1.00 32.12 640 PRO A C 1
ATOM 5082 O O . PRO A 1 640 ? 54.402 -10.765 10.184 1.00 32.12 640 PRO A O 1
ATOM 5085 N N . VAL A 1 641 ? 52.258 -11.452 10.200 1.00 34.59 641 VAL A N 1
ATOM 5086 C CA . VAL A 1 641 ? 52.147 -11.624 8.748 1.00 34.59 641 VAL A CA 1
ATOM 5087 C C . VAL A 1 641 ? 51.596 -10.340 8.136 1.00 34.59 641 VAL A C 1
ATOM 5089 O O . VAL A 1 641 ? 50.417 -10.036 8.282 1.00 34.59 641 VAL A O 1
ATOM 5092 N N . GLU A 1 642 ? 52.433 -9.604 7.396 1.00 34.25 642 GLU A N 1
ATOM 5093 C CA . GLU A 1 642 ? 51.927 -8.652 6.398 1.00 34.25 642 GLU A CA 1
ATOM 5094 C C . GLU A 1 642 ? 51.008 -9.418 5.430 1.00 34.25 642 GLU A C 1
ATOM 5096 O O . GLU A 1 642 ? 51.408 -10.458 4.894 1.00 34.25 642 GLU A O 1
ATOM 5101 N N . ALA A 1 643 ? 49.780 -8.919 5.250 1.00 33.62 643 ALA A N 1
ATOM 5102 C CA . ALA A 1 643 ? 48.563 -9.651 4.865 1.00 33.62 643 ALA A CA 1
ATOM 5103 C C . ALA A 1 643 ? 48.508 -10.233 3.427 1.00 33.62 643 ALA A C 1
ATOM 5105 O O . ALA A 1 643 ? 47.514 -10.086 2.721 1.00 33.62 643 ALA A O 1
ATOM 5106 N N . HIS A 1 644 ? 49.581 -10.863 2.942 1.00 35.44 644 HIS A N 1
ATOM 5107 C CA . HIS A 1 644 ? 49.736 -11.253 1.534 1.00 35.44 644 HIS A CA 1
ATOM 5108 C C . HIS A 1 644 ? 50.454 -12.588 1.269 1.00 35.44 644 HIS A C 1
ATOM 5110 O O . HIS A 1 644 ? 50.478 -13.029 0.116 1.00 35.44 644 HIS A O 1
ATOM 5116 N N . THR A 1 645 ? 51.057 -13.241 2.275 1.00 34.81 645 THR A N 1
ATOM 5117 C CA . THR A 1 645 ? 51.944 -14.398 2.008 1.00 34.81 645 THR A CA 1
ATOM 5118 C C . THR A 1 645 ? 51.302 -15.762 2.279 1.00 34.81 645 THR A C 1
ATOM 5120 O O . THR A 1 645 ? 51.335 -16.603 1.385 1.00 34.81 645 THR A O 1
ATOM 5123 N N . GLU A 1 646 ? 50.651 -15.986 3.426 1.00 35.97 646 GLU A N 1
ATOM 5124 C CA . GLU A 1 646 ? 49.872 -17.226 3.659 1.00 35.97 646 GLU A CA 1
ATOM 5125 C C . GLU A 1 646 ? 48.437 -17.143 3.124 1.00 35.97 646 GLU A C 1
ATOM 5127 O O . GLU A 1 646 ? 47.834 -18.164 2.807 1.00 35.97 646 GLU A O 1
ATOM 5132 N N . TYR A 1 647 ? 47.948 -15.931 2.844 1.00 38.62 647 TYR A N 1
ATOM 5133 C CA . TYR A 1 647 ? 46.716 -15.706 2.079 1.00 38.62 647 TYR A CA 1
ATOM 5134 C C . TYR A 1 647 ? 46.755 -16.403 0.701 1.00 38.62 647 TYR A C 1
ATOM 5136 O O . TYR A 1 647 ? 45.743 -16.891 0.207 1.00 38.62 647 TYR A O 1
ATOM 5144 N N . LYS A 1 648 ? 47.951 -16.566 0.111 1.00 35.56 648 LYS A N 1
ATOM 5145 C CA . LYS A 1 648 ? 48.153 -17.350 -1.121 1.00 35.56 648 LYS A CA 1
ATOM 5146 C C . LYS A 1 648 ? 47.936 -18.853 -0.957 1.00 35.56 648 LYS A C 1
ATOM 5148 O O . LYS A 1 648 ? 47.708 -19.519 -1.958 1.00 35.56 648 LYS A O 1
ATOM 5153 N N . MET A 1 649 ? 48.009 -19.402 0.254 1.00 34.44 649 MET A N 1
ATOM 5154 C CA . MET A 1 649 ? 47.690 -20.812 0.490 1.00 34.44 649 MET A CA 1
ATOM 5155 C C . MET A 1 649 ? 46.173 -21.044 0.442 1.00 34.44 649 MET A C 1
ATOM 5157 O O . MET A 1 649 ? 45.744 -22.031 -0.143 1.00 34.44 649 MET A O 1
ATOM 5161 N N . LEU A 1 650 ? 45.377 -20.084 0.930 1.00 34.47 650 LEU A N 1
ATOM 5162 C CA . LEU A 1 650 ? 43.918 -20.062 0.771 1.00 34.47 650 LEU A CA 1
ATOM 5163 C C . LEU A 1 650 ? 43.498 -19.766 -0.680 1.00 34.47 650 LEU A C 1
ATOM 5165 O O . LEU A 1 650 ? 42.720 -20.526 -1.246 1.00 34.47 650 LEU A O 1
ATOM 5169 N N . CYS A 1 651 ? 44.078 -18.753 -1.338 1.00 32.53 651 CYS A N 1
ATOM 5170 C CA . CYS A 1 651 ? 43.776 -18.459 -2.749 1.00 32.53 651 CYS A CA 1
ATOM 5171 C C . CYS A 1 651 ? 44.195 -19.574 -3.727 1.00 32.53 651 CYS A C 1
ATOM 5173 O O . CYS A 1 651 ? 43.624 -19.678 -4.808 1.00 32.53 651 CYS A O 1
ATOM 5175 N N . ASN A 1 652 ? 45.182 -20.411 -3.384 1.00 35.09 652 ASN A N 1
ATOM 5176 C CA . ASN A 1 652 ? 45.556 -21.563 -4.215 1.00 35.09 652 ASN A CA 1
ATOM 5177 C C . ASN A 1 652 ? 44.561 -22.736 -4.111 1.00 35.09 652 ASN A C 1
ATOM 5179 O O . ASN A 1 652 ? 44.610 -23.623 -4.961 1.00 35.09 652 ASN A O 1
ATOM 5183 N N . LEU A 1 653 ? 43.678 -22.754 -3.103 1.00 34.34 653 LEU A N 1
ATOM 5184 C CA . LEU A 1 653 ? 42.590 -23.735 -2.976 1.00 34.34 653 LEU A CA 1
ATOM 5185 C C . LEU A 1 653 ? 41.305 -23.287 -3.693 1.00 34.34 653 LEU A C 1
ATOM 5187 O O . LEU A 1 653 ? 40.463 -24.117 -4.015 1.00 34.34 653 LEU A O 1
ATOM 5191 N N . THR A 1 654 ? 41.180 -21.994 -4.002 1.00 37.56 654 THR A N 1
ATOM 5192 C CA . THR A 1 654 ? 40.083 -21.391 -4.779 1.00 37.56 654 THR A CA 1
ATOM 5193 C C . THR A 1 654 ? 40.601 -20.775 -6.080 1.00 37.56 654 THR A C 1
ATOM 5195 O O . THR A 1 654 ? 40.294 -19.638 -6.442 1.00 37.56 654 THR A O 1
ATOM 5198 N N . ALA A 1 655 ? 41.421 -21.542 -6.800 1.00 31.95 655 ALA A N 1
ATOM 5199 C CA . ALA A 1 655 ? 42.014 -21.133 -8.066 1.00 31.95 655 ALA A CA 1
ATOM 5200 C C . ALA A 1 655 ? 41.009 -21.172 -9.237 1.00 31.95 655 ALA A C 1
ATOM 5202 O O . ALA A 1 655 ? 41.204 -21.941 -10.170 1.00 31.95 655 ALA A O 1
ATOM 5203 N N . GLU A 1 656 ? 39.974 -20.323 -9.191 1.00 33.19 656 GLU A N 1
ATOM 5204 C CA . GLU A 1 656 ? 39.370 -19.651 -10.356 1.00 33.19 656 GLU A CA 1
ATOM 5205 C C . GLU A 1 656 ? 38.370 -18.551 -9.920 1.00 33.19 656 GLU A C 1
ATOM 5207 O O . GLU A 1 656 ? 37.530 -18.750 -9.046 1.00 33.19 656 GLU A O 1
ATOM 5212 N N . GLY A 1 657 ? 38.444 -17.370 -10.549 1.00 33.09 657 GLY A N 1
ATOM 5213 C CA . GLY A 1 657 ? 37.322 -16.419 -10.601 1.00 33.09 657 GLY A CA 1
ATOM 5214 C C . GLY A 1 657 ? 37.385 -15.177 -9.700 1.00 33.09 657 GLY A C 1
ATOM 5215 O O . GLY A 1 657 ? 37.730 -14.102 -10.180 1.00 33.09 657 GLY A O 1
ATOM 5216 N N . TYR A 1 658 ? 36.978 -15.286 -8.428 1.00 33.25 658 TYR A N 1
ATOM 5217 C CA . TYR A 1 658 ? 36.278 -14.164 -7.758 1.00 33.25 658 TYR A CA 1
ATOM 5218 C C . TYR A 1 658 ? 36.944 -13.522 -6.524 1.00 33.25 658 TYR A C 1
ATOM 5220 O O . TYR A 1 658 ? 36.562 -12.427 -6.113 1.00 33.25 658 TYR A O 1
ATOM 5228 N N . GLY A 1 659 ? 37.963 -14.141 -5.926 1.00 32.47 659 GLY A N 1
ATOM 5229 C CA . GLY A 1 659 ? 38.405 -13.793 -4.563 1.00 32.47 659 GLY A CA 1
ATOM 5230 C C . GLY A 1 659 ? 39.106 -12.440 -4.337 1.00 32.47 659 GLY A C 1
ATOM 5231 O O . GLY A 1 659 ? 39.529 -12.193 -3.211 1.00 32.47 659 GLY A O 1
ATOM 5232 N N . LYS A 1 660 ? 39.296 -11.582 -5.354 1.00 31.23 660 LYS A N 1
ATOM 5233 C CA . LYS A 1 660 ? 40.105 -10.348 -5.214 1.00 31.23 660 LYS A CA 1
ATOM 5234 C C . LYS A 1 660 ? 39.314 -9.037 -5.198 1.00 31.23 660 LYS A C 1
ATOM 5236 O O . LYS A 1 660 ? 39.774 -8.089 -4.580 1.00 31.23 660 LYS A O 1
ATOM 5241 N N . THR A 1 661 ? 38.156 -8.976 -5.848 1.00 34.28 661 THR A N 1
ATOM 5242 C CA . THR A 1 661 ? 37.238 -7.821 -5.787 1.00 34.28 661 THR A CA 1
ATOM 5243 C C . THR A 1 661 ? 36.259 -7.916 -4.620 1.00 34.28 661 THR A C 1
ATOM 5245 O O . THR A 1 661 ? 35.746 -6.897 -4.182 1.00 34.28 661 THR A O 1
ATOM 5248 N N . PHE A 1 662 ? 36.035 -9.121 -4.084 1.00 32.22 662 PHE A N 1
ATOM 5249 C CA . PHE A 1 662 ? 35.084 -9.361 -2.996 1.00 32.22 662 PHE A CA 1
ATOM 5250 C C . PHE A 1 662 ? 35.563 -8.812 -1.637 1.00 32.22 662 PHE A C 1
ATOM 5252 O O . PHE A 1 662 ? 34.755 -8.342 -0.850 1.00 32.22 662 PHE A O 1
ATOM 5259 N N . PHE A 1 663 ? 36.875 -8.824 -1.357 1.00 31.30 663 PHE A N 1
ATOM 5260 C CA . PHE A 1 663 ? 37.413 -8.429 -0.042 1.00 31.30 663 PHE A CA 1
ATOM 5261 C C . PHE A 1 663 ? 37.528 -6.917 0.193 1.00 31.30 663 PHE A C 1
ATOM 5263 O O . PHE A 1 663 ? 37.458 -6.498 1.343 1.00 31.30 663 PHE A O 1
ATOM 5270 N N . ASP A 1 664 ? 37.620 -6.103 -0.863 1.00 32.34 664 ASP A N 1
ATOM 5271 C CA . ASP A 1 664 ? 37.438 -4.643 -0.757 1.00 32.34 664 ASP A CA 1
ATOM 5272 C C . ASP A 1 664 ? 35.944 -4.267 -0.575 1.00 32.34 664 ASP A C 1
ATOM 5274 O O . ASP A 1 664 ? 35.617 -3.097 -0.391 1.00 32.34 664 ASP A O 1
ATOM 5278 N N . TYR A 1 665 ? 35.045 -5.263 -0.633 1.00 34.94 665 TYR A N 1
ATOM 5279 C CA . TYR A 1 665 ? 33.585 -5.133 -0.624 1.00 34.94 665 TYR A CA 1
ATOM 5280 C C . TYR A 1 665 ? 32.882 -5.826 0.552 1.00 34.94 665 TYR A C 1
ATOM 5282 O O . TYR A 1 665 ? 31.663 -5.712 0.649 1.00 34.94 665 TYR A O 1
ATOM 5290 N N . ILE A 1 666 ? 33.596 -6.515 1.454 1.00 33.22 666 ILE A N 1
ATOM 5291 C CA . ILE A 1 666 ? 32.993 -6.971 2.717 1.00 33.22 666 ILE A CA 1
ATOM 5292 C C . ILE A 1 666 ? 32.902 -5.739 3.628 1.00 33.22 666 ILE A C 1
ATOM 5294 O O . ILE A 1 666 ? 33.956 -5.240 4.041 1.00 33.22 666 ILE A O 1
ATOM 5298 N N . PRO A 1 667 ? 31.698 -5.222 3.947 1.00 31.72 667 PRO A N 1
ATOM 5299 C CA . PRO A 1 667 ? 31.573 -4.060 4.814 1.00 31.72 667 PRO A CA 1
ATOM 5300 C C . PRO A 1 667 ? 32.132 -4.383 6.200 1.00 31.72 667 PRO A C 1
ATOM 5302 O O . PRO A 1 667 ? 32.195 -5.547 6.608 1.00 31.72 667 PRO A O 1
ATOM 5305 N N . SER A 1 668 ? 32.490 -3.361 6.975 1.00 33.47 668 SER A N 1
ATOM 5306 C CA . SER A 1 668 ? 32.709 -3.553 8.408 1.00 33.47 668 SER A CA 1
ATOM 5307 C C . SER A 1 668 ? 31.362 -3.829 9.080 1.00 33.47 668 SER A C 1
ATOM 5309 O O . SER A 1 668 ? 30.726 -2.901 9.577 1.00 33.47 668 SER A O 1
ATOM 5311 N N . VAL A 1 669 ? 30.917 -5.089 9.060 1.00 37.94 669 VAL A N 1
ATOM 5312 C CA . VAL A 1 669 ? 29.710 -5.525 9.769 1.00 37.94 669 VAL A CA 1
ATOM 5313 C C . VAL A 1 669 ? 29.952 -5.283 11.256 1.00 37.94 669 VAL A C 1
ATOM 5315 O O . VAL A 1 669 ? 30.825 -5.906 11.869 1.00 37.94 669 VAL A O 1
ATOM 5318 N N . VAL A 1 670 ? 29.238 -4.309 11.814 1.00 36.09 670 VAL A N 1
ATOM 5319 C CA . VAL A 1 670 ? 29.314 -3.985 13.237 1.00 36.09 670 VAL A CA 1
ATOM 5320 C C . VAL A 1 670 ? 28.498 -5.049 13.974 1.00 36.09 670 VAL A C 1
ATOM 5322 O O . VAL A 1 670 ? 27.336 -5.236 13.622 1.00 36.09 670 VAL A O 1
ATOM 5325 N N . PRO A 1 671 ? 29.074 -5.781 14.946 1.00 31.67 671 PRO A N 1
ATOM 5326 C CA . PRO A 1 671 ? 28.319 -6.784 15.684 1.00 31.67 671 PRO A CA 1
ATOM 5327 C C . PRO A 1 671 ? 27.137 -6.146 16.416 1.00 31.67 671 PRO A C 1
ATOM 5329 O O . PRO A 1 671 ? 27.299 -5.129 17.091 1.00 31.67 671 PRO A O 1
ATOM 5332 N N . ILE A 1 672 ? 25.976 -6.790 16.311 1.00 32.31 672 ILE A N 1
ATOM 5333 C CA . ILE A 1 672 ? 24.702 -6.352 16.900 1.00 32.31 672 ILE A CA 1
ATOM 5334 C C . ILE A 1 672 ? 24.778 -6.391 18.441 1.00 32.31 672 ILE A C 1
ATOM 5336 O O . ILE A 1 672 ? 24.150 -5.585 19.124 1.00 32.31 672 ILE A O 1
ATOM 5340 N N . LEU A 1 673 ? 25.616 -7.281 18.991 1.00 29.58 673 LEU A N 1
ATOM 5341 C CA . LEU A 1 673 ? 25.960 -7.384 20.413 1.00 29.58 673 LEU A CA 1
ATOM 5342 C C . LEU A 1 673 ? 27.479 -7.545 20.580 1.00 29.58 673 LEU A C 1
ATOM 5344 O O . LEU A 1 673 ? 28.115 -8.297 19.841 1.00 29.58 673 LEU A O 1
ATOM 5348 N N . ASN A 1 674 ? 28.080 -6.866 21.561 1.00 34.00 674 ASN A N 1
ATOM 5349 C CA . ASN A 1 674 ? 29.526 -6.895 21.789 1.00 34.00 674 ASN A CA 1
ATOM 5350 C C . ASN A 1 674 ? 29.963 -7.998 22.780 1.00 34.00 674 ASN A C 1
ATOM 5352 O O . ASN A 1 674 ? 29.235 -8.396 23.687 1.00 34.00 674 ASN A O 1
ATOM 5356 N N . ILE A 1 675 ? 31.202 -8.470 22.617 1.00 31.64 675 ILE A N 1
ATOM 5357 C CA . ILE A 1 675 ? 31.801 -9.601 23.353 1.00 31.64 675 ILE A CA 1
ATOM 5358 C C . ILE A 1 675 ? 31.958 -9.368 24.873 1.00 31.64 675 ILE A C 1
ATOM 5360 O O . ILE A 1 675 ? 32.048 -10.331 25.638 1.00 31.64 675 ILE A O 1
ATOM 5364 N N . GLU A 1 676 ? 31.965 -8.120 25.348 1.00 32.53 676 GLU A N 1
ATOM 5365 C CA . GLU A 1 676 ? 32.019 -7.817 26.785 1.00 32.53 676 GLU A CA 1
ATOM 5366 C C . GLU A 1 676 ? 30.642 -7.936 27.466 1.00 32.53 676 GLU A C 1
ATOM 5368 O O . GLU A 1 676 ? 30.601 -8.210 28.666 1.00 32.53 676 GLU A O 1
ATOM 5373 N N . GLN A 1 677 ? 29.527 -7.834 26.724 1.00 35.69 677 GLN A N 1
ATOM 5374 C CA . GLN A 1 677 ? 28.156 -7.903 27.269 1.00 35.69 677 GLN A CA 1
ATOM 5375 C C . GLN A 1 677 ? 27.754 -9.288 27.814 1.00 35.69 677 GLN A C 1
ATOM 5377 O O . GLN A 1 677 ? 26.752 -9.391 28.515 1.00 35.69 677 GLN A O 1
ATOM 5382 N N . ILE A 1 678 ? 28.516 -10.348 27.517 1.00 37.44 678 ILE A N 1
ATOM 5383 C CA . ILE A 1 678 ? 28.207 -11.735 27.926 1.00 37.44 678 ILE A CA 1
ATOM 5384 C C . ILE A 1 678 ? 29.061 -12.204 29.126 1.00 37.44 678 ILE A C 1
ATOM 5386 O O . ILE A 1 678 ? 28.682 -13.132 29.838 1.00 37.44 678 ILE A O 1
ATOM 5390 N N . ASN A 1 679 ? 30.225 -11.591 29.373 1.00 31.83 679 ASN A N 1
ATOM 5391 C CA . ASN A 1 679 ? 31.311 -12.244 30.125 1.00 31.83 679 ASN A CA 1
ATOM 5392 C C . ASN A 1 679 ? 31.395 -11.948 31.641 1.00 31.83 679 ASN A C 1
ATOM 5394 O O . ASN A 1 679 ? 32.237 -12.533 32.318 1.00 31.83 679 ASN A O 1
ATOM 5398 N N . ASN A 1 680 ? 30.560 -11.060 32.188 1.00 30.58 680 ASN A N 1
ATOM 5399 C CA . ASN A 1 680 ? 30.498 -10.692 33.614 1.00 30.58 680 ASN A CA 1
ATOM 5400 C C . ASN A 1 680 ? 29.007 -10.353 33.915 1.00 30.58 680 ASN A C 1
ATOM 5402 O O . ASN A 1 680 ? 28.486 -9.548 33.167 1.00 30.58 680 ASN A O 1
ATOM 5406 N N . ASP A 1 681 ? 28.300 -10.944 34.903 1.00 31.56 681 ASP A N 1
ATOM 5407 C CA . ASP A 1 681 ? 26.799 -11.117 34.937 1.00 31.56 681 ASP A CA 1
ATOM 5408 C C . ASP A 1 681 ? 26.410 -12.504 34.396 1.00 31.56 681 ASP A C 1
ATOM 5410 O O . ASP A 1 681 ? 25.304 -12.681 33.906 1.00 31.56 681 ASP A O 1
ATOM 5414 N N . ILE A 1 682 ? 27.239 -13.554 34.458 1.00 33.69 682 ILE A N 1
ATOM 5415 C CA . ILE A 1 682 ? 27.878 -14.187 35.640 1.00 33.69 682 ILE A CA 1
ATOM 5416 C C . ILE A 1 682 ? 28.905 -13.280 36.385 1.00 33.69 682 ILE A C 1
ATOM 5418 O O . ILE A 1 682 ? 30.071 -13.217 36.019 1.00 33.69 682 ILE A O 1
ATOM 5422 N N . SER A 1 683 ? 28.441 -12.492 37.375 1.00 26.98 683 SER A N 1
ATOM 5423 C CA . SER A 1 683 ? 29.080 -11.353 38.113 1.00 26.98 683 SER A CA 1
ATOM 5424 C C . SER A 1 683 ? 29.616 -10.085 37.372 1.00 26.98 683 SER A C 1
ATOM 5426 O O . SER A 1 683 ? 30.806 -10.032 37.078 1.00 26.98 683 SER A O 1
ATOM 5428 N N . ILE A 1 684 ? 28.786 -9.028 37.169 1.00 28.30 684 ILE A N 1
ATOM 5429 C CA . ILE A 1 684 ? 29.133 -7.646 36.725 1.00 28.30 684 ILE A CA 1
ATOM 5430 C C . ILE A 1 684 ? 29.548 -6.833 37.961 1.00 28.30 684 ILE A C 1
ATOM 5432 O O . ILE A 1 684 ? 28.973 -6.957 39.043 1.00 28.30 684 ILE A O 1
ATOM 5436 N N . TYR A 1 685 ? 30.487 -5.901 37.784 1.00 24.34 685 TYR A N 1
ATOM 5437 C CA . TYR A 1 685 ? 30.648 -4.749 38.677 1.00 24.34 685 TYR A CA 1
ATOM 5438 C C . TYR A 1 685 ? 30.577 -3.436 37.890 1.00 24.34 685 TYR A C 1
ATOM 5440 O O . TYR A 1 685 ? 31.219 -3.298 36.853 1.00 24.34 685 TYR A O 1
ATOM 5448 N N . SER A 1 686 ? 29.859 -2.444 38.422 1.00 26.33 686 SER A N 1
ATOM 5449 C CA . SER A 1 686 ? 29.769 -1.091 37.858 1.00 26.33 686 SER A CA 1
ATOM 5450 C C . SER A 1 686 ? 30.626 -0.072 38.628 1.00 26.33 686 SER A C 1
ATOM 5452 O O . SER A 1 686 ? 30.357 0.148 39.809 1.00 26.33 686 SER A O 1
ATOM 5454 N N . ASP A 1 687 ? 31.568 0.610 37.962 1.00 27.20 687 ASP A N 1
ATOM 5455 C CA . ASP A 1 687 ? 31.798 2.076 38.012 1.00 27.20 687 ASP A CA 1
ATOM 5456 C C . ASP A 1 687 ? 32.722 2.497 36.831 1.00 27.20 687 ASP A C 1
ATOM 5458 O O . ASP A 1 687 ? 33.280 1.641 36.151 1.00 27.20 687 ASP A O 1
ATOM 5462 N N . ILE A 1 688 ? 32.889 3.762 36.419 1.00 27.34 688 ILE A N 1
ATOM 5463 C CA . ILE A 1 688 ? 32.315 5.038 36.892 1.00 27.34 688 ILE A CA 1
ATOM 5464 C C . ILE A 1 688 ? 31.507 5.810 35.821 1.00 27.34 688 ILE A C 1
ATOM 5466 O O . ILE A 1 688 ? 30.936 6.836 36.177 1.00 27.34 688 ILE A O 1
ATOM 5470 N N . ASN A 1 689 ? 31.467 5.410 34.535 1.00 34.25 689 ASN A N 1
ATOM 5471 C CA . ASN A 1 689 ? 30.961 6.302 33.459 1.00 34.25 689 ASN A CA 1
ATOM 5472 C C . ASN A 1 689 ? 30.206 5.669 32.255 1.00 34.25 689 ASN A C 1
ATOM 5474 O O . ASN A 1 689 ? 29.942 6.398 31.301 1.00 34.25 689 ASN A O 1
ATOM 5478 N N . GLY A 1 690 ? 29.847 4.377 32.241 1.00 39.28 690 GLY A N 1
ATOM 5479 C CA . GLY A 1 690 ? 29.175 3.749 31.080 1.00 39.28 690 GLY A CA 1
ATOM 5480 C C . GLY A 1 690 ? 27.938 2.928 31.455 1.00 39.28 690 GLY A C 1
ATOM 5481 O O . GLY A 1 690 ? 28.082 1.909 32.120 1.00 39.28 690 GLY A O 1
ATOM 5482 N N . LYS A 1 691 ? 26.746 3.376 31.031 1.00 27.14 691 LYS A N 1
ATOM 5483 C CA . LYS A 1 691 ? 25.457 2.666 31.163 1.00 27.14 691 LYS A CA 1
ATOM 5484 C C . LYS A 1 691 ? 25.182 1.808 29.925 1.00 27.14 691 LYS A C 1
ATOM 5486 O O . LYS A 1 691 ? 25.288 2.328 28.818 1.00 27.14 691 LYS A O 1
ATOM 5491 N N . PHE A 1 692 ? 24.714 0.582 30.134 1.00 29.77 692 PHE A N 1
ATOM 5492 C CA . PHE A 1 692 ? 23.960 -0.225 29.169 1.00 29.77 692 PHE A CA 1
ATOM 5493 C C . PHE A 1 692 ? 22.943 -1.022 29.996 1.00 29.77 692 PHE A C 1
ATOM 5495 O O . PHE A 1 692 ? 23.301 -2.045 30.570 1.00 29.77 692 PHE A O 1
ATOM 5502 N N . ASP A 1 693 ? 21.721 -0.499 30.133 1.00 28.83 693 ASP A N 1
ATOM 5503 C CA . ASP A 1 693 ? 20.800 -0.908 31.210 1.00 28.83 693 ASP A CA 1
ATOM 5504 C C . ASP A 1 693 ? 19.506 -1.603 30.731 1.00 28.83 693 ASP A C 1
ATOM 5506 O O . ASP A 1 693 ? 18.749 -2.075 31.575 1.00 28.83 693 ASP A O 1
ATOM 5510 N N . THR A 1 694 ? 19.229 -1.676 29.420 1.00 30.05 694 THR A N 1
ATOM 5511 C CA . THR A 1 694 ? 17.869 -1.975 28.926 1.00 30.05 694 THR A CA 1
ATOM 5512 C C . THR A 1 694 ? 17.846 -2.991 27.779 1.00 30.05 694 THR A C 1
ATOM 5514 O O . THR A 1 694 ? 18.487 -2.790 26.748 1.00 30.05 694 THR A O 1
ATOM 5517 N N . VAL A 1 695 ? 17.048 -4.052 27.947 1.00 31.06 695 VAL A N 1
ATOM 5518 C CA . VAL A 1 695 ? 16.573 -4.950 26.880 1.00 31.06 695 VAL A CA 1
ATOM 5519 C C . VAL A 1 695 ? 15.055 -4.812 26.812 1.00 31.06 695 VAL A C 1
ATOM 5521 O O . VAL A 1 695 ? 14.388 -4.864 27.850 1.00 31.06 695 VAL A O 1
ATOM 5524 N N . TYR A 1 696 ? 14.532 -4.634 25.601 1.00 33.22 696 TYR A N 1
ATOM 5525 C CA . TYR A 1 696 ? 13.107 -4.456 25.337 1.00 33.22 696 TYR A CA 1
ATOM 5526 C C . TYR A 1 696 ? 12.489 -5.728 24.745 1.00 33.22 696 TYR A C 1
ATOM 5528 O O . TYR A 1 696 ? 13.162 -6.487 24.048 1.00 33.22 696 TYR A O 1
ATOM 5536 N N . TYR A 1 697 ? 11.210 -5.959 25.034 1.00 38.94 697 TYR A N 1
ATOM 5537 C CA . TYR A 1 697 ? 10.438 -7.096 24.532 1.00 38.94 697 TYR A CA 1
ATOM 5538 C C . TYR A 1 697 ? 8.945 -6.751 24.474 1.00 38.94 697 TYR A C 1
ATOM 5540 O O . TYR A 1 697 ? 8.467 -5.906 25.238 1.00 38.94 697 TYR A O 1
ATOM 5548 N N . LEU A 1 698 ? 8.211 -7.447 23.602 1.00 38.25 698 LEU A N 1
ATOM 5549 C CA . LEU A 1 698 ? 6.757 -7.350 23.493 1.00 38.25 698 LEU A CA 1
ATOM 5550 C C . LEU A 1 698 ? 6.089 -8.227 24.567 1.00 38.25 698 LEU A C 1
ATOM 5552 O O . LEU A 1 698 ? 6.215 -9.457 24.557 1.00 38.25 698 LEU A O 1
ATOM 5556 N N . ASP A 1 699 ? 5.388 -7.584 25.502 1.00 48.16 699 ASP A N 1
ATOM 5557 C CA . ASP A 1 699 ? 4.609 -8.241 26.556 1.00 48.16 699 ASP A CA 1
ATOM 5558 C C . ASP A 1 699 ? 3.117 -8.307 26.184 1.00 48.16 699 ASP A C 1
ATOM 5560 O O . ASP A 1 699 ? 2.440 -7.279 26.144 1.00 48.16 699 ASP A O 1
ATOM 5564 N N . TYR A 1 700 ? 2.598 -9.521 25.972 1.00 52.97 700 TYR A N 1
ATOM 5565 C CA . TYR A 1 700 ? 1.193 -9.791 25.631 1.00 52.97 700 TYR A CA 1
ATOM 5566 C C . TYR A 1 700 ? 0.343 -10.226 26.842 1.00 52.97 700 TYR A C 1
ATOM 5568 O O . TYR A 1 700 ? -0.753 -10.763 26.673 1.00 52.97 700 TYR A O 1
ATOM 5576 N N . THR A 1 701 ? 0.820 -10.005 28.075 1.00 60.38 701 THR A N 1
ATOM 5577 C CA . THR A 1 701 ? 0.138 -10.455 29.304 1.00 60.38 701 THR A CA 1
ATOM 5578 C C . THR A 1 701 ? -1.282 -9.905 29.453 1.00 60.38 701 THR A C 1
ATOM 5580 O O . THR A 1 701 ? -2.198 -10.690 29.681 1.00 60.38 701 THR A O 1
ATOM 5583 N N . GLU A 1 702 ? -1.495 -8.592 29.313 1.00 60.38 702 GLU A N 1
ATOM 5584 C CA . GLU A 1 702 ? -2.834 -8.001 29.496 1.00 60.38 702 GLU A CA 1
ATOM 5585 C C . GLU A 1 702 ? -3.829 -8.417 28.387 1.00 60.38 702 GLU A C 1
ATOM 5587 O O . GLU A 1 702 ? -4.911 -8.886 28.746 1.00 60.38 702 GLU A O 1
ATOM 5592 N N . PRO A 1 703 ? -3.488 -8.369 27.076 1.00 57.56 703 PRO A N 1
ATOM 5593 C CA . PRO A 1 703 ? -4.378 -8.855 26.016 1.00 57.56 703 PRO A CA 1
ATOM 5594 C C . PRO A 1 703 ? -4.824 -10.317 26.184 1.00 57.56 703 PRO A C 1
ATOM 5596 O O . PRO A 1 703 ? -6.005 -10.622 26.043 1.00 57.56 703 PRO A O 1
ATOM 5599 N N . LEU A 1 704 ? -3.902 -11.227 26.522 1.00 66.56 704 LEU A N 1
ATOM 5600 C CA . LEU A 1 704 ? -4.206 -12.661 26.635 1.00 66.56 704 LEU A CA 1
ATOM 5601 C C . LEU A 1 704 ? -4.952 -13.029 27.926 1.00 66.56 704 LEU A C 1
ATOM 5603 O O . LEU A 1 704 ? -5.738 -13.973 27.931 1.00 66.56 704 LEU A O 1
ATOM 5607 N N . LYS A 1 705 ? -4.729 -12.310 29.031 1.00 71.88 705 LYS A N 1
ATOM 5608 C CA . LYS A 1 705 ? -5.280 -12.661 30.352 1.00 71.88 705 LYS A CA 1
ATOM 5609 C C . LYS A 1 705 ? -6.811 -12.627 30.407 1.00 71.88 705 LYS A C 1
ATOM 5611 O O . LYS A 1 705 ? -7.412 -13.527 30.996 1.00 71.88 705 LYS A O 1
ATOM 5616 N N . ASN A 1 706 ? -7.437 -11.625 29.791 1.00 69.00 706 ASN A N 1
ATOM 5617 C CA . ASN A 1 706 ? -8.900 -11.513 29.764 1.00 69.00 706 ASN A CA 1
ATOM 5618 C C . ASN A 1 706 ? -9.510 -12.672 28.961 1.00 69.00 706 ASN A C 1
ATOM 5620 O O . ASN A 1 706 ? -10.362 -13.392 29.465 1.00 69.00 706 ASN A O 1
ATOM 5624 N N . ILE A 1 707 ? -8.946 -12.953 27.784 1.00 69.88 707 ILE A N 1
ATOM 5625 C CA . ILE A 1 707 ? -9.361 -14.048 26.896 1.00 69.88 707 ILE A CA 1
ATOM 5626 C C . ILE A 1 707 ? -9.230 -15.409 27.593 1.00 69.88 707 ILE A C 1
ATOM 5628 O O . ILE A 1 707 ? -10.137 -16.235 27.534 1.00 69.88 707 ILE A O 1
ATOM 5632 N N . ILE A 1 708 ? -8.127 -15.637 28.312 1.00 72.25 708 ILE A N 1
ATOM 5633 C CA . ILE A 1 708 ? -7.909 -16.852 29.112 1.00 72.25 708 ILE A CA 1
ATOM 5634 C C . ILE A 1 708 ? -8.966 -16.988 30.211 1.00 72.25 708 ILE A C 1
ATOM 5636 O O . ILE A 1 708 ? -9.476 -18.086 30.436 1.00 72.25 708 ILE A O 1
ATOM 5640 N N . THR A 1 709 ? -9.331 -15.880 30.858 1.00 73.38 709 THR A N 1
ATOM 5641 C CA . THR A 1 709 ? -10.399 -15.841 31.867 1.00 73.38 709 THR A CA 1
ATOM 5642 C C . THR A 1 709 ? -11.755 -16.188 31.239 1.00 73.38 709 THR A C 1
ATOM 5644 O O . THR A 1 709 ? -12.476 -17.030 31.770 1.00 73.38 709 THR A O 1
ATOM 5647 N N . ASP A 1 710 ? -12.079 -15.643 30.065 1.00 71.75 710 ASP A N 1
ATOM 5648 C CA . ASP A 1 710 ? -13.346 -15.905 29.371 1.00 71.75 710 ASP A CA 1
ATOM 5649 C C . ASP A 1 710 ? -13.447 -17.348 28.854 1.00 71.75 710 ASP A C 1
ATOM 5651 O O . ASP A 1 710 ? -14.465 -18.014 29.062 1.00 71.75 710 ASP A O 1
ATOM 5655 N N . MET A 1 711 ? -12.370 -17.887 28.270 1.00 72.44 711 MET A N 1
ATOM 5656 C CA . MET A 1 711 ? -12.272 -19.307 27.900 1.00 72.44 711 MET A CA 1
ATOM 5657 C C . MET A 1 711 ? -12.465 -20.228 29.112 1.00 72.44 711 MET A C 1
ATOM 5659 O O . MET A 1 711 ? -13.120 -21.267 29.012 1.00 72.44 711 MET A O 1
ATOM 5663 N N . THR A 1 712 ? -11.900 -19.844 30.257 1.00 73.75 712 THR A N 1
ATOM 5664 C CA . THR A 1 712 ? -11.997 -20.571 31.527 1.00 73.75 712 THR A CA 1
ATOM 5665 C C . THR A 1 712 ? -13.435 -20.561 32.052 1.00 73.75 712 THR A C 1
ATOM 5667 O O . THR A 1 712 ? -14.001 -21.627 32.291 1.00 73.75 712 THR A O 1
ATOM 5670 N N . ASN A 1 713 ? -14.081 -19.394 32.103 1.00 74.25 713 ASN A N 1
ATOM 5671 C CA . ASN A 1 713 ? -15.494 -19.245 32.469 1.00 74.25 713 ASN A CA 1
ATOM 5672 C C . ASN A 1 713 ? -16.423 -20.052 31.538 1.00 74.25 713 ASN A C 1
ATOM 5674 O O . ASN A 1 713 ? -17.349 -20.733 31.991 1.00 74.25 713 ASN A O 1
ATOM 5678 N N . ALA A 1 714 ? -16.159 -20.030 30.227 1.00 71.50 714 ALA A N 1
ATOM 5679 C CA . ALA A 1 714 ? -16.893 -20.828 29.249 1.00 71.50 714 ALA A CA 1
ATOM 5680 C C . ALA A 1 714 ? -16.711 -22.337 29.488 1.00 71.50 714 ALA A C 1
ATOM 5682 O O . ALA A 1 714 ? -17.675 -23.102 29.386 1.00 71.50 714 ALA A O 1
ATOM 5683 N N . ALA A 1 715 ? -15.503 -22.773 29.854 1.00 70.31 715 ALA A N 1
ATOM 5684 C CA . ALA A 1 715 ? -15.202 -24.156 30.201 1.00 70.31 715 ALA A CA 1
ATOM 5685 C C . ALA A 1 715 ? -15.909 -24.611 31.498 1.00 70.31 715 ALA A C 1
ATOM 5687 O O . ALA A 1 715 ? -16.477 -25.707 31.528 1.00 70.31 715 ALA A O 1
ATOM 5688 N N . GLU A 1 716 ? -15.981 -23.767 32.533 1.00 70.75 716 GLU A N 1
ATOM 5689 C CA . GLU A 1 716 ? -16.693 -24.076 33.785 1.00 70.75 716 GLU A CA 1
ATOM 5690 C C . GLU A 1 716 ? -18.191 -24.355 33.578 1.00 70.75 716 GLU A C 1
ATOM 5692 O O . GLU A 1 716 ? -18.781 -25.168 34.299 1.00 70.75 716 GLU A O 1
ATOM 5697 N N . SER A 1 717 ? -18.814 -23.770 32.546 1.00 66.44 717 SER A N 1
ATOM 5698 C CA . SER A 1 717 ? -20.217 -24.049 32.198 1.00 66.44 717 SER A CA 1
ATOM 5699 C C . SER A 1 717 ? -20.492 -25.546 31.950 1.00 66.44 717 SER A C 1
ATOM 5701 O O . SER A 1 717 ? -21.599 -26.036 32.210 1.00 66.44 717 SER A O 1
ATOM 5703 N N . PHE A 1 718 ? -19.473 -26.317 31.543 1.00 65.06 718 PHE A N 1
ATOM 5704 C CA . PHE A 1 718 ? -19.570 -27.764 31.358 1.00 65.06 718 PHE A CA 1
ATOM 5705 C C . PHE A 1 718 ? -19.631 -28.553 32.682 1.00 65.06 718 PHE A C 1
ATOM 5707 O O . PHE A 1 718 ? -20.187 -29.657 32.694 1.00 65.06 718 PHE A O 1
ATOM 5714 N N . ILE A 1 719 ? -19.146 -28.006 33.811 1.00 54.25 719 ILE A N 1
ATOM 5715 C CA . ILE A 1 719 ? -19.167 -28.681 35.128 1.00 54.25 719 ILE A CA 1
ATOM 5716 C C . ILE A 1 719 ? -20.602 -28.995 35.575 1.00 54.25 719 ILE A C 1
ATOM 5718 O O . ILE A 1 719 ? -20.844 -30.038 36.190 1.00 54.25 719 ILE A O 1
ATOM 5722 N N . TYR A 1 720 ? -21.578 -28.147 35.232 1.00 50.59 720 TYR A N 1
ATOM 5723 C CA . TYR A 1 720 ? -22.989 -28.368 35.577 1.00 50.59 720 TYR A CA 1
ATOM 5724 C C . TYR A 1 720 ? -23.609 -29.610 34.902 1.00 50.59 720 TYR A C 1
ATOM 5726 O O . TYR A 1 720 ? -24.674 -30.069 35.326 1.00 50.59 720 TYR A O 1
ATOM 5734 N N . TYR A 1 721 ? -22.925 -30.214 33.922 1.00 50.72 721 TYR A N 1
ATOM 5735 C CA . TYR A 1 721 ? -23.326 -31.450 33.248 1.00 50.72 721 TYR A CA 1
ATOM 5736 C C . TYR A 1 721 ? -22.261 -32.559 33.375 1.00 50.72 721 TYR A C 1
ATOM 5738 O O . TYR A 1 721 ? -21.696 -32.971 32.355 1.00 50.72 721 TYR A O 1
ATOM 5746 N N . PRO A 1 722 ? -22.030 -33.131 34.583 1.00 51.44 722 PRO A N 1
ATOM 5747 C CA . PRO A 1 722 ? -21.030 -34.175 34.831 1.00 51.44 722 PRO A CA 1
ATOM 5748 C C . PRO A 1 722 ? -21.461 -35.509 34.197 1.00 51.44 722 PRO A C 1
ATOM 5750 O O . PRO A 1 722 ? -21.969 -36.433 34.836 1.00 51.44 722 PRO A O 1
ATOM 5753 N N . SER A 1 723 ? -21.305 -35.575 32.882 1.00 57.75 723 SER A N 1
ATOM 5754 C CA . SER A 1 723 ? -21.808 -36.607 31.992 1.00 57.75 723 SER A CA 1
ATOM 5755 C C . SER A 1 723 ? -20.773 -36.891 30.909 1.00 57.75 723 SER A C 1
ATOM 5757 O O . SER A 1 723 ? -19.964 -36.034 30.559 1.00 57.75 723 SER A O 1
ATOM 5759 N N . PHE A 1 724 ? -20.832 -38.090 30.329 1.00 62.19 724 PHE A N 1
ATOM 5760 C CA . PHE A 1 724 ? -19.935 -38.501 29.246 1.00 62.19 724 PHE A CA 1
ATOM 5761 C C . PHE A 1 724 ? -19.916 -37.509 28.063 1.00 62.19 724 PHE A C 1
ATOM 5763 O O . PHE A 1 724 ? -18.886 -37.356 27.416 1.00 62.19 724 PHE A O 1
ATOM 5770 N N . ASN A 1 725 ? -21.022 -36.796 27.821 1.00 63.19 725 ASN A N 1
ATOM 5771 C CA . ASN A 1 725 ? -21.131 -35.821 26.738 1.00 63.19 725 ASN A CA 1
ATOM 5772 C C . ASN A 1 725 ? -20.279 -34.563 26.973 1.00 63.19 725 ASN A C 1
ATOM 5774 O O . ASN A 1 725 ? -19.654 -34.100 26.026 1.00 63.19 725 ASN A O 1
ATOM 5778 N N . GLY A 1 726 ? -20.207 -34.043 28.206 1.00 64.56 726 GLY A N 1
ATOM 5779 C CA . GLY A 1 726 ? -19.395 -32.856 28.518 1.00 64.56 726 GLY A CA 1
ATOM 5780 C C . GLY A 1 726 ? -17.903 -33.105 28.284 1.00 64.56 726 GLY A C 1
ATOM 5781 O O . GLY A 1 726 ? -17.218 -32.292 27.671 1.00 64.56 726 GLY A O 1
ATOM 5782 N N . TYR A 1 727 ? -17.423 -34.298 28.652 1.00 69.31 727 TYR A N 1
ATOM 5783 C CA . TYR A 1 727 ? -16.051 -34.722 28.364 1.00 69.31 727 TYR A CA 1
ATOM 5784 C C . TYR A 1 727 ? -15.768 -34.837 26.859 1.00 69.31 727 TYR A C 1
ATOM 5786 O O . TYR A 1 727 ? -14.724 -34.383 26.400 1.00 69.31 727 TYR A O 1
ATOM 5794 N N . VAL A 1 728 ? -16.690 -35.413 26.078 1.00 70.62 728 VAL A N 1
ATOM 5795 C CA . VAL A 1 728 ? -16.548 -35.497 24.611 1.00 70.62 728 VAL A CA 1
ATOM 5796 C C . VAL A 1 728 ? -16.540 -34.105 23.971 1.00 70.62 728 VAL A C 1
ATOM 5798 O O . VAL A 1 728 ? -15.774 -33.877 23.038 1.00 70.62 728 VAL A O 1
ATOM 5801 N N . GLN A 1 729 ? -17.344 -33.169 24.480 1.00 71.81 729 GLN A N 1
ATOM 5802 C CA . GLN A 1 729 ? -17.416 -31.800 23.972 1.00 71.81 729 GLN A CA 1
ATOM 5803 C C . GLN A 1 729 ? -16.121 -31.016 24.237 1.00 71.81 729 GLN A C 1
ATOM 5805 O O . GLN A 1 729 ? -15.556 -30.477 23.289 1.00 71.81 729 GLN A O 1
ATOM 5810 N N . PHE A 1 730 ? -15.583 -31.048 25.466 1.00 76.94 730 PHE A N 1
ATOM 5811 C CA . PHE A 1 730 ? -14.275 -30.451 25.780 1.00 76.94 730 PHE A CA 1
ATOM 5812 C C . PHE A 1 730 ? -13.178 -30.970 24.840 1.00 76.94 730 PHE A C 1
ATOM 5814 O O . PHE A 1 730 ? -12.528 -30.185 24.151 1.00 76.94 730 PHE A O 1
ATOM 5821 N N . TYR A 1 731 ? -13.035 -32.298 24.731 1.00 74.06 731 TYR A N 1
ATOM 5822 C CA . TYR A 1 731 ? -12.028 -32.914 23.862 1.00 74.06 731 TYR A CA 1
ATOM 5823 C C . TYR A 1 731 ? -12.267 -32.692 22.364 1.00 74.06 731 TYR A C 1
ATOM 5825 O O . TYR A 1 731 ? -11.369 -32.980 21.585 1.00 74.06 731 TYR A O 1
ATOM 5833 N N . THR A 1 732 ? -13.439 -32.208 21.943 1.00 75.25 732 THR A N 1
ATOM 5834 C CA . THR A 1 732 ? -13.685 -31.811 20.547 1.00 75.25 732 THR A CA 1
ATOM 5835 C C . THR A 1 732 ? -13.226 -30.374 20.296 1.00 75.25 732 THR A C 1
ATOM 5837 O O . THR A 1 732 ? -12.653 -30.103 19.245 1.00 75.25 732 THR A O 1
ATOM 5840 N N . ASN A 1 733 ? -13.414 -29.469 21.263 1.00 76.62 733 ASN A N 1
ATOM 5841 C CA . ASN A 1 733 ? -13.032 -28.061 21.128 1.00 76.62 733 ASN A CA 1
ATOM 5842 C C . ASN A 1 733 ? -11.509 -27.853 21.118 1.00 76.62 733 ASN A C 1
ATOM 5844 O O . ASN A 1 733 ? -11.032 -27.028 20.349 1.00 76.62 733 ASN A O 1
ATOM 5848 N N . VAL A 1 734 ? -10.759 -28.601 21.938 1.00 74.81 734 VAL A N 1
ATOM 5849 C CA . VAL A 1 734 ? -9.284 -28.488 22.070 1.00 74.81 734 VAL A CA 1
ATOM 5850 C C . VAL A 1 734 ? -8.489 -29.379 21.102 1.00 74.81 734 VAL A C 1
ATOM 5852 O O . VAL A 1 734 ? -7.269 -29.473 21.205 1.00 74.81 734 VAL A O 1
ATOM 5855 N N . ASN A 1 735 ? -9.164 -30.111 20.214 1.00 72.69 735 ASN A N 1
ATOM 5856 C CA . ASN A 1 735 ? -8.510 -30.999 19.249 1.00 72.69 735 ASN A CA 1
ATOM 5857 C C . ASN A 1 735 ? -8.059 -30.231 18.007 1.00 72.69 735 ASN A C 1
ATOM 5859 O O . ASN A 1 735 ? -8.522 -29.122 17.781 1.00 72.69 735 ASN A O 1
ATOM 5863 N N . HIS A 1 73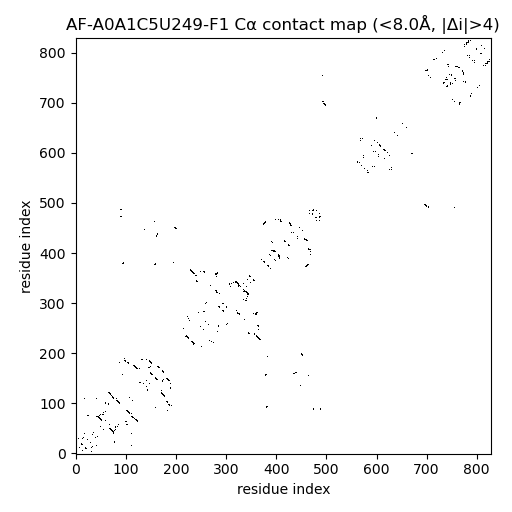6 ? -7.235 -30.847 17.160 1.00 68.62 736 HIS A N 1
ATOM 5864 C CA . HIS A 1 736 ? -6.714 -30.197 15.965 1.00 68.62 736 HIS A CA 1
ATOM 5865 C C . HIS A 1 736 ? -7.819 -29.634 15.053 1.00 68.62 736 HIS A C 1
ATOM 5867 O O . HIS A 1 736 ? -8.690 -30.384 14.605 1.00 68.62 736 HIS A O 1
ATOM 5873 N N . GLY A 1 737 ? -7.786 -28.321 14.796 1.00 66.50 737 GLY A N 1
ATOM 5874 C CA . GLY A 1 737 ? -8.828 -27.610 14.037 1.00 66.50 737 GLY A CA 1
ATOM 5875 C C . GLY A 1 737 ? -10.185 -27.489 14.753 1.00 66.50 737 GLY A C 1
ATOM 5876 O O . GLY A 1 737 ? -11.168 -27.052 14.157 1.00 66.50 737 GLY A O 1
ATOM 5877 N N . GLY A 1 738 ? -10.263 -27.878 16.026 1.00 76.62 738 GLY A N 1
ATOM 5878 C CA . GLY A 1 738 ? -11.338 -27.503 16.938 1.00 76.62 738 GLY A CA 1
ATOM 5879 C C . GLY A 1 738 ? -11.215 -26.032 17.329 1.00 76.62 738 GLY A C 1
ATOM 5880 O O . GLY A 1 738 ? -10.143 -25.434 17.216 1.00 76.62 738 GLY A O 1
ATOM 5881 N N . ILE A 1 739 ? -12.316 -25.431 17.783 1.00 77.00 739 ILE A N 1
ATOM 5882 C CA . ILE A 1 739 ? -12.398 -23.976 17.985 1.00 77.00 739 ILE A CA 1
ATOM 5883 C C . ILE A 1 739 ? -11.320 -23.411 18.922 1.00 77.00 739 ILE A C 1
ATOM 5885 O O . ILE A 1 739 ? -10.880 -22.295 18.690 1.00 77.00 739 ILE A O 1
ATOM 5889 N N . TRP A 1 740 ? -10.849 -24.181 19.910 1.00 78.44 740 TRP A N 1
ATOM 5890 C CA . TRP A 1 740 ? -9.860 -23.766 20.916 1.00 78.44 740 TRP A CA 1
ATOM 5891 C C . TRP A 1 740 ? -8.417 -24.222 20.612 1.00 78.44 740 TRP A C 1
ATOM 5893 O O . TRP A 1 740 ? -7.529 -24.006 21.436 1.00 78.44 740 TRP A O 1
ATOM 5903 N N . ASP A 1 741 ? -8.146 -24.844 19.457 1.00 80.31 741 ASP A N 1
ATOM 5904 C CA . ASP A 1 741 ? -6.780 -25.209 19.036 1.00 80.31 741 ASP A CA 1
ATOM 5905 C C . ASP A 1 741 ? -6.004 -23.999 18.501 1.00 80.31 741 ASP A C 1
ATOM 5907 O O . ASP A 1 741 ? -5.779 -23.846 17.301 1.00 80.31 741 ASP A O 1
ATOM 5911 N N . VAL A 1 742 ? -5.557 -23.122 19.398 1.00 73.44 742 VAL A N 1
ATOM 5912 C CA . VAL A 1 742 ? -4.808 -21.913 19.015 1.00 73.44 742 VAL A CA 1
ATOM 5913 C C . VAL A 1 742 ? -3.453 -22.217 18.347 1.00 73.44 742 VAL A C 1
ATOM 5915 O O . VAL A 1 742 ? -2.815 -21.309 17.826 1.00 73.44 742 VAL A O 1
ATOM 5918 N N . LYS A 1 743 ? -3.014 -23.484 18.261 1.00 72.44 743 LYS A N 1
ATOM 5919 C CA . LYS A 1 743 ? -1.860 -23.864 17.425 1.00 72.44 743 LYS A CA 1
ATOM 5920 C C . LYS A 1 743 ? -2.145 -23.700 15.918 1.00 72.44 743 LYS A C 1
ATOM 5922 O O . LYS A 1 743 ? -1.226 -23.870 15.114 1.00 72.44 743 LYS A O 1
ATOM 5927 N N . VAL A 1 744 ? -3.389 -23.384 15.534 1.00 72.56 744 VAL A N 1
ATOM 5928 C CA . VAL A 1 744 ? -3.873 -23.164 14.160 1.00 72.56 744 VAL A CA 1
ATOM 5929 C C . VAL A 1 744 ? -4.463 -21.757 14.004 1.00 72.56 744 VAL A C 1
ATOM 5931 O O . VAL A 1 744 ? -5.264 -21.317 14.824 1.00 72.56 744 VAL A O 1
ATOM 5934 N N . ARG A 1 745 ? -4.131 -21.072 12.897 1.00 66.50 745 ARG A N 1
ATOM 5935 C CA . ARG A 1 745 ? -4.544 -19.680 12.613 1.00 66.50 745 ARG A CA 1
ATOM 5936 C C . ARG A 1 745 ? -6.054 -19.437 12.667 1.00 66.50 745 ARG A C 1
ATOM 5938 O O . ARG A 1 745 ? -6.482 -18.423 13.198 1.00 66.50 745 ARG A O 1
ATOM 5945 N N . GLU A 1 746 ? -6.852 -20.342 12.108 1.00 72.75 746 GLU A N 1
ATOM 5946 C CA . GLU A 1 746 ? -8.315 -20.209 12.064 1.00 72.75 746 GLU A CA 1
ATOM 5947 C C . GLU A 1 746 ? -8.921 -20.240 13.478 1.00 72.75 746 GLU A C 1
ATOM 5949 O O . GLU A 1 746 ? -9.651 -19.334 13.872 1.00 72.75 746 GLU A O 1
ATOM 5954 N N . SER A 1 747 ? -8.536 -21.231 14.282 1.00 73.69 747 SER A N 1
ATOM 5955 C CA . SER A 1 747 ? -8.949 -21.372 15.681 1.00 73.69 747 SER A CA 1
ATOM 5956 C C . SER A 1 747 ? -8.391 -20.270 16.590 1.00 73.69 747 SER A C 1
ATOM 5958 O O . SER A 1 747 ? -9.105 -19.803 17.476 1.00 73.69 747 SER A O 1
ATOM 5960 N N . TRP A 1 748 ? -7.157 -19.801 16.349 1.00 74.06 748 TRP A N 1
ATOM 5961 C CA . TRP A 1 748 ? -6.605 -18.614 17.013 1.00 74.06 748 TRP A CA 1
ATOM 5962 C C . TRP A 1 748 ? -7.469 -17.388 16.729 1.00 74.06 748 TRP A C 1
ATOM 5964 O O . TRP A 1 748 ? -7.928 -16.764 17.672 1.00 74.06 748 TRP A O 1
ATOM 5974 N N . ASN A 1 749 ? -7.763 -17.068 15.466 1.00 70.31 749 ASN A N 1
ATOM 5975 C CA . ASN A 1 749 ? -8.579 -15.899 15.124 1.00 70.31 749 ASN A CA 1
ATOM 5976 C C . ASN A 1 749 ? -10.000 -15.974 15.723 1.00 70.31 749 ASN A C 1
ATOM 5978 O O . ASN A 1 749 ? -10.557 -14.948 16.101 1.00 70.31 749 ASN A O 1
ATOM 5982 N N . ASN A 1 750 ? -10.571 -17.178 15.845 1.00 71.25 750 ASN A N 1
ATOM 5983 C CA . ASN A 1 750 ? -11.887 -17.396 16.457 1.00 71.25 750 ASN A CA 1
ATOM 5984 C C . ASN A 1 750 ? -11.887 -17.310 17.999 1.00 71.25 750 ASN A C 1
ATOM 5986 O O . ASN A 1 750 ? -12.929 -17.038 18.587 1.00 71.25 750 ASN A O 1
ATOM 5990 N N . THR A 1 751 ? -10.753 -17.579 18.657 1.00 67.19 751 THR A N 1
ATOM 5991 C CA . THR A 1 751 ? -10.635 -17.641 20.132 1.00 67.19 751 THR A CA 1
ATOM 5992 C C . THR A 1 751 ? -9.938 -16.416 20.732 1.00 67.19 751 THR A C 1
ATOM 5994 O O . THR A 1 751 ? -10.259 -15.997 21.837 1.00 67.19 751 THR A O 1
ATOM 5997 N N . ILE A 1 752 ? -8.981 -15.847 20.004 1.00 68.31 752 ILE A N 1
ATOM 5998 C CA . ILE A 1 752 ? -8.086 -14.748 20.381 1.00 68.31 752 ILE A CA 1
ATOM 5999 C C . ILE A 1 752 ? -8.189 -13.666 19.289 1.00 68.31 752 ILE A C 1
ATOM 6001 O O . ILE A 1 752 ? -7.203 -13.269 18.671 1.00 68.31 752 ILE A O 1
ATOM 6005 N N . SER A 1 753 ? -9.412 -13.207 19.008 1.00 56.66 753 SER A N 1
ATOM 6006 C CA . SER A 1 753 ? -9.721 -12.293 17.892 1.00 56.66 753 SER A CA 1
ATOM 6007 C C . SER A 1 753 ? -9.023 -10.927 17.969 1.00 56.66 753 SER A C 1
ATOM 6009 O O . SER A 1 753 ? -8.911 -10.233 16.962 1.00 56.66 753 SER A O 1
ATOM 6011 N N . THR A 1 754 ? -8.524 -10.541 19.144 1.00 54.28 754 THR A N 1
ATOM 6012 C CA . THR A 1 754 ? -7.861 -9.253 19.401 1.00 54.28 754 THR A CA 1
ATOM 6013 C C . THR A 1 754 ? -6.347 -9.260 19.148 1.00 54.28 754 THR A C 1
ATOM 6015 O O . THR A 1 754 ? -5.720 -8.200 19.199 1.00 54.28 754 THR A O 1
ATOM 6018 N N . ILE A 1 755 ? -5.733 -10.417 18.866 1.00 55.19 755 ILE A N 1
ATOM 6019 C CA . ILE A 1 755 ? -4.279 -10.562 18.673 1.00 55.19 755 ILE A CA 1
ATOM 6020 C C . ILE A 1 755 ? -4.015 -11.314 17.368 1.00 55.19 755 ILE A C 1
ATOM 6022 O O . ILE A 1 755 ? -4.612 -12.360 17.122 1.00 55.19 755 ILE A O 1
ATOM 6026 N N . HIS A 1 756 ? -3.091 -10.827 16.536 1.00 50.69 756 HIS A N 1
ATOM 6027 C CA . HIS A 1 756 ? -2.716 -11.534 15.308 1.00 50.69 756 HIS A CA 1
ATOM 6028 C C . HIS A 1 756 ? -2.083 -12.902 15.615 1.00 50.69 756 HIS A C 1
ATOM 6030 O O . HIS A 1 756 ? -1.352 -13.063 16.591 1.00 50.69 756 HIS A O 1
ATOM 6036 N N . TYR A 1 757 ? -2.376 -13.901 14.781 1.00 51.53 757 TYR A N 1
ATOM 6037 C CA . TYR A 1 757 ? -1.847 -15.253 14.938 1.00 51.53 757 TYR A CA 1
ATOM 6038 C C . TYR A 1 757 ? -0.321 -15.317 14.783 1.00 51.53 757 TYR A C 1
ATOM 6040 O O . TYR A 1 757 ? 0.228 -15.152 13.688 1.00 51.53 757 TYR A O 1
ATOM 6048 N N . PHE A 1 758 ? 0.351 -15.712 15.861 1.00 51.91 758 PHE A N 1
ATOM 6049 C CA . PHE A 1 758 ? 1.771 -16.038 15.844 1.00 51.91 758 PHE A CA 1
ATOM 6050 C C . PHE A 1 758 ? 2.014 -17.454 15.312 1.00 51.91 758 PHE A C 1
ATOM 6052 O O . PHE A 1 758 ? 1.418 -18.429 15.775 1.00 51.91 758 PHE A O 1
ATOM 6059 N N . SER A 1 759 ? 2.940 -17.595 14.361 1.00 46.88 759 SER A N 1
ATOM 6060 C CA . SER A 1 759 ? 3.380 -18.918 13.906 1.00 46.88 759 SER A CA 1
ATOM 6061 C C . SER A 1 759 ? 4.056 -19.692 15.045 1.00 46.88 759 SER A C 1
ATOM 6063 O O . SER A 1 759 ? 4.603 -19.099 15.974 1.00 46.88 759 SER A O 1
ATOM 6065 N N . GLN A 1 760 ? 4.072 -21.024 14.962 1.00 46.12 760 GLN A N 1
ATOM 6066 C CA . GLN A 1 760 ? 4.638 -21.885 16.012 1.00 46.12 760 GLN A CA 1
ATOM 6067 C C . GLN A 1 760 ? 6.143 -21.640 16.265 1.00 46.12 760 GLN A C 1
ATOM 6069 O O . GLN A 1 760 ? 6.654 -22.014 17.313 1.00 46.12 760 GLN A O 1
ATOM 6074 N N . GLY A 1 761 ? 6.864 -20.970 15.358 1.00 41.34 761 GLY A N 1
ATOM 6075 C CA . GLY A 1 761 ? 8.256 -20.556 15.583 1.00 41.34 761 GLY A CA 1
ATOM 6076 C C . GLY A 1 761 ? 8.429 -19.203 16.291 1.00 41.34 761 GLY A C 1
ATOM 6077 O O . GLY A 1 761 ? 9.507 -18.934 16.820 1.00 41.34 761 GLY A O 1
ATOM 6078 N N . PHE A 1 762 ? 7.404 -18.345 16.303 1.00 41.09 762 PHE A N 1
ATOM 6079 C CA . PHE A 1 762 ? 7.501 -16.978 16.817 1.00 41.09 762 PHE A CA 1
ATOM 6080 C C . PHE A 1 762 ? 7.393 -16.950 18.345 1.00 41.09 762 PHE A C 1
ATOM 6082 O O . PHE A 1 762 ? 6.467 -17.527 18.915 1.00 41.09 762 PHE A O 1
ATOM 6089 N N . LYS A 1 763 ? 8.339 -16.276 19.010 1.00 47.09 763 LYS A N 1
ATOM 6090 C CA . LYS A 1 763 ? 8.434 -16.213 20.475 1.00 47.09 763 LYS A CA 1
ATOM 6091 C C . LYS A 1 763 ? 8.005 -14.845 20.997 1.00 47.09 763 LYS A C 1
ATOM 6093 O O . LYS A 1 763 ? 8.517 -13.827 20.549 1.00 47.09 763 LYS A O 1
ATOM 6098 N N . PHE A 1 764 ? 7.136 -14.848 21.998 1.00 47.59 764 PHE A N 1
ATOM 6099 C CA . PHE A 1 764 ? 6.633 -13.676 22.710 1.00 47.59 764 PHE A CA 1
ATOM 6100 C C . PHE A 1 764 ? 6.627 -13.939 24.224 1.00 47.59 764 PHE A C 1
ATOM 6102 O O . PHE A 1 764 ? 6.851 -15.071 24.659 1.00 47.59 764 PHE A O 1
ATOM 6109 N N . VAL A 1 765 ? 6.386 -12.909 25.042 1.00 52.12 765 VAL A N 1
ATOM 6110 C CA . VAL A 1 765 ? 6.248 -13.070 26.499 1.00 52.12 765 VAL A CA 1
ATOM 6111 C C . VAL A 1 765 ? 4.784 -12.971 26.915 1.00 52.12 765 VAL A C 1
ATOM 6113 O O . VAL A 1 765 ? 4.080 -12.035 26.536 1.00 52.12 765 VAL A O 1
ATOM 6116 N N . TYR A 1 766 ? 4.348 -13.926 27.735 1.00 61.59 766 TYR A N 1
ATOM 6117 C CA . TYR A 1 766 ? 3.069 -13.907 28.438 1.00 61.59 766 TYR A CA 1
ATOM 6118 C C . TYR A 1 766 ? 3.281 -14.355 29.890 1.00 61.59 766 TYR A C 1
ATOM 6120 O O . TYR A 1 766 ? 3.892 -15.394 30.139 1.00 61.59 766 TYR A O 1
ATOM 6128 N N . ASN A 1 767 ? 2.797 -13.557 30.845 1.00 63.03 767 ASN A N 1
ATOM 6129 C CA . ASN A 1 767 ? 2.954 -13.751 32.290 1.00 63.03 767 ASN A CA 1
ATOM 6130 C C . ASN A 1 767 ? 4.413 -14.052 32.706 1.00 63.03 767 ASN A C 1
ATOM 6132 O O . ASN A 1 767 ? 4.698 -15.047 33.367 1.00 63.03 767 ASN A O 1
ATOM 6136 N N . ASP A 1 768 ? 5.349 -13.212 32.243 1.00 51.88 768 ASP A N 1
ATOM 6137 C CA . ASP A 1 768 ? 6.806 -13.342 32.432 1.00 51.88 768 ASP A CA 1
ATOM 6138 C C . ASP A 1 768 ? 7.431 -14.665 31.884 1.00 51.88 768 ASP A C 1
ATOM 6140 O O . ASP A 1 768 ? 8.597 -14.964 32.149 1.00 51.88 768 ASP A O 1
ATOM 6144 N N . ILE A 1 769 ? 6.706 -15.441 31.057 1.00 54.03 769 ILE A N 1
ATOM 6145 C CA . ILE A 1 769 ? 7.182 -16.671 30.393 1.00 54.03 769 ILE A CA 1
ATOM 6146 C C . ILE A 1 769 ? 7.348 -16.439 28.882 1.00 54.03 769 ILE A C 1
ATOM 6148 O O . ILE A 1 769 ? 6.414 -16.006 28.208 1.00 54.03 769 ILE A O 1
ATOM 6152 N N . ILE A 1 770 ? 8.514 -16.796 28.329 1.00 51.00 770 ILE A N 1
ATOM 6153 C CA . ILE A 1 770 ? 8.737 -16.837 26.873 1.00 51.00 770 ILE A CA 1
ATOM 6154 C C . ILE A 1 770 ? 8.025 -18.063 26.288 1.00 51.00 770 ILE A C 1
ATOM 6156 O O . ILE A 1 770 ? 8.299 -19.196 26.690 1.00 51.00 770 ILE A O 1
ATOM 6160 N N . MET A 1 771 ? 7.146 -17.849 25.312 1.00 56.25 771 MET A N 1
ATOM 6161 C CA . MET A 1 771 ? 6.381 -18.901 24.645 1.00 56.25 771 MET A CA 1
ATOM 6162 C C . MET A 1 771 ? 6.117 -18.591 23.168 1.00 56.25 771 MET A C 1
ATOM 6164 O O . MET A 1 771 ? 6.294 -17.469 22.711 1.00 56.25 771 MET A O 1
ATOM 6168 N N . ASN A 1 772 ? 5.721 -19.617 22.424 1.00 58.59 772 ASN A N 1
ATOM 6169 C CA . ASN A 1 772 ? 5.189 -19.559 21.064 1.00 58.59 772 ASN A CA 1
ATOM 6170 C C . ASN A 1 772 ? 3.711 -20.007 21.076 1.00 58.59 772 ASN A C 1
ATOM 6172 O O . ASN A 1 772 ? 3.183 -20.384 22.127 1.00 58.59 772 ASN A O 1
ATOM 6176 N N . SER A 1 773 ? 3.024 -19.999 19.929 1.00 62.09 773 SER A N 1
ATOM 6177 C CA . SER A 1 773 ? 1.614 -20.436 19.855 1.00 62.09 773 SER A CA 1
ATOM 6178 C C . SER A 1 773 ? 1.404 -21.917 20.206 1.00 62.09 773 SER A C 1
ATOM 6180 O O . SER A 1 773 ? 0.348 -22.288 20.715 1.00 62.09 773 SER A O 1
ATOM 6182 N N . GLU A 1 774 ? 2.426 -22.755 20.029 1.00 70.50 774 GLU A N 1
ATOM 6183 C CA . GLU A 1 774 ? 2.435 -24.147 20.484 1.00 70.50 774 GLU A CA 1
ATOM 6184 C C . GLU A 1 774 ? 2.401 -24.260 22.018 1.00 70.50 774 GLU A C 1
ATOM 6186 O O . GLU A 1 774 ? 1.494 -24.883 22.580 1.00 70.50 774 GLU A O 1
ATOM 6191 N N . ASN A 1 775 ? 3.334 -23.593 22.696 1.00 78.19 775 ASN A N 1
ATOM 6192 C CA . ASN A 1 775 ? 3.424 -23.538 24.152 1.00 78.19 775 ASN A CA 1
ATOM 6193 C C . ASN A 1 775 ? 2.191 -22.865 24.773 1.00 78.19 775 ASN A C 1
ATOM 6195 O O . ASN A 1 775 ? 1.691 -23.348 25.789 1.00 78.19 775 ASN A O 1
ATOM 6199 N N . LEU A 1 776 ? 1.649 -21.812 24.146 1.00 78.62 776 LEU A N 1
ATOM 6200 C CA . LEU A 1 776 ? 0.395 -21.190 24.583 1.00 78.62 776 LEU A CA 1
ATOM 6201 C C . LEU A 1 776 ? -0.793 -22.157 24.444 1.00 78.62 776 LEU A C 1
ATOM 6203 O O . LEU A 1 776 ? -1.589 -22.265 25.371 1.00 78.62 776 LEU A O 1
ATOM 6207 N N . GLY A 1 777 ? -0.899 -22.913 23.345 1.00 79.31 777 GLY A N 1
ATOM 6208 C CA . GLY A 1 777 ? -1.950 -23.927 23.187 1.00 79.31 777 GLY A CA 1
ATOM 6209 C C . GLY A 1 777 ? -1.886 -25.027 24.253 1.00 79.31 777 GLY A C 1
ATOM 6210 O O . GLY A 1 777 ? -2.909 -25.413 24.819 1.00 79.31 777 GLY A O 1
ATOM 6211 N N . ASN A 1 778 ? -0.677 -25.478 24.597 1.00 84.25 778 ASN A N 1
ATOM 6212 C CA . ASN A 1 778 ? -0.447 -26.428 25.690 1.00 84.25 778 ASN A CA 1
ATOM 6213 C C . ASN A 1 778 ? -0.845 -25.841 27.059 1.00 84.25 778 ASN A C 1
ATOM 6215 O O . ASN A 1 778 ? -1.514 -26.503 27.855 1.00 84.25 778 ASN A O 1
ATOM 6219 N N . TYR A 1 779 ? -0.490 -24.580 27.311 1.00 86.12 779 TYR A N 1
ATOM 6220 C CA . TYR A 1 779 ? -0.847 -23.836 28.520 1.00 86.12 779 TYR A CA 1
ATOM 6221 C C . TYR A 1 779 ? -2.372 -23.664 28.665 1.00 86.12 779 TYR A C 1
ATOM 6223 O O . TYR A 1 779 ? -2.943 -23.989 29.707 1.00 86.12 779 TYR A O 1
ATOM 6231 N N . LEU A 1 780 ? -3.061 -23.259 27.594 1.00 83.31 780 LEU A N 1
ATOM 6232 C CA . LEU A 1 780 ? -4.523 -23.143 27.544 1.00 83.31 780 LEU A CA 1
ATOM 6233 C C . LEU A 1 780 ? -5.234 -24.473 27.818 1.00 83.31 780 LEU A C 1
ATOM 6235 O O . LEU A 1 780 ? -6.201 -24.507 28.581 1.00 83.31 780 LEU A O 1
ATOM 6239 N N . TYR A 1 781 ? -4.750 -25.574 27.236 1.00 84.44 781 TYR A N 1
ATOM 6240 C CA . TYR A 1 781 ? -5.285 -26.917 27.485 1.00 84.44 781 TYR A CA 1
ATOM 6241 C C . TYR A 1 781 ? -5.121 -27.346 28.954 1.00 84.44 781 TYR A C 1
ATOM 6243 O O . TYR A 1 781 ? -6.014 -27.983 29.515 1.00 84.44 781 TYR A O 1
ATOM 6251 N N . GLY A 1 782 ? -4.015 -26.961 29.599 1.00 86.19 782 GLY A N 1
ATOM 6252 C CA . GLY A 1 782 ? -3.814 -27.135 31.039 1.00 86.19 782 GLY A CA 1
ATOM 6253 C C . GLY A 1 782 ? -4.843 -26.371 31.875 1.00 86.19 782 GLY A C 1
ATOM 6254 O O . GLY A 1 782 ? -5.532 -26.971 32.701 1.00 86.19 782 GLY A O 1
ATOM 6255 N N . CYS A 1 783 ? -4.976 -25.068 31.617 1.00 86.31 783 CYS A N 1
ATOM 6256 C CA . CYS A 1 783 ? -5.840 -24.152 32.366 1.00 86.31 783 CYS A CA 1
ATOM 6257 C C . CYS A 1 783 ? -7.332 -24.509 32.222 1.00 86.31 783 CYS A C 1
ATOM 6259 O O . CYS A 1 783 ? -7.997 -24.855 33.200 1.00 86.31 783 CYS A O 1
ATOM 6261 N N . THR A 1 784 ? -7.841 -24.565 30.987 1.00 82.38 784 THR A N 1
ATOM 6262 C CA . THR A 1 784 ? -9.242 -24.942 30.694 1.00 82.38 784 THR A CA 1
ATOM 6263 C C . THR A 1 784 ? -9.558 -26.398 31.065 1.00 82.38 784 THR A C 1
ATOM 6265 O O . THR A 1 784 ? -10.696 -26.750 31.393 1.00 82.38 784 THR A O 1
ATOM 6268 N N . GLY A 1 785 ? -8.543 -27.267 31.063 1.00 82.56 785 GLY A N 1
ATOM 6269 C CA . GLY A 1 785 ? -8.637 -28.633 31.560 1.00 82.56 785 GLY A CA 1
ATOM 6270 C C . GLY A 1 785 ? -8.849 -28.707 33.075 1.00 82.56 785 GLY A C 1
ATOM 6271 O O . GLY A 1 785 ? -9.649 -29.520 33.545 1.00 82.56 785 GLY A O 1
ATOM 6272 N N . HIS A 1 786 ? -8.185 -27.843 33.847 1.00 84.69 786 HIS A N 1
ATOM 6273 C CA . HIS A 1 786 ? -8.440 -27.725 35.284 1.00 84.69 786 HIS A CA 1
ATOM 6274 C C . HIS A 1 786 ? -9.848 -27.162 35.537 1.00 84.69 786 HIS A C 1
ATOM 6276 O O . HIS A 1 786 ? -10.627 -27.772 36.272 1.00 84.69 786 HIS A O 1
ATOM 6282 N N . ALA A 1 787 ? -10.222 -26.103 34.812 1.00 82.06 787 ALA A N 1
ATOM 6283 C CA . ALA A 1 787 ? -11.536 -25.454 34.863 1.00 82.06 787 ALA A CA 1
ATOM 6284 C C . ALA A 1 787 ? -12.728 -26.370 34.525 1.00 82.06 787 ALA A C 1
ATOM 6286 O O . ALA A 1 787 ? -13.862 -26.087 34.885 1.00 82.06 787 ALA A O 1
ATOM 6287 N N . THR A 1 788 ? -12.504 -27.498 33.844 1.00 75.62 788 THR A N 1
ATOM 6288 C CA . THR A 1 788 ? -13.538 -28.522 33.583 1.00 75.62 788 THR A CA 1
ATOM 6289 C C . THR A 1 788 ? -13.552 -29.662 34.614 1.00 75.62 788 THR A C 1
ATOM 6291 O O . THR A 1 788 ? -14.330 -30.614 34.497 1.00 75.62 788 THR A O 1
ATOM 6294 N N . GLY A 1 789 ? -12.715 -29.581 35.652 1.00 77.44 789 GLY A N 1
ATOM 6295 C CA . GLY A 1 789 ? -12.610 -30.564 36.729 1.00 77.44 789 GLY A CA 1
ATOM 6296 C C . GLY A 1 789 ? -11.786 -31.809 36.383 1.00 77.44 789 GLY A C 1
ATOM 6297 O O . GLY A 1 789 ? -11.898 -32.827 37.078 1.00 77.44 789 GLY A O 1
ATOM 6298 N N . PHE A 1 790 ? -10.967 -31.782 35.325 1.00 80.69 790 PHE A N 1
ATOM 6299 C CA . PHE A 1 790 ? -10.000 -32.853 35.091 1.00 80.69 790 PHE A CA 1
ATOM 6300 C C . PHE A 1 790 ? -8.807 -32.721 36.036 1.00 80.69 790 PHE A C 1
ATOM 6302 O O . PHE A 1 790 ? -8.314 -31.636 36.300 1.00 80.69 790 PHE A O 1
ATOM 6309 N N . THR A 1 791 ? -8.272 -33.853 36.492 1.00 84.62 791 THR A N 1
ATOM 6310 C CA . THR A 1 791 ? -6.953 -33.863 37.149 1.00 84.62 791 THR A CA 1
ATOM 6311 C C . THR A 1 791 ? -5.842 -33.758 36.103 1.00 84.62 791 THR A C 1
ATOM 6313 O O . THR A 1 791 ? -5.983 -34.347 35.030 1.00 84.62 791 THR A O 1
ATOM 6316 N N . LEU A 1 792 ? -4.691 -33.173 36.445 1.00 84.44 792 LEU A N 1
ATOM 6317 C CA . LEU A 1 792 ? -3.493 -33.126 35.584 1.00 84.44 792 LEU A CA 1
ATOM 6318 C C . LEU A 1 792 ? -3.114 -34.499 34.977 1.00 84.44 792 LEU A C 1
ATOM 6320 O O . LEU A 1 792 ? -2.798 -34.620 33.798 1.00 84.44 792 LEU A O 1
ATOM 6324 N N . ASN A 1 793 ? -3.261 -35.580 35.752 1.00 79.50 793 ASN A N 1
ATOM 6325 C CA . ASN A 1 793 ? -3.036 -36.964 35.306 1.00 79.50 793 ASN A CA 1
ATOM 6326 C C . ASN A 1 793 ? -4.027 -37.434 34.216 1.00 79.50 793 ASN A C 1
ATOM 6328 O O . ASN A 1 793 ? -3.709 -38.331 33.440 1.00 79.50 793 ASN A O 1
ATOM 6332 N N . ILE A 1 794 ? -5.235 -36.865 34.166 1.00 75.50 794 ILE A N 1
ATOM 6333 C CA . ILE A 1 794 ? -6.193 -37.080 33.072 1.00 75.50 794 ILE A CA 1
ATOM 6334 C C . ILE A 1 794 ? -5.819 -36.211 31.871 1.00 75.50 794 ILE A C 1
ATOM 6336 O O . ILE A 1 794 ? -5.886 -36.718 30.761 1.00 75.50 794 ILE A O 1
ATOM 6340 N N . LEU A 1 795 ? -5.351 -34.974 32.058 1.00 78.38 795 LEU A N 1
ATOM 6341 C CA . LEU A 1 795 ? -4.932 -34.106 30.949 1.00 78.38 795 LEU A CA 1
ATOM 6342 C C . LEU A 1 795 ? -3.713 -34.665 30.204 1.00 78.38 795 LEU A C 1
ATOM 6344 O O . LEU A 1 795 ? -3.773 -34.810 28.983 1.00 78.38 795 LEU A O 1
ATOM 6348 N N . TYR A 1 796 ? -2.692 -35.136 30.927 1.00 80.25 796 TYR A N 1
ATOM 6349 C CA . TYR A 1 796 ? -1.559 -35.888 30.364 1.00 80.25 796 TYR A CA 1
ATOM 6350 C C . TYR A 1 796 ? -1.982 -37.181 29.636 1.00 80.25 796 TYR A C 1
ATOM 6352 O O . TYR A 1 796 ? -1.321 -37.629 28.699 1.00 80.25 796 TYR A O 1
ATOM 6360 N N . LYS A 1 797 ? -3.105 -37.791 30.041 1.00 67.62 797 LYS A N 1
ATOM 6361 C CA . LYS A 1 797 ? -3.692 -38.986 29.401 1.00 67.62 797 LYS A CA 1
ATOM 6362 C C . LYS A 1 797 ? -4.768 -38.675 28.357 1.00 67.62 797 LYS A C 1
ATOM 6364 O O . LYS A 1 797 ? -5.213 -39.600 27.677 1.00 67.62 797 LYS A O 1
ATOM 6369 N N . GLY A 1 798 ? -5.184 -37.416 28.213 1.00 58.47 798 GLY A N 1
ATOM 6370 C CA . GLY A 1 798 ? -6.186 -36.959 27.242 1.00 58.47 798 GLY A CA 1
ATOM 6371 C C . GLY A 1 798 ? -5.711 -37.133 25.799 1.00 58.47 798 GLY A C 1
ATOM 6372 O O . GLY A 1 798 ? -6.514 -37.360 24.893 1.00 58.47 798 GLY A O 1
ATOM 6373 N N . SER A 1 799 ? -4.387 -37.214 25.634 1.00 49.88 799 SER A N 1
ATOM 6374 C CA . SER A 1 799 ? -3.684 -37.788 24.484 1.00 49.88 799 SER A CA 1
ATOM 6375 C C . SER A 1 799 ? -4.284 -39.110 23.978 1.00 49.88 799 SER A C 1
ATOM 6377 O O . SER A 1 799 ? -4.202 -39.384 22.790 1.00 49.88 799 SER A O 1
ATOM 6379 N N . GLY A 1 800 ? -4.965 -39.910 24.807 1.00 48.44 800 GLY A N 1
ATOM 6380 C CA . GLY A 1 800 ? -5.671 -41.120 24.370 1.00 48.44 800 GLY A CA 1
ATOM 6381 C C . GLY A 1 800 ? -6.872 -40.889 23.436 1.00 48.44 800 GLY A C 1
ATOM 6382 O O . GLY A 1 800 ? -7.223 -41.804 22.692 1.00 48.44 800 GLY A O 1
ATOM 6383 N N . TYR A 1 801 ? -7.494 -39.702 23.450 1.00 49.62 801 TYR A N 1
ATOM 6384 C CA . TYR A 1 801 ? -8.536 -39.312 22.486 1.00 49.62 801 TYR A CA 1
ATOM 6385 C C . TYR A 1 801 ? -7.954 -38.469 21.336 1.00 49.62 801 TYR A C 1
ATOM 6387 O O . TYR A 1 801 ? -8.305 -38.714 20.182 1.00 49.62 801 TYR A O 1
ATOM 6395 N N . ALA A 1 802 ? -6.998 -37.570 21.607 1.00 45.28 802 ALA A N 1
ATOM 6396 C CA . ALA A 1 802 ? -6.288 -36.795 20.573 1.00 45.28 802 ALA A CA 1
ATOM 6397 C C . ALA A 1 802 ? -5.404 -37.671 19.647 1.00 45.28 802 ALA A C 1
ATOM 6399 O O . ALA A 1 802 ? -5.282 -37.416 18.451 1.00 45.28 802 ALA A O 1
ATOM 6400 N N . ALA A 1 803 ? -4.905 -38.814 20.135 1.00 43.06 803 ALA A N 1
ATOM 6401 C CA . ALA A 1 803 ? -4.224 -39.817 19.309 1.00 43.06 803 ALA A CA 1
ATOM 6402 C C . ALA A 1 803 ? -5.125 -40.445 18.224 1.00 43.06 803 ALA A C 1
ATOM 6404 O O . ALA A 1 803 ? -4.619 -41.128 17.336 1.00 43.06 803 ALA A O 1
ATOM 6405 N N . SER A 1 804 ? -6.450 -40.241 18.273 1.00 41.69 804 SER A N 1
ATOM 6406 C CA . SER A 1 804 ? -7.361 -40.659 17.196 1.00 41.69 804 SER A CA 1
ATOM 6407 C C . SER A 1 804 ? -7.446 -39.661 16.031 1.00 41.69 804 SER A C 1
ATOM 6409 O O . SER A 1 804 ? -7.961 -40.021 14.973 1.00 41.69 804 SER A O 1
ATOM 6411 N N . THR A 1 805 ? -6.914 -38.446 16.202 1.00 41.84 805 THR A N 1
ATOM 6412 C CA . THR A 1 805 ? -6.930 -37.346 15.221 1.00 41.84 805 THR A CA 1
ATOM 6413 C C . THR A 1 805 ? -5.542 -36.905 14.753 1.00 41.84 805 THR A C 1
ATOM 6415 O O . THR A 1 805 ? -5.457 -36.198 13.755 1.00 41.84 805 THR A O 1
ATOM 6418 N N . GLY A 1 806 ? -4.465 -37.380 15.386 1.00 45.41 806 GLY A N 1
ATOM 6419 C CA . GLY A 1 806 ? -3.098 -37.296 14.851 1.00 45.41 806 GLY A CA 1
ATOM 6420 C C . GLY A 1 806 ? -2.103 -36.501 15.695 1.00 45.41 806 GLY A C 1
ATOM 6421 O O . GLY A 1 806 ? -0.907 -36.685 15.501 1.00 45.41 806 GLY A O 1
ATOM 6422 N N . ASN A 1 807 ? -2.573 -35.714 16.668 1.00 50.88 807 ASN A N 1
ATOM 6423 C CA . ASN A 1 807 ? -1.704 -34.975 17.585 1.00 50.88 807 ASN A CA 1
ATOM 6424 C C . ASN A 1 807 ? -1.561 -35.733 18.911 1.00 50.88 807 ASN A C 1
ATOM 6426 O O . ASN A 1 807 ? -2.540 -36.020 19.606 1.00 50.88 807 ASN A O 1
ATOM 6430 N N . THR A 1 808 ? -0.322 -36.045 19.272 1.00 52.88 808 THR A N 1
ATOM 6431 C CA . THR A 1 808 ? 0.064 -36.573 20.584 1.00 52.88 808 THR A CA 1
ATOM 6432 C C . THR A 1 808 ? 0.981 -35.579 21.268 1.00 52.88 808 THR A C 1
ATOM 6434 O O . THR A 1 808 ? 1.788 -34.965 20.586 1.00 52.88 808 THR A O 1
ATOM 6437 N N . ILE A 1 809 ? 0.908 -35.502 22.600 1.00 60.22 809 ILE A N 1
ATOM 6438 C CA . ILE A 1 809 ? 1.993 -34.952 23.426 1.00 60.22 809 ILE A CA 1
ATOM 6439 C C . ILE A 1 809 ? 3.281 -35.670 23.004 1.00 60.22 809 ILE A C 1
ATOM 6441 O O . ILE A 1 809 ? 3.338 -36.899 23.141 1.00 60.22 809 ILE A O 1
ATOM 6445 N N . ASP A 1 810 ? 4.251 -34.950 22.444 1.00 60.16 810 ASP A N 1
ATOM 6446 C CA . ASP A 1 810 ? 5.417 -35.559 21.789 1.00 60.16 810 ASP A CA 1
ATOM 6447 C C . ASP A 1 810 ? 6.755 -35.269 22.487 1.00 60.16 810 ASP A C 1
ATOM 6449 O O . ASP A 1 810 ? 7.711 -36.035 22.321 1.00 60.16 810 ASP A O 1
ATOM 6453 N N . ASN A 1 811 ? 6.794 -34.256 23.356 1.00 68.88 811 ASN A N 1
ATOM 6454 C CA . ASN A 1 811 ? 7.994 -33.828 24.069 1.00 68.88 811 ASN A CA 1
ATOM 6455 C C . ASN A 1 811 ? 7.715 -33.466 25.551 1.00 68.88 811 ASN A C 1
ATOM 6457 O O . ASN A 1 811 ? 6.598 -33.607 26.054 1.00 68.88 811 ASN A O 1
ATOM 6461 N N . GLN A 1 812 ? 8.763 -33.076 26.289 1.00 73.19 812 GLN A N 1
ATOM 6462 C CA . GLN A 1 812 ? 8.654 -32.703 27.708 1.00 73.19 812 GLN A CA 1
ATOM 6463 C C . GLN A 1 812 ? 8.132 -31.269 27.901 1.00 73.19 812 GLN A C 1
ATOM 6465 O O . GLN A 1 812 ? 7.401 -31.026 28.859 1.00 73.19 812 GLN A O 1
ATOM 6470 N N . ASP A 1 813 ? 8.440 -30.351 26.983 1.00 69.19 813 ASP A N 1
ATOM 6471 C CA . ASP A 1 813 ? 7.990 -28.958 27.047 1.00 69.19 813 ASP A CA 1
ATOM 6472 C C . ASP A 1 813 ? 6.451 -28.888 26.968 1.00 69.19 813 ASP A C 1
ATOM 6474 O O . ASP A 1 813 ? 5.835 -28.152 27.737 1.00 69.19 813 ASP A O 1
ATOM 6478 N N . ASP A 1 814 ? 5.807 -29.737 26.153 1.00 75.88 814 ASP A N 1
ATOM 6479 C CA . ASP A 1 814 ? 4.348 -29.940 26.154 1.00 75.88 814 ASP A CA 1
ATOM 6480 C C . ASP A 1 814 ? 3.810 -30.208 27.572 1.00 75.88 814 ASP A C 1
ATOM 6482 O O . ASP A 1 814 ? 2.883 -29.543 28.040 1.00 75.88 814 ASP A O 1
ATOM 6486 N N . LEU A 1 815 ? 4.383 -31.196 28.272 1.00 80.38 815 LEU A N 1
ATOM 6487 C CA . LEU A 1 815 ? 3.949 -31.609 29.612 1.00 80.38 815 LEU A CA 1
ATOM 6488 C C . LEU A 1 815 ? 4.157 -30.501 30.650 1.00 80.38 815 LEU A C 1
ATOM 6490 O O . LEU A 1 815 ? 3.341 -30.358 31.570 1.00 80.38 815 LEU A O 1
ATOM 6494 N N . ASP A 1 816 ? 5.226 -29.726 30.489 1.00 82.06 816 ASP A N 1
ATOM 6495 C CA . ASP A 1 816 ? 5.594 -28.631 31.376 1.00 82.06 816 ASP A CA 1
ATOM 6496 C C . ASP A 1 816 ? 4.693 -27.409 31.151 1.00 82.06 816 ASP A C 1
ATOM 6498 O O . ASP A 1 816 ? 4.220 -26.818 32.122 1.00 82.06 816 ASP A O 1
ATOM 6502 N N . PHE A 1 817 ? 4.360 -27.058 29.904 1.00 82.12 817 PHE A N 1
ATOM 6503 C CA . PHE A 1 817 ? 3.400 -25.988 29.607 1.00 82.12 817 PHE A CA 1
ATOM 6504 C C . PHE A 1 817 ? 1.966 -26.360 30.001 1.00 82.12 817 PHE A C 1
ATOM 6506 O O . PHE A 1 817 ? 1.287 -25.532 30.610 1.00 82.12 817 PHE A O 1
ATOM 6513 N N . ILE A 1 818 ? 1.535 -27.611 29.787 1.00 86.44 818 ILE A N 1
ATOM 6514 C CA . ILE A 1 818 ? 0.254 -28.119 30.315 1.00 86.44 818 ILE A CA 1
ATOM 6515 C C . ILE A 1 818 ? 0.215 -28.000 31.844 1.00 86.44 818 ILE A C 1
ATOM 6517 O O . ILE A 1 818 ? -0.800 -27.582 32.399 1.00 86.44 818 ILE A O 1
ATOM 6521 N N . LYS A 1 819 ? 1.314 -28.324 32.541 1.00 87.44 819 LYS A N 1
ATOM 6522 C CA . LYS A 1 819 ? 1.397 -28.163 33.999 1.00 87.44 819 LYS A CA 1
ATOM 6523 C C . LYS A 1 819 ? 1.326 -26.697 34.420 1.00 87.44 819 LYS A C 1
ATOM 6525 O O . LYS A 1 819 ? 0.533 -26.371 35.292 1.00 87.44 819 LYS A O 1
ATOM 6530 N N . ARG A 1 820 ? 2.108 -25.813 33.791 1.00 85.75 820 ARG A N 1
ATOM 6531 C CA . ARG A 1 820 ? 2.109 -24.370 34.089 1.00 85.75 820 ARG A CA 1
ATOM 6532 C C . ARG A 1 820 ? 0.714 -23.759 33.932 1.00 85.75 820 ARG A C 1
ATOM 6534 O O . ARG A 1 820 ? 0.306 -22.982 34.783 1.00 85.75 820 ARG A O 1
ATOM 6541 N N . GLY A 1 821 ? -0.025 -24.134 32.887 1.00 86.44 821 GLY A N 1
ATOM 6542 C CA . GLY A 1 821 ? -1.401 -23.675 32.688 1.00 86.44 821 GLY A CA 1
ATOM 6543 C C . GLY A 1 821 ? -2.392 -24.265 33.697 1.00 86.44 821 GLY A C 1
ATOM 6544 O O . GLY A 1 821 ? -3.276 -23.562 34.177 1.00 86.44 821 GLY A O 1
ATOM 6545 N N . TYR A 1 822 ? -2.226 -25.542 34.054 1.00 88.25 822 TYR A N 1
ATOM 6546 C CA . TYR A 1 822 ? -3.026 -26.206 35.088 1.00 88.25 822 TYR A CA 1
ATOM 6547 C C . TYR A 1 822 ? -2.849 -25.558 36.467 1.00 88.25 822 TYR A C 1
ATOM 6549 O O . TYR A 1 822 ? -3.836 -25.322 37.161 1.00 88.25 822 TYR A O 1
ATOM 6557 N N . ASP A 1 823 ? -1.603 -25.259 36.839 1.00 87.81 823 ASP A N 1
ATOM 6558 C CA . ASP A 1 823 ? -1.261 -24.599 38.098 1.00 87.81 823 ASP A CA 1
ATOM 6559 C C . ASP A 1 823 ? -1.722 -23.124 38.091 1.00 87.81 823 ASP A C 1
ATOM 6561 O O . ASP A 1 823 ? -2.202 -22.633 39.105 1.00 87.81 823 ASP A O 1
ATOM 6565 N N . TYR A 1 824 ? -1.662 -22.432 36.943 1.00 83.50 824 TYR A N 1
ATOM 6566 C CA . TYR A 1 824 ? -2.129 -21.043 36.802 1.00 83.50 824 TYR A CA 1
ATOM 6567 C C . TYR A 1 824 ? -3.635 -20.869 37.044 1.00 83.50 824 TYR A C 1
ATOM 6569 O O . TYR A 1 824 ? -4.046 -19.830 37.554 1.00 83.50 824 TYR A O 1
ATOM 6577 N N . TYR A 1 825 ? -4.466 -21.876 36.737 1.00 80.88 825 TYR A N 1
ATOM 6578 C CA . TYR A 1 825 ? -5.896 -21.842 37.082 1.00 80.88 825 TYR A CA 1
ATOM 6579 C C . TYR A 1 825 ? -6.111 -21.648 38.598 1.00 80.88 825 TYR A C 1
ATOM 6581 O O . TYR A 1 825 ? -6.938 -20.831 38.995 1.00 80.88 825 TYR A O 1
ATOM 6589 N N . ASP A 1 826 ? -5.298 -22.297 39.443 1.00 78.12 826 ASP A N 1
ATOM 6590 C CA . ASP A 1 826 ? -5.343 -22.131 40.908 1.00 78.12 826 ASP A CA 1
ATOM 6591 C C . ASP A 1 826 ? -4.835 -20.745 41.385 1.00 78.12 826 ASP A C 1
ATOM 6593 O O . ASP A 1 826 ? -4.971 -20.412 42.564 1.00 78.12 826 ASP A O 1
ATOM 6597 N N . GLU A 1 827 ? -4.225 -19.937 40.506 1.00 71.94 827 GLU A N 1
ATOM 6598 C CA . GLU A 1 827 ? -3.763 -18.571 40.806 1.00 71.94 827 GLU A CA 1
ATOM 6599 C C . GLU A 1 827 ? -4.789 -17.487 40.423 1.00 71.94 827 GLU A C 1
ATOM 6601 O O . GLU A 1 827 ? -4.718 -16.370 40.948 1.00 71.94 827 GLU A O 1
ATOM 6606 N N . ILE A 1 828 ? -5.731 -17.796 39.521 1.00 65.94 828 ILE A N 1
ATOM 6607 C CA . ILE A 1 828 ? -6.739 -16.852 39.000 1.00 65.94 828 ILE A CA 1
ATOM 6608 C C . ILE A 1 828 ? -8.165 -17.088 39.532 1.00 65.94 828 ILE A C 1
ATOM 6610 O O . ILE A 1 828 ? -9.026 -16.233 39.307 1.00 65.94 828 ILE A O 1
ATOM 6614 N N . CYS A 1 829 ? -8.406 -18.187 40.259 1.00 56.28 829 CYS A N 1
ATOM 6615 C CA . CYS A 1 829 ? -9.707 -18.591 40.818 1.00 56.28 829 CYS A CA 1
ATOM 6616 C C . CYS A 1 829 ? -9.714 -18.692 42.360 1.00 56.28 829 CYS A C 1
ATOM 6618 O O . CYS A 1 829 ? -10.758 -18.332 42.957 1.00 56.28 829 CYS A O 1
#

Foldseek 3Di:
DVPLPADPVDQQRCPLQEGCVFQVVVPHRSNDQDDPNHGQLAQWDWAKQALPQPLCDQQNDPPFQFRKIKIWGKGTRCSVFKRKHFFLLQQLQDDPFWGGGKIAIDGHPSMDTDWMKMKTQGDPVQQADDPCQCVVQDPCLGGLSQKWKWFQDPQQLFTETFDWDDDPVRNIIMGTPNDGTIMTIGRNVVLCVLLPDDFDDPVVVVVVVVVVVVLVVQVVQWQWDDDPQKIKTWGQDFDAFLVRQQVSLVVVVFGFADDQADVSLVCCLPRHLQPHDFFKAFGQWFQDPVGIAGPVRHDPVNDAQAQVPPPPCPVVAFTTKMQGSDQDPVRNSRHRSHMYGGHRQQDDPPDPSTGRNRYTTMHMHGNDDQDQAQEAERSHRRGDDFPGAQDAPDPGFRAPALAHPNNQFPPVRPQWDADPRRGTPFAFQLVSNPPHHPDCQAPVVPVRRHPSNVVSRRHGYTYGQAPSNDQQRSPLPDGSVAQPRSSGNCSLPWDWDWDAPVLVVVLVVVPPPDDDDDDDPPPDDDDDDDDDDPVNVVVVPVDDDDDDPPADDLVVQLVLQQLLQVLLVLQVLADCVPPDGRDDDPRSLNSLQVLCLQQVHDRFDWDDDPNDTDTDDDVVSSVVSNVVSVVVPDDDDDDRDPPPDCVVVVCVRVPDDDDPVVVVVPDPRDGPDHPVVPDDVVPDDDDDDDDDGGDIFTECAVLVVVLLVVLLVVLLVLLVPPDPVSVVVLLQQLADVHLLVLQDQVSCCNRSVSDHRFHQPDWHDYPSDIHGSLLVSLLSLLQSCVSNVHDLVVSLVSLVVNVVVPDHPDDVSSSVSSPNSNVVNVVVD

Mean predicted aligned error: 21.3 Å

Solvent-accessible surface area (backbone atoms only — not comparable to full-atom values): 47298 Å² total; per-residue (Å²): 128,79,84,67,73,56,46,98,88,43,69,39,54,62,68,56,67,52,45,47,81,34,32,64,77,76,70,52,57,43,66,54,51,46,64,93,88,38,49,43,31,74,50,63,42,85,45,76,42,53,51,89,35,76,51,30,54,74,52,45,38,93,84,35,45,34,42,50,32,41,36,37,31,21,16,61,36,58,70,77,38,36,52,45,37,65,24,52,39,43,50,37,42,52,45,95,26,51,56,51,69,31,36,25,38,51,62,47,87,63,40,42,74,81,47,38,37,42,36,38,29,44,38,81,92,62,32,62,67,90,77,65,75,56,48,82,63,30,78,68,46,43,42,64,52,22,51,40,39,28,33,57,39,81,85,60,28,23,52,35,53,40,62,62,51,75,41,83,89,71,44,24,42,38,32,61,42,91,62,83,44,37,36,36,39,32,32,49,64,54,42,42,52,68,68,64,65,72,72,50,52,71,74,55,52,56,48,48,54,53,48,51,55,48,48,53,51,48,60,74,60,29,53,69,53,74,56,102,65,28,43,32,29,34,34,64,69,56,69,58,33,49,65,58,46,34,55,53,19,44,71,75,68,31,32,35,32,72,55,63,40,72,66,55,49,46,46,46,40,69,73,29,51,70,72,54,83,42,34,31,28,36,33,24,38,39,55,52,101,90,42,72,33,30,77,90,65,54,66,47,80,65,27,81,51,58,16,87,82,46,77,71,43,64,97,78,56,29,40,30,30,33,35,25,50,41,60,39,92,90,43,74,68,41,19,64,67,21,28,44,58,28,28,53,65,39,51,54,99,86,44,86,69,45,28,28,82,27,27,22,35,31,34,29,24,64,76,70,68,91,62,85,62,51,31,21,38,24,42,34,65,46,68,50,83,68,85,61,71,77,37,80,86,42,87,52,52,58,55,71,60,91,64,20,48,40,74,34,31,46,88,77,38,88,76,60,45,68,54,100,83,62,36,73,43,62,42,29,41,51,55,55,45,48,73,73,46,94,35,62,72,76,58,58,42,34,74,51,38,44,59,45,58,60,48,30,61,62,29,26,36,42,40,34,60,46,48,66,72,42,56,40,32,33,71,73,80,50,43,46,89,77,36,95,45,28,33,29,64,65,53,68,74,49,43,80,42,72,62,52,72,72,55,59,50,53,60,58,58,79,73,71,89,84,84,94,85,89,90,80,89,82,84,82,90,83,89,79,90,86,88,84,56,74,66,60,59,52,65,65,70,75,61,86,84,89,77,87,69,96,69,96,50,72,74,56,54,31,48,50,44,31,50,51,52,52,25,35,34,74,64,66,52,37,81,66,90,86,58,80,76,36,72,91,46,69,67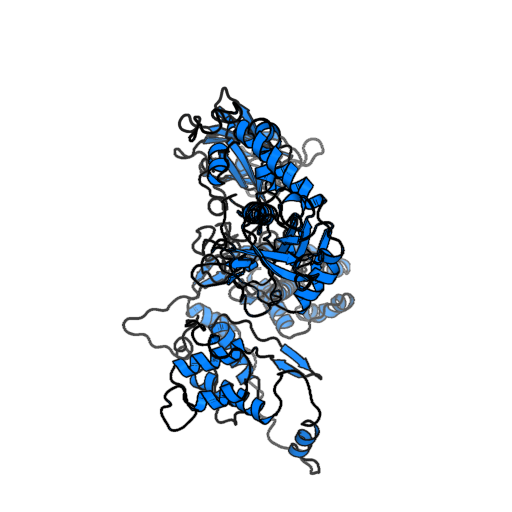,57,52,53,25,50,44,54,47,20,63,31,62,78,42,80,68,60,53,78,48,78,56,95,94,43,78,42,71,58,77,52,71,64,63,56,50,48,50,47,49,55,23,43,75,77,67,57,70,98,63,99,62,91,70,73,94,64,67,68,57,49,61,59,48,64,76,57,77,69,96,60,85,76,68,50,68,87,62,61,71,88,77,71,58,78,60,63,82,71,79,68,72,39,72,77,74,66,82,91,85,90,86,83,89,86,84,79,54,76,46,58,39,42,35,74,65,48,49,58,50,53,50,51,53,26,57,60,32,36,64,44,50,83,45,88,45,78,63,40,58,54,50,54,60,48,31,62,26,93,86,16,58,61,19,37,68,37,63,70,21,19,47,73,61,42,69,82,52,85,73,58,52,70,86,46,75,44,31,45,81,88,38,82,37,26,26,50,48,48,34,30,17,47,53,16,22,35,37,39,43,48,71,48,52,71,76,49,58,74,49,46,37,73,61,36,55,77,78,73,57,57,85,85,57,66,66,49,58,51,27,21,46,53,18,34,56,45,41,75,74,77,111

Nearest PDB structures (foldseek):
  4yli-assembly2_D  TM=7.624E-01  e=7.253E-08  Homo sapiens
  5e4k-assembly1_A  TM=7.566E-01  e=6.647E-07  Homo sapiens
  5xtw-assembly4_D  TM=5.927E-01  e=2.593E-07  Homo sapiens
  6inv-assembly1_A  TM=6.895E-01  e=2.376E-06  Homo sapiens
  6inn-assembly3_C  TM=5.655E-01  e=2.453E-07  Homo sapiens